Protein 9D0A (pdb70)

Secondary structure (DSSP, 8-state):
-HHHHHHHHHHHHHHHHHHHHHTTSSSSEEEEE-PPSSS-GGG----EEEEEEEETTEEEEEEEE----GGGGGTTSSEEEEEEETT--TTHHHHHHHHHHHHT-GGGTT-EEEEEEE-HHHHHHHHHHTSS-GGGT-GGGGG--------TTHHHHHHHHHHHHHHHHHTS-TTSS-EEEEE--TT-TTHHHHHHHHHHHHHHHHHHHHTT--/---------EEEEE---SS-EEEEEE-TTSSEEEEEETTSEEEEEETTTTEEEEEEE-S-S-EEEEEE-TTSSEEEEEESSS-EEEEES--TTSS-EEEEEE---SS-EEEEEEETTTEEEEEETTTEEEEEETTT--EEEEEE--SS-EEEEEE-TTSSEEEEEETTSBEEEEETTT-S-SB--B--SS-EEEEEE-TTSSEEEEEETTS-EEEEETTTSSEEEEE--TT--S-EEEEE--TTSSEEEEEETTSSEEEEETTT--EEEE----SS-EEEEEE-SSSS-EEEEETTS-EEEE-/--EEEEE--S-B-TT--EEEEEEEESS-GGGSEEEEEEE-SSS-EEEEEEE-SSTT-EEE-TTTTTTEEEEEEGGGTEEEEEE-S--GGG-SEEEEEEE--STT--SS--B---EE--B-----EE-S-SEEEE-TT---EEEEEESS--B-TTS-B-EEEEEE-TTS--EEEEETTTEE-TT--TTEEEEEETTEEEEEESS--TTS-SEEEEEE-SSSSPEE---EEEEE-/-HHHHHHHHHHHHHTTTS-TTTSPPPGGG---/-B--TTHHHHHHSHIIIIIHHHHHHHHHHHHHHHHHHHHIIIIII-----HHHHHHHHHHHHHHHHHHTHHHHHHHHHTTS---S-HHHHHHHHHHHHHHHHHHHHHHHHHHHHHTTTSSS---GGGTTHHHHHHHHHHHHHHHHHHHTHHHHS----EEGGGTEE-TTSB--HHHHHHTHHHHHHHHHIIIIIHHHHHHHHHHHHHHHHHSSTTS-S--TTTHHHHHHHHHHHHHHHHHHHHHHHHHHHHHHHHHHHT--GGGHHHHHHHHHHHHHHHHHHIIIIITTSHHHHHHHHHH-

Nearest PDB structures (foldseek):
  7xat-assembly1_D  TM=9.576E-01  e=5.973E-04  Bos taurus
  8wc5-assembly1_Y  TM=8.802E-01  e=4.618E-04  Homo sapiens
  6dde-assembly1_C  TM=9.159E-01  e=9.172E-04  Homo sapiens
  7wbj-assembly1_G  TM=8.598E-01  e=7.091E-04  Bos taurus
  7yj4-assembly1_G  TM=8.971E-01  e=1.186E-03  Bos taurus

Structure (mmCIF, N/CA/C/O backbone):
data_9D0A
#
_entry.id   9D0A
#
_cell.length_a   1.00
_cell.length_b   1.00
_cell.length_c   1.00
_cell.angle_alpha   90.00
_cell.angle_beta   90.00
_cell.angle_gamma   90.00
#
_symmetry.space_group_name_H-M   'P 1'
#
loop_
_entity.id
_entity.type
_entity.pdbx_description
1 polymer 'Guanine nucleotide-binding protein G(I)/G(S)/G(T) subunit beta-1'
2 polymer 'Guanine nucleotide-binding protein G(I)/G(S)/G(O) subunit gamma-2'
3 polymer scFv16
4 polymer 'Proteinase-activated receptor 2'
5 polymer 'Guanine nucleotide-binding protein G(q) subunit alpha, Guanine nucleotide-binding protein G(s) subunit alpha isoforms short chimera,Guanine nucleotide-binding protein G(s) subunit alpha isoforms short'
#
loop_
_atom_site.group_PDB
_atom_site.id
_atom_site.type_symbol
_atom_site.label_atom_id
_atom_site.label_alt_id
_atom_site.label_comp_id
_atom_site.label_asym_id
_atom_site.label_entity_id
_atom_site.label_seq_id
_atom_site.pdbx_PDB_ins_code
_atom_site.Cartn_x
_atom_site.Cartn_y
_atom_site.Cartn_z
_atom_site.occupancy
_atom_site.B_iso_or_equiv
_atom_site.auth_seq_id
_atom_site.auth_comp_id
_atom_site.auth_asym_id
_atom_site.auth_atom_id
_atom_site.pdbx_PDB_model_num
ATOM 1 N N . ASP A 1 37 ? 148.050 120.483 139.902 1.00 90.70 38 ASP B N 1
ATOM 2 C CA . ASP A 1 37 ? 147.490 119.226 140.475 1.00 91.83 38 ASP B CA 1
ATOM 3 C C . ASP A 1 37 ? 146.025 119.055 140.089 1.00 93.69 38 ASP B C 1
ATOM 4 O O . ASP A 1 37 ? 145.145 119.077 140.948 1.00 94.27 38 ASP B O 1
ATOM 9 N N . PRO A 1 38 ? 145.765 118.883 138.800 1.00 96.73 39 PRO B N 1
ATOM 10 C CA . PRO A 1 38 ? 144.391 118.737 138.315 1.00 96.13 39 PRO B CA 1
ATOM 11 C C . PRO A 1 38 ? 143.870 117.323 138.547 1.00 89.79 39 PRO B C 1
ATOM 12 O O . PRO A 1 38 ? 144.523 116.480 139.158 1.00 86.85 39 PRO B O 1
ATOM 16 N N . VAL A 1 39 ? 142.660 117.080 138.043 1.00 89.68 40 VAL B N 1
ATOM 17 C CA . VAL A 1 39 ? 142.014 115.778 138.097 1.00 88.21 40 VAL B CA 1
ATOM 18 C C . VAL A 1 39 ? 141.642 115.277 136.707 1.00 86.17 40 VAL B C 1
ATOM 19 O O . VAL A 1 39 ? 140.860 114.335 136.578 1.00 84.57 40 VAL B O 1
ATOM 23 N N . GLY A 1 40 ? 142.188 115.896 135.666 1.00 89.68 41 GLY B N 1
ATOM 24 C CA . GLY A 1 40 ? 141.970 115.428 134.308 1.00 94.88 41 GLY B CA 1
ATOM 25 C C . GLY A 1 40 ? 140.506 115.395 133.920 1.00 95.44 41 GLY B C 1
ATOM 26 O O . GLY A 1 40 ? 139.753 116.348 134.148 1.00 94.19 41 GLY B O 1
ATOM 27 N N . ARG A 1 41 ? 140.097 114.278 133.324 1.00 91.22 42 ARG B N 1
ATOM 28 C CA . ARG A 1 41 ? 138.755 114.102 132.783 1.00 93.00 42 ARG B CA 1
ATOM 29 C C . ARG A 1 41 ? 138.000 113.076 133.616 1.00 91.97 42 ARG B C 1
ATOM 30 O O . ARG A 1 41 ? 138.414 111.915 133.698 1.00 94.14 42 ARG B O 1
ATOM 38 N N . ILE A 1 42 ? 136.898 113.503 134.230 1.00 85.39 43 ILE B N 1
ATOM 39 C CA . ILE A 1 42 ? 136.017 112.592 134.961 1.00 81.40 43 ILE B CA 1
ATOM 40 C C . ILE A 1 42 ? 134.956 112.148 133.961 1.00 77.12 43 ILE B C 1
ATOM 41 O O . ILE A 1 42 ? 133.882 112.739 133.850 1.00 76.41 43 ILE B O 1
ATOM 46 N N . GLN A 1 43 ? 135.263 111.083 133.223 1.00 80.58 44 GLN B N 1
ATOM 47 C CA . GLN A 1 43 ? 134.367 110.572 132.188 1.00 90.43 44 GLN B CA 1
ATOM 48 C C . GLN A 1 43 ? 133.288 109.680 132.807 1.00 82.76 44 GLN B C 1
ATOM 49 O O . GLN A 1 43 ? 133.165 108.492 132.512 1.00 80.10 44 GLN B O 1
ATOM 55 N N . MET A 1 44 ? 132.496 110.285 133.687 1.00 75.15 45 MET B N 1
ATOM 56 C CA . MET A 1 44 ? 131.365 109.580 134.268 1.00 72.01 45 MET B CA 1
ATOM 57 C C . MET A 1 44 ? 130.331 109.283 133.190 1.00 69.37 45 MET B C 1
ATOM 58 O O . MET A 1 44 ? 130.232 109.988 132.183 1.00 77.31 45 MET B O 1
ATOM 60 N N . ARG A 1 45 ? 129.560 108.222 133.406 1.00 66.32 46 ARG B N 1
ATOM 61 C CA . ARG A 1 45 ? 128.594 107.781 132.413 1.00 70.26 46 ARG B CA 1
ATOM 62 C C . ARG A 1 45 ? 127.387 107.181 133.115 1.00 64.53 46 ARG B C 1
ATOM 63 O O . ARG A 1 45 ? 127.456 106.771 134.276 1.00 67.46 46 ARG B O 1
ATOM 71 N N . THR A 1 46 ? 126.275 107.137 132.388 1.00 55.26 47 THR B N 1
ATOM 72 C CA . THR A 1 46 ? 125.050 106.574 132.932 1.00 49.40 47 THR B CA 1
ATOM 73 C C . THR A 1 46 ? 125.242 105.102 133.267 1.00 55.77 47 THR B C 1
ATOM 74 O O . THR A 1 46 ? 125.815 104.338 132.485 1.00 64.49 47 THR B O 1
ATOM 78 N N . ARG A 1 47 ? 124.759 104.707 134.444 1.00 58.04 48 ARG B N 1
ATOM 79 C CA . ARG A 1 47 ? 124.720 103.309 134.843 1.00 52.81 48 ARG B CA 1
ATOM 80 C C . ARG A 1 47 ? 123.309 102.785 135.041 1.00 51.41 48 ARG B C 1
ATOM 81 O O . ARG A 1 47 ? 123.112 101.566 135.008 1.00 56.72 48 ARG B O 1
ATOM 89 N N . ARG A 1 48 ? 122.332 103.663 135.247 1.00 45.23 49 ARG B N 1
ATOM 90 C CA . ARG A 1 48 ? 120.929 103.291 135.325 1.00 46.35 49 ARG B CA 1
ATOM 91 C C . ARG A 1 48 ? 120.112 104.453 134.785 1.00 50.42 49 ARG B C 1
ATOM 92 O O . ARG A 1 48 ? 120.610 105.573 134.651 1.00 57.92 49 ARG B O 1
ATOM 100 N N . THR A 1 49 ? 118.851 104.178 134.471 1.00 50.71 50 THR B N 1
ATOM 101 C CA . THR A 1 49 ? 117.894 105.218 134.110 1.00 51.98 50 THR B CA 1
ATOM 102 C C . THR A 1 49 ? 116.602 104.932 134.860 1.00 56.75 50 THR B C 1
ATOM 103 O O . THR A 1 49 ? 115.894 103.971 134.541 1.00 60.62 50 THR B O 1
ATOM 107 N N . LEU A 1 50 ? 116.297 105.767 135.852 1.00 58.28 51 LEU B N 1
ATOM 108 C CA . LEU A 1 50 ? 115.130 105.570 136.711 1.00 54.59 51 LEU B CA 1
ATOM 109 C C . LEU A 1 50 ? 113.902 106.209 136.064 1.00 54.41 51 LEU B C 1
ATOM 110 O O . LEU A 1 50 ? 113.311 107.168 136.560 1.00 59.79 51 LEU B O 1
ATOM 115 N N . ARG A 1 51 ? 113.523 105.645 134.922 1.00 52.02 52 ARG B N 1
ATOM 116 C CA . ARG A 1 51 ? 112.335 106.111 134.225 1.00 54.23 52 ARG B CA 1
ATOM 117 C C . ARG A 1 51 ? 111.097 105.847 135.072 1.00 61.76 52 ARG B C 1
ATOM 118 O O . ARG A 1 51 ? 111.066 104.931 135.896 1.00 66.99 52 ARG B O 1
ATOM 126 N N . GLY A 1 52 ? 110.064 106.657 134.858 1.00 59.01 53 GLY B N 1
ATOM 127 C CA . GLY A 1 52 ? 108.807 106.457 135.551 1.00 57.50 53 GLY B CA 1
ATOM 128 C C . GLY A 1 52 ? 108.074 107.732 135.910 1.00 55.55 53 GLY B C 1
ATOM 129 O O . GLY A 1 52 ? 106.859 107.705 136.121 1.00 60.22 53 GLY B O 1
ATOM 130 N N . HIS A 1 53 ? 108.785 108.853 135.985 1.00 57.59 54 HIS B N 1
ATOM 131 C CA . HIS A 1 53 ? 108.117 110.138 136.131 1.00 59.73 54 HIS B CA 1
ATOM 132 C C . HIS A 1 53 ? 107.451 110.531 134.820 1.00 62.35 54 HIS B C 1
ATOM 133 O O . HIS A 1 53 ? 108.022 110.361 133.739 1.00 65.35 54 HIS B O 1
ATOM 140 N N . LEU A 1 54 ? 106.231 111.052 134.919 1.00 58.96 55 LEU B N 1
ATOM 141 C CA . LEU A 1 54 ? 105.474 111.504 133.762 1.00 57.88 55 LEU B CA 1
ATOM 142 C C . LEU A 1 54 ? 105.478 113.019 133.618 1.00 62.85 55 LEU B C 1
ATOM 143 O O . LEU A 1 54 ? 104.693 113.557 132.832 1.00 70.54 55 LEU B O 1
ATOM 145 N N . ALA A 1 55 ? 106.338 113.717 134.353 1.00 63.24 56 ALA B N 1
ATOM 146 C CA . ALA A 1 55 ? 106.359 115.172 134.341 1.00 56.59 56 ALA B CA 1
ATOM 147 C C . ALA A 1 55 ? 107.757 115.637 134.727 1.00 50.03 56 ALA B C 1
ATOM 148 O O . ALA A 1 55 ? 108.707 114.849 134.756 1.00 55.42 56 ALA B O 1
ATOM 150 N N . LYS A 1 56 ? 107.881 116.925 135.028 1.00 52.47 57 LYS B N 1
ATOM 151 C CA . LYS A 1 56 ? 109.174 117.519 135.338 1.00 58.50 57 LYS B CA 1
ATOM 152 C C . LYS A 1 56 ? 109.611 117.162 136.753 1.00 54.88 57 LYS B C 1
ATOM 153 O O . LYS A 1 56 ? 108.853 117.334 137.712 1.00 59.53 57 LYS B O 1
ATOM 159 N N . ILE A 1 57 ? 110.839 116.669 136.877 1.00 55.85 58 ILE B N 1
ATOM 160 C CA . ILE A 1 57 ? 111.422 116.359 138.176 1.00 54.68 58 ILE B CA 1
ATOM 161 C C . ILE A 1 57 ? 112.034 117.624 138.755 1.00 55.09 58 ILE B C 1
ATOM 162 O O . ILE A 1 57 ? 112.669 118.409 138.042 1.00 61.32 58 ILE B O 1
ATOM 167 N N . TYR A 1 58 ? 111.842 117.831 140.054 1.00 51.80 59 TYR B N 1
ATOM 168 C CA . TYR A 1 58 ? 112.252 119.063 140.709 1.00 51.89 59 TYR B CA 1
ATOM 169 C C . TYR A 1 58 ? 113.183 118.850 141.888 1.00 55.10 59 TYR B C 1
ATOM 170 O O . TYR A 1 58 ? 113.947 119.758 142.220 1.00 61.88 59 TYR B O 1
ATOM 179 N N . ALA A 1 59 ? 113.144 117.685 142.527 1.00 56.97 60 ALA B N 1
ATOM 180 C CA . ALA A 1 59 ? 114.002 117.425 143.669 1.00 56.45 60 ALA B CA 1
ATOM 181 C C . ALA A 1 59 ? 114.096 115.924 143.884 1.00 53.88 60 ALA B C 1
ATOM 182 O O . ALA A 1 59 ? 113.162 115.179 143.577 1.00 54.47 60 ALA B O 1
ATOM 184 N N . MET A 1 60 ? 115.239 115.493 144.408 1.00 52.66 61 MET B N 1
ATOM 185 C CA . MET A 1 60 ? 115.395 114.131 144.890 1.00 51.78 61 MET B CA 1
ATOM 186 C C . MET A 1 60 ? 116.378 114.151 146.048 1.00 54.70 61 MET B C 1
ATOM 187 O O . MET A 1 60 ? 117.186 115.073 146.182 1.00 55.37 61 MET B O 1
ATOM 192 N N . HIS A 1 61 ? 116.297 113.129 146.895 1.00 60.62 62 HIS B N 1
ATOM 193 C CA . HIS A 1 61 ? 117.176 113.041 148.048 1.00 59.34 62 HIS B CA 1
ATOM 194 C C . HIS A 1 61 ? 117.623 111.601 148.248 1.00 55.67 62 HIS B C 1
ATOM 195 O O . HIS A 1 61 ? 116.835 110.666 148.084 1.00 53.11 62 HIS B O 1
ATOM 202 N N . TRP A 1 62 ? 118.895 111.435 148.603 1.00 52.82 63 TRP B N 1
ATOM 203 C CA . TRP A 1 62 ? 119.479 110.125 148.855 1.00 47.25 63 TRP B CA 1
ATOM 204 C C . TRP A 1 62 ? 119.230 109.706 150.296 1.00 50.15 63 TRP B C 1
ATOM 205 O O . TRP A 1 62 ? 119.546 110.451 151.229 1.00 53.35 63 TRP B O 1
ATOM 216 N N . GLY A 1 63 ? 118.674 108.511 150.473 1.00 50.04 64 GLY B N 1
ATOM 217 C CA . GLY A 1 63 ? 118.534 107.957 151.800 1.00 51.76 64 GLY B CA 1
ATOM 218 C C . GLY A 1 63 ? 119.879 107.643 152.423 1.00 55.46 64 GLY B C 1
ATOM 219 O O . GLY A 1 63 ? 120.881 107.430 151.741 1.00 67.16 64 GLY B O 1
ATOM 220 N N . THR A 1 64 ? 119.900 107.622 153.757 1.00 48.53 65 THR B N 1
ATOM 221 C CA . THR A 1 64 ? 121.155 107.377 154.460 1.00 51.59 65 THR B CA 1
ATOM 222 C C . THR A 1 64 ? 121.775 106.052 154.041 1.00 53.61 65 THR B C 1
ATOM 223 O O . THR A 1 64 ? 123.004 105.916 154.034 1.00 53.76 65 THR B O 1
ATOM 227 N N . ASP A 1 65 ? 120.952 105.073 153.674 1.00 53.36 66 ASP B N 1
ATOM 228 C CA . ASP A 1 65 ? 121.461 103.774 153.257 1.00 60.08 66 ASP B CA 1
ATOM 229 C C . ASP A 1 65 ? 122.205 103.822 151.931 1.00 58.40 66 ASP B C 1
ATOM 230 O O . ASP A 1 65 ? 122.730 102.788 151.504 1.00 61.58 66 ASP B O 1
ATOM 235 N N . SER A 1 66 ? 122.262 104.976 151.270 1.00 55.84 67 SER B N 1
ATOM 236 C CA . SER A 1 66 ? 122.958 105.160 150.003 1.00 56.29 67 SER B CA 1
ATOM 237 C C . SER A 1 66 ? 122.312 104.382 148.868 1.00 48.48 67 SER B C 1
ATOM 238 O O . SER A 1 66 ? 122.901 104.271 147.788 1.00 51.42 67 SER B O 1
ATOM 241 N N . ARG A 1 67 ? 121.115 103.845 149.080 1.00 46.66 68 ARG B N 1
ATOM 242 C CA . ARG A 1 67 ? 120.423 103.036 148.087 1.00 53.36 68 ARG B CA 1
ATOM 243 C C . ARG A 1 67 ? 119.090 103.635 147.674 1.00 51.90 68 ARG B C 1
ATOM 244 O O . ARG A 1 67 ? 118.783 103.687 146.478 1.00 58.54 68 ARG B O 1
ATOM 252 N N . LEU A 1 68 ? 118.290 104.091 148.630 1.00 40.81 69 LEU B N 1
ATOM 253 C CA . LEU A 1 68 ? 116.938 104.552 148.357 1.00 46.61 69 LEU B CA 1
ATOM 254 C C . LEU A 1 68 ? 116.950 106.035 148.006 1.00 58.33 69 LEU B C 1
ATOM 255 O O . LEU A 1 68 ? 117.435 106.860 148.786 1.00 62.84 69 LEU B O 1
ATOM 260 N N . LEU A 1 69 ? 116.420 106.366 146.833 1.00 57.72 70 LEU B N 1
ATOM 261 C CA . LEU A 1 69 ? 116.137 107.738 146.447 1.00 50.02 70 LEU B CA 1
ATOM 262 C C . LEU A 1 69 ? 114.662 108.041 146.660 1.00 58.70 70 LEU B C 1
ATOM 263 O O . LEU A 1 69 ? 113.809 107.159 146.548 1.00 62.86 70 LEU B O 1
ATOM 268 N N . VAL A 1 70 ? 114.370 109.300 146.969 1.00 58.90 71 VAL B N 1
ATOM 269 C CA . VAL A 1 70 ? 113.018 109.840 146.917 1.00 52.49 71 VAL B CA 1
ATOM 270 C C . VAL A 1 70 ? 113.037 111.000 145.937 1.00 54.91 71 VAL B C 1
ATOM 271 O O . VAL A 1 70 ? 113.885 111.891 146.047 1.00 63.78 71 VAL B O 1
ATOM 275 N N . SER A 1 71 ? 112.120 110.982 144.974 1.00 52.94 72 SER B N 1
ATOM 276 C CA . SER A 1 71 ? 112.097 111.966 143.903 1.00 57.45 72 SER B CA 1
ATOM 277 C C . SER A 1 71 ? 110.719 112.602 143.823 1.00 61.52 72 SER B C 1
ATOM 278 O O . SER A 1 71 ? 109.702 111.921 143.980 1.00 58.25 72 SER B O 1
ATOM 281 N N . ALA A 1 72 ? 110.695 113.910 143.574 1.00 66.56 73 ALA B N 1
ATOM 282 C CA . ALA A 1 72 ? 109.465 114.685 143.509 1.00 57.90 73 ALA B CA 1
ATOM 283 C C . ALA A 1 72 ? 109.337 115.303 142.126 1.00 50.36 73 ALA B C 1
ATOM 284 O O . ALA A 1 72 ? 110.299 115.878 141.609 1.00 55.03 73 ALA B O 1
ATOM 286 N N . SER A 1 73 ? 108.151 115.190 141.536 1.00 43.42 74 SER B N 1
ATOM 287 C CA . SER A 1 73 ? 107.894 115.723 140.208 1.00 50.28 74 SER B CA 1
ATOM 288 C C . SER A 1 73 ? 106.501 116.331 140.169 1.00 52.40 74 SER B C 1
ATOM 289 O O . SER A 1 73 ? 105.657 116.058 141.024 1.00 56.03 74 SER B O 1
ATOM 292 N N . GLN A 1 74 ? 106.267 117.158 139.149 1.00 60.60 75 GLN B N 1
ATOM 293 C CA . GLN A 1 74 ? 104.990 117.849 139.015 1.00 58.57 75 GLN B CA 1
ATOM 294 C C . GLN A 1 74 ? 103.842 116.898 138.724 1.00 63.20 75 GLN B C 1
ATOM 295 O O . GLN A 1 74 ? 102.681 117.316 138.796 1.00 68.01 75 GLN B O 1
ATOM 301 N N . ASP A 1 75 ? 104.134 115.639 138.396 1.00 61.38 76 ASP B N 1
ATOM 302 C CA . ASP A 1 75 ? 103.080 114.660 138.178 1.00 64.22 76 ASP B CA 1
ATOM 303 C C . ASP A 1 75 ? 102.197 114.522 139.410 1.00 64.57 76 ASP B C 1
ATOM 304 O O . ASP A 1 75 ? 101.019 114.173 139.285 1.00 67.43 76 ASP B O 1
ATOM 309 N N . GLY A 1 76 ? 102.719 114.843 140.587 1.00 67.83 77 GLY B N 1
ATOM 310 C CA . GLY A 1 76 ? 101.988 114.671 141.821 1.00 69.20 77 GLY B CA 1
ATOM 311 C C . GLY A 1 76 ? 102.323 113.408 142.576 1.00 71.19 77 GLY B C 1
ATOM 312 O O . GLY A 1 76 ? 101.505 112.961 143.389 1.00 68.22 77 GLY B O 1
ATOM 313 N N . LYS A 1 77 ? 103.492 112.819 142.333 1.00 64.78 78 LYS B N 1
ATOM 314 C CA . LYS A 1 77 ? 103.890 111.561 142.943 1.00 56.61 78 LYS B CA 1
ATOM 315 C C . LYS A 1 77 ? 105.279 111.706 143.546 1.00 59.70 78 LYS B C 1
ATOM 316 O O . LYS A 1 77 ? 106.134 112.418 143.016 1.00 64.00 78 LYS B O 1
ATOM 322 N N . LEU A 1 78 ? 105.489 111.024 144.667 1.00 59.74 79 LEU B N 1
ATOM 323 C CA . LEU A 1 78 ? 106.811 110.810 145.241 1.00 54.30 79 LEU B CA 1
ATOM 324 C C . LEU A 1 78 ? 107.152 109.336 145.080 1.00 61.71 79 LEU B C 1
ATOM 325 O O . LEU A 1 78 ? 106.399 108.470 145.538 1.00 62.48 79 LEU B O 1
ATOM 330 N N . ILE A 1 79 ? 108.282 109.054 144.440 1.00 58.67 80 ILE B N 1
ATOM 331 C CA . ILE A 1 79 ? 108.685 107.692 144.110 1.00 51.33 80 ILE B CA 1
ATOM 332 C C . ILE A 1 79 ? 109.951 107.373 144.890 1.00 54.16 80 ILE B C 1
ATOM 333 O O . ILE A 1 79 ? 110.949 108.098 144.792 1.00 58.09 80 ILE B O 1
ATOM 338 N N . ILE A 1 80 ? 109.911 106.291 145.661 1.00 52.02 81 ILE B N 1
ATOM 339 C CA . ILE A 1 80 ? 111.088 105.792 146.362 1.00 44.13 81 ILE B CA 1
ATOM 340 C C . ILE A 1 80 ? 111.770 104.772 145.459 1.00 45.12 81 ILE B C 1
ATOM 341 O O . ILE A 1 80 ? 111.253 103.673 145.246 1.00 54.36 81 ILE B O 1
ATOM 346 N N . TRP A 1 81 ? 112.934 105.134 144.931 1.00 45.49 82 TRP B N 1
ATOM 347 C CA . TRP A 1 81 ? 113.655 104.293 143.987 1.00 51.14 82 TRP B CA 1
ATOM 348 C C . TRP A 1 81 ? 114.669 103.435 144.725 1.00 50.65 82 TRP B C 1
ATOM 349 O O . TRP A 1 81 ? 115.263 103.869 145.714 1.00 51.62 82 TRP B O 1
ATOM 360 N N . ASP A 1 82 ? 114.858 102.211 144.244 1.00 52.24 83 ASP B N 1
ATOM 361 C CA . ASP A 1 82 ? 115.994 101.384 144.640 1.00 54.33 83 ASP B CA 1
ATOM 362 C C . ASP A 1 82 ? 117.030 101.483 143.528 1.00 54.56 83 ASP B C 1
ATOM 363 O O . ASP A 1 82 ? 116.937 100.790 142.512 1.00 59.33 83 ASP B O 1
ATOM 368 N N . SER A 1 83 ? 118.014 102.362 143.722 1.00 54.09 84 SER B N 1
ATOM 369 C CA . SER A 1 83 ? 118.966 102.661 142.659 1.00 55.96 84 SER B CA 1
ATOM 370 C C . SER A 1 83 ? 119.644 101.398 142.148 1.00 60.57 84 SER B C 1
ATOM 371 O O . SER A 1 83 ? 119.893 101.260 140.944 1.00 62.17 84 SER B O 1
ATOM 374 N N . TYR A 1 84 ? 119.953 100.465 143.049 1.00 54.34 85 TYR B N 1
ATOM 375 C CA . TYR A 1 84 ? 120.714 99.283 142.661 1.00 51.13 85 TYR B CA 1
ATOM 376 C C . TYR A 1 84 ? 119.952 98.438 141.648 1.00 47.91 85 TYR B C 1
ATOM 377 O O . TYR A 1 84 ? 120.519 97.996 140.642 1.00 61.38 85 TYR B O 1
ATOM 386 N N . THR A 1 85 ? 118.666 98.204 141.892 1.00 40.12 86 THR B N 1
ATOM 387 C CA . THR A 1 85 ? 117.859 97.351 141.032 1.00 46.14 86 THR B CA 1
ATOM 388 C C . THR A 1 85 ? 116.932 98.132 140.113 1.00 46.80 86 THR B C 1
ATOM 389 O O . THR A 1 85 ? 116.206 97.519 139.325 1.00 52.97 86 THR B O 1
ATOM 393 N N . THR A 1 86 ? 116.940 99.460 140.183 1.00 50.91 87 THR B N 1
ATOM 394 C CA . THR A 1 86 ? 116.000 100.285 139.431 1.00 59.12 87 THR B CA 1
ATOM 395 C C . THR A 1 86 ? 114.572 99.821 139.738 1.00 55.81 87 THR B C 1
ATOM 396 O O . THR A 1 86 ? 113.730 99.629 138.860 1.00 61.25 87 THR B O 1
ATOM 400 N N . ASN A 1 87 ? 114.315 99.616 141.025 1.00 51.64 88 ASN B N 1
ATOM 401 C CA . ASN A 1 87 ? 113.032 99.135 141.516 1.00 52.63 88 ASN B CA 1
ATOM 402 C C . ASN A 1 87 ? 112.317 100.256 142.255 1.00 55.52 88 ASN B C 1
ATOM 403 O O . ASN A 1 87 ? 112.926 100.955 143.071 1.00 57.02 88 ASN B O 1
ATOM 408 N N . LYS A 1 88 ? 111.029 100.422 141.968 1.00 52.64 89 LYS B N 1
ATOM 409 C CA . LYS A 1 88 ? 110.206 101.394 142.674 1.00 48.60 89 LYS B CA 1
ATOM 410 C C . LYS A 1 88 ? 109.722 100.774 143.979 1.00 50.04 89 LYS B C 1
ATOM 411 O O . LYS A 1 88 ? 109.089 99.714 143.971 1.00 54.65 89 LYS B O 1
ATOM 413 N N . VAL A 1 89 ? 110.019 101.431 145.095 1.00 48.30 90 VAL B N 1
ATOM 414 C CA . VAL A 1 89 ? 109.726 100.892 146.415 1.00 42.23 90 VAL B CA 1
ATOM 415 C C . VAL A 1 89 ? 108.420 101.444 146.974 1.00 46.72 90 VAL B C 1
ATOM 416 O O . VAL A 1 89 ? 107.626 100.696 147.546 1.00 49.20 90 VAL B O 1
ATOM 420 N N . HIS A 1 90 ? 108.179 102.746 146.827 1.00 54.60 91 HIS B N 1
ATOM 421 C CA . HIS A 1 90 ? 106.912 103.352 147.213 1.00 56.70 91 HIS B CA 1
ATOM 422 C C . HIS A 1 90 ? 106.512 104.401 146.187 1.00 57.64 91 HIS B C 1
ATOM 423 O O . HIS A 1 90 ? 107.362 105.006 145.530 1.00 61.51 91 HIS B O 1
ATOM 430 N N . ALA A 1 91 ? 105.204 104.610 146.061 1.00 53.21 92 ALA B N 1
ATOM 431 C CA . ALA A 1 91 ? 104.645 105.721 145.302 1.00 53.30 92 ALA B CA 1
ATOM 432 C C . ALA A 1 91 ? 103.680 106.466 146.211 1.00 61.34 92 ALA B C 1
ATOM 433 O O . ALA A 1 91 ? 102.727 105.870 146.722 1.00 65.99 92 ALA B O 1
ATOM 435 N N . ILE A 1 92 ? 103.922 107.754 146.410 1.00 54.65 93 ILE B N 1
ATOM 436 C CA . ILE A 1 92 ? 103.204 108.554 147.393 1.00 50.77 93 ILE B CA 1
ATOM 437 C C . ILE A 1 92 ? 102.415 109.630 146.657 1.00 53.64 93 ILE B C 1
ATOM 438 O O . ILE A 1 92 ? 102.979 110.623 146.197 1.00 66.08 93 ILE B O 1
ATOM 443 N N . PRO A 1 93 ? 101.099 109.468 146.525 1.00 49.04 94 PRO B N 1
ATOM 444 C CA . PRO A 1 93 ? 100.282 110.554 145.975 1.00 52.72 94 PRO B CA 1
ATOM 445 C C . PRO A 1 93 ? 100.305 111.773 146.885 1.00 66.12 94 PRO B C 1
ATOM 446 O O . PRO A 1 93 ? 100.442 111.662 148.105 1.00 68.22 94 PRO B O 1
ATOM 450 N N . LEU A 1 94 ? 100.166 112.948 146.275 1.00 73.16 95 LEU B N 1
ATOM 451 C CA . LEU A 1 94 ? 100.268 114.216 146.980 1.00 69.18 95 LEU B CA 1
ATOM 452 C C . LEU A 1 94 ? 99.017 115.052 146.750 1.00 77.61 95 LEU B C 1
ATOM 453 O O . LEU A 1 94 ? 98.395 114.991 145.686 1.00 81.71 95 LEU B O 1
ATOM 458 N N . ARG A 1 95 ? 98.654 115.839 147.765 1.00 77.43 96 ARG B N 1
ATOM 459 C CA . ARG A 1 95 ? 97.520 116.746 147.623 1.00 77.09 96 ARG B CA 1
ATOM 460 C C . ARG A 1 95 ? 97.820 117.852 146.622 1.00 72.35 96 ARG B C 1
ATOM 461 O O . ARG A 1 95 ? 96.966 118.200 145.798 1.00 81.59 96 ARG B O 1
ATOM 469 N N . SER A 1 96 ? 99.025 118.412 146.673 1.00 62.26 97 SER B N 1
ATOM 470 C CA . SER A 1 96 ? 99.434 119.501 145.795 1.00 61.61 97 SER B CA 1
ATOM 471 C C . SER A 1 96 ? 100.405 118.962 144.756 1.00 60.30 97 SER B C 1
ATOM 472 O O . SER A 1 96 ? 101.454 118.412 145.108 1.00 63.93 97 SER B O 1
ATOM 475 N N . SER A 1 97 ? 100.058 119.127 143.482 1.00 62.38 98 SER B N 1
ATOM 476 C CA . SER A 1 97 ? 100.915 118.661 142.403 1.00 64.50 98 SER B CA 1
ATOM 477 C C . SER A 1 97 ? 102.116 119.567 142.175 1.00 59.34 98 SER B C 1
ATOM 478 O O . SER A 1 97 ? 103.016 119.193 141.417 1.00 60.55 98 SER B O 1
ATOM 481 N N . TRP A 1 98 ? 102.149 120.738 142.801 1.00 56.08 99 TRP B N 1
ATOM 482 C CA . TRP A 1 98 ? 103.191 121.730 142.542 1.00 59.36 99 TRP B CA 1
ATOM 483 C C . TRP A 1 98 ? 104.352 121.602 143.521 1.00 61.38 99 TRP B C 1
ATOM 484 O O . TRP A 1 98 ? 104.759 122.568 144.162 1.00 61.20 99 TRP B O 1
ATOM 495 N N . VAL A 1 99 ? 104.906 120.394 143.627 1.00 64.21 100 VAL B N 1
ATOM 496 C CA . VAL A 1 99 ? 106.040 120.175 144.515 1.00 54.63 100 VAL B CA 1
ATOM 497 C C . VAL A 1 99 ? 107.259 120.916 143.984 1.00 47.25 100 VAL B C 1
ATOM 498 O O . VAL A 1 99 ? 107.464 121.041 142.771 1.00 51.12 100 VAL B O 1
ATOM 502 N N . MET A 1 100 ? 108.076 121.418 144.906 1.00 48.18 101 MET B N 1
ATOM 503 C CA . MET A 1 100 ? 109.353 122.013 144.546 1.00 58.95 101 MET B CA 1
ATOM 504 C C . MET A 1 100 ? 110.482 121.633 145.492 1.00 57.18 101 MET B C 1
ATOM 505 O O . MET A 1 100 ? 111.599 122.127 145.316 1.00 55.89 101 MET B O 1
ATOM 510 N N . THR A 1 101 ? 110.234 120.780 146.482 1.00 56.04 102 THR B N 1
ATOM 511 C CA . THR A 1 101 ? 111.293 120.283 147.346 1.00 54.57 102 THR B CA 1
ATOM 512 C C . THR A 1 101 ? 110.896 118.923 147.894 1.00 60.17 102 THR B C 1
ATOM 513 O O . THR A 1 101 ? 109.717 118.562 147.923 1.00 64.17 102 THR B O 1
ATOM 517 N N . CYS A 1 102 ? 111.903 118.170 148.330 1.00 55.22 103 CYS B N 1
ATOM 518 C CA . CYS A 1 102 ? 111.679 116.858 148.917 1.00 51.24 103 CYS B CA 1
ATOM 519 C C . CYS A 1 102 ? 112.841 116.535 149.842 1.00 52.74 103 CYS B C 1
ATOM 520 O O . CYS A 1 102 ? 113.923 117.117 149.734 1.00 60.81 103 CYS B O 1
ATOM 523 N N . ALA A 1 103 ? 112.607 115.599 150.759 1.00 53.59 104 ALA B N 1
ATOM 524 C CA . ALA A 1 103 ? 113.626 115.221 151.725 1.00 50.97 104 ALA B CA 1
ATOM 525 C C . ALA A 1 103 ? 113.434 113.772 152.142 1.00 49.86 104 ALA B C 1
ATOM 526 O O . ALA A 1 103 ? 112.322 113.239 152.106 1.00 52.78 104 ALA B O 1
ATOM 528 N N . TYR A 1 104 ? 114.538 113.144 152.542 1.00 52.41 105 TYR B N 1
ATOM 529 C CA . TYR A 1 104 ? 114.547 111.791 153.084 1.00 53.60 105 TYR B CA 1
ATOM 530 C C . TYR A 1 104 ? 115.061 111.860 154.512 1.00 51.33 105 TYR B C 1
ATOM 531 O O . TYR A 1 104 ? 116.178 112.330 154.748 1.00 57.74 105 TYR B O 1
ATOM 540 N N . ALA A 1 105 ? 114.252 111.396 155.457 1.00 42.92 106 ALA B N 1
ATOM 541 C CA . ALA A 1 105 ? 114.646 111.474 156.853 1.00 41.71 106 ALA B CA 1
ATOM 542 C C . ALA A 1 105 ? 115.912 110.653 157.079 1.00 43.19 106 ALA B C 1
ATOM 543 O O . ALA A 1 105 ? 116.049 109.559 156.521 1.00 47.25 106 ALA B O 1
ATOM 545 N N . PRO A 1 106 ? 116.859 111.145 157.881 1.00 45.05 107 PRO B N 1
ATOM 546 C CA . PRO A 1 106 ? 118.096 110.377 158.088 1.00 44.60 107 PRO B CA 1
ATOM 547 C C . PRO A 1 106 ? 117.850 108.982 158.625 1.00 45.93 107 PRO B C 1
ATOM 548 O O . PRO A 1 106 ? 118.579 108.051 158.263 1.00 46.42 107 PRO B O 1
ATOM 552 N N . SER A 1 107 ? 116.837 108.803 159.472 1.00 50.12 108 SER B N 1
ATOM 553 C CA . SER A 1 107 ? 116.505 107.476 159.967 1.00 48.54 108 SER B CA 1
ATOM 554 C C . SER A 1 107 ? 115.887 106.592 158.894 1.00 43.54 108 SER B C 1
ATOM 555 O O . SER A 1 107 ? 115.811 105.375 159.088 1.00 51.65 108 SER B O 1
ATOM 558 N N . GLY A 1 108 ? 115.450 107.168 157.779 1.00 42.32 109 GLY B N 1
ATOM 559 C CA . GLY A 1 108 ? 114.820 106.405 156.724 1.00 47.04 109 GLY B CA 1
ATOM 560 C C . GLY A 1 108 ? 113.351 106.124 156.927 1.00 48.77 109 GLY B C 1
ATOM 561 O O . GLY A 1 108 ? 112.770 105.365 156.143 1.00 51.58 109 GLY B O 1
ATOM 562 N N . ASN A 1 109 ? 112.728 106.708 157.948 1.00 43.99 110 ASN B N 1
ATOM 563 C CA . ASN A 1 109 ? 111.321 106.451 158.228 1.00 43.98 110 ASN B CA 1
ATOM 564 C C . ASN A 1 109 ? 110.400 107.435 157.520 1.00 46.71 110 ASN B C 1
ATOM 565 O O . ASN A 1 109 ? 109.320 107.050 157.062 1.00 47.66 110 ASN B O 1
ATOM 570 N N . TYR A 1 110 ? 110.808 108.697 157.418 1.00 49.40 111 TYR B N 1
ATOM 571 C CA . TYR A 1 110 ? 109.940 109.778 156.980 1.00 54.47 111 TYR B CA 1
ATOM 572 C C . TYR A 1 110 ? 110.485 110.421 155.713 1.00 50.34 111 TYR B C 1
ATOM 573 O O . TYR A 1 110 ? 111.701 110.537 155.535 1.00 48.95 111 TYR B O 1
ATOM 582 N N . VAL A 1 111 ? 109.576 110.840 154.836 1.00 49.29 112 VAL B N 1
ATOM 583 C CA . VAL A 1 111 ? 109.904 111.654 153.672 1.00 47.91 112 VAL B CA 1
ATOM 584 C C . VAL A 1 111 ? 108.999 112.876 153.683 1.00 58.14 112 VAL B C 1
ATOM 585 O O . VAL A 1 111 ? 107.816 112.780 154.028 1.00 62.13 112 VAL B O 1
ATOM 589 N N . ALA A 1 112 ? 109.553 114.025 153.305 1.00 61.36 113 ALA B N 1
ATOM 590 C CA . ALA A 1 112 ? 108.830 115.287 153.310 1.00 52.52 113 ALA B CA 1
ATOM 591 C C . ALA A 1 112 ? 108.872 115.918 151.927 1.00 51.69 113 ALA B C 1
ATOM 592 O O . ALA A 1 112 ? 109.811 115.702 151.157 1.00 51.52 113 ALA B O 1
ATOM 594 N N . CYS A 1 113 ? 107.840 116.699 151.619 1.00 50.13 114 CYS B N 1
ATOM 595 C CA . CYS A 1 113 ? 107.757 117.411 150.355 1.00 52.78 114 CYS B CA 1
ATOM 596 C C . CYS A 1 113 ? 107.119 118.772 150.584 1.00 60.29 114 CYS B C 1
ATOM 597 O O . CYS A 1 113 ? 106.317 118.954 151.504 1.00 65.42 114 CYS B O 1
ATOM 600 N N . GLY A 1 114 ? 107.488 119.729 149.734 1.00 62.59 115 GLY B N 1
ATOM 601 C CA . GLY A 1 114 ? 106.893 121.047 149.774 1.00 62.55 115 GLY B CA 1
ATOM 602 C C . GLY A 1 114 ? 106.730 121.595 148.371 1.00 64.79 115 GLY B C 1
ATOM 603 O O . GLY A 1 114 ? 107.329 121.101 147.413 1.00 67.02 115 GLY B O 1
ATOM 604 N N . GLY A 1 115 ? 105.902 122.631 148.262 1.00 61.06 116 GLY B N 1
ATOM 605 C CA . GLY A 1 115 ? 105.620 123.216 146.966 1.00 66.05 116 GLY B CA 1
ATOM 606 C C . GLY A 1 115 ? 104.950 124.572 147.030 1.00 63.59 116 GLY B C 1
ATOM 607 O O . GLY A 1 115 ? 105.147 125.326 147.986 1.00 64.98 116 GLY B O 1
ATOM 608 N N . LEU A 1 116 ? 104.156 124.896 146.006 1.00 61.38 117 LEU B N 1
ATOM 609 C CA . LEU A 1 116 ? 103.480 126.189 145.980 1.00 57.74 117 LEU B CA 1
ATOM 610 C C . LEU A 1 116 ? 102.484 126.312 147.123 1.00 65.12 117 LEU B C 1
ATOM 611 O O . LEU A 1 116 ? 102.347 127.385 147.721 1.00 71.52 117 LEU B O 1
ATOM 616 N N . ASP A 1 117 ? 101.777 125.232 147.442 1.00 64.69 118 ASP B N 1
ATOM 617 C CA . ASP A 1 117 ? 101.004 125.215 148.672 1.00 56.74 118 ASP B CA 1
ATOM 618 C C . ASP A 1 117 ? 101.931 125.451 149.854 1.00 57.33 118 ASP B C 1
ATOM 619 O O . ASP A 1 117 ? 103.047 124.928 149.905 1.00 67.85 118 ASP B O 1
ATOM 624 N N . ASN A 1 118 ? 101.479 126.261 150.801 1.00 55.80 119 ASN B N 1
ATOM 625 C CA . ASN A 1 118 ? 102.345 126.701 151.882 1.00 64.54 119 ASN B CA 1
ATOM 626 C C . ASN A 1 118 ? 102.450 125.674 153.002 1.00 69.71 119 ASN B C 1
ATOM 627 O O . ASN A 1 118 ? 102.835 126.029 154.123 1.00 70.42 119 ASN B O 1
ATOM 632 N N . ILE A 1 119 ? 102.120 124.416 152.720 1.00 65.85 120 ILE B N 1
ATOM 633 C CA . ILE A 1 119 ? 102.103 123.346 153.709 1.00 64.17 120 ILE B CA 1
ATOM 634 C C . ILE A 1 119 ? 103.221 122.369 153.380 1.00 68.15 120 ILE B C 1
ATOM 635 O O . ILE A 1 119 ? 103.349 121.926 152.232 1.00 71.03 120 ILE B O 1
ATOM 640 N N . CYS A 1 120 ? 104.030 122.035 154.384 1.00 67.76 121 CYS B N 1
ATOM 641 C CA . CYS A 1 120 ? 105.054 121.003 154.262 1.00 58.74 121 CYS B CA 1
ATOM 642 C C . CYS A 1 120 ? 104.495 119.706 154.832 1.00 61.85 121 CYS B C 1
ATOM 643 O O . CYS A 1 120 ? 104.090 119.660 155.998 1.00 66.01 121 CYS B O 1
ATOM 646 N N . SER A 1 121 ? 104.476 118.660 154.013 1.00 60.53 122 SER B N 1
ATOM 647 C CA . SER A 1 121 ? 103.866 117.389 154.376 1.00 57.08 122 SER B CA 1
ATOM 648 C C . SER A 1 121 ? 104.945 116.390 154.769 1.00 54.91 122 SER B C 1
ATOM 649 O O . SER A 1 121 ? 105.919 116.202 154.035 1.00 58.17 122 SER B O 1
ATOM 652 N N . ILE A 1 122 ? 104.767 115.756 155.925 1.00 48.85 123 ILE B N 1
ATOM 653 C CA . ILE A 1 122 ? 105.649 114.699 156.403 1.00 46.57 123 ILE B CA 1
ATOM 654 C C . ILE A 1 122 ? 104.913 113.375 156.265 1.00 56.40 123 ILE B C 1
ATOM 655 O O . ILE A 1 122 ? 103.784 113.233 156.751 1.00 64.37 123 ILE B O 1
ATOM 660 N N . TYR A 1 123 ? 105.548 112.412 155.605 1.00 51.23 124 TYR B N 1
ATOM 661 C CA . TYR A 1 123 ? 104.971 111.098 155.371 1.00 46.66 124 TYR B CA 1
ATOM 662 C C . TYR A 1 123 ? 105.729 110.046 156.166 1.00 53.14 124 TYR B C 1
ATOM 663 O O . TYR A 1 123 ? 106.944 110.142 156.350 1.00 60.42 124 TYR B O 1
ATOM 672 N N . ASN A 1 124 ? 104.999 109.037 156.633 1.00 59.41 125 ASN B N 1
ATOM 673 C CA . ASN A 1 124 ? 105.570 107.937 157.397 1.00 57.70 125 ASN B CA 1
ATOM 674 C C . ASN A 1 124 ? 105.647 106.707 156.503 1.00 54.90 125 ASN B C 1
ATOM 675 O O . ASN A 1 124 ? 104.627 106.259 155.969 1.00 55.04 125 ASN B O 1
ATOM 680 N N . LEU A 1 125 ? 106.852 106.155 156.355 1.00 60.32 126 LEU B N 1
ATOM 681 C CA . LEU A 1 125 ? 107.067 105.024 155.460 1.00 59.17 126 LEU B CA 1
ATOM 682 C C . LEU A 1 125 ? 106.907 103.685 156.163 1.00 57.79 126 LEU B C 1
ATOM 683 O O . LEU A 1 125 ? 106.499 102.707 155.528 1.00 56.33 126 LEU B O 1
ATOM 688 N N . LYS A 1 126 ? 107.218 103.615 157.457 1.00 55.86 127 LYS B N 1
ATOM 689 C CA . LYS A 1 126 ? 107.218 102.357 158.192 1.00 54.51 127 LYS B CA 1
ATOM 690 C C . LYS A 1 126 ? 105.887 102.109 158.883 1.00 60.88 127 LYS B C 1
ATOM 691 O O . LYS A 1 126 ? 105.844 101.492 159.955 1.00 67.52 127 LYS B O 1
ATOM 697 N N . THR A 1 127 ? 104.799 102.584 158.287 1.00 58.04 128 THR B N 1
ATOM 698 C CA . THR A 1 127 ? 103.467 102.305 158.794 1.00 62.35 128 THR B CA 1
ATOM 699 C C . THR A 1 127 ? 103.224 100.806 158.869 1.00 64.97 128 THR B C 1
ATOM 700 O O . THR A 1 127 ? 103.514 100.069 157.923 1.00 70.71 128 THR B O 1
ATOM 704 N N . ARG A 1 128 ? 102.688 100.352 160.003 1.00 66.69 129 ARG B N 1
ATOM 705 C CA . ARG A 1 128 ? 102.363 98.940 160.134 1.00 72.13 129 ARG B CA 1
ATOM 706 C C . ARG A 1 128 ? 101.215 98.544 159.219 1.00 76.36 129 ARG B C 1
ATOM 707 O O . ARG A 1 128 ? 101.109 97.370 158.849 1.00 79.71 129 ARG B O 1
ATOM 715 N N . GLU A 1 129 ? 100.356 99.495 158.845 1.00 69.58 130 GLU B N 1
ATOM 716 C CA . GLU A 1 129 ? 99.280 99.213 157.905 1.00 64.17 130 GLU B CA 1
ATOM 717 C C . GLU A 1 129 ? 99.799 98.977 156.494 1.00 63.30 130 GLU B C 1
ATOM 718 O O . GLU A 1 129 ? 99.031 98.527 155.637 1.00 63.18 130 GLU B O 1
ATOM 724 N N . GLY A 1 130 ? 101.070 99.276 156.234 1.00 67.99 131 GLY B N 1
ATOM 725 C CA . GLY A 1 130 ? 101.685 98.999 154.952 1.00 70.27 131 GLY B CA 1
ATOM 726 C C . GLY A 1 130 ? 101.779 100.187 154.018 1.00 73.85 131 GLY B C 1
ATOM 727 O O . GLY A 1 130 ? 102.798 100.368 153.345 1.00 75.71 131 GLY B O 1
ATOM 728 N N . ASN A 1 131 ? 100.733 101.005 153.963 1.00 70.47 132 ASN B N 1
ATOM 729 C CA . ASN A 1 131 ? 100.702 102.141 153.057 1.00 65.94 132 ASN B CA 1
ATOM 730 C C . ASN A 1 131 ? 101.304 103.377 153.713 1.00 60.72 132 ASN B C 1
ATOM 731 O O . ASN A 1 131 ? 101.250 103.547 154.933 1.00 67.06 132 ASN B O 1
ATOM 736 N N . VAL A 1 132 ? 101.880 104.240 152.884 1.00 54.54 133 VAL B N 1
ATOM 737 C CA . VAL A 1 132 ? 102.443 105.501 153.351 1.00 53.73 133 VAL B CA 1
ATOM 738 C C . VAL A 1 132 ? 101.310 106.498 153.563 1.00 63.92 133 VAL B C 1
ATOM 739 O O . VAL A 1 132 ? 100.436 106.653 152.702 1.00 70.40 133 VAL B O 1
ATOM 743 N N . ARG A 1 133 ? 101.318 107.176 154.710 1.00 60.69 134 ARG B N 1
ATOM 744 C CA . ARG A 1 133 ? 100.313 108.183 155.015 1.00 55.49 134 ARG B CA 1
ATOM 745 C C . ARG A 1 133 ? 100.990 109.407 155.613 1.00 59.57 134 ARG B C 1
ATOM 746 O O . ARG A 1 133 ? 102.100 109.334 156.144 1.00 63.18 134 ARG B O 1
ATOM 754 N N . VAL A 1 134 ? 100.294 110.543 155.523 1.00 58.67 135 VAL B N 1
ATOM 755 C CA . VAL A 1 134 ? 100.804 111.787 156.084 1.00 48.45 135 VAL B CA 1
ATOM 756 C C . VAL A 1 134 ? 100.775 111.721 157.602 1.00 47.75 135 VAL B C 1
ATOM 757 O O . VAL A 1 134 ? 99.818 111.216 158.205 1.00 55.37 135 VAL B O 1
ATOM 761 N N . SER A 1 135 ? 101.828 112.235 158.230 1.00 46.69 136 SER B N 1
ATOM 762 C CA . SER A 1 135 ? 101.884 112.360 159.680 1.00 49.52 136 SER B CA 1
ATOM 763 C C . SER A 1 135 ? 101.513 113.755 160.158 1.00 57.21 136 SER B C 1
ATOM 764 O O . SER A 1 135 ? 100.777 113.893 161.139 1.00 72.71 136 SER B O 1
ATOM 767 N N . ARG A 1 136 ? 102.007 114.794 159.488 1.00 53.98 137 ARG B N 1
ATOM 768 C CA . ARG A 1 136 ? 101.686 116.167 159.846 1.00 53.91 137 ARG B CA 1
ATOM 769 C C . ARG A 1 136 ? 101.769 117.037 158.602 1.00 60.37 137 ARG B C 1
ATOM 770 O O . ARG A 1 136 ? 102.711 116.916 157.816 1.00 65.78 137 ARG B O 1
ATOM 772 N N . GLU A 1 137 ? 100.780 117.911 158.431 1.00 59.57 138 GLU B N 1
ATOM 773 C CA . GLU A 1 137 ? 100.771 118.897 157.353 1.00 55.66 138 GLU B CA 1
ATOM 774 C C . GLU A 1 137 ? 101.160 120.233 157.974 1.00 54.77 138 GLU B C 1
ATOM 775 O O . GLU A 1 137 ? 100.337 120.906 158.598 1.00 59.62 138 GLU B O 1
ATOM 781 N N . LEU A 1 138 ? 102.422 120.613 157.801 1.00 55.19 139 LEU B N 1
ATOM 782 C CA . LEU A 1 138 ? 102.990 121.784 158.464 1.00 55.51 139 LEU B CA 1
ATOM 783 C C . LEU A 1 138 ? 102.545 123.051 157.746 1.00 63.79 139 LEU B C 1
ATOM 784 O O . LEU A 1 138 ? 103.195 123.529 156.816 1.00 66.68 139 LEU B O 1
ATOM 789 N N . ALA A 1 139 ? 101.421 123.604 158.189 1.00 67.30 140 ALA B N 1
ATOM 790 C CA . ALA A 1 139 ? 100.937 124.880 157.687 1.00 61.96 140 ALA B CA 1
ATOM 791 C C . ALA A 1 139 ? 101.545 126.021 158.495 1.00 57.10 140 ALA B C 1
ATOM 792 O O . ALA A 1 139 ? 101.966 125.846 159.640 1.00 62.71 140 ALA B O 1
ATOM 794 N N . GLY A 1 140 ? 101.573 127.206 157.891 1.00 49.41 141 GLY B N 1
ATOM 795 C CA . GLY A 1 140 ? 102.081 128.372 158.586 1.00 49.65 141 GLY B CA 1
ATOM 796 C C . GLY A 1 140 ? 102.829 129.363 157.719 1.00 52.81 141 GLY B C 1
ATOM 797 O O . GLY A 1 140 ? 103.009 130.516 158.117 1.00 54.16 141 GLY B O 1
ATOM 798 N N . HIS A 1 141 ? 103.273 128.939 156.542 1.00 58.15 142 HIS B N 1
ATOM 799 C CA . HIS A 1 141 ? 104.001 129.836 155.658 1.00 62.95 142 HIS B CA 1
ATOM 800 C C . HIS A 1 141 ? 103.040 130.673 154.825 1.00 66.79 142 HIS B C 1
ATOM 801 O O . HIS A 1 141 ? 101.948 130.230 154.458 1.00 65.70 142 HIS B O 1
ATOM 808 N N . THR A 1 142 ? 103.459 131.903 154.535 1.00 72.69 143 THR B N 1
ATOM 809 C CA . THR A 1 142 ? 102.662 132.828 153.743 1.00 72.45 143 THR B CA 1
ATOM 810 C C . THR A 1 142 ? 102.870 132.661 152.245 1.00 64.78 143 THR B C 1
ATOM 811 O O . THR A 1 142 ? 102.107 133.237 151.463 1.00 68.63 143 THR B O 1
ATOM 815 N N . GLY A 1 143 ? 103.872 131.893 151.829 1.00 66.03 144 GLY B N 1
ATOM 816 C CA . GLY A 1 143 ? 104.168 131.735 150.421 1.00 68.17 144 GLY B CA 1
ATOM 817 C C . GLY A 1 143 ? 104.629 130.334 150.085 1.00 66.82 144 GLY B C 1
ATOM 818 O O . GLY A 1 143 ? 104.539 129.428 150.917 1.00 72.14 144 GLY B O 1
ATOM 819 N N . TYR A 1 144 ? 105.132 130.145 148.870 1.00 62.07 145 TYR B N 1
ATOM 820 C CA . TYR A 1 144 ? 105.509 128.815 148.422 1.00 64.37 145 TYR B CA 1
ATOM 821 C C . TYR A 1 144 ? 106.713 128.293 149.198 1.00 66.32 145 TYR B C 1
ATOM 822 O O . TYR A 1 144 ? 107.526 129.058 149.719 1.00 62.67 145 TYR B O 1
ATOM 831 N N . LEU A 1 145 ? 106.806 126.967 149.277 1.00 71.07 146 LEU B N 1
ATOM 832 C CA . LEU A 1 145 ? 107.915 126.282 149.928 1.00 66.55 146 LEU B CA 1
ATOM 833 C C . LEU A 1 145 ? 108.948 125.906 148.878 1.00 62.68 146 LEU B C 1
ATOM 834 O O . LEU A 1 145 ? 108.607 125.300 147.857 1.00 64.91 146 LEU B O 1
ATOM 839 N N . SER A 1 146 ? 110.208 126.245 149.138 1.00 59.86 147 SER B N 1
ATOM 840 C CA . SER A 1 146 ? 111.279 126.015 148.181 1.00 61.97 147 SER B CA 1
ATOM 841 C C . SER A 1 146 ? 112.239 124.909 148.582 1.00 58.12 147 SER B C 1
ATOM 842 O O . SER A 1 146 ? 112.851 124.298 147.704 1.00 64.80 147 SER B O 1
ATOM 845 N N . CYS A 1 147 ? 112.390 124.632 149.874 1.00 48.90 148 CYS B N 1
ATOM 846 C CA . CYS A 1 147 ? 113.348 123.629 150.312 1.00 50.84 148 CYS B CA 1
ATOM 847 C C . CYS A 1 147 ? 112.945 123.118 151.687 1.00 58.49 148 CYS B C 1
ATOM 848 O O . CYS A 1 147 ? 112.531 123.898 152.547 1.00 60.37 148 CYS B O 1
ATOM 851 N N . CYS A 1 148 ? 113.069 121.806 151.881 1.00 56.08 149 CYS B N 1
ATOM 852 C CA . CYS A 1 148 ? 112.799 121.171 153.161 1.00 44.85 149 CYS B CA 1
ATOM 853 C C . CYS A 1 148 ? 113.875 120.131 153.429 1.00 48.00 149 CYS B C 1
ATOM 854 O O . CYS A 1 148 ? 114.296 119.415 152.517 1.00 56.65 149 CYS B O 1
ATOM 857 N N . ARG A 1 149 ? 114.317 120.052 154.682 1.00 48.42 150 ARG B N 1
ATOM 858 C CA . ARG A 1 149 ? 115.388 119.137 155.063 1.00 49.73 150 ARG B CA 1
ATOM 859 C C . ARG A 1 149 ? 115.170 118.702 156.502 1.00 56.89 150 ARG B C 1
ATOM 860 O O . ARG A 1 149 ? 115.175 119.538 157.410 1.00 63.96 150 ARG B O 1
ATOM 868 N N . PHE A 1 150 ? 114.983 117.401 156.708 1.00 54.15 151 PHE B N 1
ATOM 869 C CA . PHE A 1 150 ? 114.749 116.879 158.042 1.00 49.71 151 PHE B CA 1
ATOM 870 C C . PHE A 1 150 ? 115.927 117.193 158.959 1.00 59.02 151 PHE B C 1
ATOM 871 O O . PHE A 1 150 ? 116.993 117.637 158.530 1.00 64.17 151 PHE B O 1
ATOM 879 N N . LEU A 1 151 ? 115.709 116.955 160.249 1.00 66.92 152 LEU B N 1
ATOM 880 C CA . LEU A 1 151 ? 116.738 117.154 161.264 1.00 62.98 152 LEU B CA 1
ATOM 881 C C . LEU A 1 151 ? 116.423 116.209 162.414 1.00 65.98 152 LEU B C 1
ATOM 882 O O . LEU A 1 151 ? 115.364 116.329 163.035 1.00 73.30 152 LEU B O 1
ATOM 887 N N . ASP A 1 152 ? 117.313 115.244 162.646 1.00 68.22 153 ASP B N 1
ATOM 888 C CA . ASP A 1 152 ? 117.214 114.248 163.713 1.00 75.54 153 ASP B CA 1
ATOM 889 C C . ASP A 1 152 ? 115.794 113.714 163.883 1.00 72.54 153 ASP B C 1
ATOM 890 O O . ASP A 1 152 ? 115.356 113.429 165.002 1.00 75.95 153 ASP B O 1
ATOM 895 N N . ASP A 1 153 ? 115.075 113.567 162.770 1.00 69.65 154 ASP B N 1
ATOM 896 C CA . ASP A 1 153 ? 113.870 112.745 162.698 1.00 74.14 154 ASP B CA 1
ATOM 897 C C . ASP A 1 153 ? 112.676 113.365 163.417 1.00 67.87 154 ASP B C 1
ATOM 898 O O . ASP A 1 153 ? 111.554 112.867 163.294 1.00 65.12 154 ASP B O 1
ATOM 903 N N . ASN A 1 154 ? 112.887 114.465 164.137 1.00 67.51 155 ASN B N 1
ATOM 904 C CA . ASN A 1 154 ? 111.805 115.132 164.852 1.00 66.55 155 ASN B CA 1
ATOM 905 C C . ASN A 1 154 ? 111.711 116.622 164.580 1.00 67.19 155 ASN B C 1
ATOM 906 O O . ASN A 1 154 ? 110.671 117.217 164.889 1.00 70.52 155 ASN B O 1
ATOM 911 N N . GLN A 1 155 ? 112.744 117.244 164.022 1.00 69.00 156 GLN B N 1
ATOM 912 C CA . GLN A 1 155 ? 112.720 118.647 163.640 1.00 66.31 156 GLN B CA 1
ATOM 913 C C . GLN A 1 155 ? 112.976 118.748 162.146 1.00 67.26 156 GLN B C 1
ATOM 914 O O . GLN A 1 155 ? 113.878 118.089 161.621 1.00 75.75 156 GLN B O 1
ATOM 920 N N . ILE A 1 156 ? 112.184 119.571 161.466 1.00 63.50 157 ILE B N 1
ATOM 921 C CA . ILE A 1 156 ? 112.332 119.809 160.037 1.00 57.15 157 ILE B CA 1
ATOM 922 C C . ILE A 1 156 ? 112.442 121.310 159.820 1.00 63.03 157 ILE B C 1
ATOM 923 O O . ILE A 1 156 ? 111.649 122.082 160.371 1.00 67.89 157 ILE B O 1
ATOM 928 N N . VAL A 1 157 ? 113.426 121.719 159.026 1.00 55.30 158 VAL B N 1
ATOM 929 C CA . VAL A 1 157 ? 113.661 123.120 158.705 1.00 51.09 158 VAL B CA 1
ATOM 930 C C . VAL A 1 157 ? 113.260 123.349 157.257 1.00 50.63 158 VAL B C 1
ATOM 931 O O . VAL A 1 157 ? 113.668 122.595 156.365 1.00 57.09 158 VAL B O 1
ATOM 935 N N . THR A 1 158 ? 112.455 124.381 157.026 1.00 51.84 159 THR B N 1
ATOM 936 C CA . THR A 1 158 ? 111.941 124.692 155.702 1.00 52.96 159 THR B CA 1
ATOM 937 C C . THR A 1 158 ? 112.114 126.176 155.418 1.00 60.06 159 THR B C 1
ATOM 938 O O . THR A 1 158 ? 112.148 127.002 156.334 1.00 66.87 159 THR B O 1
ATOM 942 N N . SER A 1 159 ? 112.224 126.503 154.134 1.00 60.09 160 SER B N 1
ATOM 943 C CA . SER A 1 159 ? 112.295 127.879 153.671 1.00 63.56 160 SER B CA 1
ATOM 944 C C . SER A 1 159 ? 111.220 128.093 152.619 1.00 69.01 160 SER B C 1
ATOM 945 O O . SER A 1 159 ? 110.956 127.207 151.802 1.00 70.04 160 SER B O 1
ATOM 948 N N . SER A 1 160 ? 110.607 129.274 152.639 1.00 70.97 161 SER B N 1
ATOM 949 C CA . SER A 1 160 ? 109.468 129.572 151.788 1.00 66.19 161 SER B CA 1
ATOM 950 C C . SER A 1 160 ? 109.721 130.853 151.008 1.00 73.30 161 SER B C 1
ATOM 951 O O . SER A 1 160 ? 110.617 131.638 151.329 1.00 76.30 161 SER B O 1
ATOM 953 N N . GLY A 1 161 ? 108.912 131.051 149.968 1.00 71.56 162 GLY B N 1
ATOM 954 C CA . GLY A 1 161 ? 109.025 132.231 149.133 1.00 75.58 162 GLY B CA 1
ATOM 955 C C . GLY A 1 161 ? 108.553 133.507 149.792 1.00 76.09 162 GLY B C 1
ATOM 956 O O . GLY A 1 161 ? 108.735 134.584 149.214 1.00 76.56 162 GLY B O 1
ATOM 957 N N . ASP A 1 162 ? 107.955 133.415 150.978 1.00 70.69 163 ASP B N 1
ATOM 958 C CA . ASP A 1 162 ? 107.509 134.584 151.720 1.00 66.67 163 ASP B CA 1
ATOM 959 C C . ASP A 1 162 ? 108.637 135.255 152.497 1.00 67.99 163 ASP B C 1
ATOM 960 O O . ASP A 1 162 ? 108.364 136.032 153.419 1.00 78.52 163 ASP B O 1
ATOM 965 N N . THR A 1 163 ? 109.891 134.964 152.149 1.00 64.10 164 THR B N 1
ATOM 966 C CA . THR A 1 163 ? 111.062 135.596 152.750 1.00 72.80 164 THR B CA 1
ATOM 967 C C . THR A 1 163 ? 111.320 135.119 154.177 1.00 78.40 164 THR B C 1
ATOM 968 O O . THR A 1 163 ? 111.929 135.837 154.972 1.00 84.72 164 THR B O 1
ATOM 972 N N . THR A 1 164 ? 110.869 133.915 154.524 1.00 71.70 165 THR B N 1
ATOM 973 C CA . THR A 1 164 ? 111.062 133.382 155.864 1.00 74.17 165 THR B CA 1
ATOM 974 C C . THR A 1 164 ? 111.545 131.940 155.798 1.00 79.22 165 THR B C 1
ATOM 975 O O . THR A 1 164 ? 111.169 131.180 154.902 1.00 80.13 165 THR B O 1
ATOM 979 N N . CYS A 1 165 ? 112.387 131.576 156.763 1.00 76.78 166 CYS B N 1
ATOM 980 C CA . CYS A 1 165 ? 112.780 130.195 157.005 1.00 68.76 166 CYS B CA 1
ATOM 981 C C . CYS A 1 165 ? 112.299 129.799 158.393 1.00 69.13 166 CYS B C 1
ATOM 982 O O . CYS A 1 165 ? 112.289 130.625 159.311 1.00 75.55 166 CYS B O 1
ATOM 985 N N . ALA A 1 166 ? 111.896 128.541 158.546 1.00 66.23 167 ALA B N 1
ATOM 986 C CA . ALA A 1 166 ? 111.227 128.098 159.759 1.00 67.72 167 ALA B CA 1
ATOM 987 C C . ALA A 1 166 ? 111.752 126.739 160.195 1.00 69.49 167 ALA B C 1
ATOM 988 O O . ALA A 1 166 ? 112.070 125.888 159.360 1.00 72.99 167 ALA B O 1
ATOM 990 N N . LEU A 1 167 ? 111.835 126.548 161.508 1.00 68.79 168 LEU B N 1
ATOM 991 C CA . LEU A 1 167 ? 112.119 125.255 162.116 1.00 61.20 168 LEU B CA 1
ATOM 992 C C . LEU A 1 167 ? 110.866 124.774 162.829 1.00 60.21 168 LEU B C 1
ATOM 993 O O . LEU A 1 167 ? 110.237 125.540 163.567 1.00 71.51 168 LEU B O 1
ATOM 998 N N . TRP A 1 168 ? 110.507 123.513 162.614 1.00 50.12 169 TRP B N 1
ATOM 999 C CA . TRP A 1 168 ? 109.244 122.975 163.089 1.00 57.17 169 TRP B CA 1
ATOM 1000 C C . TRP A 1 168 ? 109.473 121.762 163.978 1.00 64.16 169 TRP B C 1
ATOM 1001 O O . TRP A 1 168 ? 110.491 121.073 163.872 1.00 69.82 169 TRP B O 1
ATOM 1012 N N . ASP A 1 169 ? 108.509 121.515 164.859 1.00 66.55 170 ASP B N 1
ATOM 1013 C CA . ASP A 1 169 ? 108.388 120.250 165.570 1.00 70.20 170 ASP B CA 1
ATOM 1014 C C . ASP A 1 169 ? 107.272 119.454 164.906 1.00 70.25 170 ASP B C 1
ATOM 1015 O O . ASP A 1 169 ? 106.121 119.903 164.873 1.00 75.05 170 ASP B O 1
ATOM 1020 N N . ILE A 1 170 ? 107.611 118.277 164.380 1.00 70.37 171 ILE B N 1
ATOM 1021 C CA . ILE A 1 170 ? 106.667 117.548 163.539 1.00 72.22 171 ILE B CA 1
ATOM 1022 C C . ILE A 1 170 ? 105.455 117.103 164.346 1.00 81.21 171 ILE B C 1
ATOM 1023 O O . ILE A 1 170 ? 104.325 117.104 163.842 1.00 84.91 171 ILE B O 1
ATOM 1028 N N . GLU A 1 171 ? 105.662 116.712 165.604 1.00 82.30 172 GLU B N 1
ATOM 1029 C CA . GLU A 1 171 ? 104.558 116.182 166.398 1.00 87.66 172 GLU B CA 1
ATOM 1030 C C . GLU A 1 171 ? 103.471 117.231 166.603 1.00 87.39 172 GLU B C 1
ATOM 1031 O O . GLU A 1 171 ? 102.293 116.985 166.319 1.00 82.35 172 GLU B O 1
ATOM 1037 N N . THR A 1 172 ? 103.850 118.416 167.086 1.00 84.43 173 THR B N 1
ATOM 1038 C CA . THR A 1 172 ? 102.869 119.452 167.393 1.00 79.79 173 THR B CA 1
ATOM 1039 C C . THR A 1 172 ? 102.450 120.256 166.170 1.00 79.83 173 THR B C 1
ATOM 1040 O O . THR A 1 172 ? 101.351 120.819 166.167 1.00 86.44 173 THR B O 1
ATOM 1044 N N . GLY A 1 173 ? 103.289 120.325 165.141 1.00 78.23 174 GLY B N 1
ATOM 1045 C CA . GLY A 1 173 ? 102.959 121.088 163.957 1.00 78.21 174 GLY B CA 1
ATOM 1046 C C . GLY A 1 173 ? 103.162 122.580 164.079 1.00 78.33 174 GLY B C 1
ATOM 1047 O O . GLY A 1 173 ? 102.712 123.322 163.200 1.00 77.42 174 GLY B O 1
ATOM 1048 N N . GLN A 1 174 ? 103.820 123.045 165.136 1.00 77.89 175 GLN B N 1
ATOM 1049 C CA . GLN A 1 174 ? 104.063 124.462 165.354 1.00 74.42 175 GLN B CA 1
ATOM 1050 C C . GLN A 1 174 ? 105.462 124.844 164.887 1.00 67.23 175 GLN B C 1
ATOM 1051 O O . GLN A 1 174 ? 106.349 124.000 164.744 1.00 72.38 175 GLN B O 1
ATOM 1057 N N . GLN A 1 175 ? 105.649 126.140 164.652 1.00 58.01 176 GLN B N 1
ATOM 1058 C CA . GLN A 1 175 ? 106.956 126.682 164.292 1.00 58.18 176 GLN B CA 1
ATOM 1059 C C . GLN A 1 175 ? 107.762 126.895 165.565 1.00 62.08 176 GLN B C 1
ATOM 1060 O O . GLN A 1 175 ? 107.532 127.851 166.308 1.00 70.58 176 GLN B O 1
ATOM 1066 N N . THR A 1 176 ? 108.716 126.000 165.824 1.00 60.93 177 THR B N 1
ATOM 1067 C CA . THR A 1 176 ? 109.564 126.159 166.999 1.00 62.24 177 THR B CA 1
ATOM 1068 C C . THR A 1 176 ? 110.399 127.427 166.909 1.00 68.74 177 THR B C 1
ATOM 1069 O O . THR A 1 176 ? 110.702 128.045 167.936 1.00 81.26 177 THR B O 1
ATOM 1073 N N . THR A 1 177 ? 110.780 127.829 165.699 1.00 68.08 178 THR B N 1
ATOM 1074 C CA . THR A 1 177 ? 111.549 129.046 165.495 1.00 74.16 178 THR B CA 1
ATOM 1075 C C . THR A 1 177 ? 111.257 129.574 164.101 1.00 73.32 178 THR B C 1
ATOM 1076 O O . THR A 1 177 ? 111.107 128.795 163.156 1.00 76.24 178 THR B O 1
ATOM 1080 N N . THR A 1 178 ? 111.176 130.895 163.980 1.00 69.60 179 THR B N 1
ATOM 1081 C CA . THR A 1 178 ? 110.940 131.560 162.707 1.00 67.33 179 THR B CA 1
ATOM 1082 C C . THR A 1 178 ? 112.133 132.445 162.384 1.00 68.17 179 THR B C 1
ATOM 1083 O O . THR A 1 178 ? 112.630 133.168 163.255 1.00 69.25 179 THR B O 1
ATOM 1087 N N . PHE A 1 179 ? 112.600 132.372 161.143 1.00 75.47 180 PHE B N 1
ATOM 1088 C CA . PHE A 1 179 ? 113.763 133.120 160.690 1.00 80.20 180 PHE B CA 1
ATOM 1089 C C . PHE A 1 179 ? 113.321 134.166 159.679 1.00 80.39 180 PHE B C 1
ATOM 1090 O O . PHE A 1 179 ? 112.666 133.838 158.685 1.00 79.74 180 PHE B O 1
ATOM 1098 N N . THR A 1 180 ? 113.683 135.420 159.935 1.00 80.20 181 THR B N 1
ATOM 1099 C CA . THR A 1 180 ? 113.317 136.535 159.079 1.00 78.67 181 THR B CA 1
ATOM 1100 C C . THR A 1 180 ? 114.560 137.345 158.747 1.00 76.94 181 THR B C 1
ATOM 1101 O O . THR A 1 180 ? 115.556 137.319 159.475 1.00 77.56 181 THR B O 1
ATOM 1105 N N . GLY A 1 181 ? 114.490 138.071 157.635 1.00 75.92 182 GLY B N 1
ATOM 1106 C CA . GLY A 1 181 ? 115.582 138.936 157.235 1.00 78.06 182 GLY B CA 1
ATOM 1107 C C . GLY A 1 181 ? 115.793 139.005 155.738 1.00 75.55 182 GLY B C 1
ATOM 1108 O O . GLY A 1 181 ? 116.407 139.953 155.240 1.00 76.54 182 GLY B O 1
ATOM 1109 N N . HIS A 1 182 ? 115.295 138.015 155.005 1.00 72.13 183 HIS B N 1
ATOM 1110 C CA . HIS A 1 182 ? 115.428 138.037 153.557 1.00 72.23 183 HIS B CA 1
ATOM 1111 C C . HIS A 1 182 ? 114.578 139.152 152.963 1.00 78.95 183 HIS B C 1
ATOM 1112 O O . HIS A 1 182 ? 113.459 139.411 153.414 1.00 80.33 183 HIS B O 1
ATOM 1119 N N . THR A 1 183 ? 115.120 139.815 151.941 1.00 86.00 184 THR B N 1
ATOM 1120 C CA . THR A 1 183 ? 114.392 140.816 151.171 1.00 79.05 184 THR B CA 1
ATOM 1121 C C . THR A 1 183 ? 113.774 140.224 149.911 1.00 75.93 184 THR B C 1
ATOM 1122 O O . THR A 1 183 ? 113.600 140.931 148.912 1.00 74.06 184 THR B O 1
ATOM 1126 N N . GLY A 1 184 ? 113.442 138.940 149.938 1.00 74.31 185 GLY B N 1
ATOM 1127 C CA . GLY A 1 184 ? 112.897 138.280 148.767 1.00 70.40 185 GLY B CA 1
ATOM 1128 C C . GLY A 1 184 ? 112.684 136.812 149.054 1.00 69.36 185 GLY B C 1
ATOM 1129 O O . GLY A 1 184 ? 112.905 136.332 150.171 1.00 77.12 185 GLY B O 1
ATOM 1130 N N . ASP A 1 185 ? 112.248 136.098 148.021 1.00 66.59 186 ASP B N 1
ATOM 1131 C CA . ASP A 1 185 ? 111.954 134.680 148.172 1.00 74.60 186 ASP B CA 1
ATOM 1132 C C . ASP A 1 185 ? 113.209 133.906 148.553 1.00 80.88 186 ASP B C 1
ATOM 1133 O O . ASP A 1 185 ? 114.289 134.133 148.002 1.00 83.46 186 ASP B O 1
ATOM 1138 N N . VAL A 1 186 ? 113.060 132.979 149.496 1.00 78.36 187 VAL B N 1
ATOM 1139 C CA . VAL A 1 186 ? 114.128 132.056 149.862 1.00 74.37 187 VAL B CA 1
ATOM 1140 C C . VAL A 1 186 ? 113.958 130.778 149.053 1.00 74.36 187 VAL B C 1
ATOM 1141 O O . VAL A 1 186 ? 112.884 130.164 149.067 1.00 71.89 187 VAL B O 1
ATOM 1145 N N . MET A 1 187 ? 115.015 130.371 148.349 1.00 74.82 188 MET B N 1
ATOM 1146 C CA . MET A 1 187 ? 114.908 129.336 147.327 1.00 75.63 188 MET B CA 1
ATOM 1147 C C . MET A 1 187 ? 115.537 128.003 147.695 1.00 72.13 188 MET B C 1
ATOM 1148 O O . MET A 1 187 ? 115.082 126.972 147.195 1.00 74.33 188 MET B O 1
ATOM 1153 N N . SER A 1 188 ? 116.566 127.979 148.537 1.00 67.60 189 SER B N 1
ATOM 1154 C CA . SER A 1 188 ? 117.266 126.731 148.796 1.00 61.64 189 SER B CA 1
ATOM 1155 C C . SER A 1 188 ? 117.733 126.681 150.240 1.00 62.49 189 SER B C 1
ATOM 1156 O O . SER A 1 188 ? 117.952 127.714 150.877 1.00 65.55 189 SER B O 1
ATOM 1159 N N . LEU A 1 189 ? 117.881 125.457 150.747 1.00 58.58 190 LEU B N 1
ATOM 1160 C CA . LEU A 1 189 ? 118.388 125.208 152.087 1.00 52.17 190 LEU B CA 1
ATOM 1161 C C . LEU A 1 189 ? 119.394 124.070 152.033 1.00 53.99 190 LEU B C 1
ATOM 1162 O O . LEU A 1 189 ? 119.333 123.210 151.151 1.00 57.55 190 LEU B O 1
ATOM 1167 N N . SER A 1 190 ? 120.318 124.069 152.989 1.00 53.34 191 SER B N 1
ATOM 1168 C CA . SER A 1 190 ? 121.291 122.993 153.109 1.00 53.03 191 SER B CA 1
ATOM 1169 C C . SER A 1 190 ? 121.677 122.846 154.570 1.00 55.76 191 SER B C 1
ATOM 1170 O O . SER A 1 190 ? 122.087 123.821 155.206 1.00 62.69 191 SER B O 1
ATOM 1173 N N . LEU A 1 191 ? 121.548 121.631 155.092 1.00 56.71 192 LEU B N 1
ATOM 1174 C CA . LEU A 1 191 ? 121.905 121.338 156.471 1.00 54.03 192 LEU B CA 1
ATOM 1175 C C . LEU A 1 191 ? 12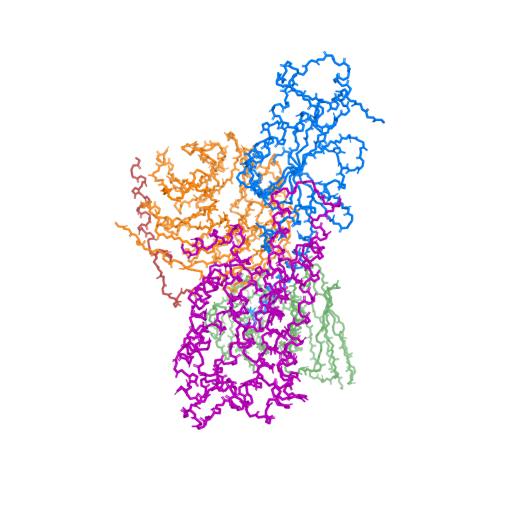3.380 120.985 156.571 1.00 61.20 192 LEU B C 1
ATOM 1176 O O . LEU A 1 191 ? 123.927 120.290 155.710 1.00 66.91 192 LEU B O 1
ATOM 1181 N N . ALA A 1 192 ? 124.020 121.467 157.630 1.00 65.40 193 ALA B N 1
ATOM 1182 C CA . ALA A 1 192 ? 125.399 121.106 157.891 1.00 72.35 193 ALA B CA 1
ATOM 1183 C C . ALA A 1 192 ? 125.482 119.649 158.338 1.00 76.40 193 ALA B C 1
ATOM 1184 O O . ALA A 1 192 ? 124.489 119.066 158.779 1.00 76.86 193 ALA B O 1
ATOM 1186 N N . PRO A 1 193 ? 126.659 119.030 158.219 1.00 77.99 194 PRO B N 1
ATOM 1187 C CA . PRO A 1 193 ? 126.788 117.639 158.682 1.00 78.98 194 PRO B CA 1
ATOM 1188 C C . PRO A 1 193 ? 126.415 117.465 160.142 1.00 83.35 194 PRO B C 1
ATOM 1189 O O . PRO A 1 193 ? 125.812 116.449 160.509 1.00 86.78 194 PRO B O 1
ATOM 1193 N N . ASP A 1 194 ? 126.758 118.436 160.992 1.00 82.27 195 ASP B N 1
ATOM 1194 C CA . ASP A 1 194 ? 126.374 118.383 162.397 1.00 83.04 195 ASP B CA 1
ATOM 1195 C C . ASP A 1 194 ? 124.915 118.753 162.622 1.00 84.60 195 ASP B C 1
ATOM 1196 O O . ASP A 1 194 ? 124.358 118.415 163.672 1.00 80.25 195 ASP B O 1
ATOM 1201 N N . THR A 1 195 ? 124.285 119.432 161.665 1.00 85.62 196 THR B N 1
ATOM 1202 C CA . THR A 1 195 ? 122.889 119.849 161.743 1.00 78.79 196 THR B CA 1
ATOM 1203 C C . THR A 1 195 ? 122.645 120.901 162.818 1.00 78.53 196 THR B C 1
ATOM 1204 O O . THR A 1 195 ? 121.500 121.106 163.233 1.00 77.56 196 THR B O 1
ATOM 1208 N N . ARG A 1 196 ? 123.694 121.577 163.285 1.00 80.07 197 ARG B N 1
ATOM 1209 C CA . ARG A 1 196 ? 123.524 122.696 164.202 1.00 77.34 197 ARG B CA 1
ATOM 1210 C C . ARG A 1 196 ? 123.296 124.009 163.467 1.00 78.35 197 ARG B C 1
ATOM 1211 O O . ARG A 1 196 ? 122.676 124.923 164.022 1.00 81.69 197 ARG B O 1
ATOM 1219 N N . LEU A 1 197 ? 123.787 124.117 162.234 1.00 74.88 198 LEU B N 1
ATOM 1220 C CA . LEU A 1 197 ? 123.620 125.300 161.405 1.00 69.25 198 LEU B CA 1
ATOM 1221 C C . LEU A 1 197 ? 123.096 124.885 160.039 1.00 60.37 198 LEU B C 1
ATOM 1222 O O . LEU A 1 197 ? 123.386 123.789 159.554 1.00 67.38 198 LEU B O 1
ATOM 1227 N N . PHE A 1 198 ? 122.320 125.771 159.421 1.00 54.18 199 PHE B N 1
ATOM 1228 C CA . PHE A 1 198 ? 121.852 125.563 158.060 1.00 54.83 199 PHE B CA 1
ATOM 1229 C C . PHE A 1 198 ? 121.869 126.889 157.315 1.00 64.24 199 PHE B C 1
ATOM 1230 O O . PHE A 1 198 ? 121.704 127.957 157.910 1.00 77.45 199 PHE B O 1
ATOM 1238 N N . VAL A 1 199 ? 122.070 126.807 156.002 1.00 59.25 200 VAL B N 1
ATOM 1239 C CA . VAL A 1 199 ? 122.236 127.978 155.150 1.00 59.01 200 VAL B CA 1
ATOM 1240 C C . VAL A 1 199 ? 121.053 128.066 154.199 1.00 65.13 200 VAL B C 1
ATOM 1241 O O . VAL A 1 199 ? 120.467 127.052 153.806 1.00 72.50 200 VAL B O 1
ATOM 1245 N N . SER A 1 200 ? 120.705 129.295 153.824 1.00 68.97 201 SER B N 1
ATOM 1246 C CA . SER A 1 200 ? 119.586 129.556 152.933 1.00 66.91 201 SER B CA 1
ATOM 1247 C C . SER A 1 200 ? 120.021 130.487 151.811 1.00 73.38 201 SER B C 1
ATOM 1248 O O . SER A 1 200 ? 120.876 131.356 151.998 1.00 78.28 201 SER B O 1
ATOM 1251 N N . GLY A 1 201 ? 119.422 130.293 150.646 1.00 76.48 202 GLY B N 1
ATOM 1252 C CA . GLY A 1 201 ? 119.635 131.170 149.504 1.00 80.42 202 GLY B CA 1
ATOM 1253 C C . GLY A 1 201 ? 118.321 131.782 149.063 1.00 81.16 202 GLY B C 1
ATOM 1254 O O . GLY A 1 201 ? 117.287 131.110 149.062 1.00 82.94 202 GLY B O 1
ATOM 1255 N N . ALA A 1 202 ? 118.367 133.058 148.687 1.00 74.76 203 ALA B N 1
ATOM 1256 C CA . ALA A 1 202 ? 117.164 133.802 148.348 1.00 72.60 203 ALA B CA 1
ATOM 1257 C C . ALA A 1 202 ? 117.396 134.600 147.075 1.00 74.05 203 ALA B C 1
ATOM 1258 O O . ALA A 1 202 ? 118.524 134.738 146.594 1.00 77.09 203 ALA B O 1
ATOM 1260 N N . CYS A 1 203 ? 116.301 135.131 146.530 1.00 73.60 204 CYS B N 1
ATOM 1261 C CA . CYS A 1 203 ? 116.360 135.926 145.310 1.00 67.54 204 CYS B CA 1
ATOM 1262 C C . CYS A 1 203 ? 116.938 137.314 145.539 1.00 70.82 204 CYS B C 1
ATOM 1263 O O . CYS A 1 203 ? 117.072 138.073 144.574 1.00 72.23 204 CYS B O 1
ATOM 1266 N N . ASP A 1 204 ? 117.278 137.665 146.777 1.00 75.23 205 ASP B N 1
ATOM 1267 C CA . ASP A 1 204 ? 117.985 138.907 147.052 1.00 72.77 205 ASP B CA 1
ATOM 1268 C C . ASP A 1 204 ? 119.475 138.803 146.753 1.00 73.54 205 ASP B C 1
ATOM 1269 O O . ASP A 1 204 ? 120.201 139.782 146.956 1.00 78.24 205 ASP B O 1
ATOM 1274 N N . ALA A 1 205 ? 119.940 137.642 146.292 1.00 66.95 206 ALA B N 1
ATOM 1275 C CA . ALA A 1 205 ? 121.323 137.433 145.879 1.00 70.30 206 ALA B CA 1
ATOM 1276 C C . ALA A 1 205 ? 122.288 137.431 147.059 1.00 72.75 206 ALA B C 1
ATOM 1277 O O . ALA A 1 205 ? 123.450 137.816 146.915 1.00 83.34 206 ALA B O 1
ATOM 1279 N N . SER A 1 206 ? 121.827 137.001 148.229 1.00 66.80 207 SER B N 1
ATOM 1280 C CA . SER A 1 206 ? 122.680 136.870 149.399 1.00 73.16 207 SER B CA 1
ATOM 1281 C C . SER A 1 206 ? 122.442 135.513 150.043 1.00 79.73 207 SER B C 1
ATOM 1282 O O . SER A 1 206 ? 121.323 134.992 150.034 1.00 88.65 207 SER B O 1
ATOM 1285 N N . ALA A 1 207 ? 123.506 134.945 150.603 1.00 73.72 208 ALA B N 1
ATOM 1286 C CA . ALA A 1 207 ? 123.440 133.662 151.290 1.00 72.91 208 ALA B CA 1
ATOM 1287 C C . ALA A 1 207 ? 123.400 133.914 152.790 1.00 76.11 208 ALA B C 1
ATOM 1288 O O . ALA A 1 207 ? 124.314 134.535 153.342 1.00 79.41 208 ALA B O 1
ATOM 1290 N N . LYS A 1 208 ? 122.346 133.437 153.444 1.00 74.43 209 LYS B N 1
ATOM 1291 C CA . LYS A 1 208 ? 122.136 133.666 154.867 1.00 78.33 209 LYS B CA 1
ATOM 1292 C C . LYS A 1 208 ? 122.322 132.365 155.634 1.00 77.21 209 LYS B C 1
ATOM 1293 O O . LYS A 1 208 ? 121.696 131.351 155.307 1.00 84.44 209 LYS B O 1
ATOM 1299 N N . LEU A 1 209 ? 123.178 132.400 156.651 1.00 73.35 210 LEU B N 1
ATOM 1300 C CA . LEU A 1 209 ? 123.428 131.254 157.514 1.00 67.35 210 LEU B CA 1
ATOM 1301 C C . LEU A 1 209 ? 122.702 131.462 158.836 1.00 68.70 210 LEU B C 1
ATOM 1302 O O . LEU A 1 209 ? 122.778 132.544 159.427 1.00 79.25 210 LEU B O 1
ATOM 1307 N N . TRP A 1 210 ? 122.005 130.427 159.295 1.00 64.99 211 TRP B N 1
ATOM 1308 C CA . TRP A 1 210 ? 121.099 130.529 160.426 1.00 74.83 211 TRP B CA 1
ATOM 1309 C C . TRP A 1 210 ? 121.466 129.516 161.504 1.00 82.17 211 TRP B C 1
ATOM 1310 O O . TRP A 1 210 ? 122.213 128.563 161.268 1.00 81.92 211 TRP B O 1
ATOM 1321 N N . ASP A 1 211 ? 120.923 129.742 162.698 1.00 86.68 212 ASP B N 1
ATOM 1322 C CA . ASP A 1 211 ? 121.077 128.843 163.835 1.00 82.90 212 ASP B CA 1
ATOM 1323 C C . ASP A 1 211 ? 119.727 128.242 164.186 1.00 79.17 212 ASP B C 1
ATOM 1324 O O . ASP A 1 211 ? 118.744 128.970 164.361 1.00 85.12 212 ASP B O 1
ATOM 1329 N N . VAL A 1 212 ? 119.682 126.915 164.290 1.00 74.30 213 VAL B N 1
ATOM 1330 C CA . VAL A 1 212 ? 118.439 126.246 164.649 1.00 78.09 213 VAL B CA 1
ATOM 1331 C C . VAL A 1 212 ? 118.043 126.582 166.081 1.00 85.51 213 VAL B C 1
ATOM 1332 O O . VAL A 1 212 ? 116.855 126.729 166.392 1.00 86.87 213 VAL B O 1
ATOM 1336 N N . ARG A 1 213 ? 119.023 126.710 166.975 1.00 92.83 214 ARG B N 1
ATOM 1337 C CA . ARG A 1 213 ? 118.746 126.942 168.387 1.00 92.51 214 ARG B CA 1
ATOM 1338 C C . ARG A 1 213 ? 118.684 128.426 168.739 1.00 92.28 214 ARG B C 1
ATOM 1339 O O . ARG A 1 213 ? 117.732 128.871 169.387 1.00 85.91 214 ARG B O 1
ATOM 1341 N N . GLU A 1 214 ? 119.687 129.206 168.324 1.00 94.15 215 GLU B N 1
ATOM 1342 C CA . GLU A 1 214 ? 119.716 130.618 168.695 1.00 94.08 215 GLU B CA 1
ATOM 1343 C C . GLU A 1 214 ? 118.666 131.429 167.946 1.00 99.87 215 GLU B C 1
ATOM 1344 O O . GLU A 1 214 ? 118.208 132.460 168.451 1.00 105.16 215 GLU B O 1
ATOM 1350 N N . GLY A 1 215 ? 118.277 130.992 166.752 1.00 98.38 216 GLY B N 1
ATOM 1351 C CA . GLY A 1 215 ? 117.134 131.584 166.084 1.00 98.89 216 GLY B CA 1
ATOM 1352 C C . GLY A 1 215 ? 117.349 132.952 165.477 1.00 101.31 216 GLY B C 1
ATOM 1353 O O . GLY A 1 215 ? 116.373 133.676 165.268 1.00 95.97 216 GLY B O 1
ATOM 1354 N N . MET A 1 216 ? 118.589 133.339 165.185 1.00 100.63 217 MET B N 1
ATOM 1355 C CA . MET A 1 216 ? 118.844 134.607 164.514 1.00 94.83 217 MET B CA 1
ATOM 1356 C C . MET A 1 216 ? 120.020 134.448 163.562 1.00 95.20 217 MET B C 1
ATOM 1357 O O . MET A 1 216 ? 120.821 133.518 163.680 1.00 95.42 217 MET B O 1
ATOM 1362 N N . CYS A 1 217 ? 120.104 135.368 162.602 1.00 94.94 218 CYS B N 1
ATOM 1363 C CA . CYS A 1 217 ? 121.048 135.235 161.499 1.00 84.60 218 CYS B CA 1
ATOM 1364 C C . CYS A 1 217 ? 122.482 135.353 161.999 1.00 85.03 218 CYS B C 1
ATOM 1365 O O . CYS A 1 217 ? 122.809 136.256 162.774 1.00 95.28 218 CYS B O 1
ATOM 1368 N N . ARG A 1 218 ? 123.341 134.441 161.543 1.00 76.64 219 ARG B N 1
ATOM 1369 C CA . ARG A 1 218 ? 124.766 134.478 161.853 1.00 76.60 219 ARG B CA 1
ATOM 1370 C C . ARG A 1 218 ? 125.596 135.141 160.763 1.00 75.11 219 ARG B C 1
ATOM 1371 O O . ARG A 1 218 ? 126.516 135.902 161.075 1.00 83.93 219 ARG B O 1
ATOM 1379 N N . GLN A 1 219 ? 125.291 134.884 159.492 1.00 70.40 220 GLN B N 1
ATOM 1380 C CA . GLN A 1 219 ? 126.037 135.468 158.387 1.00 72.95 220 GLN B CA 1
ATOM 1381 C C . GLN A 1 219 ? 125.067 135.709 157.240 1.00 71.73 220 GLN B C 1
ATOM 1382 O O . GLN A 1 219 ? 124.162 134.903 157.011 1.00 70.50 220 GLN B O 1
ATOM 1388 N N . THR A 1 220 ? 125.256 136.822 156.524 1.00 74.77 221 THR B N 1
ATOM 1389 C CA . THR A 1 220 ? 124.341 137.190 155.449 1.00 76.26 221 THR B CA 1
ATOM 1390 C C . THR A 1 220 ? 125.065 137.746 154.227 1.00 80.00 221 THR B C 1
ATOM 1391 O O . THR A 1 220 ? 124.475 138.510 153.455 1.00 82.20 221 THR B O 1
ATOM 1395 N N . PHE A 1 221 ? 126.333 137.387 154.029 1.00 89.13 222 PHE B N 1
ATOM 1396 C CA . PHE A 1 221 ? 127.113 137.967 152.938 1.00 93.36 222 PHE B CA 1
ATOM 1397 C C . PHE A 1 221 ? 126.416 137.785 151.593 1.00 92.72 222 PHE B C 1
ATOM 1398 O O . PHE A 1 221 ? 125.525 136.940 151.454 1.00 83.56 222 PHE B O 1
ATOM 1406 N N . THR A 1 222 ? 126.822 138.573 150.599 1.00 91.63 223 THR B N 1
ATOM 1407 C CA . THR A 1 222 ? 126.191 138.575 149.284 1.00 89.27 223 THR B CA 1
ATOM 1408 C C . THR A 1 222 ? 127.286 138.597 148.223 1.00 81.13 223 THR B C 1
ATOM 1409 O O . THR A 1 222 ? 128.464 138.366 148.512 1.00 81.10 223 THR B O 1
ATOM 1413 N N . GLY A 1 223 ? 126.890 138.881 146.983 1.00 77.46 224 GLY B N 1
ATOM 1414 C CA . GLY A 1 223 ? 127.833 138.991 145.888 1.00 79.48 224 GLY B CA 1
ATOM 1415 C C . GLY A 1 223 ? 127.303 138.498 144.557 1.00 75.52 224 GLY B C 1
ATOM 1416 O O . GLY A 1 223 ? 127.826 138.875 143.504 1.00 80.74 224 GLY B O 1
ATOM 1417 N N . HIS A 1 224 ? 126.272 137.660 144.577 1.00 66.04 225 HIS B N 1
ATOM 1418 C CA . HIS A 1 224 ? 125.667 137.210 143.332 1.00 72.02 225 HIS B CA 1
ATOM 1419 C C . HIS A 1 224 ? 124.890 138.344 142.675 1.00 84.53 225 HIS B C 1
ATOM 1420 O O . HIS A 1 224 ? 124.405 139.264 143.339 1.00 84.42 225 HIS B O 1
ATOM 1427 N N . GLU A 1 225 ? 124.785 138.278 141.350 1.00 87.77 226 GLU B N 1
ATOM 1428 C CA . GLU A 1 225 ? 124.076 139.286 140.574 1.00 83.94 226 GLU B CA 1
ATOM 1429 C C . GLU A 1 225 ? 122.625 138.915 140.299 1.00 78.73 226 GLU B C 1
ATOM 1430 O O . GLU A 1 225 ? 121.915 139.699 139.661 1.00 77.05 226 GLU B O 1
ATOM 1436 N N . SER A 1 226 ? 122.164 137.754 140.751 1.00 76.59 227 SER B N 1
ATOM 1437 C CA . SER A 1 226 ? 120.812 137.303 140.450 1.00 75.99 227 SER B CA 1
ATOM 1438 C C . SER A 1 226 ? 120.381 136.310 141.522 1.00 76.41 227 SER B C 1
ATOM 1439 O O . SER A 1 226 ? 121.011 136.195 142.579 1.00 81.25 227 SER B O 1
ATOM 1442 N N . ASP A 1 227 ? 119.296 135.590 141.246 1.00 70.22 228 ASP B N 1
ATOM 1443 C CA . ASP A 1 227 ? 118.722 134.684 142.229 1.00 69.99 228 ASP B CA 1
ATOM 1444 C C . ASP A 1 227 ? 119.683 133.543 142.543 1.00 70.51 228 ASP B C 1
ATOM 1445 O O . ASP A 1 227 ? 120.329 132.989 141.651 1.00 74.27 228 ASP B O 1
ATOM 1450 N N . ILE A 1 228 ? 119.769 133.191 143.825 1.00 66.16 229 ILE B N 1
ATOM 1451 C CA . ILE A 1 228 ? 120.498 132.008 144.271 1.00 59.37 229 ILE B CA 1
ATOM 1452 C C . ILE A 1 228 ? 119.520 130.838 144.229 1.00 59.37 229 ILE B C 1
ATOM 1453 O O . ILE A 1 228 ? 118.663 130.699 145.102 1.00 64.96 229 ILE B O 1
ATOM 1458 N N . ASN A 1 229 ? 119.646 129.992 143.209 1.00 60.32 230 ASN B N 1
ATOM 1459 C CA . ASN A 1 229 ? 118.644 128.968 142.949 1.00 64.20 230 ASN B CA 1
ATOM 1460 C C . ASN A 1 229 ? 118.863 127.688 143.746 1.00 65.62 230 ASN B C 1
ATOM 1461 O O . ASN A 1 229 ? 117.905 126.933 143.946 1.00 65.70 230 ASN B O 1
ATOM 1466 N N . ALA A 1 230 ? 120.086 127.420 144.197 1.00 61.27 231 ALA B N 1
ATOM 1467 C CA . ALA A 1 230 ? 120.385 126.173 144.884 1.00 52.33 231 ALA B CA 1
ATOM 1468 C C . ALA A 1 230 ? 121.523 126.396 145.866 1.00 50.57 231 ALA B C 1
ATOM 1469 O O . ALA A 1 230 ? 122.346 127.299 145.699 1.00 53.53 231 ALA B O 1
ATOM 1471 N N . ILE A 1 231 ? 121.567 125.547 146.892 1.00 50.51 232 ILE B N 1
ATOM 1472 C CA . ILE A 1 231 ? 122.581 125.637 147.936 1.00 55.06 232 ILE B CA 1
ATOM 1473 C C . ILE A 1 231 ? 122.890 124.230 148.430 1.00 60.97 232 ILE B C 1
ATOM 1474 O O . ILE A 1 231 ? 122.019 123.357 148.457 1.00 60.66 232 ILE B O 1
ATOM 1479 N N . CYS A 1 232 ? 124.146 124.013 148.819 1.00 63.16 233 CYS B N 1
ATOM 1480 C CA . CYS A 1 232 ? 124.594 122.718 149.308 1.00 52.52 233 CYS B CA 1
ATOM 1481 C C . CYS A 1 232 ? 125.791 122.923 150.223 1.00 56.07 233 CYS B C 1
ATOM 1482 O O . CYS A 1 232 ? 126.546 123.885 150.071 1.00 63.00 233 CYS B O 1
ATOM 1485 N N . PHE A 1 233 ? 125.964 122.003 151.167 1.00 59.15 234 PHE B N 1
ATOM 1486 C CA . PHE A 1 233 ? 127.049 122.064 152.137 1.00 66.44 234 PHE B CA 1
ATOM 1487 C C . PHE A 1 233 ? 128.235 121.212 151.707 1.00 66.53 234 PHE B C 1
ATOM 1488 O O . PHE A 1 233 ? 128.069 120.099 151.200 1.00 66.10 234 PHE B O 1
ATOM 1496 N N . PHE A 1 234 ? 129.433 121.748 151.920 1.00 72.21 235 PHE B N 1
ATOM 1497 C CA . PHE A 1 234 ? 130.646 120.957 151.820 1.00 68.33 235 PHE B CA 1
ATOM 1498 C C . PHE A 1 234 ? 130.684 119.943 152.966 1.00 71.26 235 PHE B C 1
ATOM 1499 O O . PHE A 1 234 ? 130.224 120.235 154.073 1.00 73.92 235 PHE B O 1
ATOM 1507 N N . PRO A 1 235 ? 131.224 118.742 152.732 1.00 67.95 236 PRO B N 1
ATOM 1508 C CA . PRO A 1 235 ? 131.070 117.666 153.728 1.00 70.52 236 PRO B CA 1
ATOM 1509 C C . PRO A 1 235 ? 131.559 118.011 155.127 1.00 72.59 236 PRO B C 1
ATOM 1510 O O . PRO A 1 235 ? 131.228 117.275 156.065 1.00 79.41 236 PRO B O 1
ATOM 1514 N N . ASN A 1 236 ? 132.324 119.084 155.309 1.00 68.14 237 ASN B N 1
ATOM 1515 C CA . ASN A 1 236 ? 132.865 119.423 156.618 1.00 71.58 237 ASN B CA 1
ATOM 1516 C C . ASN A 1 236 ? 132.030 120.451 157.368 1.00 77.66 237 ASN B C 1
ATOM 1517 O O . ASN A 1 236 ? 132.331 120.737 158.532 1.00 80.94 237 ASN B O 1
ATOM 1522 N N . GLY A 1 237 ? 130.999 121.010 156.741 1.00 78.97 238 GLY B N 1
ATOM 1523 C CA . GLY A 1 237 ? 130.148 121.982 157.390 1.00 77.69 238 GLY B CA 1
ATOM 1524 C C . GLY A 1 237 ? 130.725 123.375 157.490 1.00 80.10 238 GLY B C 1
ATOM 1525 O O . GLY A 1 237 ? 130.026 124.283 157.958 1.00 84.97 238 GLY B O 1
ATOM 1526 N N . ASN A 1 238 ? 131.970 123.578 157.069 1.00 77.19 239 ASN B N 1
ATOM 1527 C CA . ASN A 1 238 ? 132.604 124.886 157.108 1.00 80.24 239 ASN B CA 1
ATOM 1528 C C . ASN A 1 238 ? 132.457 125.654 155.801 1.00 84.46 239 ASN B C 1
ATOM 1529 O O . ASN A 1 238 ? 132.950 126.782 155.707 1.00 91.74 239 ASN B O 1
ATOM 1531 N N . ALA A 1 239 ? 131.801 125.079 154.796 1.00 79.42 240 ALA B N 1
ATOM 1532 C CA . ALA A 1 239 ? 131.641 125.747 153.514 1.00 73.16 240 ALA B CA 1
ATOM 1533 C C . ALA A 1 239 ? 130.355 125.277 152.853 1.00 68.78 240 ALA B C 1
ATOM 1534 O O . ALA A 1 239 ? 129.811 124.221 153.181 1.00 78.24 240 ALA B O 1
ATOM 1536 N N . PHE A 1 240 ? 129.870 126.089 151.918 1.00 65.58 241 PHE B N 1
ATOM 1537 C CA . PHE A 1 240 ? 128.715 125.740 151.106 1.00 65.97 241 PHE B CA 1
ATOM 1538 C C . PHE A 1 240 ? 128.824 126.468 149.775 1.00 71.32 241 PHE B C 1
ATOM 1539 O O . PHE A 1 240 ? 129.370 127.571 149.699 1.00 83.70 241 PHE B O 1
ATOM 1547 N N . ALA A 1 241 ? 128.297 125.841 148.729 1.00 64.50 242 ALA B N 1
ATOM 1548 C CA . ALA A 1 241 ? 128.401 126.347 147.368 1.00 68.65 242 ALA B CA 1
ATOM 1549 C C . ALA A 1 241 ? 127.040 126.828 146.890 1.00 68.83 242 ALA B C 1
ATOM 1550 O O . ALA A 1 241 ? 126.034 126.131 147.061 1.00 70.39 242 ALA B O 1
ATOM 1552 N N . THR A 1 242 ? 127.017 128.014 146.290 1.00 68.92 243 THR B N 1
ATOM 1553 C CA . THR A 1 242 ? 125.790 128.649 145.830 1.00 68.05 243 THR B CA 1
ATOM 1554 C C . THR A 1 242 ? 125.637 128.479 144.327 1.00 62.53 243 THR B C 1
ATOM 1555 O O . THR A 1 242 ? 126.594 128.662 143.570 1.00 70.19 243 THR B O 1
ATOM 1559 N N . GLY A 1 243 ? 124.427 128.132 143.904 1.00 57.15 244 GLY B N 1
ATOM 1560 C CA . GLY A 1 243 ? 124.091 128.122 142.495 1.00 61.53 244 GLY B CA 1
ATOM 1561 C C . GLY A 1 243 ? 123.158 129.265 142.167 1.00 65.42 244 GLY B C 1
ATOM 1562 O O . GLY A 1 243 ? 122.043 129.334 142.691 1.00 72.87 244 GLY B O 1
ATOM 1563 N N . SER A 1 244 ? 123.603 130.169 141.299 1.00 66.63 245 SER B N 1
ATOM 1564 C CA . SER A 1 244 ? 122.893 131.407 141.025 1.00 68.20 245 SER B CA 1
ATOM 1565 C C . SER A 1 244 ? 122.463 131.456 139.566 1.00 67.16 245 SER B C 1
ATOM 1566 O O . SER A 1 244 ? 123.082 130.836 138.697 1.00 71.09 245 SER B O 1
ATOM 1569 N N . ASP A 1 245 ? 121.389 132.203 139.308 1.00 68.56 246 ASP B N 1
ATOM 1570 C CA . ASP A 1 245 ? 120.826 132.285 137.967 1.00 69.50 246 ASP B CA 1
ATOM 1571 C C . ASP A 1 245 ? 121.692 133.087 137.009 1.00 68.90 246 ASP B C 1
ATOM 1572 O O . ASP A 1 245 ? 121.420 133.078 135.804 1.00 70.78 246 ASP B O 1
ATOM 1577 N N . ASP A 1 246 ? 122.718 133.774 137.502 1.00 67.47 247 ASP B N 1
ATOM 1578 C CA . ASP A 1 246 ? 123.636 134.505 136.642 1.00 70.88 247 ASP B CA 1
ATOM 1579 C C . ASP A 1 246 ? 124.678 133.603 135.993 1.00 75.64 247 ASP B C 1
ATOM 1580 O O . ASP A 1 246 ? 125.670 134.112 135.461 1.00 80.66 247 ASP B O 1
ATOM 1585 N N . ALA A 1 247 ? 124.478 132.286 136.036 1.00 72.89 248 ALA B N 1
ATOM 1586 C CA . ALA A 1 247 ? 125.341 131.305 135.388 1.00 71.63 248 ALA B CA 1
ATOM 1587 C C . ALA A 1 247 ? 126.684 131.147 136.086 1.00 67.74 248 ALA B C 1
ATOM 1588 O O . ALA A 1 247 ? 127.632 130.629 135.489 1.00 72.00 248 ALA B O 1
ATOM 1590 N N . THR A 1 248 ? 126.795 131.578 137.339 1.00 64.88 249 THR B N 1
ATOM 1591 C CA . THR A 1 248 ? 128.031 131.456 138.095 1.00 69.54 249 THR B CA 1
ATOM 1592 C C . THR A 1 248 ? 127.741 130.874 139.469 1.00 75.65 249 THR B C 1
ATOM 1593 O O . THR A 1 248 ? 126.747 131.232 140.109 1.00 80.49 249 THR B O 1
ATOM 1597 N N . CYS A 1 249 ? 128.612 129.976 139.915 1.00 71.34 250 CYS B N 1
ATOM 1598 C CA . CYS A 1 249 ? 128.598 129.459 141.273 1.00 62.70 250 CYS B CA 1
ATOM 1599 C C . CYS A 1 249 ? 129.683 130.146 142.091 1.00 66.10 250 CYS B C 1
ATOM 1600 O O . CYS A 1 249 ? 130.636 130.710 141.550 1.00 76.46 250 CYS B O 1
ATOM 1603 N N . ARG A 1 250 ? 129.525 130.098 143.409 1.00 63.04 251 ARG B N 1
ATOM 1604 C CA . ARG A 1 250 ? 130.525 130.639 144.315 1.00 74.60 251 ARG B CA 1
ATOM 1605 C C . ARG A 1 250 ? 130.668 129.720 145.517 1.00 78.46 251 ARG B C 1
ATOM 1606 O O . ARG A 1 250 ? 129.683 129.153 145.997 1.00 78.96 251 ARG B O 1
ATOM 1614 N N . LEU A 1 251 ? 131.901 129.578 145.994 1.00 81.40 252 LEU B N 1
ATOM 1615 C CA . LEU A 1 251 ? 132.211 128.759 147.156 1.00 80.68 252 LEU B CA 1
ATOM 1616 C C . LEU A 1 251 ? 132.461 129.677 148.346 1.00 80.08 252 LEU B C 1
ATOM 1617 O O . LEU A 1 251 ? 133.361 130.522 148.304 1.00 86.93 252 LEU B O 1
ATOM 1622 N N . PHE A 1 252 ? 131.667 129.509 149.397 1.00 70.91 253 PHE B N 1
ATOM 1623 C CA . PHE A 1 252 ? 131.731 130.346 150.584 1.00 70.11 253 PHE B CA 1
ATOM 1624 C C . PHE A 1 252 ? 132.207 129.538 151.781 1.00 75.83 253 PHE B C 1
ATOM 1625 O O . PHE A 1 252 ? 131.887 128.353 151.910 1.00 82.66 253 PHE B O 1
ATOM 1633 N N . ASP A 1 253 ? 132.974 130.187 152.652 1.00 86.54 254 ASP B N 1
ATOM 1634 C CA . ASP A 1 253 ? 133.336 129.636 153.948 1.00 95.10 254 ASP B CA 1
ATOM 1635 C C . ASP A 1 253 ? 133.011 130.678 155.007 1.00 96.90 254 ASP B C 1
ATOM 1636 O O . ASP A 1 253 ? 133.173 131.880 154.778 1.00 99.25 254 ASP B O 1
ATOM 1641 N N . LEU A 1 254 ? 132.551 130.208 156.167 1.00 96.48 255 LEU B N 1
ATOM 1642 C CA . LEU A 1 254 ? 132.103 131.125 157.210 1.00 98.89 255 LEU B CA 1
ATOM 1643 C C . LEU A 1 254 ? 133.234 132.035 157.674 1.00 102.24 255 LEU B C 1
ATOM 1644 O O . LEU A 1 254 ? 133.020 133.228 157.916 1.00 101.98 255 LEU B O 1
ATOM 1649 N N . ARG A 1 255 ? 134.444 131.491 157.805 1.00 106.41 256 ARG B N 1
ATOM 1650 C CA . ARG A 1 255 ? 135.570 132.299 158.262 1.00 110.34 256 ARG B CA 1
ATOM 1651 C C . ARG A 1 255 ? 135.965 133.359 157.242 1.00 106.85 256 ARG B C 1
ATOM 1652 O O . ARG A 1 255 ? 136.429 134.439 157.623 1.00 101.95 256 ARG B O 1
ATOM 1660 N N . ALA A 1 256 ? 135.784 133.079 155.949 1.00 109.39 257 ALA B N 1
ATOM 1661 C CA . ALA A 1 256 ? 136.277 133.995 154.927 1.00 112.47 257 ALA B CA 1
ATOM 1662 C C . ALA A 1 256 ? 135.422 135.250 154.815 1.00 106.36 257 ALA B C 1
ATOM 1663 O O . ALA A 1 256 ? 135.950 136.329 154.520 1.00 109.68 257 ALA B O 1
ATOM 1665 N N . ASP A 1 257 ? 134.115 135.139 155.036 1.00 99.83 258 ASP B N 1
ATOM 1666 C CA . ASP A 1 257 ? 133.173 136.238 154.849 1.00 108.00 258 ASP B CA 1
ATOM 1667 C C . ASP A 1 257 ? 133.080 136.682 153.394 1.00 104.55 258 ASP B C 1
ATOM 1668 O O . ASP A 1 257 ? 132.461 137.712 153.102 1.00 109.08 258 ASP B O 1
ATOM 1673 N N . GLN A 1 258 ? 133.678 135.929 152.472 1.00 93.87 259 GLN B N 1
ATOM 1674 C CA . GLN A 1 258 ? 133.682 136.276 151.059 1.00 95.18 259 GLN B CA 1
ATOM 1675 C C . GLN A 1 258 ? 133.747 134.992 150.249 1.00 90.70 259 GLN B C 1
ATOM 1676 O O . GLN A 1 258 ? 134.071 133.922 150.771 1.00 92.30 259 GLN B O 1
ATOM 1682 N N . GLU A 1 259 ? 133.434 135.106 148.963 1.00 91.29 260 GLU B N 1
ATOM 1683 C CA . GLU A 1 259 ? 133.586 133.969 148.068 1.00 93.67 260 GLU B CA 1
ATOM 1684 C C . GLU A 1 259 ? 135.063 133.636 147.896 1.00 97.69 260 GLU B C 1
ATOM 1685 O O . GLU A 1 259 ? 135.904 134.526 147.735 1.00 104.62 260 GLU B O 1
ATOM 1691 N N . LEU A 1 260 ? 135.381 132.344 147.947 1.00 89.08 261 LEU B N 1
ATOM 1692 C CA . LEU A 1 260 ? 136.751 131.894 147.737 1.00 86.75 261 LEU B CA 1
ATOM 1693 C C . LEU A 1 260 ? 137.013 131.503 146.289 1.00 89.81 261 LEU B C 1
ATOM 1694 O O . LEU A 1 260 ? 138.085 131.804 145.752 1.00 93.64 261 LEU B O 1
ATOM 1699 N N . MET A 1 261 ? 136.056 130.838 145.644 1.00 88.83 262 MET B N 1
ATOM 1700 C CA . MET A 1 261 ? 136.199 130.419 144.259 1.00 84.98 262 MET B CA 1
ATOM 1701 C C . MET A 1 261 ? 134.881 130.646 143.535 1.00 76.09 262 MET B C 1
ATOM 1702 O O . MET A 1 261 ? 133.804 130.502 144.117 1.00 79.32 262 MET B O 1
ATOM 1707 N N . THR A 1 262 ? 134.977 131.002 142.256 1.00 69.31 263 THR B N 1
ATOM 1708 C CA . THR A 1 262 ? 133.812 131.235 141.414 1.00 64.73 263 THR B CA 1
ATOM 1709 C C . THR A 1 262 ? 133.913 130.359 140.177 1.00 65.56 263 THR B C 1
ATOM 1710 O O . THR A 1 262 ? 134.948 130.347 139.505 1.00 74.26 263 THR B O 1
ATOM 1714 N N . TYR A 1 263 ? 132.839 129.638 139.875 1.00 67.38 264 TYR B N 1
ATOM 1715 C CA . TYR A 1 263 ? 132.810 128.688 138.771 1.00 72.23 264 TYR B CA 1
ATOM 1716 C C . TYR A 1 263 ? 131.948 129.258 137.656 1.00 78.60 264 TYR B C 1
ATOM 1717 O O . TYR A 1 263 ? 130.740 129.447 137.836 1.00 85.81 264 TYR B O 1
ATOM 1726 N N . SER A 1 264 ? 132.566 129.530 136.510 1.00 84.55 265 SER B N 1
ATOM 1727 C CA . SER A 1 264 ? 131.842 130.040 135.355 1.00 84.86 265 SER B CA 1
ATOM 1728 C C . SER A 1 264 ? 132.753 129.987 134.141 1.00 76.36 265 SER B C 1
ATOM 1729 O O . SER A 1 264 ? 133.976 130.108 134.263 1.00 69.62 265 SER B O 1
ATOM 1732 N N . HIS A 1 265 ? 132.143 129.809 132.973 1.00 77.22 266 HIS B N 1
ATOM 1733 C CA . HIS A 1 265 ? 132.865 129.803 131.711 1.00 89.27 266 HIS B CA 1
ATOM 1734 C C . HIS A 1 265 ? 132.089 130.644 130.709 1.00 94.49 266 HIS B C 1
ATOM 1735 O O . HIS A 1 265 ? 130.858 130.711 130.754 1.00 91.97 266 HIS B O 1
ATOM 1742 N N . ASP A 1 266 ? 132.823 131.293 129.803 1.00 95.19 267 ASP B N 1
ATOM 1743 C CA . ASP A 1 266 ? 132.189 132.209 128.860 1.00 89.62 267 ASP B CA 1
ATOM 1744 C C . ASP A 1 266 ? 131.156 131.505 127.991 1.00 85.10 267 ASP B C 1
ATOM 1745 O O . ASP A 1 266 ? 130.206 132.141 127.523 1.00 80.16 267 ASP B O 1
ATOM 1750 N N . ASN A 1 267 ? 131.316 130.202 127.764 1.00 87.50 268 ASN B N 1
ATOM 1751 C CA . ASN A 1 267 ? 130.393 129.467 126.910 1.00 89.35 268 ASN B CA 1
ATOM 1752 C C . ASN A 1 267 ? 129.132 129.018 127.636 1.00 93.84 268 ASN B C 1
ATOM 1753 O O . ASN A 1 267 ? 128.212 128.515 126.982 1.00 97.10 268 ASN B O 1
ATOM 1758 N N . ILE A 1 268 ? 129.063 129.182 128.954 1.00 90.36 269 ILE B N 1
ATOM 1759 C CA . ILE A 1 268 ? 127.882 128.832 129.737 1.00 86.21 269 ILE B CA 1
ATOM 1760 C C . ILE A 1 268 ? 127.319 130.124 130.314 1.00 81.25 269 ILE B C 1
ATOM 1761 O O . ILE A 1 268 ? 127.967 130.784 131.136 1.00 79.15 269 ILE B O 1
ATOM 1766 N N . ILE A 1 269 ? 126.117 130.492 129.875 1.00 76.86 270 ILE B N 1
ATOM 1767 C CA . ILE A 1 269 ? 125.468 131.719 130.324 1.00 74.20 270 ILE B CA 1
ATOM 1768 C C . ILE A 1 269 ? 124.062 131.401 130.816 1.00 79.03 270 ILE B C 1
ATOM 1769 O O . ILE A 1 269 ? 123.172 132.258 130.785 1.00 87.05 270 ILE B O 1
ATOM 1774 N N . CYS A 1 270 ? 123.855 130.173 131.279 1.00 77.57 271 CYS B N 1
ATOM 1775 C CA . CYS A 1 270 ? 122.563 129.719 131.769 1.00 70.39 271 CYS B CA 1
ATOM 1776 C C . CYS A 1 270 ? 122.625 129.510 133.277 1.00 70.56 271 CYS B C 1
ATOM 1777 O O . CYS A 1 270 ? 123.686 129.219 133.836 1.00 76.06 271 CYS B O 1
ATOM 1780 N N . GLY A 1 271 ? 121.476 129.655 133.930 1.00 67.14 272 GLY B N 1
ATOM 1781 C CA . GLY A 1 271 ? 121.445 129.602 135.379 1.00 69.89 272 GLY B CA 1
ATOM 1782 C C . GLY A 1 271 ? 121.677 128.201 135.914 1.00 66.84 272 GLY B C 1
ATOM 1783 O O . GLY A 1 271 ? 121.371 127.199 135.267 1.00 67.89 272 GLY B O 1
ATOM 1784 N N . ILE A 1 272 ? 122.228 128.139 137.124 1.00 62.34 273 ILE B N 1
ATOM 1785 C CA . ILE A 1 272 ? 122.462 126.877 137.815 1.00 53.12 273 ILE B CA 1
ATOM 1786 C C . ILE A 1 272 ? 121.214 126.515 138.603 1.00 51.83 273 ILE B C 1
ATOM 1787 O O . ILE A 1 272 ? 120.688 127.338 139.362 1.00 60.22 273 ILE B O 1
ATOM 1792 N N . THR A 1 273 ? 120.743 125.282 138.436 1.00 46.51 274 THR B N 1
ATOM 1793 C CA . THR A 1 273 ? 119.522 124.837 139.091 1.00 54.54 274 THR B CA 1
ATOM 1794 C C . THR A 1 273 ? 119.763 124.012 140.346 1.00 56.32 274 THR B C 1
ATOM 1795 O O . THR A 1 273 ? 118.903 123.998 141.233 1.00 59.04 274 THR B O 1
ATOM 1799 N N . SER A 1 274 ? 120.895 123.322 140.449 1.00 48.00 275 SER B N 1
ATOM 1800 C CA . SER A 1 274 ? 121.167 122.508 141.623 1.00 44.87 275 SER B CA 1
ATOM 1801 C C . SER A 1 274 ? 122.667 122.323 141.762 1.00 44.25 275 SER B C 1
ATOM 1802 O O . SER A 1 274 ? 123.423 122.467 140.799 1.00 51.95 275 SER B O 1
ATOM 1805 N N . VAL A 1 275 ? 123.086 121.999 142.981 1.00 45.80 276 VAL B N 1
ATOM 1806 C CA . VAL A 1 275 ? 124.493 121.796 143.299 1.00 50.28 276 VAL B CA 1
ATOM 1807 C C . VAL A 1 275 ? 124.594 120.719 144.369 1.00 55.93 276 VAL B C 1
ATOM 1808 O O . VAL A 1 275 ? 123.745 120.629 145.261 1.00 66.00 276 VAL B O 1
ATOM 1812 N N . SER A 1 276 ? 125.638 119.900 144.273 1.00 49.33 277 SER B N 1
ATOM 1813 C CA . SER A 1 276 ? 125.963 118.931 145.308 1.00 47.30 277 SER B CA 1
ATOM 1814 C C . SER A 1 276 ? 127.456 118.655 145.250 1.00 54.48 277 SER B C 1
ATOM 1815 O O . SER A 1 276 ? 128.068 118.703 144.180 1.00 64.58 277 SER B O 1
ATOM 1818 N N . PHE A 1 277 ? 128.035 118.364 146.407 1.00 52.52 278 PHE B N 1
ATOM 1819 C CA . PHE A 1 277 ? 129.456 118.080 146.499 1.00 59.33 278 PHE B CA 1
ATOM 1820 C C . PHE A 1 277 ? 129.720 116.583 146.348 1.00 65.37 278 PHE B C 1
ATOM 1821 O O . PHE A 1 277 ? 128.804 115.761 146.280 1.00 64.64 278 PHE B O 1
ATOM 1829 N N . SER A 1 278 ? 131.000 116.238 146.293 1.00 70.95 279 SER B N 1
ATOM 1830 C CA . SER A 1 278 ? 131.454 114.857 146.304 1.00 71.21 279 SER B CA 1
ATOM 1831 C C . SER A 1 278 ? 131.878 114.466 147.714 1.00 69.03 279 SER B C 1
ATOM 1832 O O . SER A 1 278 ? 131.984 115.302 148.613 1.00 76.23 279 SER B O 1
ATOM 1835 N N . LYS A 1 279 ? 132.125 113.168 147.903 1.00 56.43 280 LYS B N 1
ATOM 1836 C CA . LYS A 1 279 ? 132.401 112.674 149.247 1.00 61.50 280 LYS B CA 1
ATOM 1837 C C . LYS A 1 279 ? 133.602 113.379 149.859 1.00 69.35 280 LYS B C 1
ATOM 1838 O O . LYS A 1 279 ? 133.710 113.466 151.087 1.00 78.72 280 LYS B O 1
ATOM 1844 N N . SER A 1 280 ? 134.515 113.882 149.025 1.00 73.81 281 SER B N 1
ATOM 1845 C CA . SER A 1 280 ? 135.649 114.677 149.484 1.00 85.58 281 SER B CA 1
ATOM 1846 C C . SER A 1 280 ? 135.649 116.067 148.859 1.00 81.48 281 SER B C 1
ATOM 1847 O O . SER A 1 280 ? 136.676 116.752 148.875 1.00 78.79 281 SER B O 1
ATOM 1850 N N . GLY A 1 281 ? 134.515 116.496 148.304 1.00 81.84 282 GLY B N 1
ATOM 1851 C CA . GLY A 1 281 ? 134.364 117.835 147.783 1.00 79.24 282 GLY B CA 1
ATOM 1852 C C . GLY A 1 281 ? 134.958 118.066 146.412 1.00 78.37 282 GLY B C 1
ATOM 1853 O O . GLY A 1 281 ? 134.537 119.003 145.723 1.00 73.62 282 GLY B O 1
ATOM 1854 N N . ARG A 1 282 ? 135.923 117.246 145.992 1.00 76.99 283 ARG B N 1
ATOM 1855 C CA . ARG A 1 282 ? 136.642 117.521 144.753 1.00 80.76 283 ARG B CA 1
ATOM 1856 C C . ARG A 1 282 ? 135.705 117.639 143.560 1.00 73.84 283 ARG B C 1
ATOM 1857 O O . ARG A 1 282 ? 135.981 118.407 142.632 1.00 79.33 283 ARG B O 1
ATOM 1865 N N . LEU A 1 283 ? 134.609 116.892 143.553 1.00 60.94 284 LEU B N 1
ATOM 1866 C CA . LEU A 1 283 ? 133.773 116.749 142.367 1.00 65.21 284 LEU B CA 1
ATOM 1867 C C . LEU A 1 283 ? 132.466 117.501 142.621 1.00 71.04 284 LEU B C 1
ATOM 1868 O O . LEU A 1 283 ? 131.476 116.923 143.074 1.00 74.10 284 LEU B O 1
ATOM 1873 N N . LEU A 1 284 ? 132.469 118.799 142.318 1.00 75.29 285 LEU B N 1
ATOM 1874 C CA . LEU A 1 284 ? 131.314 119.670 142.546 1.00 64.20 285 LEU B CA 1
ATOM 1875 C C . LEU A 1 284 ? 130.371 119.558 141.358 1.00 57.95 285 LEU B C 1
ATOM 1876 O O . LEU A 1 284 ? 130.488 120.284 140.370 1.00 61.89 285 LEU B O 1
ATOM 1881 N N . LEU A 1 285 ? 129.420 118.637 141.450 1.00 45.51 286 LEU B N 1
ATOM 1882 C CA . LEU A 1 285 ? 128.427 118.476 140.400 1.00 47.14 286 LEU B CA 1
ATOM 1883 C C . LEU A 1 285 ? 127.396 119.596 140.484 1.00 54.77 286 LEU B C 1
ATOM 1884 O O . LEU A 1 285 ? 126.893 119.906 141.567 1.00 59.43 286 LEU B O 1
ATOM 1886 N N . ALA A 1 286 ? 127.088 120.205 139.339 1.00 54.26 287 ALA B N 1
ATOM 1887 C CA . ALA A 1 286 ? 126.169 121.333 139.276 1.00 50.76 287 ALA B CA 1
ATOM 1888 C C . ALA A 1 286 ? 125.247 121.185 138.077 1.00 47.60 287 ALA B C 1
ATOM 1889 O O . ALA A 1 286 ? 125.692 120.825 136.984 1.00 53.45 287 ALA B O 1
ATOM 1891 N N . GLY A 1 287 ? 123.964 121.469 138.286 1.00 50.54 288 GLY B N 1
ATOM 1892 C CA . GLY A 1 287 ? 122.984 121.400 137.217 1.00 52.54 288 GLY B CA 1
ATOM 1893 C C . GLY A 1 287 ? 122.784 122.755 136.556 1.00 61.44 288 GLY B C 1
ATOM 1894 O O . GLY A 1 287 ? 122.771 123.790 137.219 1.00 67.99 288 GLY B O 1
ATOM 1895 N N . TYR A 1 288 ? 122.624 122.731 135.234 1.00 61.52 289 TYR B N 1
ATOM 1896 C CA . TYR A 1 288 ? 122.495 123.938 134.431 1.00 56.05 289 TYR B CA 1
ATOM 1897 C C . TYR A 1 288 ? 121.244 123.860 133.571 1.00 59.19 289 TYR B C 1
ATOM 1898 O O . TYR A 1 288 ? 120.781 122.773 133.214 1.00 66.14 289 TYR B O 1
ATOM 1907 N N . ASP A 1 289 ? 120.700 125.031 133.241 1.00 62.07 290 ASP B N 1
ATOM 1908 C CA . ASP A 1 289 ? 119.488 125.099 132.438 1.00 65.91 290 ASP B CA 1
ATOM 1909 C C . ASP A 1 289 ? 119.717 124.678 130.994 1.00 73.14 290 ASP B C 1
ATOM 1910 O O . ASP A 1 289 ? 118.740 124.486 130.263 1.00 78.50 290 ASP B O 1
ATOM 1915 N N . ASP A 1 290 ? 120.971 124.529 130.568 1.00 72.88 291 ASP B N 1
ATOM 1916 C CA . ASP A 1 290 ? 121.295 124.129 129.205 1.00 70.41 291 ASP B CA 1
ATOM 1917 C C . ASP A 1 290 ? 121.269 122.617 129.010 1.00 69.87 291 ASP B C 1
ATOM 1918 O O . ASP A 1 290 ? 121.865 122.115 128.050 1.00 72.53 291 ASP B O 1
ATOM 1923 N N . PHE A 1 291 ? 120.597 121.889 129.901 1.00 70.55 292 PHE B N 1
ATOM 1924 C CA . PHE A 1 291 ? 120.312 120.463 129.766 1.00 71.28 292 PHE B CA 1
ATOM 1925 C C . PHE A 1 291 ? 121.513 119.575 130.065 1.00 71.73 292 PHE B C 1
ATOM 1926 O O . PHE A 1 291 ? 121.507 118.399 129.691 1.00 79.42 292 PHE B O 1
ATOM 1934 N N . ASN A 1 292 ? 122.546 120.087 130.731 1.00 67.35 293 ASN B N 1
ATOM 1935 C CA . ASN A 1 292 ? 123.686 119.267 131.115 1.00 67.24 293 ASN B CA 1
ATOM 1936 C C . ASN A 1 292 ? 124.187 119.704 132.482 1.00 60.14 293 ASN B C 1
ATOM 1937 O O . ASN A 1 292 ? 123.979 120.841 132.909 1.00 63.07 293 ASN B O 1
ATOM 1942 N N . CYS A 1 293 ? 124.857 118.780 133.167 1.00 56.27 294 CYS B N 1
ATOM 1943 C CA . CYS A 1 293 ? 125.467 119.049 134.461 1.00 57.88 294 CYS B CA 1
ATOM 1944 C C . CYS A 1 293 ? 126.962 119.262 134.272 1.00 50.28 294 CYS B C 1
ATOM 1945 O O . CYS A 1 293 ? 127.674 118.346 133.851 1.00 55.39 294 CYS B O 1
ATOM 1948 N N . ASN A 1 294 ? 127.433 120.461 134.595 1.00 52.05 295 ASN B N 1
ATOM 1949 C CA . ASN A 1 294 ? 128.855 120.761 134.528 1.00 55.69 295 ASN B CA 1
ATOM 1950 C C . ASN A 1 294 ? 129.532 120.275 135.801 1.00 54.14 295 ASN B C 1
ATOM 1951 O O . ASN A 1 294 ? 129.146 120.668 136.907 1.00 61.58 295 ASN B O 1
ATOM 1953 N N . VAL A 1 295 ? 130.537 119.425 135.643 1.00 56.02 296 VAL B N 1
ATOM 1954 C CA . VAL A 1 295 ? 131.196 118.764 136.766 1.00 58.72 296 VAL B CA 1
ATOM 1955 C C . VAL A 1 295 ? 132.451 119.576 137.061 1.00 51.88 296 VAL B C 1
ATOM 1956 O O . VAL A 1 295 ? 133.513 119.358 136.477 1.00 64.84 296 VAL B O 1
ATOM 1960 N N . TRP A 1 296 ? 132.334 120.518 137.987 1.00 44.37 297 TRP B N 1
ATOM 1961 C CA . TRP A 1 296 ? 133.405 121.458 138.267 1.00 54.26 297 TRP B CA 1
ATOM 1962 C C . TRP A 1 296 ? 134.355 120.897 139.315 1.00 52.67 297 TRP B C 1
ATOM 1963 O O . TRP A 1 296 ? 133.951 120.171 140.226 1.00 55.90 297 TRP B O 1
ATOM 1974 N N . ASP A 1 297 ? 135.631 121.243 139.172 1.00 62.17 298 ASP B N 1
ATOM 1975 C CA . ASP A 1 297 ? 136.634 120.933 140.183 1.00 68.51 298 ASP B CA 1
ATOM 1976 C C . ASP A 1 297 ? 136.528 121.967 141.294 1.00 72.10 298 ASP B C 1
ATOM 1977 O O . ASP A 1 297 ? 136.837 123.145 141.086 1.00 77.55 298 ASP B O 1
ATOM 1982 N N . ALA A 1 298 ? 136.087 121.533 142.474 1.00 68.25 299 ALA B N 1
ATOM 1983 C CA . ALA A 1 298 ? 135.832 122.478 143.554 1.00 72.80 299 ALA B CA 1
ATOM 1984 C C . ALA A 1 298 ? 137.073 123.296 143.879 1.00 73.18 299 ALA B C 1
ATOM 1985 O O . ALA A 1 298 ? 136.993 124.517 144.052 1.00 81.46 299 ALA B O 1
ATOM 1987 N N . LEU A 1 299 ? 138.231 122.644 143.965 1.00 77.90 300 LEU B N 1
ATOM 1988 C CA . LEU A 1 299 ? 139.447 123.341 144.363 1.00 87.44 300 LEU B CA 1
ATOM 1989 C C . LEU A 1 299 ? 140.094 124.087 143.203 1.00 87.32 300 LEU B C 1
ATOM 1990 O O . LEU A 1 299 ? 140.801 125.075 143.429 1.00 89.82 300 LEU B O 1
ATOM 1995 N N . LYS A 1 300 ? 139.864 123.644 141.964 1.00 81.85 301 LYS B N 1
ATOM 1996 C CA . LYS A 1 300 ? 140.576 124.180 140.814 1.00 81.32 301 LYS B CA 1
ATOM 1997 C C . LYS A 1 300 ? 139.735 125.096 139.939 1.00 84.78 301 LYS B C 1
ATOM 1998 O O . LYS A 1 300 ? 140.304 125.850 139.144 1.00 91.30 301 LYS B O 1
ATOM 2004 N N . ALA A 1 301 ? 138.410 125.056 140.061 1.00 80.52 302 ALA B N 1
ATOM 2005 C CA . ALA A 1 301 ? 137.531 125.921 139.277 1.00 81.01 302 ALA B CA 1
ATOM 2006 C C . ALA A 1 301 ? 137.771 125.729 137.781 1.00 71.24 302 ALA B C 1
ATOM 2007 O O . ALA A 1 301 ? 138.049 126.676 137.044 1.00 71.52 302 ALA B O 1
ATOM 2009 N N . ASP A 1 302 ? 137.665 124.480 137.335 1.00 64.47 303 ASP B N 1
ATOM 2010 C CA . ASP A 1 302 ? 137.826 124.142 135.929 1.00 67.59 303 ASP B CA 1
ATOM 2011 C C . ASP A 1 302 ? 136.804 123.082 135.554 1.00 61.58 303 ASP B C 1
ATOM 2012 O O . ASP A 1 302 ? 136.547 122.155 136.326 1.00 65.23 303 ASP B O 1
ATOM 2017 N N . ARG A 1 303 ? 136.234 123.220 134.361 1.00 63.39 304 ARG B N 1
ATOM 2018 C CA . ARG A 1 303 ? 135.163 122.343 133.894 1.00 66.39 304 ARG B CA 1
ATOM 2019 C C . ARG A 1 303 ? 135.786 121.008 133.509 1.00 65.51 304 ARG B C 1
ATOM 2020 O O . ARG A 1 303 ? 136.120 120.758 132.350 1.00 71.24 304 ARG B O 1
ATOM 2028 N N . ALA A 1 304 ? 135.945 120.136 134.504 1.00 59.15 305 ALA B N 1
ATOM 2029 C CA . ALA A 1 304 ? 136.621 118.861 134.314 1.00 64.83 305 ALA B CA 1
ATOM 2030 C C . ALA A 1 304 ? 135.734 117.783 133.705 1.00 68.37 305 ALA B C 1
ATOM 2031 O O . ALA A 1 304 ? 136.236 116.691 133.416 1.00 80.75 305 ALA B O 1
ATOM 2033 N N . GLY A 1 305 ? 134.448 118.043 133.502 1.00 57.91 306 GLY B N 1
ATOM 2034 C CA . GLY A 1 305 ? 133.579 117.032 132.926 1.00 55.34 306 GLY B CA 1
ATOM 2035 C C . GLY A 1 305 ? 132.184 117.578 132.721 1.00 52.90 306 GLY B C 1
ATOM 2036 O O . GLY A 1 305 ? 131.821 118.639 133.238 1.00 65.19 306 GLY B O 1
ATOM 2037 N N . VAL A 1 306 ? 131.401 116.826 131.950 1.00 42.45 307 VAL B N 1
ATOM 2038 C CA . VAL A 1 306 ? 130.029 117.196 131.619 1.00 52.63 307 VAL B CA 1
ATOM 2039 C C . VAL A 1 306 ? 129.200 115.922 131.560 1.00 57.96 307 VAL B C 1
ATOM 2040 O O . VAL A 1 306 ? 129.435 115.067 130.699 1.00 64.66 307 VAL B O 1
ATOM 2044 N N . LEU A 1 307 ? 128.230 115.794 132.463 1.00 65.05 308 LEU B N 1
ATOM 2045 C CA . LEU A 1 307 ? 127.325 114.643 132.469 1.00 67.67 308 LEU B CA 1
ATOM 2046 C C . LEU A 1 307 ? 126.133 114.897 131.546 1.00 64.90 308 LEU B C 1
ATOM 2047 O O . LEU A 1 307 ? 124.969 114.831 131.941 1.00 69.47 308 LEU B O 1
ATOM 2052 N N . ALA A 1 308 ? 126.449 115.194 130.291 1.00 58.78 309 ALA B N 1
ATOM 2053 C CA . ALA A 1 308 ? 125.416 115.390 129.290 1.00 65.46 309 ALA B CA 1
ATOM 2054 C C . ALA A 1 308 ? 124.571 114.128 129.147 1.00 66.55 309 ALA B C 1
ATOM 2055 O O . ALA A 1 308 ? 124.983 113.025 129.515 1.00 65.68 309 ALA B O 1
ATOM 2057 N N . GLY A 1 309 ? 123.368 114.303 128.607 1.00 71.71 310 GLY B N 1
ATOM 2058 C CA . GLY A 1 309 ? 122.469 113.186 128.403 1.00 75.67 310 GLY B CA 1
ATOM 2059 C C . GLY A 1 309 ? 121.010 113.521 128.631 1.00 75.40 310 GLY B C 1
ATOM 2060 O O . GLY A 1 309 ? 120.128 112.727 128.293 1.00 78.45 310 GLY B O 1
ATOM 2061 N N . HIS A 1 310 ? 120.740 114.688 129.204 1.00 67.44 311 HIS B N 1
ATOM 2062 C CA . HIS A 1 310 ? 119.377 115.106 129.481 1.00 75.84 311 HIS B CA 1
ATOM 2063 C C . HIS A 1 310 ? 118.811 115.935 128.335 1.00 80.04 311 HIS B C 1
ATOM 2064 O O . HIS A 1 310 ? 119.531 116.670 127.654 1.00 82.83 311 HIS B O 1
ATOM 2071 N N . ASP A 1 311 ? 117.502 115.804 128.128 1.00 79.36 312 ASP B N 1
ATOM 2072 C CA . ASP A 1 311 ? 116.793 116.488 127.056 1.00 85.18 312 ASP B CA 1
ATOM 2073 C C . ASP A 1 311 ? 116.188 117.817 127.488 1.00 82.41 312 ASP B C 1
ATOM 2074 O O . ASP A 1 311 ? 115.610 118.517 126.650 1.00 88.36 312 ASP B O 1
ATOM 2079 N N . ASN A 1 312 ? 116.301 118.182 128.762 1.00 75.20 313 ASN B N 1
ATOM 2080 C CA . ASN A 1 312 ? 115.741 119.431 129.255 1.00 69.70 313 ASN B CA 1
ATOM 2081 C C . ASN A 1 312 ? 116.564 119.897 130.447 1.00 67.49 313 ASN B C 1
ATOM 2082 O O . ASN A 1 312 ? 117.484 119.211 130.900 1.00 71.96 313 ASN B O 1
ATOM 2087 N N . ARG A 1 313 ? 116.229 121.085 130.946 1.00 66.29 314 ARG B N 1
ATOM 2088 C CA . ARG A 1 313 ? 116.979 121.687 132.040 1.00 64.99 314 ARG B CA 1
ATOM 2089 C C . ARG A 1 313 ? 117.096 120.721 133.208 1.00 64.55 314 ARG B C 1
ATOM 2090 O O . ARG A 1 313 ? 116.095 120.195 133.700 1.00 64.30 314 ARG B O 1
ATOM 2098 N N . VAL A 1 314 ? 118.328 120.482 133.640 1.00 65.96 315 VAL B N 1
ATOM 2099 C CA . VAL A 1 314 ? 118.586 119.545 134.726 1.00 57.82 315 VAL B CA 1
ATOM 2100 C C . VAL A 1 314 ? 118.349 120.280 136.039 1.00 60.74 315 VAL B C 1
ATOM 2101 O O . VAL A 1 314 ? 119.014 121.276 136.338 1.00 63.34 315 VAL B O 1
ATOM 2105 N N . SER A 1 315 ? 117.371 119.811 136.811 1.00 58.13 316 SER B N 1
ATOM 2106 C CA . SER A 1 315 ? 116.858 120.569 137.943 1.00 53.84 316 SER B CA 1
ATOM 2107 C C . SER A 1 315 ? 117.497 120.178 139.268 1.00 57.33 316 SER B C 1
ATOM 2108 O O . SER A 1 315 ? 117.895 121.051 140.043 1.00 66.34 316 SER B O 1
ATOM 2111 N N . CYS A 1 316 ? 117.605 118.884 139.543 1.00 56.52 317 CYS B N 1
ATOM 2112 C CA . CYS A 1 316 ? 118.074 118.393 140.828 1.00 52.24 317 CYS B CA 1
ATOM 2113 C C . CYS A 1 316 ? 119.284 117.496 140.626 1.00 50.64 317 CYS B C 1
ATOM 2114 O O . CYS A 1 316 ? 119.450 116.876 139.572 1.00 58.69 317 CYS B O 1
ATOM 2117 N N . LEU A 1 317 ? 120.135 117.436 141.645 1.00 47.59 318 LEU B N 1
ATOM 2118 C CA . LEU A 1 317 ? 121.412 116.743 141.518 1.00 47.55 318 LEU B CA 1
ATOM 2119 C C . LEU A 1 317 ? 121.929 116.430 142.912 1.00 52.02 318 LEU B C 1
ATOM 2120 O O . LEU A 1 317 ? 122.150 117.348 143.709 1.00 61.06 318 LEU B O 1
ATOM 2125 N N . GLY A 1 318 ? 122.094 115.142 143.217 1.00 46.74 319 GLY B N 1
ATOM 2126 C CA . GLY A 1 318 ? 122.512 114.724 144.541 1.00 44.96 319 GLY B CA 1
ATOM 2127 C C . GLY A 1 318 ? 123.462 113.544 144.540 1.00 40.45 319 GLY B C 1
ATOM 2128 O O . GLY A 1 318 ? 123.257 112.570 143.812 1.00 47.74 319 GLY B O 1
ATOM 2129 N N . VAL A 1 319 ? 124.502 113.618 145.364 1.00 39.30 320 VAL B N 1
ATOM 2130 C CA . VAL A 1 319 ? 125.513 112.573 145.475 1.00 35.47 320 VAL B CA 1
ATOM 2131 C C . VAL A 1 319 ? 125.180 111.695 146.670 1.00 52.62 320 VAL B C 1
ATOM 2132 O O . VAL A 1 319 ? 124.700 112.183 147.701 1.00 66.65 320 VAL B O 1
ATOM 2134 N N . THR A 1 320 ? 125.435 110.395 146.535 1.00 55.68 321 THR B N 1
ATOM 2135 C CA . THR A 1 320 ? 125.119 109.449 147.592 1.00 51.80 321 THR B CA 1
ATOM 2136 C C . THR A 1 320 ? 125.897 109.781 148.863 1.00 58.09 321 THR B C 1
ATOM 2137 O O . THR A 1 320 ? 126.806 110.614 148.876 1.00 66.69 321 THR B O 1
ATOM 2141 N N . ASP A 1 321 ? 125.521 109.105 149.951 1.00 57.55 322 ASP B N 1
ATOM 2142 C CA . ASP A 1 321 ? 126.204 109.319 151.221 1.00 67.43 322 ASP B CA 1
ATOM 2143 C C . ASP A 1 321 ? 127.591 108.695 151.221 1.00 67.14 322 ASP B C 1
ATOM 2144 O O . ASP A 1 321 ? 128.513 109.234 151.844 1.00 75.41 322 ASP B O 1
ATOM 2149 N N . ASP A 1 322 ? 127.760 107.570 150.534 1.00 57.32 323 ASP B N 1
ATOM 2150 C CA . ASP A 1 322 ? 129.056 106.916 150.435 1.00 58.89 323 ASP B CA 1
ATOM 2151 C C . ASP A 1 322 ? 129.912 107.469 149.304 1.00 61.06 323 ASP B C 1
ATOM 2152 O O . ASP A 1 322 ? 131.075 107.071 149.180 1.00 64.14 323 ASP B O 1
ATOM 2157 N N . GLY A 1 323 ? 129.375 108.370 148.487 1.00 59.48 324 GLY B N 1
ATOM 2158 C CA . GLY A 1 323 ? 130.119 108.914 147.371 1.00 60.11 324 GLY B CA 1
ATOM 2159 C C . GLY A 1 323 ? 130.190 108.014 146.161 1.00 57.79 324 GLY B C 1
ATOM 2160 O O . GLY A 1 323 ? 131.018 108.257 145.278 1.00 61.39 324 GLY B O 1
ATOM 2161 N N . MET A 1 324 ? 129.358 106.979 146.097 1.00 53.72 325 MET B N 1
ATOM 2162 C CA . MET A 1 324 ? 129.465 105.957 145.072 1.00 60.66 325 MET B CA 1
ATOM 2163 C C . MET A 1 324 ? 128.558 106.199 143.872 1.00 57.79 325 MET B C 1
ATOM 2164 O O . MET A 1 324 ? 128.658 105.459 142.886 1.00 70.28 325 MET B O 1
ATOM 2169 N N . ALA A 1 325 ? 127.681 107.197 143.920 1.00 43.40 326 ALA B N 1
ATOM 2170 C CA . ALA A 1 325 ? 126.818 107.478 142.784 1.00 48.16 326 ALA B CA 1
ATOM 2171 C C . ALA A 1 325 ? 126.283 108.894 142.906 1.00 52.49 326 ALA B C 1
ATOM 2172 O O . ALA A 1 325 ? 126.043 109.387 144.012 1.00 56.50 326 ALA B O 1
ATOM 2174 N N . VAL A 1 326 ? 126.106 109.543 141.759 1.00 56.92 327 VAL B N 1
ATOM 2175 C CA . VAL A 1 326 ? 125.445 110.839 141.683 1.00 47.03 327 VAL B CA 1
ATOM 2176 C C . VAL A 1 326 ? 124.189 110.665 140.847 1.00 40.37 327 VAL B C 1
ATOM 2177 O O . VAL A 1 326 ? 124.259 110.263 139.680 1.00 49.23 327 VAL B O 1
ATOM 2181 N N . ALA A 1 327 ? 123.043 110.950 141.450 1.00 39.17 328 ALA B N 1
ATOM 2182 C CA . ALA A 1 327 ? 121.756 110.813 140.792 1.00 44.55 328 ALA B CA 1
ATOM 2183 C C . ALA A 1 327 ? 121.324 112.184 140.304 1.00 48.75 328 ALA B C 1
ATOM 2184 O O . ALA A 1 327 ? 121.414 113.168 141.045 1.00 59.78 328 ALA B O 1
ATOM 2186 N N . THR A 1 328 ? 120.855 112.246 139.064 1.00 46.74 329 THR B N 1
ATOM 2187 C CA . THR A 1 328 ? 120.526 113.512 138.426 1.00 52.62 329 THR B CA 1
ATOM 2188 C C . THR A 1 328 ? 119.117 113.411 137.865 1.00 51.41 329 THR B C 1
ATOM 2189 O O . THR A 1 328 ? 118.838 112.541 137.034 1.00 59.28 329 THR B O 1
ATOM 2193 N N . GLY A 1 329 ? 118.237 114.301 138.311 1.00 49.00 330 GLY B N 1
ATOM 2194 C CA . GLY A 1 329 ? 116.889 114.402 137.787 1.00 53.58 330 GLY B CA 1
ATOM 2195 C C . GLY A 1 329 ? 116.765 115.653 136.940 1.00 54.42 330 GLY B C 1
ATOM 2196 O O . GLY A 1 329 ? 117.505 116.620 137.130 1.00 64.64 330 GLY B O 1
ATOM 2197 N N . SER A 1 330 ? 115.823 115.632 136.002 1.00 51.35 331 SER B N 1
ATOM 2198 C CA . SER A 1 330 ? 115.678 116.721 135.049 1.00 59.32 331 SER B CA 1
ATOM 2199 C C . SER A 1 330 ? 114.212 116.884 134.690 1.00 59.93 331 SER B C 1
ATOM 2200 O O . SER A 1 330 ? 113.381 116.012 134.957 1.00 61.29 331 SER B O 1
ATOM 2203 N N . TRP A 1 331 ? 113.903 118.021 134.069 1.00 58.88 332 TRP B N 1
ATOM 2204 C CA . TRP A 1 331 ? 112.557 118.258 133.570 1.00 61.72 332 TRP B CA 1
ATOM 2205 C C . TRP A 1 331 ? 112.196 117.330 132.420 1.00 63.18 332 TRP B C 1
ATOM 2206 O O . TRP A 1 331 ? 111.054 117.366 131.950 1.00 63.01 332 TRP B O 1
ATOM 2217 N N . ASP A 1 332 ? 113.139 116.505 131.962 1.00 58.40 333 ASP B N 1
ATOM 2218 C CA . ASP A 1 332 ? 112.865 115.492 130.953 1.00 58.94 333 ASP B CA 1
ATOM 2219 C C . ASP A 1 332 ? 112.074 114.315 131.503 1.00 64.19 333 ASP B C 1
ATOM 2220 O O . ASP A 1 332 ? 111.671 113.445 130.723 1.00 71.20 333 ASP B O 1
ATOM 2225 N N . SER A 1 333 ? 111.850 114.263 132.815 1.00 61.32 334 SER B N 1
ATOM 2226 C CA . SER A 1 333 ? 111.112 113.213 133.511 1.00 60.55 334 SER B CA 1
ATOM 2227 C C . SER A 1 333 ? 111.960 111.974 133.760 1.00 58.59 334 SER B C 1
ATOM 2228 O O . SER A 1 333 ? 111.410 110.938 134.155 1.00 59.28 334 SER B O 1
ATOM 2231 N N . PHE A 1 334 ? 113.270 112.035 133.540 1.00 60.33 335 PHE B N 1
ATOM 2232 C CA . PHE A 1 334 ? 114.152 110.897 133.748 1.00 59.81 335 PHE B CA 1
ATOM 2233 C C . PHE A 1 334 ? 115.137 111.202 134.866 1.00 55.08 335 PHE B C 1
ATOM 2234 O O . PHE A 1 334 ? 115.712 112.293 134.922 1.00 63.23 335 PHE B O 1
ATOM 2242 N N . LEU A 1 335 ? 115.323 110.230 135.751 1.00 51.46 336 LEU B N 1
ATOM 2243 C CA . LEU A 1 335 ? 116.391 110.247 136.738 1.00 50.35 336 LEU B CA 1
ATOM 2244 C C . LEU A 1 335 ? 117.472 109.270 136.303 1.00 50.95 336 LEU B C 1
ATOM 2245 O O . LEU A 1 335 ? 117.181 108.105 136.016 1.00 60.58 336 LEU B O 1
ATOM 2250 N N . LYS A 1 336 ? 118.710 109.744 136.256 1.00 48.02 337 LYS B N 1
ATOM 2251 C CA . LYS A 1 336 ? 119.839 108.954 135.795 1.00 49.69 337 LYS B CA 1
ATOM 2252 C C . LYS A 1 336 ? 120.846 108.799 136.922 1.00 48.75 337 LYS B C 1
ATOM 2253 O O . LYS A 1 336 ? 121.142 109.759 137.640 1.00 61.47 337 LYS B O 1
ATOM 2259 N N . ILE A 1 337 ? 121.370 107.589 137.072 1.00 41.12 338 ILE B N 1
ATOM 2260 C CA . ILE A 1 337 ? 122.412 107.295 138.046 1.00 43.49 338 ILE B CA 1
ATOM 2261 C C . ILE A 1 337 ? 123.734 107.214 137.304 1.00 44.99 338 ILE B C 1
ATOM 2262 O O . ILE A 1 337 ? 123.862 106.462 136.330 1.00 58.82 338 ILE B O 1
ATOM 2267 N N . TRP A 1 338 ? 124.716 107.981 137.759 1.00 44.87 339 TRP B N 1
ATOM 2268 C CA . TRP A 1 338 ? 125.986 108.119 137.070 1.00 52.97 339 TRP B CA 1
ATOM 2269 C C . TRP A 1 338 ? 127.111 107.602 137.953 1.00 63.57 339 TRP B C 1
ATOM 2270 O O . TRP A 1 338 ? 127.077 107.746 139.179 1.00 67.91 339 TRP B O 1
ATOM 2281 N N . ASN A 1 339 ? 128.108 106.997 137.318 1.00 69.56 340 ASN B N 1
ATOM 2282 C CA . ASN A 1 339 ? 129.288 106.523 138.025 1.00 71.71 340 ASN B CA 1
ATOM 2283 C C . ASN A 1 339 ? 130.469 106.420 137.068 1.00 82.35 340 ASN B C 1
ATOM 2284 O O . ASN A 1 339 ? 131.626 106.450 137.485 1.00 90.18 340 ASN B O 1
ATOM 2290 N N . VAL B 2 26 ? 142.264 134.533 155.880 1.00 119.35 30 VAL G N 1
ATOM 2291 C CA . VAL B 2 26 ? 141.235 134.011 154.938 1.00 120.82 30 VAL G CA 1
ATOM 2292 C C . VAL B 2 26 ? 141.808 132.829 154.164 1.00 118.70 30 VAL G C 1
ATOM 2293 O O . VAL B 2 26 ? 141.168 131.787 154.044 1.00 117.81 30 VAL G O 1
ATOM 2297 N N . SER B 2 27 ? 143.024 133.001 153.641 1.00 119.15 31 SER G N 1
ATOM 2298 C CA . SER B 2 27 ? 143.615 131.976 152.786 1.00 119.38 31 SER G CA 1
ATOM 2299 C C . SER B 2 27 ? 143.666 130.625 153.486 1.00 115.16 31 SER G C 1
ATOM 2300 O O . SER B 2 27 ? 143.547 129.578 152.834 1.00 114.14 31 SER G O 1
ATOM 2303 N N . LYS B 2 28 ? 143.853 130.619 154.807 1.00 111.26 32 LYS G N 1
ATOM 2304 C CA . LYS B 2 28 ? 143.877 129.353 155.524 1.00 110.05 32 LYS G CA 1
ATOM 2305 C C . LYS B 2 28 ? 142.535 128.636 155.451 1.00 111.36 32 LYS G C 1
ATOM 2306 O O . LYS B 2 28 ? 142.486 127.424 155.671 1.00 109.45 32 LYS G O 1
ATOM 2312 N N . ALA B 2 29 ? 141.454 129.341 155.110 1.00 113.80 33 ALA G N 1
ATOM 2313 C CA . ALA B 2 29 ? 140.187 128.660 154.856 1.00 113.86 33 ALA G CA 1
ATOM 2314 C C . ALA B 2 29 ? 140.299 127.739 153.647 1.00 112.45 33 ALA G C 1
ATOM 2315 O O . ALA B 2 29 ? 139.935 126.557 153.709 1.00 111.56 33 ALA G O 1
ATOM 2317 N N . ALA B 2 30 ? 140.806 128.265 152.530 1.00 113.67 34 ALA G N 1
ATOM 2318 C CA . ALA B 2 30 ? 141.035 127.422 151.363 1.00 115.52 34 ALA G CA 1
ATOM 2319 C C . ALA B 2 30 ? 142.087 126.363 151.654 1.00 111.11 34 ALA G C 1
ATOM 2320 O O . ALA B 2 30 ? 142.007 125.243 151.134 1.00 106.23 34 ALA G O 1
ATOM 2322 N N . ALA B 2 31 ? 143.075 126.697 152.484 1.00 110.08 35 ALA G N 1
ATOM 2323 C CA . ALA B 2 31 ? 144.066 125.703 152.884 1.00 106.91 35 ALA G CA 1
ATOM 2324 C C . ALA B 2 31 ? 143.400 124.530 153.592 1.00 106.19 35 ALA G C 1
ATOM 2325 O O . ALA B 2 31 ? 143.698 123.366 153.306 1.00 105.06 35 ALA G O 1
ATOM 2327 N N . ASP B 2 32 ? 142.482 124.820 154.515 1.00 108.89 36 ASP G N 1
ATOM 2328 C CA . ASP B 2 32 ? 141.774 123.759 155.223 1.00 109.39 36 ASP G CA 1
ATOM 2329 C C . ASP B 2 32 ? 140.860 122.981 154.285 1.00 106.62 36 ASP G C 1
ATOM 2330 O O . ASP B 2 32 ? 140.689 121.767 154.443 1.00 104.60 36 ASP G O 1
ATOM 2335 N N . LEU B 2 33 ? 140.251 123.663 153.314 1.00 104.96 37 LEU G N 1
ATOM 2336 C CA . LEU B 2 33 ? 139.427 122.957 152.336 1.00 102.63 37 LEU G CA 1
ATOM 2337 C C . LEU B 2 33 ? 140.262 121.947 151.553 1.00 104.81 37 LEU G C 1
ATOM 2338 O O . LEU B 2 33 ? 139.871 120.782 151.396 1.00 105.15 37 LEU G O 1
ATOM 2343 N N . MET B 2 34 ? 141.428 122.378 151.066 1.00 108.61 38 MET G N 1
ATOM 2344 C CA . MET B 2 34 ? 142.329 121.453 150.381 1.00 105.54 38 MET G CA 1
ATOM 2345 C C . MET B 2 34 ? 142.776 120.337 151.315 1.00 102.12 38 MET G C 1
ATOM 2346 O O . MET B 2 34 ? 142.918 119.182 150.893 1.00 102.14 38 MET G O 1
ATOM 2351 N N . ALA B 2 35 ? 143.020 120.665 152.584 1.00 102.98 39 ALA G N 1
ATOM 2352 C CA . ALA B 2 35 ? 143.438 119.651 153.543 1.00 106.32 39 ALA G CA 1
ATOM 2353 C C . ALA B 2 35 ? 142.377 118.569 153.686 1.00 105.51 39 ALA G C 1
ATOM 2354 O O . ALA B 2 35 ? 142.689 117.375 153.679 1.00 106.70 39 ALA G O 1
ATOM 2356 N N . TYR B 2 36 ? 141.112 118.969 153.810 1.00 98.48 40 TYR G N 1
ATOM 2357 C CA . TYR B 2 36 ? 140.037 117.984 153.897 1.00 97.07 40 TYR G CA 1
ATOM 2358 C C . TYR B 2 36 ? 139.939 117.160 152.619 1.00 101.37 40 TYR G C 1
ATOM 2359 O O . TYR B 2 36 ? 139.816 115.926 152.669 1.00 101.16 40 TYR G O 1
ATOM 2368 N N . CYS B 2 37 ? 140.003 117.826 151.463 1.00 106.21 41 CYS G N 1
ATOM 2369 C CA . CYS B 2 37 ? 139.887 117.111 150.195 1.00 108.24 41 CYS G CA 1
ATOM 2370 C C . CYS B 2 37 ? 140.967 116.045 150.068 1.00 104.18 41 CYS G C 1
ATOM 2371 O O . CYS B 2 37 ? 140.689 114.903 149.684 1.00 92.67 41 CYS G O 1
ATOM 2374 N N . GLU B 2 38 ? 142.211 116.398 150.394 1.00 108.61 42 GLU G N 1
ATOM 2375 C CA . GLU B 2 38 ? 143.289 115.416 150.334 1.00 105.03 42 GLU G CA 1
ATOM 2376 C C . GLU B 2 38 ? 143.127 114.349 151.411 1.00 96.88 42 GLU G C 1
ATOM 2377 O O . GLU B 2 38 ? 143.431 113.173 151.176 1.00 96.07 42 GLU G O 1
ATOM 2383 N N . ALA B 2 39 ? 142.644 114.734 152.594 1.00 89.19 43 ALA G N 1
ATOM 2384 C CA . ALA B 2 39 ? 142.509 113.779 153.686 1.00 91.91 43 ALA G CA 1
ATOM 2385 C C . ALA B 2 39 ? 141.539 112.660 153.334 1.00 94.35 43 ALA G C 1
ATOM 2386 O O . ALA B 2 39 ? 141.808 111.488 153.621 1.00 96.79 43 ALA G O 1
ATOM 2388 N N . HIS B 2 40 ? 140.407 112.993 152.712 1.00 93.29 44 HIS G N 1
ATOM 2389 C CA . HIS B 2 40 ? 139.439 111.981 152.301 1.00 90.16 44 HIS G CA 1
ATOM 2390 C C . HIS B 2 40 ? 139.452 111.748 150.793 1.00 88.67 44 HIS G C 1
ATOM 2391 O O . HIS B 2 40 ? 138.423 111.417 150.200 1.00 84.40 44 HIS G O 1
ATOM 2398 N N . ALA B 2 41 ? 140.621 111.897 150.166 1.00 91.66 45 ALA G N 1
ATOM 2399 C CA . ALA B 2 41 ? 140.733 111.769 148.719 1.00 92.75 45 ALA G CA 1
ATOM 2400 C C . ALA B 2 41 ? 140.552 110.339 148.224 1.00 92.67 45 ALA G C 1
ATOM 2401 O O . ALA B 2 41 ? 140.371 110.144 147.017 1.00 89.22 45 ALA G O 1
ATOM 2403 N N . LYS B 2 42 ? 140.596 109.342 149.107 1.00 93.65 46 LYS G N 1
ATOM 2404 C CA . LYS B 2 42 ? 140.487 107.942 148.714 1.00 93.50 46 LYS G CA 1
ATOM 2405 C C . LYS B 2 42 ? 139.078 107.382 148.875 1.00 90.49 46 LYS G C 1
ATOM 2406 O O . LYS B 2 42 ? 138.874 106.189 148.634 1.00 85.81 46 LYS G O 1
ATOM 2412 N N . GLU B 2 43 ? 138.106 108.203 149.270 1.00 93.76 47 GLU G N 1
ATOM 2413 C CA . GLU B 2 43 ? 136.741 107.747 149.503 1.00 92.77 47 GLU G CA 1
ATOM 2414 C C . GLU B 2 43 ? 135.771 108.146 148.397 1.00 85.73 47 GLU G C 1
ATOM 2415 O O . GLU B 2 43 ? 134.557 108.019 148.583 1.00 87.75 47 GLU G O 1
ATOM 2421 N N . ASP B 2 44 ? 136.267 108.616 147.255 1.00 76.00 48 ASP G N 1
ATOM 2422 C CA . ASP B 2 44 ? 135.407 109.161 146.209 1.00 69.90 48 ASP G CA 1
ATOM 2423 C C . ASP B 2 44 ? 135.422 108.256 144.986 1.00 67.06 48 ASP G C 1
ATOM 2424 O O . ASP B 2 44 ? 136.324 108.366 144.142 1.00 77.65 48 ASP G O 1
ATOM 2429 N N . PRO B 2 45 ? 134.454 107.352 144.841 1.00 61.47 49 PRO G N 1
ATOM 2430 C CA . PRO B 2 45 ? 134.407 106.519 143.633 1.00 74.57 49 PRO G CA 1
ATOM 2431 C C . PRO B 2 45 ? 134.359 107.305 142.335 1.00 77.18 49 PRO G C 1
ATOM 2432 O O . PRO B 2 45 ? 134.739 106.758 141.292 1.00 86.93 49 PRO G O 1
ATOM 2436 N N . LEU B 2 46 ? 133.910 108.559 142.351 1.00 73.43 50 LEU G N 1
ATOM 2437 C CA . LEU B 2 46 ? 133.858 109.348 141.125 1.00 76.83 50 LEU G CA 1
ATOM 2438 C C . LEU B 2 46 ? 135.144 110.120 140.868 1.00 79.28 50 LEU G C 1
ATOM 2439 O O . LEU B 2 46 ? 135.522 110.303 139.706 1.00 84.85 50 LEU G O 1
ATOM 2444 N N . LEU B 2 47 ? 135.825 110.578 141.920 1.00 80.16 51 LEU G N 1
ATOM 2445 C CA . LEU B 2 47 ? 137.167 111.123 141.742 1.00 80.28 51 LEU G CA 1
ATOM 2446 C C . LEU B 2 47 ? 138.131 110.054 141.243 1.00 82.58 51 LEU G C 1
ATOM 2447 O O . LEU B 2 47 ? 138.964 110.316 140.368 1.00 77.50 51 LEU G O 1
ATOM 2452 N N . THR B 2 48 ? 138.032 108.844 141.788 1.00 85.61 52 THR G N 1
ATOM 2453 C CA . THR B 2 48 ? 138.923 107.736 141.443 1.00 86.81 52 THR G CA 1
ATOM 2454 C C . THR B 2 48 ? 138.085 106.480 141.237 1.00 91.09 52 THR G C 1
ATOM 2455 O O . THR B 2 48 ? 137.709 105.819 142.220 1.00 92.04 52 THR G O 1
ATOM 2459 N N . PRO B 2 49 ? 137.772 106.115 139.987 1.00 94.87 53 PRO G N 1
ATOM 2460 C CA . PRO B 2 49 ? 136.912 104.946 139.757 1.00 94.83 53 PRO G CA 1
ATOM 2461 C C . PRO B 2 49 ? 137.411 103.688 140.451 1.00 93.55 53 PRO G C 1
ATOM 2462 O O . PRO B 2 49 ? 138.508 103.199 140.166 1.00 92.22 53 PRO G O 1
ATOM 2466 N N . VAL B 2 50 ? 136.603 103.162 141.366 1.00 96.29 54 VAL G N 1
ATOM 2467 C CA . VAL B 2 50 ? 136.909 101.917 142.067 1.00 100.41 54 VAL G CA 1
ATOM 2468 C C . VAL B 2 50 ? 136.729 100.755 141.097 1.00 93.38 54 VAL G C 1
ATOM 2469 O O . VAL B 2 50 ? 136.013 100.896 140.094 1.00 91.58 54 VAL G O 1
ATOM 2473 N N . PRO B 2 51 ? 137.350 99.602 141.340 1.00 91.63 55 PRO G N 1
ATOM 2474 C CA . PRO B 2 51 ? 137.173 98.472 140.422 1.00 92.09 55 PRO G CA 1
ATOM 2475 C C . PRO B 2 51 ? 135.721 98.022 140.371 1.00 89.39 55 PRO G C 1
ATOM 2476 O O . PRO B 2 51 ? 135.009 98.035 141.376 1.00 92.80 55 PRO G O 1
ATOM 2480 N N . ALA B 2 52 ? 135.288 97.613 139.176 1.00 85.42 56 ALA G N 1
ATOM 2481 C CA . ALA B 2 52 ? 133.902 97.203 138.987 1.00 86.40 56 ALA G CA 1
ATOM 2482 C C . ALA B 2 52 ? 133.542 95.980 139.817 1.00 90.41 56 ALA G C 1
ATOM 2483 O O . ALA B 2 52 ? 132.356 95.747 140.074 1.00 88.46 56 ALA G O 1
ATOM 2485 N N . SER B 2 53 ? 134.532 95.193 140.242 1.00 96.58 57 SER G N 1
ATOM 2486 C CA . SER B 2 53 ? 134.243 94.019 141.055 1.00 100.39 57 SER G CA 1
ATOM 2487 C C . SER B 2 53 ? 133.639 94.392 142.401 1.00 95.20 57 SER G C 1
ATOM 2488 O O . SER B 2 53 ? 132.971 93.558 143.022 1.00 98.83 57 SER G O 1
ATOM 2491 N N . GLU B 2 54 ? 133.856 95.622 142.863 1.00 88.15 58 GLU G N 1
ATOM 2492 C CA . GLU B 2 54 ? 133.343 96.093 144.143 1.00 93.69 58 GLU G CA 1
ATOM 2493 C C . GLU B 2 54 ? 132.371 97.251 143.953 1.00 94.84 58 GLU G C 1
ATOM 2494 O O . GLU B 2 54 ? 132.315 98.164 144.779 1.00 98.43 58 GLU G O 1
ATOM 2500 N N . ASN B 2 55 ? 131.597 97.226 142.867 1.00 92.69 59 ASN G N 1
ATOM 2501 C CA . ASN B 2 55 ? 130.738 98.341 142.507 1.00 91.65 59 ASN G CA 1
ATOM 2502 C C . ASN B 2 55 ? 129.308 97.862 142.284 1.00 85.44 59 ASN G C 1
ATOM 2503 O O . ASN B 2 55 ? 129.098 96.811 141.665 1.00 86.79 59 ASN G O 1
ATOM 2508 N N . PRO B 2 56 ? 128.304 98.600 142.772 1.00 68.20 60 PRO G N 1
ATOM 2509 C CA . PRO B 2 56 ? 126.910 98.242 142.474 1.00 63.23 60 PRO G CA 1
ATOM 2510 C C . PRO B 2 56 ? 126.488 98.521 141.042 1.00 63.74 60 PRO G C 1
ATOM 2511 O O . PRO B 2 56 ? 125.309 98.341 140.720 1.00 59.95 60 PRO G O 1
ATOM 2515 N N . PHE B 2 57 ? 127.398 98.966 140.182 1.00 77.51 61 PHE G N 1
ATOM 2516 C CA . PHE B 2 57 ? 127.070 99.247 138.790 1.00 76.85 61 PHE G CA 1
ATOM 2517 C C . PHE B 2 57 ? 128.066 98.570 137.852 1.00 66.67 61 PHE G C 1
ATOM 2518 O O . PHE B 2 57 ? 127.855 97.437 137.417 1.00 40.46 61 PHE G O 1
ATOM 2526 N N . ASP C 3 1 ? 94.686 97.849 165.456 1.00 110.45 1 ASP E N 1
ATOM 2527 C CA . ASP C 3 1 ? 96.024 97.491 164.907 1.00 110.73 1 ASP E CA 1
ATOM 2528 C C . ASP C 3 1 ? 95.889 96.360 163.890 1.00 100.93 1 ASP E C 1
ATOM 2529 O O . ASP C 3 1 ? 94.787 95.877 163.633 1.00 100.03 1 ASP E O 1
ATOM 2534 N N . VAL C 3 2 ? 97.017 95.945 163.309 1.00 90.55 2 VAL E N 1
ATOM 2535 C CA . VAL C 3 2 ? 96.993 94.856 162.341 1.00 85.18 2 VAL E CA 1
ATOM 2536 C C . VAL C 3 2 ? 96.428 93.605 162.995 1.00 80.20 2 VAL E C 1
ATOM 2537 O O . VAL C 3 2 ? 96.655 93.341 164.183 1.00 86.66 2 VAL E O 1
ATOM 2541 N N . GLN C 3 3 ? 95.680 92.828 162.217 1.00 71.70 3 GLN E N 1
ATOM 2542 C CA . GLN C 3 3 ? 95.080 91.599 162.712 1.00 68.44 3 GLN E CA 1
ATOM 2543 C C . GLN C 3 3 ? 94.575 90.799 161.523 1.00 70.82 3 GLN E C 1
ATOM 2544 O O . GLN C 3 3 ? 93.961 91.360 160.613 1.00 77.82 3 GLN E O 1
ATOM 2550 N N . LEU C 3 4 ? 94.838 89.495 161.537 1.00 72.06 4 LEU E N 1
ATOM 2551 C CA . LEU C 3 4 ? 94.324 88.582 160.526 1.00 70.85 4 LEU E CA 1
ATOM 2552 C C . LEU C 3 4 ? 93.649 87.413 161.224 1.00 70.63 4 LEU E C 1
ATOM 2553 O O . LEU C 3 4 ? 94.263 86.754 162.069 1.00 72.27 4 LEU E O 1
ATOM 2558 N N . VAL C 3 5 ? 92.392 87.158 160.873 1.00 69.73 5 VAL E N 1
ATOM 2559 C CA . VAL C 3 5 ? 91.603 86.090 161.476 1.00 75.90 5 VAL E CA 1
ATOM 2560 C C . VAL C 3 5 ? 91.082 85.200 160.358 1.00 79.38 5 VAL E C 1
ATOM 2561 O O . VAL C 3 5 ? 90.547 85.699 159.362 1.00 86.25 5 VAL E O 1
ATOM 2565 N N . GLU C 3 6 ? 91.236 83.889 160.524 1.00 73.87 6 GLU E N 1
ATOM 2566 C CA . GLU C 3 6 ? 90.868 82.927 159.499 1.00 72.73 6 GLU E CA 1
ATOM 2567 C C . GLU C 3 6 ? 89.910 81.898 160.079 1.00 82.09 6 GLU E C 1
ATOM 2568 O O . GLU C 3 6 ? 89.817 81.717 161.295 1.00 86.31 6 GLU E O 1
ATOM 2574 N N . SER C 3 7 ? 89.194 81.225 159.184 1.00 89.33 7 SER E N 1
ATOM 2575 C CA . SER C 3 7 ? 88.233 80.200 159.568 1.00 91.83 7 SER E CA 1
ATOM 2576 C C . SER C 3 7 ? 88.115 79.202 158.421 1.00 92.45 7 SER E C 1
ATOM 2577 O O . SER C 3 7 ? 88.928 79.199 157.492 1.00 93.80 7 SER E O 1
ATOM 2580 N N . GLY C 3 8 ? 87.094 78.350 158.488 1.00 94.49 8 GLY E N 1
ATOM 2581 C CA . GLY C 3 8 ? 86.847 77.357 157.464 1.00 99.10 8 GLY E CA 1
ATOM 2582 C C . GLY C 3 8 ? 87.361 75.971 157.783 1.00 102.76 8 GLY E C 1
ATOM 2583 O O . GLY C 3 8 ? 87.263 75.083 156.928 1.00 101.86 8 GLY E O 1
ATOM 2584 N N . GLY C 3 9 ? 87.902 75.757 158.978 1.00 105.70 9 GLY E N 1
ATOM 2585 C CA . GLY C 3 9 ? 88.450 74.468 159.346 1.00 105.24 9 GLY E CA 1
ATOM 2586 C C . GLY C 3 9 ? 87.399 73.501 159.847 1.00 103.23 9 GLY E C 1
ATOM 2587 O O . GLY C 3 9 ? 86.291 73.441 159.307 1.00 99.95 9 GLY E O 1
ATOM 2588 N N . GLY C 3 10 ? 87.741 72.740 160.883 1.00 107.11 10 GLY E N 1
ATOM 2589 C CA . GLY C 3 10 ? 86.844 71.759 161.453 1.00 112.89 10 GLY E CA 1
ATOM 2590 C C . GLY C 3 10 ? 87.064 70.367 160.886 1.00 116.06 10 GLY E C 1
ATOM 2591 O O . GLY C 3 10 ? 87.725 70.164 159.865 1.00 115.49 10 GLY E O 1
ATOM 2592 N N . LEU C 3 11 ? 86.491 69.386 161.578 1.00 117.00 11 LEU E N 1
ATOM 2593 C CA . LEU C 3 11 ? 86.611 68.003 161.139 1.00 119.38 11 LEU E CA 1
ATOM 2594 C C . LEU C 3 11 ? 85.965 67.832 159.771 1.00 119.65 11 LEU E C 1
ATOM 2595 O O . LEU C 3 11 ? 84.923 68.423 159.477 1.00 119.02 11 LEU E O 1
ATOM 2600 N N . VAL C 3 12 ? 86.594 67.014 158.930 1.00 122.38 12 VAL E N 1
ATOM 2601 C CA . VAL C 3 12 ? 86.135 66.771 157.569 1.00 124.18 12 VAL E CA 1
ATOM 2602 C C . VAL C 3 12 ? 85.960 65.272 157.380 1.00 128.54 12 VAL E C 1
ATOM 2603 O O . VAL C 3 12 ? 86.856 64.489 157.715 1.00 126.95 12 VAL E O 1
ATOM 2607 N N . GLN C 3 13 ? 84.806 64.875 156.849 1.00 132.76 13 GLN E N 1
ATOM 2608 C CA . GLN C 3 13 ? 84.538 63.472 156.602 1.00 131.86 13 GLN E CA 1
ATOM 2609 C C . GLN C 3 13 ? 85.412 62.963 155.457 1.00 122.49 13 GLN E C 1
ATOM 2610 O O . GLN C 3 13 ? 85.902 63.747 154.641 1.00 117.16 13 GLN E O 1
ATOM 2616 N N . PRO C 3 14 ? 85.626 61.650 155.380 1.00 124.93 14 PRO E N 1
ATOM 2617 C CA . PRO C 3 14 ? 86.471 61.111 154.309 1.00 127.91 14 PRO E CA 1
ATOM 2618 C C . PRO C 3 14 ? 85.978 61.542 152.935 1.00 123.08 14 PRO E C 1
ATOM 2619 O O . PRO C 3 14 ? 84.775 61.586 152.670 1.00 118.39 14 PRO E O 1
ATOM 2623 N N . GLY C 3 15 ? 86.927 61.869 152.061 1.00 122.72 15 GLY E N 1
ATOM 2624 C CA . GLY C 3 15 ? 86.595 62.270 150.709 1.00 116.84 15 GLY E CA 1
ATOM 2625 C C . GLY C 3 15 ? 86.000 63.651 150.577 1.00 114.88 15 GLY E C 1
ATOM 2626 O O . GLY C 3 15 ? 85.482 63.984 149.507 1.00 115.79 15 GLY E O 1
ATOM 2627 N N . GLY C 3 16 ? 86.056 64.467 151.624 1.00 112.75 16 GLY E N 1
ATOM 2628 C CA . GLY C 3 16 ? 85.463 65.785 151.597 1.00 111.26 16 GLY E CA 1
ATOM 2629 C C . GLY C 3 16 ? 86.363 66.814 150.938 1.00 108.95 16 GLY E C 1
ATOM 2630 O O . GLY C 3 16 ? 87.348 66.502 150.267 1.00 108.69 16 GLY E O 1
ATOM 2631 N N . SER C 3 17 ? 85.994 68.077 151.138 1.00 107.74 17 SER E N 1
ATOM 2632 C CA . SER C 3 17 ? 86.745 69.205 150.608 1.00 105.69 17 SER E CA 1
ATOM 2633 C C . SER C 3 17 ? 86.362 70.445 151.401 1.00 109.78 17 SER E C 1
ATOM 2634 O O . SER C 3 17 ? 85.211 70.595 151.819 1.00 115.38 17 SER E O 1
ATOM 2637 N N . ARG C 3 18 ? 87.336 71.332 151.604 1.00 102.18 18 ARG E N 1
ATOM 2638 C CA . ARG C 3 18 ? 87.138 72.505 152.444 1.00 96.99 18 ARG E CA 1
ATOM 2639 C C . ARG C 3 18 ? 87.873 73.699 151.853 1.00 88.02 18 ARG E C 1
ATOM 2640 O O . ARG C 3 18 ? 88.805 73.555 151.060 1.00 79.71 18 ARG E O 1
ATOM 2648 N N . LYS C 3 19 ? 87.428 74.889 152.252 1.00 94.57 19 LYS E N 1
ATOM 2649 C CA . LYS C 3 19 ? 88.053 76.146 151.860 1.00 97.29 19 LYS E CA 1
ATOM 2650 C C . LYS C 3 19 ? 88.401 76.928 153.116 1.00 88.32 19 LYS E C 1
ATOM 2651 O O . LYS C 3 19 ? 87.511 77.274 153.899 1.00 82.87 19 LYS E O 1
ATOM 2657 N N . LEU C 3 20 ? 89.685 77.205 153.308 1.00 80.34 20 LEU E N 1
ATOM 2658 C CA . LEU C 3 20 ? 90.108 78.090 154.380 1.00 85.51 20 LEU E CA 1
ATOM 2659 C C . LEU C 3 20 ? 90.030 79.538 153.917 1.00 89.57 20 LEU E C 1
ATOM 2660 O O . LEU C 3 20 ? 90.372 79.859 152.776 1.00 83.92 20 LEU E O 1
ATOM 2665 N N . SER C 3 21 ? 89.573 80.408 154.811 1.00 90.95 21 SER E N 1
ATOM 2666 C CA . SER C 3 21 ? 89.404 81.824 154.526 1.00 86.54 21 SER E CA 1
ATOM 2667 C C . SER C 3 21 ? 90.172 82.636 155.556 1.00 80.44 21 SER E C 1
ATOM 2668 O O . SER C 3 21 ? 90.125 82.341 156.753 1.00 72.31 21 SER E O 1
ATOM 2671 N N . CYS C 3 22 ? 90.880 83.658 155.083 1.00 82.90 22 CYS E N 1
ATOM 2672 C CA . CYS C 3 22 ? 91.689 84.527 155.930 1.00 80.86 22 CYS E CA 1
ATOM 2673 C C . CYS C 3 22 ? 91.225 85.959 155.710 1.00 78.08 22 CYS E C 1
ATOM 2674 O O . CYS C 3 22 ? 91.405 86.515 154.622 1.00 80.41 22 CYS E O 1
ATOM 2677 N N . SER C 3 23 ? 90.630 86.554 156.742 1.00 82.27 23 SER E N 1
ATOM 2678 C CA . SER C 3 23 ? 90.039 87.884 156.654 1.00 86.43 23 SER E CA 1
ATOM 2679 C C . SER C 3 23 ? 91.008 88.896 157.253 1.00 71.57 23 SER E C 1
ATOM 2680 O O . SER C 3 23 ? 91.207 88.932 158.472 1.00 64.55 23 SER E O 1
ATOM 2683 N N . ALA C 3 24 ? 91.606 89.715 156.396 1.00 70.55 24 ALA E N 1
ATOM 2684 C CA . ALA C 3 24 ? 92.481 90.781 156.850 1.00 69.95 24 ALA E CA 1
ATOM 2685 C C . ALA C 3 24 ? 91.660 91.953 157.369 1.00 72.44 24 ALA E C 1
ATOM 2686 O O . ALA C 3 24 ? 90.533 92.193 156.928 1.00 76.32 24 ALA E O 1
ATOM 2688 N N . SER C 3 25 ? 92.237 92.686 158.317 1.00 73.46 25 SER E N 1
ATOM 2689 C CA . SER C 3 25 ? 91.574 93.851 158.881 1.00 70.63 25 SER E CA 1
ATOM 2690 C C . SER C 3 25 ? 92.619 94.834 159.383 1.00 62.57 25 SER E C 1
ATOM 2691 O O . SER C 3 25 ? 93.588 94.442 160.038 1.00 67.63 25 SER E O 1
ATOM 2694 N N . GLY C 3 26 ? 92.411 96.109 159.073 1.00 61.43 26 GLY E N 1
ATOM 2695 C CA . GLY C 3 26 ? 93.249 97.155 159.614 1.00 69.23 26 GLY E CA 1
ATOM 2696 C C . GLY C 3 26 ? 94.563 97.379 158.907 1.00 68.61 26 GLY E C 1
ATOM 2697 O O . GLY C 3 26 ? 95.455 98.007 159.483 1.00 83.13 26 GLY E O 1
ATOM 2698 N N . PHE C 3 27 ? 94.721 96.893 157.680 1.00 60.36 27 PHE E N 1
ATOM 2699 C CA . PHE C 3 27 ? 95.939 97.166 156.928 1.00 68.11 27 PHE E CA 1
ATOM 2700 C C . PHE C 3 27 ? 95.655 96.979 155.445 1.00 69.03 27 PHE E C 1
ATOM 2701 O O . PHE C 3 27 ? 94.639 96.403 155.052 1.00 70.86 27 PHE E O 1
ATOM 2709 N N . ALA C 3 28 ? 96.578 97.483 154.623 1.00 67.95 28 ALA E N 1
ATOM 2710 C CA . ALA C 3 28 ? 96.435 97.461 153.167 1.00 69.01 28 ALA E CA 1
ATOM 2711 C C . ALA C 3 28 ? 96.725 96.052 152.646 1.00 65.13 28 ALA E C 1
ATOM 2712 O O . ALA C 3 28 ? 97.761 95.766 152.043 1.00 63.46 28 ALA E O 1
ATOM 2714 N N . PHE C 3 29 ? 95.763 95.159 152.886 1.00 61.53 29 PHE E N 1
ATOM 2715 C CA . PHE C 3 29 ? 95.916 93.771 152.462 1.00 58.17 29 PHE E CA 1
ATOM 2716 C C . PHE C 3 29 ? 96.198 93.671 150.971 1.00 55.89 29 PHE E C 1
ATOM 2717 O O . PHE C 3 29 ? 96.865 92.730 150.528 1.00 62.81 29 PHE E O 1
ATOM 2725 N N . SER C 3 30 ? 95.698 94.623 150.182 1.00 57.95 30 SER E N 1
ATOM 2726 C CA . SER C 3 30 ? 95.931 94.587 148.743 1.00 61.11 30 SER E CA 1
ATOM 2727 C C . SER C 3 30 ? 97.406 94.760 148.406 1.00 57.69 30 SER E C 1
ATOM 2728 O O . SER C 3 30 ? 97.864 94.277 147.365 1.00 62.72 30 SER E O 1
ATOM 273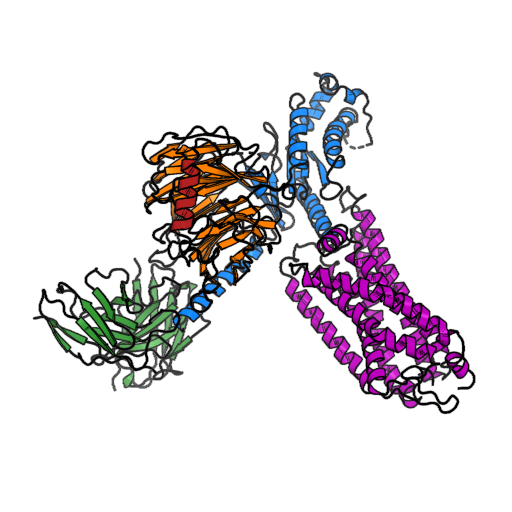1 N N . SER C 3 31 ? 98.162 95.441 149.263 1.00 52.02 31 SER E N 1
ATOM 2732 C CA . SER C 3 31 ? 99.579 95.668 149.025 1.00 56.59 31 SER E CA 1
ATOM 2733 C C . SER C 3 31 ? 100.470 94.573 149.595 1.00 65.14 31 SER E C 1
ATOM 2734 O O . SER C 3 31 ? 101.684 94.605 149.365 1.00 63.71 31 SER E O 1
ATOM 2737 N N . PHE C 3 32 ? 99.911 93.614 150.326 1.00 70.46 32 PHE E N 1
ATOM 2738 C CA . PHE C 3 32 ? 100.678 92.524 150.911 1.00 65.85 32 PHE E CA 1
ATOM 2739 C C . PHE C 3 32 ? 100.455 91.231 150.140 1.00 65.50 32 PHE E C 1
ATOM 2740 O O . PHE C 3 32 ? 99.354 90.970 149.646 1.00 72.10 32 PHE E O 1
ATOM 2748 N N . GLY C 3 33 ? 101.511 90.431 150.033 1.00 63.84 33 GLY E N 1
ATOM 2749 C CA . GLY C 3 33 ? 101.353 89.063 149.599 1.00 64.42 33 GLY E CA 1
ATOM 2750 C C . GLY C 3 33 ? 100.949 88.167 150.751 1.00 70.00 33 GLY E C 1
ATOM 2751 O O . GLY C 3 33 ? 101.209 88.464 151.915 1.00 70.34 33 GLY E O 1
ATOM 2752 N N . MET C 3 34 ? 100.342 87.032 150.416 1.00 76.15 34 MET E N 1
ATOM 2753 C CA . MET C 3 34 ? 99.759 86.127 151.396 1.00 71.54 34 MET E CA 1
ATOM 2754 C C . MET C 3 34 ? 100.430 84.763 151.323 1.00 64.64 34 MET E C 1
ATOM 2755 O O . MET C 3 34 ? 100.702 84.248 150.235 1.00 65.34 34 MET E O 1
ATOM 2760 N N . HIS C 3 35 ? 100.698 84.191 152.494 1.00 59.41 35 HIS E N 1
ATOM 2761 C CA . HIS C 3 35 ? 101.177 82.826 152.630 1.00 56.42 35 HIS E CA 1
ATOM 2762 C C . HIS C 3 35 ? 100.218 82.039 153.512 1.00 65.21 35 HIS E C 1
ATOM 2763 O O . HIS C 3 35 ? 99.592 82.589 154.421 1.00 72.72 35 HIS E O 1
ATOM 2770 N N . TRP C 3 36 ? 100.107 80.745 153.233 1.00 65.06 36 TRP E N 1
ATOM 2771 C CA . TRP C 3 36 ? 99.520 79.785 154.154 1.00 61.91 36 TRP E CA 1
ATOM 2772 C C . TRP C 3 36 ? 100.621 78.891 154.703 1.00 63.72 36 TRP E C 1
ATOM 2773 O O . TRP C 3 36 ? 101.508 78.458 153.960 1.00 70.30 36 TRP E O 1
ATOM 2784 N N . VAL C 3 37 ? 100.565 78.621 156.002 1.00 61.72 37 VAL E N 1
ATOM 2785 C CA . VAL C 3 37 ? 101.571 77.812 156.675 1.00 68.80 37 VAL E CA 1
ATOM 2786 C C . VAL C 3 37 ? 100.859 76.753 157.503 1.00 77.51 37 VAL E C 1
ATOM 2787 O O . VAL C 3 37 ? 99.756 76.973 158.012 1.00 84.82 37 VAL E O 1
ATOM 2791 N N . ARG C 3 38 ? 101.503 75.598 157.636 1.00 70.76 38 ARG E N 1
ATOM 2792 C CA . ARG C 3 38 ? 100.942 74.458 158.342 1.00 68.91 38 ARG E CA 1
ATOM 2793 C C . ARG C 3 38 ? 101.805 74.126 159.550 1.00 75.85 38 ARG E C 1
ATOM 2794 O O . ARG C 3 38 ? 103.027 74.296 159.526 1.00 79.06 38 ARG E O 1
ATOM 2802 N N . GLN C 3 39 ? 101.154 73.658 160.613 1.00 80.95 39 GLN E N 1
ATOM 2803 C CA . GLN C 3 39 ? 101.835 73.076 161.763 1.00 83.08 39 GLN E CA 1
ATOM 2804 C C . GLN C 3 39 ? 101.161 71.757 162.094 1.00 87.83 39 GLN E C 1
ATOM 2805 O O . GLN C 3 39 ? 99.980 71.736 162.457 1.00 91.78 39 GLN E O 1
ATOM 2811 N N . ALA C 3 40 ? 101.905 70.664 161.971 1.00 97.15 40 ALA E N 1
ATOM 2812 C CA . ALA C 3 40 ? 101.382 69.380 162.396 1.00 98.73 40 ALA E CA 1
ATOM 2813 C C . ALA C 3 40 ? 101.152 69.409 163.905 1.00 100.55 40 ALA E C 1
ATOM 2814 O O . ALA C 3 40 ? 101.792 70.184 164.621 1.00 101.13 40 ALA E O 1
ATOM 2816 N N . PRO C 3 41 ? 100.239 68.583 164.418 1.00 98.02 41 PRO E N 1
ATOM 2817 C CA . PRO C 3 41 ? 99.930 68.655 165.854 1.00 100.13 41 PRO E CA 1
ATOM 2818 C C . PRO C 3 41 ? 101.152 68.547 166.751 1.00 106.33 41 PRO E C 1
ATOM 2819 O O . PRO C 3 41 ? 101.225 69.253 167.765 1.00 113.13 41 PRO E O 1
ATOM 2823 N N . GLU C 3 42 ? 102.116 67.686 166.416 1.00 108.64 42 GLU E N 1
ATOM 2824 C CA . GLU C 3 42 ? 103.335 67.580 167.209 1.00 119.25 42 GLU E CA 1
ATOM 2825 C C . GLU C 3 42 ? 104.570 67.355 166.339 1.00 118.96 42 GLU E C 1
ATOM 2826 O O . GLU C 3 42 ? 105.564 66.793 166.811 1.00 124.65 42 GLU E O 1
ATOM 2832 N N . LYS C 3 43 ? 104.537 67.777 165.074 1.00 111.59 43 LYS E N 1
ATOM 2833 C CA . LYS C 3 43 ? 105.604 67.428 164.137 1.00 112.57 43 LYS E CA 1
ATOM 2834 C C . LYS C 3 43 ? 106.024 68.627 163.295 1.00 108.58 43 LYS E C 1
ATOM 2835 O O . LYS C 3 43 ? 106.235 68.512 162.084 1.00 107.41 43 LYS E O 1
ATOM 2841 N N . GLY C 3 44 ? 106.151 69.795 163.921 1.00 100.93 44 GLY E N 1
ATOM 2842 C CA . GLY C 3 44 ? 106.764 70.934 163.266 1.00 94.98 44 GLY E CA 1
ATOM 2843 C C . GLY C 3 44 ? 105.864 71.625 162.259 1.00 94.29 44 GLY E C 1
ATOM 2844 O O . GLY C 3 44 ? 104.698 71.281 162.058 1.00 101.82 44 GLY E O 1
ATOM 2845 N N . LEU C 3 45 ? 106.440 72.633 161.610 1.00 84.90 45 LEU E N 1
ATOM 2846 C CA . LEU C 3 45 ? 105.743 73.460 160.637 1.00 81.10 45 LEU E CA 1
ATOM 2847 C C . LEU C 3 45 ? 106.001 72.961 159.218 1.00 76.21 45 LEU E C 1
ATOM 2848 O O . LEU C 3 45 ? 106.907 72.166 158.963 1.00 82.06 45 LEU E O 1
ATOM 2853 N N . GLU C 3 46 ? 105.182 73.448 158.286 1.00 74.61 46 GLU E N 1
ATOM 2854 C CA . GLU C 3 46 ? 105.335 73.121 156.875 1.00 71.06 46 GLU E CA 1
ATOM 2855 C C . GLU C 3 46 ? 104.642 74.191 156.044 1.00 70.79 46 GLU E C 1
ATOM 2856 O O . GLU C 3 46 ? 103.521 74.598 156.359 1.00 75.62 46 GLU E O 1
ATOM 2862 N N . TRP C 3 47 ? 105.313 74.636 154.985 1.00 63.98 47 TRP E N 1
ATOM 2863 C CA . TRP C 3 47 ? 104.766 75.655 154.101 1.00 58.70 47 TRP E CA 1
ATOM 2864 C C . TRP C 3 47 ? 103.691 75.049 153.203 1.00 65.72 47 TRP E C 1
ATOM 2865 O O . TRP C 3 47 ? 103.705 73.850 152.911 1.00 75.88 47 TRP E O 1
ATOM 2876 N N . VAL C 3 48 ? 102.752 75.890 152.761 1.00 57.67 48 VAL E N 1
ATOM 2877 C CA . VAL C 3 48 ? 101.605 75.406 151.999 1.00 57.83 48 VAL E CA 1
ATOM 2878 C C . VAL C 3 48 ? 101.541 76.045 150.618 1.00 60.32 48 VAL E C 1
ATOM 2879 O O . VAL C 3 48 ? 101.635 75.349 149.602 1.00 75.36 48 VAL E O 1
ATOM 2883 N N . ALA C 3 49 ? 101.380 77.365 150.560 1.00 52.63 49 ALA E N 1
ATOM 2884 C CA . ALA C 3 49 ? 101.143 78.036 149.290 1.00 58.22 49 ALA E CA 1
ATOM 2885 C C . ALA C 3 49 ? 101.610 79.482 149.383 1.00 66.55 49 ALA E C 1
ATOM 2886 O O . ALA C 3 49 ? 102.115 79.931 150.416 1.00 72.66 49 ALA E O 1
ATOM 2888 N N . TYR C 3 50 ? 101.437 80.211 148.282 1.00 72.62 50 TYR E N 1
ATOM 2889 C CA . TYR C 3 50 ? 101.869 81.598 148.192 1.00 72.61 50 TYR E CA 1
ATOM 2890 C C . TYR C 3 50 ? 101.105 82.297 147.076 1.00 71.60 50 TYR E C 1
ATOM 2891 O O . TYR C 3 50 ? 100.928 81.736 145.992 1.00 72.73 50 TYR E O 1
ATOM 2900 N N . ILE C 3 51 ? 100.657 83.519 147.354 1.00 65.26 51 ILE E N 1
ATOM 2901 C CA . ILE C 3 51 ? 100.054 84.392 146.353 1.00 58.21 51 ILE E CA 1
ATOM 2902 C C . ILE C 3 51 ? 100.618 85.791 146.562 1.00 57.45 51 ILE E C 1
ATOM 2903 O O . ILE C 3 51 ? 100.702 86.267 147.698 1.00 67.10 51 ILE E O 1
ATOM 2908 N N . SER C 3 52 ? 101.009 86.442 145.474 1.00 54.98 52 SER E N 1
ATOM 2909 C CA . SER C 3 52 ? 101.793 87.665 145.541 1.00 64.34 52 SER E CA 1
ATOM 2910 C C . SER C 3 52 ? 100.901 88.904 145.566 1.00 72.72 52 SER E C 1
ATOM 2911 O O . SER C 3 52 ? 99.682 88.835 145.401 1.00 78.76 52 SER E O 1
ATOM 2914 N N . SER C 3 53 ? 101.538 90.058 145.776 1.00 74.06 53 SER E N 1
ATOM 2915 C CA . SER C 3 53 ? 100.849 91.340 145.708 1.00 69.80 53 SER E CA 1
ATOM 2916 C C . SER C 3 53 ? 100.521 91.637 144.254 1.00 74.06 53 SER E C 1
ATOM 2917 O O . SER C 3 53 ? 101.346 92.188 143.519 1.00 78.17 53 SER E O 1
ATOM 2920 N N . GLY C 3 54 ? 99.316 91.270 143.836 1.00 71.24 54 GLY E N 1
ATOM 2921 C CA . GLY C 3 54 ? 98.995 91.177 142.429 1.00 68.69 54 GLY E CA 1
ATOM 2922 C C . GLY C 3 54 ? 99.239 89.751 141.989 1.00 72.26 54 GLY E C 1
ATOM 2923 O O . GLY C 3 54 ? 100.384 89.291 141.976 1.00 75.82 54 GLY E O 1
ATOM 2924 N N . SER C 3 55 ? 98.177 89.038 141.619 1.00 71.13 55 SER E N 1
ATOM 2925 C CA . SER C 3 55 ? 98.244 87.589 141.441 1.00 72.92 55 SER E CA 1
ATOM 2926 C C . SER C 3 55 ? 98.948 87.226 140.131 1.00 73.71 55 SER E C 1
ATOM 2927 O O . SER C 3 55 ? 98.407 86.544 139.261 1.00 76.99 55 SER E O 1
ATOM 2930 N N . GLY C 3 56 ? 100.185 87.700 140.003 1.00 71.66 56 GLY E N 1
ATOM 2931 C CA . GLY C 3 56 ? 101.010 87.340 138.868 1.00 70.58 56 GLY E CA 1
ATOM 2932 C C . GLY C 3 56 ? 101.888 86.129 139.110 1.00 72.23 56 GLY E C 1
ATOM 2933 O O . GLY C 3 56 ? 102.419 85.548 138.158 1.00 80.20 56 GLY E O 1
ATOM 2934 N N . THR C 3 57 ? 102.054 85.734 140.372 1.00 66.94 57 THR E N 1
ATOM 2935 C CA . THR C 3 57 ? 102.890 84.596 140.723 1.00 68.15 57 THR E CA 1
ATOM 2936 C C . THR C 3 57 ? 102.221 83.777 141.815 1.00 65.99 57 THR E C 1
ATOM 2937 O O . THR C 3 57 ? 101.686 84.334 142.778 1.00 68.25 57 THR E O 1
ATOM 2941 N N . ILE C 3 58 ? 102.256 82.455 141.660 1.00 62.98 58 ILE E N 1
ATOM 2942 C CA . ILE C 3 58 ? 101.703 81.532 142.641 1.00 54.67 58 ILE E CA 1
ATOM 2943 C C . ILE C 3 58 ? 102.716 80.423 142.887 1.00 61.86 58 ILE E C 1
ATOM 2944 O O . ILE C 3 58 ? 103.542 80.109 142.024 1.00 69.04 58 ILE E O 1
ATOM 2949 N N . TYR C 3 59 ? 102.653 79.832 144.078 1.00 64.66 59 TYR E N 1
ATOM 2950 C CA . TYR C 3 59 ? 103.516 78.715 144.434 1.00 67.48 59 TYR E CA 1
ATOM 2951 C C . TYR C 3 59 ? 102.772 77.798 145.394 1.00 69.40 59 TYR E C 1
ATOM 2952 O O . TYR C 3 59 ? 101.916 78.245 146.161 1.00 73.47 59 TYR E O 1
ATOM 2961 N N . TYR C 3 60 ? 103.105 76.510 145.341 1.00 62.60 60 TYR E N 1
ATOM 2962 C CA . TYR C 3 60 ? 102.488 75.512 146.203 1.00 66.78 60 TYR E CA 1
ATOM 2963 C C . TYR C 3 60 ? 103.555 74.576 146.751 1.00 74.17 60 TYR E C 1
ATOM 2964 O O . TYR C 3 60 ? 104.629 74.413 146.168 1.00 75.84 60 TYR E O 1
ATOM 2973 N N . ALA C 3 61 ? 103.244 73.969 147.893 1.00 78.39 61 ALA E N 1
ATOM 2974 C CA . ALA C 3 61 ? 104.074 72.900 148.423 1.00 81.19 61 ALA E CA 1
ATOM 2975 C C . ALA C 3 61 ? 103.852 71.620 147.625 1.00 86.05 61 ALA E C 1
ATOM 2976 O O . ALA C 3 61 ? 102.757 71.357 147.121 1.00 90.15 61 ALA E O 1
ATOM 2978 N N . ASP C 3 62 ? 104.914 70.820 147.510 1.00 83.97 62 ASP E N 1
ATOM 2979 C CA . ASP C 3 62 ? 104.850 69.633 146.664 1.00 88.45 62 ASP E CA 1
ATOM 2980 C C . ASP C 3 62 ? 103.777 68.662 147.142 1.00 86.01 62 ASP E C 1
ATOM 2981 O O . ASP C 3 62 ? 103.119 68.004 146.329 1.00 82.61 62 ASP E O 1
ATOM 2986 N N . THR C 3 63 ? 103.580 68.564 148.457 1.00 85.65 63 THR E N 1
ATOM 2987 C CA . THR C 3 63 ? 102.631 67.597 148.995 1.00 86.26 63 THR E CA 1
ATOM 2988 C C . THR C 3 63 ? 101.181 67.961 148.704 1.00 85.33 63 THR E C 1
ATOM 2989 O O . THR C 3 63 ? 100.295 67.137 148.951 1.00 93.06 63 THR E O 1
ATOM 2993 N N . VAL C 3 64 ? 100.917 69.165 148.194 1.00 82.31 64 VAL E N 1
ATOM 2994 C CA . VAL C 3 64 ? 99.557 69.624 147.941 1.00 89.16 64 VAL E CA 1
ATOM 2995 C C . VAL C 3 64 ? 99.378 70.195 146.544 1.00 88.85 64 VAL E C 1
ATOM 2996 O O . VAL C 3 64 ? 98.265 70.586 146.189 1.00 87.55 64 VAL E O 1
ATOM 3000 N N . LYS C 3 65 ? 100.434 70.255 145.736 1.00 85.28 65 LYS E N 1
ATOM 3001 C CA . LYS C 3 65 ? 100.355 70.937 144.452 1.00 82.14 65 LYS E CA 1
ATOM 3002 C C . LYS C 3 65 ? 99.243 70.341 143.599 1.00 85.32 65 LYS E C 1
ATOM 3003 O O . LYS C 3 65 ? 99.068 69.122 143.535 1.00 90.11 65 LYS E O 1
ATOM 3009 N N . GLY C 3 66 ? 98.489 71.208 142.949 1.00 83.58 66 GLY E N 1
ATOM 3010 C CA . GLY C 3 66 ? 97.387 70.784 142.092 1.00 87.19 66 GLY E CA 1
ATOM 3011 C C . GLY C 3 66 ? 96.090 70.593 142.844 1.00 91.92 66 GLY E C 1
ATOM 3012 O O . GLY C 3 66 ? 95.043 71.077 142.416 1.00 89.70 66 GLY E O 1
ATOM 3013 N N . ARG C 3 67 ? 96.146 69.881 143.971 1.00 96.87 67 ARG E N 1
ATOM 3014 C CA . ARG C 3 67 ? 94.949 69.683 144.781 1.00 101.77 67 ARG E CA 1
ATOM 3015 C C . ARG C 3 67 ? 94.423 71.009 145.314 1.00 99.42 67 ARG E C 1
ATOM 3016 O O . ARG C 3 67 ? 93.209 71.241 145.338 1.00 97.83 67 ARG E O 1
ATOM 3024 N N . PHE C 3 68 ? 95.320 71.887 145.748 1.00 97.80 68 PHE E N 1
ATOM 3025 C CA . PHE C 3 68 ? 94.935 73.142 146.368 1.00 99.02 68 PHE E CA 1
ATOM 3026 C C . PHE C 3 68 ? 94.764 74.227 145.306 1.00 99.78 68 PHE E C 1
ATOM 3027 O O . PHE C 3 68 ? 95.162 74.075 144.150 1.00 103.58 68 PHE E O 1
ATOM 3035 N N . THR C 3 69 ? 94.157 75.341 145.717 1.00 98.02 69 THR E N 1
ATOM 3036 C CA . THR C 3 69 ? 94.001 76.500 144.839 1.00 96.57 69 THR E CA 1
ATOM 3037 C C . THR C 3 69 ? 93.943 77.740 145.727 1.00 99.40 69 THR E C 1
ATOM 3038 O O . THR C 3 69 ? 92.898 78.037 146.314 1.00 97.58 69 THR E O 1
ATOM 3042 N N . ILE C 3 70 ? 95.063 78.449 145.823 1.00 94.95 70 ILE E N 1
ATOM 3043 C CA . ILE C 3 70 ? 95.130 79.678 146.606 1.00 82.14 70 ILE E CA 1
ATOM 3044 C C . ILE C 3 70 ? 94.444 80.795 145.832 1.00 79.98 70 ILE E C 1
ATOM 3045 O O . ILE C 3 70 ? 94.680 80.970 144.631 1.00 85.82 70 ILE E O 1
ATOM 3050 N N . SER C 3 71 ? 93.590 81.551 146.517 1.00 78.13 71 SER E N 1
ATOM 3051 C CA . SER C 3 71 ? 92.845 82.634 145.892 1.00 84.40 71 SER E CA 1
ATOM 3052 C C . SER C 3 71 ? 92.752 83.809 146.852 1.00 90.19 71 SER E C 1
ATOM 3053 O O . SER C 3 71 ? 92.745 83.634 148.074 1.00 94.89 71 SER E O 1
ATOM 3056 N N . ARG C 3 72 ? 92.675 85.010 146.284 1.00 87.42 72 ARG E N 1
ATOM 3057 C CA . ARG C 3 72 ? 92.532 86.234 147.056 1.00 88.02 72 ARG E CA 1
ATOM 3058 C C . ARG C 3 72 ? 91.502 87.134 146.388 1.00 93.65 72 ARG E C 1
ATOM 3059 O O . ARG C 3 72 ? 91.287 87.065 145.176 1.00 93.50 72 ARG E O 1
ATOM 3067 N N . ASP C 3 73 ? 90.868 87.981 147.199 1.00 91.01 73 ASP E N 1
ATOM 3068 C CA . ASP C 3 73 ? 89.910 88.984 146.730 1.00 87.76 73 ASP E CA 1
ATOM 3069 C C . ASP C 3 73 ? 90.333 90.312 147.354 1.00 94.81 73 ASP E C 1
ATOM 3070 O O . ASP C 3 73 ? 89.878 90.669 148.444 1.00 95.59 73 ASP E O 1
ATOM 3075 N N . ASP C 3 74 ? 91.208 91.037 146.656 1.00 94.30 74 ASP E N 1
ATOM 3076 C CA . ASP C 3 74 ? 91.815 92.234 147.237 1.00 91.83 74 ASP E CA 1
ATOM 3077 C C . ASP C 3 74 ? 90.788 93.272 147.664 1.00 92.12 74 ASP E C 1
ATOM 3078 O O . ASP C 3 74 ? 90.891 93.782 148.793 1.00 88.02 74 ASP E O 1
ATOM 3080 N N . PRO C 3 75 ? 89.794 93.632 146.849 1.00 90.37 75 PRO E N 1
ATOM 3081 C CA . PRO C 3 75 ? 88.853 94.682 147.267 1.00 85.30 75 PRO E CA 1
ATOM 3082 C C . PRO C 3 75 ? 88.094 94.361 148.542 1.00 85.30 75 PRO E C 1
ATOM 3083 O O . PRO C 3 75 ? 87.572 95.285 149.176 1.00 90.09 75 PRO E O 1
ATOM 3087 N N . LYS C 3 76 ? 88.011 93.092 148.941 1.00 84.65 76 LYS E N 1
ATOM 3088 C CA . LYS C 3 76 ? 87.319 92.706 150.164 1.00 86.30 76 LYS E CA 1
ATOM 3089 C C . LYS C 3 76 ? 88.280 92.293 151.273 1.00 87.40 76 LYS E C 1
ATOM 3090 O O . LYS C 3 76 ? 87.831 91.857 152.338 1.00 87.69 76 LYS E O 1
ATOM 3096 N N . ASN C 3 77 ? 89.586 92.427 151.052 1.00 83.60 77 ASN E N 1
ATOM 3097 C CA . ASN C 3 77 ? 90.596 92.092 152.055 1.00 78.11 77 ASN E CA 1
ATOM 3098 C C . ASN C 3 77 ? 90.404 90.672 152.583 1.00 86.14 77 ASN E C 1
ATOM 3099 O O . ASN C 3 77 ? 90.372 90.429 153.791 1.00 86.76 77 ASN E O 1
ATOM 3104 N N . THR C 3 78 ? 90.275 89.723 151.658 1.00 89.33 78 THR E N 1
ATOM 3105 C CA . THR C 3 78 ? 90.062 88.325 152.001 1.00 87.58 78 THR E CA 1
ATOM 3106 C C . THR C 3 78 ? 91.003 87.444 151.192 1.00 95.01 78 THR E C 1
ATOM 3107 O O . THR C 3 78 ? 91.328 87.744 150.039 1.00 98.13 78 THR E O 1
ATOM 3111 N N . LEU C 3 79 ? 91.439 86.351 151.814 1.00 94.62 79 LEU E N 1
ATOM 3112 C CA . LEU C 3 79 ? 92.276 85.347 151.174 1.00 83.88 79 LEU E CA 1
ATOM 3113 C C . LEU C 3 79 ? 91.652 83.976 151.383 1.00 85.56 79 LEU E C 1
ATOM 3114 O O . LEU C 3 79 ? 91.054 83.702 152.426 1.00 87.43 79 LEU E O 1
ATOM 3119 N N . PHE C 3 80 ? 91.799 83.116 150.380 1.00 89.79 80 PHE E N 1
ATOM 3120 C CA . PHE C 3 80 ? 91.227 81.779 150.402 1.00 91.04 80 PHE E CA 1
ATOM 3121 C C . PHE C 3 80 ? 92.312 80.735 150.176 1.00 92.11 80 PHE E C 1
ATOM 3122 O O . PHE C 3 80 ? 93.468 81.049 149.881 1.00 90.27 80 PHE E O 1
ATOM 3130 N N . LEU C 3 81 ? 91.912 79.471 150.330 1.00 97.17 81 LEU E N 1
ATOM 3131 C CA . LEU C 3 81 ? 92.730 78.341 149.894 1.00 92.99 81 LEU E CA 1
ATOM 3132 C C . LEU C 3 81 ? 91.763 77.181 149.654 1.00 97.42 81 LEU E C 1
ATOM 3133 O O . LEU C 3 81 ? 91.343 76.521 150.607 1.00 99.82 81 LEU E O 1
ATOM 3138 N N . GLN C 3 82 ? 91.418 76.950 148.390 1.00 98.96 82 GLN E N 1
ATOM 3139 C CA . GLN C 3 82 ? 90.469 75.900 148.041 1.00 104.13 82 GLN E CA 1
ATOM 3140 C C . GLN C 3 82 ? 91.170 74.548 148.069 1.00 100.80 82 GLN E C 1
ATOM 3141 O O . GLN C 3 82 ? 92.125 74.319 147.319 1.00 101.33 82 GLN E O 1
ATOM 3147 N N . MET C 3 83 ? 90.693 73.656 148.931 1.00 94.32 83 MET E N 1
ATOM 3148 C CA . MET C 3 83 ? 91.273 72.332 149.101 1.00 99.58 83 MET E CA 1
ATOM 3149 C C . MET C 3 83 ? 90.388 71.307 148.402 1.00 110.37 83 MET E C 1
ATOM 3150 O O . MET C 3 83 ? 89.186 71.226 148.681 1.00 110.43 83 MET E O 1
ATOM 3155 N N . THR C 3 84 ? 90.983 70.531 147.500 1.00 114.66 84 THR E N 1
ATOM 3156 C CA . THR C 3 84 ? 90.274 69.522 146.727 1.00 111.90 84 THR E CA 1
ATOM 3157 C C . THR C 3 84 ? 90.693 68.133 147.188 1.00 104.64 84 THR E C 1
ATOM 3158 O O . THR C 3 84 ? 91.882 67.868 147.391 1.00 97.94 84 THR E O 1
ATOM 3162 N N . SER C 3 85 ? 89.707 67.250 147.351 1.00 103.52 85 SER E N 1
ATOM 3163 C CA . SER C 3 85 ? 89.950 65.900 147.843 1.00 97.45 85 SER E CA 1
ATOM 3164 C C . SER C 3 85 ? 90.487 65.947 149.267 1.00 100.25 85 SER E C 1
ATOM 3165 O O . SER C 3 85 ? 90.751 67.029 149.800 1.00 107.62 85 SER E O 1
ATOM 3168 N N . LEU C 3 86 ? 90.648 64.784 149.893 1.00 101.56 86 LEU E N 1
ATOM 3169 C CA . LEU C 3 86 ? 91.097 64.708 151.274 1.00 107.88 86 LEU E CA 1
ATOM 3170 C C . LEU C 3 86 ? 92.114 63.589 151.425 1.00 111.40 86 LEU E C 1
ATOM 3171 O O . LEU C 3 86 ? 91.995 62.540 150.787 1.00 113.77 86 LEU E O 1
ATOM 3176 N N . ARG C 3 87 ? 93.112 63.823 152.274 1.00 114.82 87 ARG E N 1
ATOM 3177 C CA . ARG C 3 87 ? 94.078 62.800 152.644 1.00 120.04 87 ARG E CA 1
ATOM 3178 C C . ARG C 3 87 ? 94.385 62.927 154.128 1.00 117.86 87 ARG E C 1
ATOM 3179 O O . ARG C 3 87 ? 94.468 64.037 154.660 1.00 115.37 87 ARG E O 1
ATOM 3187 N N . SER C 3 88 ? 94.554 61.780 154.789 1.00 117.54 88 SER E N 1
ATOM 3188 C CA . SER C 3 88 ? 94.721 61.775 156.239 1.00 114.30 88 SER E CA 1
ATOM 3189 C C . SER C 3 88 ? 95.878 62.665 156.672 1.00 110.85 88 SER E C 1
ATOM 3190 O O . SER C 3 88 ? 95.793 63.346 157.700 1.00 108.73 88 SER E O 1
ATOM 3193 N N . GLU C 3 89 ? 96.966 62.680 155.900 1.00 111.40 89 GLU E N 1
ATOM 3194 C CA . GLU C 3 89 ? 98.132 63.465 156.287 1.00 112.14 89 GLU E CA 1
ATOM 3195 C C . GLU C 3 89 ? 97.871 64.963 156.251 1.00 108.87 89 GLU E C 1
ATOM 3196 O O . GLU C 3 89 ? 98.694 65.726 156.767 1.00 108.79 89 GLU E O 1
ATOM 3202 N N . ASP C 3 90 ? 96.759 65.403 155.662 1.00 107.74 90 ASP E N 1
ATOM 3203 C CA . ASP C 3 90 ? 96.403 66.815 155.708 1.00 109.13 90 ASP E CA 1
ATOM 3204 C C . ASP C 3 90 ? 96.030 67.274 157.110 1.00 107.38 90 ASP E C 1
ATOM 3205 O O . ASP C 3 90 ? 95.911 68.483 157.335 1.00 104.75 90 ASP E O 1
ATOM 3210 N N . THR C 3 91 ? 95.844 66.348 158.049 1.00 112.50 91 THR E N 1
ATOM 3211 C CA . THR C 3 91 ? 95.507 66.702 159.422 1.00 116.02 91 THR E CA 1
ATOM 3212 C C . THR C 3 91 ? 96.616 67.541 160.045 1.00 110.94 91 THR E C 1
ATOM 3213 O O . THR C 3 91 ? 97.716 67.042 160.301 1.00 115.40 91 THR E O 1
ATOM 3217 N N . ALA C 3 92 ? 96.337 68.819 160.282 1.00 101.94 92 ALA E N 1
ATOM 3218 C CA . ALA C 3 92 ? 97.309 69.734 160.864 1.00 97.54 92 ALA E CA 1
ATOM 3219 C C . ALA C 3 92 ? 96.646 71.099 160.991 1.00 98.61 92 ALA E C 1
ATOM 3220 O O . ALA C 3 92 ? 95.592 71.358 160.403 1.00 99.90 92 ALA E O 1
ATOM 3222 N N . MET C 3 93 ? 97.281 71.971 161.767 1.00 95.42 93 MET E N 1
ATOM 3223 C CA . MET C 3 93 ? 96.834 73.349 161.882 1.00 85.07 93 MET E CA 1
ATOM 3224 C C . MET C 3 93 ? 97.347 74.160 160.700 1.00 77.79 93 MET E C 1
ATOM 3225 O O . MET C 3 93 ? 98.446 73.928 160.190 1.00 81.36 93 MET E O 1
ATOM 3230 N N . TYR C 3 94 ? 96.533 75.115 160.260 1.00 74.67 94 TYR E N 1
ATOM 3231 C CA . TYR C 3 94 ? 96.877 76.000 159.159 1.00 72.60 94 TYR E CA 1
ATOM 3232 C C . TYR C 3 94 ? 96.862 77.443 159.643 1.00 74.22 94 TYR E C 1
ATOM 3233 O O . TYR C 3 94 ? 96.062 77.817 160.505 1.00 80.53 94 TYR E O 1
ATOM 3242 N N . TYR C 3 95 ? 97.756 78.252 159.080 1.00 67.71 95 TYR E N 1
ATOM 3243 C CA . TYR C 3 95 ? 97.934 79.631 159.505 1.00 65.43 95 TYR E CA 1
ATOM 3244 C C . TYR C 3 95 ? 97.980 80.543 158.289 1.00 69.00 95 TYR E C 1
ATOM 3245 O O . TYR C 3 95 ? 98.377 80.131 157.196 1.00 68.39 95 TYR E O 1
ATOM 3254 N N . CYS C 3 96 ? 97.568 81.791 158.494 1.00 72.89 96 CYS E N 1
ATOM 3255 C CA . CYS C 3 96 ? 97.598 82.825 157.470 1.00 67.32 96 CYS E CA 1
ATOM 3256 C C . CYS C 3 96 ? 98.704 83.814 157.807 1.00 56.97 96 CYS E C 1
ATOM 3257 O O . CYS C 3 96 ? 98.815 84.257 158.955 1.00 62.12 96 CYS E O 1
ATOM 3260 N N . VAL C 3 97 ? 99.520 84.155 156.815 1.00 48.63 97 VAL E N 1
ATOM 3261 C CA . VAL C 3 97 ? 100.734 84.930 157.038 1.00 49.08 97 VAL E CA 1
ATOM 3262 C C . VAL C 3 97 ? 100.828 86.013 155.977 1.00 57.35 97 VAL E C 1
ATOM 3263 O O . VAL C 3 97 ? 100.498 85.783 154.809 1.00 67.47 97 VAL E O 1
ATOM 3267 N N . ARG C 3 98 ? 101.282 87.195 156.382 1.00 54.79 98 ARG E N 1
ATOM 3268 C CA . ARG C 3 98 ? 101.458 88.319 155.477 1.00 52.12 98 ARG E CA 1
ATOM 3269 C C . ARG C 3 98 ? 102.939 88.569 155.237 1.00 50.23 98 ARG E C 1
ATOM 3270 O O . ARG C 3 98 ? 103.784 88.262 156.081 1.00 57.92 98 ARG E O 1
ATOM 3278 N N . SER C 3 99 ? 103.243 89.132 154.071 1.00 48.32 99 SER E N 1
ATOM 3279 C CA . SER C 3 99 ? 104.611 89.485 153.729 1.00 49.47 99 SER E CA 1
ATOM 3280 C C . SER C 3 99 ? 104.588 90.497 152.595 1.00 51.29 99 SER E C 1
ATOM 3281 O O . SER C 3 99 ? 103.824 90.345 151.640 1.00 63.33 99 SER E O 1
ATOM 3284 N N . ILE C 3 100 ? 105.425 91.524 152.710 1.00 47.18 100 ILE E N 1
ATOM 3285 C CA . ILE C 3 100 ? 105.548 92.566 151.698 1.00 49.38 100 ILE E CA 1
ATOM 3286 C C . ILE C 3 100 ? 107.024 92.711 151.372 1.00 53.58 100 ILE E C 1
ATOM 3287 O O . ILE C 3 100 ? 107.849 92.850 152.279 1.00 58.83 100 ILE E O 1
ATOM 3292 N N . TYR C 3 101 ? 107.360 92.667 150.085 1.00 54.39 101 TYR E N 1
ATOM 3293 C CA . TYR C 3 101 ? 108.748 92.607 149.640 1.00 51.13 101 TYR E CA 1
ATOM 3294 C C . TYR C 3 101 ? 109.155 93.934 149.014 1.00 52.45 101 TYR E C 1
ATOM 3295 O O . TYR C 3 101 ? 108.729 94.266 147.903 1.00 57.14 101 TYR E O 1
ATOM 3304 N N . TYR C 3 102 ? 109.980 94.683 149.737 1.00 48.41 102 TYR E N 1
ATOM 3305 C CA . TYR C 3 102 ? 110.710 95.814 149.192 1.00 44.17 102 TYR E CA 1
ATOM 3306 C C . TYR C 3 102 ? 111.996 95.933 149.994 1.00 51.04 102 TYR E C 1
ATOM 3307 O O . TYR C 3 102 ? 112.147 95.313 151.049 1.00 60.04 102 TYR E O 1
ATOM 3316 N N . TYR C 3 103 ? 112.925 96.740 149.480 1.00 47.32 103 TYR E N 1
ATOM 3317 C CA . TYR C 3 103 ? 114.310 96.700 149.943 1.00 45.91 103 TYR E CA 1
ATOM 3318 C C . TYR C 3 103 ? 114.440 96.469 151.446 1.00 60.03 103 TYR E C 1
ATOM 3319 O O . TYR C 3 103 ? 115.131 95.543 151.886 1.00 67.41 103 TYR E O 1
ATOM 3328 N N . GLY C 3 104 ? 113.782 97.300 152.249 1.00 64.01 104 GLY E N 1
ATOM 3329 C CA . GLY C 3 104 ? 113.887 97.212 153.694 1.00 60.56 104 GLY E CA 1
ATOM 3330 C C . GLY C 3 104 ? 112.799 96.397 154.364 1.00 57.65 104 GLY E C 1
ATOM 3331 O O . GLY C 3 104 ? 112.554 96.559 155.563 1.00 58.42 104 GLY E O 1
ATOM 3332 N N . SER C 3 105 ? 112.141 95.520 153.613 1.00 56.89 105 SER E N 1
ATOM 3333 C CA . SER C 3 105 ? 110.980 94.816 154.135 1.00 59.21 105 SER E CA 1
ATOM 3334 C C . SER C 3 105 ? 111.369 93.808 155.213 1.00 57.19 105 SER E C 1
ATOM 3335 O O . SER C 3 105 ? 112.539 93.461 155.401 1.00 66.14 105 SER E O 1
ATOM 3338 N N . SER C 3 106 ? 110.347 93.336 155.928 1.00 46.29 106 SER E N 1
ATOM 3339 C CA . SER C 3 106 ? 110.477 92.291 156.941 1.00 47.59 106 SER E CA 1
ATOM 3340 C C . SER C 3 106 ? 109.406 91.242 156.682 1.00 47.74 106 SER E C 1
ATOM 3341 O O . SER C 3 106 ? 108.352 91.242 157.330 1.00 51.47 106 SER E O 1
ATOM 3344 N N . PRO C 3 107 ? 109.639 90.333 155.738 1.00 54.09 107 PRO E N 1
ATOM 3345 C CA . PRO C 3 107 ? 108.615 89.337 155.408 1.00 53.55 107 PRO E CA 1
ATOM 3346 C C . PRO C 3 107 ? 108.216 88.499 156.612 1.00 52.36 107 PRO E C 1
ATOM 3347 O O . PRO C 3 107 ? 109.002 88.275 157.534 1.00 55.69 107 PRO E O 1
ATOM 3351 N N . PHE C 3 108 ? 106.962 88.044 156.593 1.00 60.47 108 PHE E N 1
ATOM 3352 C CA . PHE C 3 108 ? 106.396 87.217 157.660 1.00 64.11 108 PHE E CA 1
ATOM 3353 C C . PHE C 3 108 ? 106.256 87.996 158.967 1.00 61.94 108 PHE E C 1
ATOM 3354 O O . PHE C 3 108 ? 106.479 87.459 160.052 1.00 63.55 108 PHE E O 1
ATOM 3362 N N . ASP C 3 109 ? 105.879 89.270 158.865 1.00 60.12 109 ASP E N 1
ATOM 3363 C CA . ASP C 3 109 ? 105.763 90.097 160.060 1.00 62.63 109 ASP E CA 1
ATOM 3364 C C . ASP C 3 109 ? 104.626 89.621 160.957 1.00 59.25 109 ASP E C 1
ATOM 3365 O O . ASP C 3 109 ? 104.794 89.521 162.178 1.00 63.39 109 ASP E O 1
ATOM 3370 N N . PHE C 3 110 ? 103.469 89.312 160.375 1.00 52.97 110 PHE E N 1
ATOM 3371 C CA . PHE C 3 110 ? 102.260 89.034 161.136 1.00 58.24 110 PHE E CA 1
ATOM 3372 C C . PHE C 3 110 ? 101.708 87.659 160.792 1.00 62.28 110 PHE E C 1
ATOM 3373 O O . PHE C 3 110 ? 101.802 87.198 159.651 1.00 72.04 110 PHE E O 1
ATOM 3381 N N . TRP C 3 111 ? 101.127 87.010 161.800 1.00 60.47 111 TRP E N 1
ATOM 3382 C CA . TRP C 3 111 ? 100.529 85.690 161.664 1.00 56.75 111 TRP E CA 1
ATOM 3383 C C . TRP C 3 111 ? 99.134 85.704 162.263 1.00 50.72 111 TRP E C 1
ATOM 3384 O O . TRP C 3 111 ? 98.900 86.335 163.297 1.00 55.63 111 TRP E O 1
ATOM 3395 N N . GLY C 3 112 ? 98.211 85.007 161.614 1.00 54.42 112 GLY E N 1
ATOM 3396 C CA . GLY C 3 112 ? 96.895 84.816 162.180 1.00 59.63 112 GLY E CA 1
ATOM 3397 C C . GLY C 3 112 ? 96.918 83.806 163.309 1.00 55.89 112 GLY E C 1
ATOM 3398 O O . GLY C 3 112 ? 97.929 83.169 163.604 1.00 62.60 112 GLY E O 1
ATOM 3399 N N . GLN C 3 113 ? 95.768 83.662 163.966 1.00 52.84 113 GLN E N 1
ATOM 3400 C CA . GLN C 3 113 ? 95.668 82.716 165.068 1.00 51.88 113 GLN E CA 1
ATOM 3401 C C . GLN C 3 113 ? 95.522 81.279 164.589 1.00 58.36 113 GLN E C 1
ATOM 3402 O O . GLN C 3 113 ? 95.722 80.353 165.382 1.00 64.83 113 GLN E O 1
ATOM 3408 N N . GLY C 3 114 ? 95.186 81.072 163.322 1.00 61.80 114 GLY E N 1
ATOM 3409 C CA . GLY C 3 114 ? 95.148 79.744 162.751 1.00 68.85 114 GLY E CA 1
ATOM 3410 C C . GLY C 3 114 ? 93.783 79.090 162.876 1.00 73.59 114 GLY E C 1
ATOM 3411 O O . GLY C 3 114 ? 92.956 79.451 163.711 1.00 76.45 114 GLY E O 1
ATOM 3412 N N . THR C 3 115 ? 93.557 78.098 162.017 1.00 81.63 115 THR E N 1
ATOM 3413 C CA . THR C 3 115 ? 92.317 77.334 162.000 1.00 86.06 115 THR E CA 1
ATOM 3414 C C . THR C 3 115 ? 92.652 75.855 161.884 1.00 85.73 115 THR E C 1
ATOM 3415 O O . THR C 3 115 ? 93.416 75.456 161.001 1.00 89.09 115 THR E O 1
ATOM 3419 N N . THR C 3 116 ? 92.075 75.050 162.771 1.00 90.81 116 THR E N 1
ATOM 3420 C CA . THR C 3 116 ? 92.380 73.626 162.821 1.00 96.36 116 THR E CA 1
ATOM 3421 C C . THR C 3 116 ? 91.619 72.883 161.733 1.00 99.22 116 THR E C 1
ATOM 3422 O O . THR C 3 116 ? 90.423 73.113 161.529 1.00 103.13 116 THR E O 1
ATOM 3426 N N . LEU C 3 117 ? 92.318 71.994 161.033 1.00 98.39 117 LEU E N 1
ATOM 3427 C CA . LEU C 3 117 ? 91.733 71.140 160.003 1.00 106.05 117 LEU E CA 1
ATOM 3428 C C . LEU C 3 117 ? 92.198 69.705 160.192 1.00 107.84 117 LEU E C 1
ATOM 3429 O O . LEU C 3 117 ? 92.626 69.027 159.256 1.00 110.27 117 LEU E O 1
ATOM 3434 N N . THR C 3 118 ? 92.113 69.225 161.429 1.00 109.33 118 THR E N 1
ATOM 3435 C CA . THR C 3 118 ? 92.464 67.843 161.715 1.00 117.72 118 THR E CA 1
ATOM 3436 C C . THR C 3 118 ? 91.517 66.893 160.993 1.00 115.85 118 THR E C 1
ATOM 3437 O O . THR C 3 118 ? 90.343 67.199 160.767 1.00 113.30 118 THR E O 1
ATOM 3441 N N . VAL C 3 119 ? 92.043 65.727 160.629 1.00 119.37 119 VAL E N 1
ATOM 3442 C CA . VAL C 3 119 ? 91.319 64.746 159.835 1.00 126.59 119 VAL E CA 1
ATOM 3443 C C . VAL C 3 119 ? 91.399 63.397 160.533 1.00 133.94 119 VAL E C 1
ATOM 3444 O O . VAL C 3 119 ? 92.402 63.064 161.173 1.00 133.02 119 VAL E O 1
ATOM 3448 N N . SER C 3 120 ? 90.328 62.616 160.405 1.00 139.82 120 SER E N 1
ATOM 3449 C CA . SER C 3 120 ? 90.271 61.291 161.002 1.00 143.95 120 SER E CA 1
ATOM 3450 C C . SER C 3 120 ? 89.361 60.409 160.162 1.00 145.94 120 SER E C 1
ATOM 3451 O O . SER C 3 120 ? 88.534 60.895 159.386 1.00 141.80 120 SER E O 1
ATOM 3454 N N . SER C 3 121 ? 89.526 59.100 160.325 1.00 145.63 121 SER E N 1
ATOM 3455 C CA . SER C 3 121 ? 88.722 58.129 159.593 1.00 139.79 121 SER E CA 1
ATOM 3456 C C . SER C 3 121 ? 88.749 56.772 160.287 1.00 139.04 121 SER E C 1
ATOM 3457 O O . SER C 3 121 ? 89.326 56.626 161.364 1.00 141.64 121 SER E O 1
ATOM 3460 N N . ASP C 3 137 ? 114.288 70.350 147.157 1.00 83.45 137 ASP E N 1
ATOM 3461 C CA . ASP C 3 137 ? 114.033 71.440 148.090 1.00 88.54 137 ASP E CA 1
ATOM 3462 C C . ASP C 3 137 ? 115.084 71.471 149.193 1.00 83.21 137 ASP E C 1
ATOM 3463 O O . ASP C 3 137 ? 115.507 70.429 149.692 1.00 85.25 137 ASP E O 1
ATOM 3465 N N . ILE C 3 138 ? 115.501 72.681 149.568 1.00 76.32 138 ILE E N 1
ATOM 3466 C CA . ILE C 3 138 ? 116.503 72.823 150.612 1.00 75.33 138 ILE E CA 1
ATOM 3467 C C . ILE C 3 138 ? 115.942 72.264 151.915 1.00 79.22 138 ILE E C 1
ATOM 3468 O O . ILE C 3 138 ? 114.724 72.227 152.131 1.00 82.86 138 ILE E O 1
ATOM 3473 N N . VAL C 3 139 ? 116.839 71.816 152.791 1.00 83.89 139 VAL E N 1
ATOM 3474 C CA . VAL C 3 139 ? 116.472 71.226 154.074 1.00 88.22 139 VAL E CA 1
ATOM 3475 C C . VAL C 3 139 ? 117.101 72.048 155.189 1.00 87.29 139 VAL E C 1
ATOM 3476 O O . VAL C 3 139 ? 118.329 72.189 155.250 1.00 92.24 139 VAL E O 1
ATOM 3480 N N . MET C 3 140 ? 116.259 72.582 156.070 1.00 82.92 140 MET E N 1
ATOM 3481 C CA . MET C 3 140 ? 116.705 73.162 157.327 1.00 91.85 140 MET E CA 1
ATOM 3482 C C . MET C 3 140 ? 116.657 72.094 158.409 1.00 102.02 140 MET E C 1
ATOM 3483 O O . MET C 3 140 ? 115.715 71.298 158.469 1.00 99.77 140 MET E O 1
ATOM 3488 N N . THR C 3 141 ? 117.673 72.079 159.269 1.00 110.70 141 THR E N 1
ATOM 3489 C CA . THR C 3 141 ? 117.724 71.103 160.347 1.00 112.65 141 THR E CA 1
ATOM 3490 C C . THR C 3 141 ? 118.431 71.708 161.551 1.00 109.75 141 THR E C 1
ATOM 3491 O O . THR C 3 141 ? 119.287 72.585 161.413 1.00 103.77 141 THR E O 1
ATOM 3495 N N . GLN C 3 142 ? 118.061 71.222 162.735 1.00 112.79 142 GLN E N 1
ATOM 3496 C CA . GLN C 3 142 ? 118.666 71.676 163.982 1.00 117.98 142 GLN E CA 1
ATOM 3497 C C . GLN C 3 142 ? 118.712 70.503 164.948 1.00 124.78 142 GLN E C 1
ATOM 3498 O O . GLN C 3 142 ? 117.671 69.925 165.273 1.00 120.12 142 GLN E O 1
ATOM 3500 N N . ALA C 3 143 ? 119.919 70.157 165.402 1.00 133.21 143 ALA E N 1
ATOM 3501 C CA . ALA C 3 143 ? 120.079 69.019 166.300 1.00 132.79 143 ALA E CA 1
ATOM 3502 C C . ALA C 3 143 ? 119.426 69.262 167.655 1.00 131.14 143 ALA E C 1
ATOM 3503 O O . ALA C 3 143 ? 119.047 68.303 168.337 1.00 129.57 143 ALA E O 1
ATOM 3505 N N . THR C 3 144 ? 119.283 70.523 168.064 1.00 127.39 144 THR E N 1
ATOM 3506 C CA . THR C 3 144 ? 118.702 70.853 169.365 1.00 123.89 144 THR E CA 1
ATOM 3507 C C . THR C 3 144 ? 117.183 70.752 169.265 1.00 123.41 144 THR E C 1
ATOM 3508 O O . THR C 3 144 ? 116.457 71.748 169.199 1.00 128.11 144 THR E O 1
ATOM 3512 N N . SER C 3 145 ? 116.695 69.510 169.254 1.00 116.59 145 SER E N 1
ATOM 3513 C CA . SER C 3 145 ? 115.255 69.285 169.203 1.00 115.10 145 SER E CA 1
ATOM 3514 C C . SER C 3 145 ? 114.566 69.875 170.426 1.00 118.71 145 SER E C 1
ATOM 3515 O O . SER C 3 145 ? 113.503 70.496 170.311 1.00 118.57 145 SER E O 1
ATOM 3518 N N . SER C 3 146 ? 115.152 69.686 171.605 1.00 119.52 146 SER E N 1
ATOM 3519 C CA . SER C 3 146 ? 114.622 70.271 172.828 1.00 118.10 146 SER E CA 1
ATOM 3520 C C . SER C 3 146 ? 115.751 70.390 173.838 1.00 114.57 146 SER E C 1
ATOM 3521 O O . SER C 3 146 ? 116.726 69.635 173.789 1.00 116.31 146 SER E O 1
ATOM 3524 N N . VAL C 3 147 ? 115.610 71.345 174.752 1.00 112.06 147 VAL E N 1
ATOM 3525 C CA . VAL C 3 147 ? 116.636 71.597 175.759 1.00 115.94 147 VAL E CA 1
ATOM 3526 C C . VAL C 3 147 ? 115.998 72.284 176.962 1.00 118.58 147 VAL E C 1
ATOM 3527 O O . VAL C 3 147 ? 115.128 73.148 176.786 1.00 117.81 147 VAL E O 1
ATOM 3531 N N . PRO C 3 148 ? 116.382 71.939 178.190 1.00 122.97 148 PRO E N 1
ATOM 3532 C CA . PRO C 3 148 ? 115.900 72.695 179.348 1.00 124.45 148 PRO E CA 1
ATOM 3533 C C . PRO C 3 148 ? 116.644 74.009 179.513 1.00 122.69 148 PRO E C 1
ATOM 3534 O O . PRO C 3 148 ? 117.833 74.126 179.206 1.00 120.92 148 PRO E O 1
ATOM 3538 N N . VAL C 3 149 ? 115.918 75.011 180.006 1.00 127.06 149 VAL E N 1
ATOM 3539 C CA . VAL C 3 149 ? 116.458 76.351 180.198 1.00 131.74 149 VAL E CA 1
ATOM 3540 C C . VAL C 3 149 ? 115.875 76.939 181.474 1.00 131.43 149 VAL E C 1
ATOM 3541 O O . VAL C 3 149 ? 114.783 76.564 181.912 1.00 128.40 149 VAL E O 1
ATOM 3545 N N . THR C 3 150 ? 116.613 77.872 182.067 1.00 129.48 150 THR E N 1
ATOM 3546 C CA . THR C 3 150 ? 116.198 78.551 183.282 1.00 123.65 150 THR E CA 1
ATOM 3547 C C . THR C 3 150 ? 116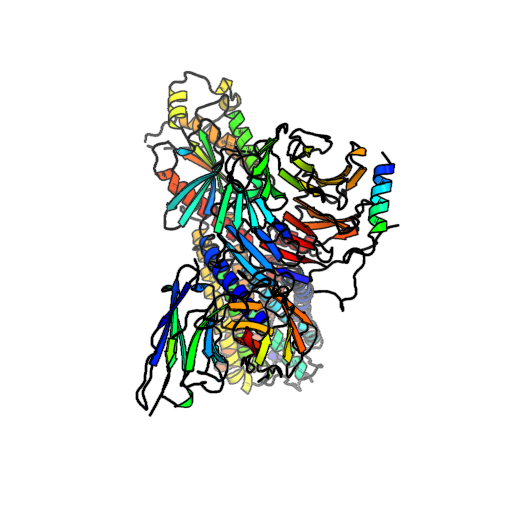.329 80.055 183.102 1.00 117.71 150 THR E C 1
ATOM 3548 O O . THR C 3 150 ? 117.146 80.519 182.300 1.00 112.00 150 THR E O 1
ATOM 3552 N N . PRO C 3 151 ? 115.541 80.843 183.835 1.00 122.12 151 PRO E N 1
ATOM 3553 C CA . PRO C 3 151 ? 115.640 82.301 183.704 1.00 119.96 151 PRO E CA 1
ATOM 3554 C C . PRO C 3 151 ? 117.038 82.801 184.032 1.00 119.67 151 PRO E C 1
ATOM 3555 O O . PRO C 3 151 ? 117.737 82.251 184.885 1.00 123.64 151 PRO E O 1
ATOM 3559 N N . GLY C 3 152 ? 117.442 83.859 183.331 1.00 115.41 152 GLY E N 1
ATOM 3560 C CA . GLY C 3 152 ? 118.746 84.455 183.514 1.00 114.26 152 GLY E CA 1
ATOM 3561 C C . GLY C 3 152 ? 119.830 83.910 182.611 1.00 111.73 152 GLY E C 1
ATOM 3562 O O . GLY C 3 152 ? 120.915 84.502 182.548 1.00 108.98 152 GLY E O 1
ATOM 3563 N N . GLU C 3 153 ? 119.577 82.808 181.912 1.00 110.83 153 GLU E N 1
ATOM 3564 C CA . GLU C 3 153 ? 120.562 82.247 181.005 1.00 110.53 153 GLU E CA 1
ATOM 3565 C C . GLU C 3 153 ? 120.639 83.068 179.719 1.00 108.20 153 GLU E C 1
ATOM 3566 O O . GLU C 3 153 ? 119.825 83.958 179.462 1.00 112.33 153 GLU E O 1
ATOM 3572 N N . SER C 3 154 ? 121.644 82.752 178.905 1.00 100.04 154 SER E N 1
ATOM 3573 C CA . SER C 3 154 ? 121.819 83.384 177.604 1.00 101.25 154 SER E CA 1
ATOM 3574 C C . SER C 3 154 ? 121.770 82.327 176.509 1.00 103.66 154 SER E C 1
ATOM 3575 O O . SER C 3 154 ? 122.612 82.322 175.605 1.00 100.71 154 SER E O 1
ATOM 3578 N N . VAL C 3 155 ? 120.790 81.428 176.587 1.00 107.00 155 VAL E N 1
ATOM 3579 C CA . VAL C 3 155 ? 120.706 80.282 175.689 1.00 110.63 155 VAL E C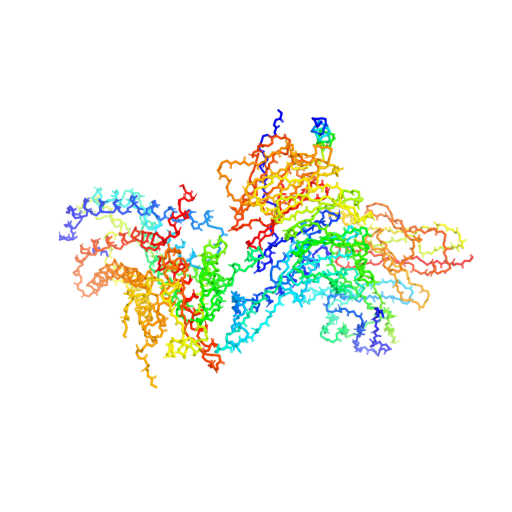A 1
ATOM 3580 C C . VAL C 3 155 ? 120.740 80.745 174.240 1.00 109.45 155 VAL E C 1
ATOM 3581 O O . VAL C 3 155 ? 120.229 81.819 173.903 1.00 112.78 155 VAL E O 1
ATOM 3585 N N . SER C 3 156 ? 121.347 79.933 173.377 1.00 105.29 156 SER E N 1
ATOM 3586 C CA . SER C 3 156 ? 121.449 80.211 171.952 1.00 111.00 156 SER E CA 1
ATOM 3587 C C . SER C 3 156 ? 121.066 78.958 171.180 1.00 108.87 156 SER E C 1
ATOM 3588 O O . SER C 3 156 ? 121.586 77.874 171.462 1.00 111.06 156 SER E O 1
ATOM 3591 N N . ILE C 3 157 ? 120.166 79.103 170.215 1.00 102.49 157 ILE E N 1
ATOM 3592 C CA . ILE C 3 157 ? 119.721 77.985 169.402 1.00 100.68 157 ILE E CA 1
ATOM 3593 C C . ILE C 3 157 ? 120.535 77.983 168.115 1.00 106.28 157 ILE E C 1
ATOM 3594 O O . ILE C 3 157 ? 121.148 78.983 167.734 1.00 108.60 157 ILE E O 1
ATOM 3599 N N . SER C 3 158 ? 120.546 76.839 167.432 1.00 103.49 158 SER E N 1
ATOM 3600 C CA . SER C 3 158 ? 121.279 76.704 166.184 1.00 101.48 158 SER E CA 1
ATOM 3601 C C . SER C 3 158 ? 120.475 75.866 165.205 1.00 101.30 158 SER E C 1
ATOM 3602 O O . SER C 3 158 ? 119.830 74.888 165.591 1.00 96.00 158 SER E O 1
ATOM 3605 N N . CYS C 3 159 ? 120.528 76.260 163.934 1.00 107.01 159 CYS E N 1
ATOM 3606 C CA . CYS C 3 159 ? 119.862 75.555 162.850 1.00 110.20 159 CYS E CA 1
ATOM 3607 C C . CYS C 3 159 ? 120.838 75.458 161.686 1.00 103.54 159 CYS E C 1
ATOM 3608 O O . CYS C 3 159 ? 121.718 76.308 161.526 1.00 94.01 159 CYS E O 1
ATOM 3611 N N . ARG C 3 160 ? 120.681 74.414 160.876 1.00 108.74 160 ARG E N 1
ATOM 3612 C CA . ARG C 3 160 ? 121.641 74.088 159.832 1.00 112.92 160 ARG E CA 1
ATOM 3613 C C . ARG C 3 160 ? 120.934 74.013 158.486 1.00 109.64 160 ARG E C 1
ATOM 3614 O O . ARG C 3 160 ? 119.759 73.642 158.400 1.00 105.28 160 ARG E O 1
ATOM 3622 N N . SER C 3 161 ? 121.670 74.363 157.433 1.00 103.96 161 SER E N 1
ATOM 3623 C CA . SER C 3 161 ? 121.144 74.428 156.079 1.00 102.97 161 SER E CA 1
ATOM 3624 C C . SER C 3 161 ? 121.856 73.423 155.184 1.00 100.49 161 SER E C 1
ATOM 3625 O O . SER C 3 161 ? 123.027 73.096 155.398 1.00 101.52 161 SER E O 1
ATOM 3628 N N . SER C 3 162 ? 121.134 72.937 154.177 1.00 94.82 162 SER E N 1
ATOM 3629 C CA . SER C 3 162 ? 121.699 72.056 153.165 1.00 88.76 162 SER E CA 1
ATOM 3630 C C . SER C 3 162 ? 122.361 72.819 152.026 1.00 88.15 162 SER E C 1
ATOM 3631 O O . SER C 3 162 ? 122.911 72.192 151.115 1.00 85.22 162 SER E O 1
ATOM 3634 N N . LYS C 3 163 ? 122.312 74.149 152.050 1.00 86.21 163 LYS E N 1
ATOM 3635 C CA . LYS C 3 163 ? 122.981 74.972 151.055 1.00 83.01 163 LYS E CA 1
ATOM 3636 C C . LYS C 3 163 ? 123.206 76.346 151.666 1.00 82.60 163 LYS E C 1
ATOM 3637 O O . LYS C 3 163 ? 122.386 76.828 152.452 1.00 85.58 163 LYS E O 1
ATOM 3643 N N . SER C 3 164 ? 124.324 76.969 151.304 1.00 81.09 164 SER E N 1
ATOM 3644 C CA . SER C 3 164 ? 124.616 78.302 151.810 1.00 79.53 164 SER E CA 1
ATOM 3645 C C . SER C 3 164 ? 123.538 79.280 151.364 1.00 87.67 164 SER E C 1
ATOM 3646 O O . SER C 3 164 ? 123.116 79.282 150.204 1.00 89.80 164 SER E O 1
ATOM 3649 N N . LEU C 3 165 ? 123.093 80.114 152.299 1.00 92.50 165 LEU E N 1
ATOM 3650 C CA . LEU C 3 165 ? 121.997 81.045 152.071 1.00 88.12 165 LEU E CA 1
ATOM 3651 C C . LEU C 3 165 ? 122.466 82.445 151.701 1.00 88.30 165 LEU E C 1
ATOM 3652 O O . LEU C 3 165 ? 121.630 83.305 151.410 1.00 85.08 165 LEU E O 1
ATOM 3657 N N . LEU C 3 166 ? 123.775 82.696 151.700 1.00 89.45 166 LEU E N 1
ATOM 3658 C CA . LEU C 3 166 ? 124.310 84.022 151.394 1.00 84.38 166 LEU E CA 1
ATOM 3659 C C . LEU C 3 166 ? 124.383 84.186 149.880 1.00 88.05 166 LEU E C 1
ATOM 3660 O O . LEU C 3 166 ? 125.428 84.024 149.246 1.00 90.05 166 LEU E O 1
ATOM 3665 N N . HIS C 3 167 ? 123.237 84.516 149.292 1.00 89.55 167 HIS E N 1
ATOM 3666 C CA . HIS C 3 167 ? 123.193 84.821 147.872 1.00 88.93 167 HIS E CA 1
ATOM 3667 C C . HIS C 3 167 ? 123.955 86.117 147.611 1.00 93.64 167 HIS E C 1
ATOM 3668 O O . HIS C 3 167 ? 124.036 86.999 148.470 1.00 93.42 167 HIS E O 1
ATOM 3675 N N . SER C 3 168 ? 124.529 86.223 146.409 1.00 94.96 168 SER E N 1
ATOM 3676 C CA . SER C 3 168 ? 125.492 87.284 146.121 1.00 93.46 168 SER E CA 1
ATOM 3677 C C . SER C 3 168 ? 124.978 88.678 146.465 1.00 91.68 168 SER E C 1
ATOM 3678 O O . SER C 3 168 ? 125.783 89.607 146.588 1.00 89.97 168 SER E O 1
ATOM 3681 N N . ASN C 3 169 ? 123.664 88.853 146.628 1.00 86.53 169 ASN E N 1
ATOM 3682 C CA . ASN C 3 169 ? 123.139 90.160 147.006 1.00 80.80 169 ASN E CA 1
ATOM 3683 C C . ASN C 3 169 ? 123.662 90.628 148.354 1.00 79.34 169 ASN E C 1
ATOM 3684 O O . ASN C 3 169 ? 123.676 91.836 148.614 1.00 81.38 169 ASN E O 1
ATOM 3689 N N . GLY C 3 170 ? 124.097 89.709 149.210 1.00 78.64 170 GLY E N 1
ATOM 3690 C CA . GLY C 3 170 ? 124.276 89.998 150.613 1.00 81.80 170 GLY E CA 1
ATOM 3691 C C . GLY C 3 170 ? 123.065 89.680 151.457 1.00 88.02 170 GLY E C 1
ATOM 3692 O O . GLY C 3 170 ? 123.152 89.743 152.691 1.00 86.99 170 GLY E O 1
ATOM 3693 N N . ASN C 3 171 ? 121.940 89.344 150.832 1.00 91.76 171 ASN E N 1
ATOM 3694 C CA . ASN C 3 171 ? 120.759 88.910 151.558 1.00 85.07 171 ASN E CA 1
ATOM 3695 C C . ASN C 3 171 ? 120.909 87.453 151.964 1.00 90.02 171 ASN E C 1
ATOM 3696 O O . ASN C 3 171 ? 121.632 86.680 151.328 1.00 98.10 171 ASN E O 1
ATOM 3701 N N . THR C 3 172 ? 120.214 87.082 153.037 1.00 85.02 172 THR E N 1
ATOM 3702 C CA . THR C 3 172 ? 120.317 85.734 153.594 1.00 87.76 172 THR E CA 1
ATOM 3703 C C . THR C 3 172 ? 118.943 85.381 154.157 1.00 80.26 172 THR E C 1
ATOM 3704 O O . THR C 3 172 ? 118.613 85.763 155.284 1.00 82.98 172 THR E O 1
ATOM 3708 N N . TYR C 3 173 ? 118.161 84.645 153.373 1.00 73.04 173 TYR E N 1
ATOM 3709 C CA . TYR C 3 173 ? 116.733 84.478 153.634 1.00 72.59 173 TYR E CA 1
ATOM 3710 C C . TYR C 3 173 ? 116.448 83.311 154.574 1.00 75.31 173 TYR E C 1
ATOM 3711 O O . TYR C 3 173 ? 115.670 82.415 154.256 1.00 79.14 173 TYR E O 1
ATOM 3720 N N . LEU C 3 174 ? 117.079 83.312 155.741 1.00 73.22 174 LEU E N 1
ATOM 3721 C CA . LEU C 3 174 ? 116.731 82.395 156.814 1.00 76.12 174 LEU E CA 1
ATOM 3722 C C . LEU C 3 174 ? 115.838 83.119 157.810 1.00 82.56 174 LEU E C 1
ATOM 3723 O O . LEU C 3 174 ? 116.037 84.307 158.083 1.00 89.14 174 LEU E O 1
ATOM 3728 N N . TYR C 3 175 ? 114.857 82.403 158.355 1.00 75.70 175 TYR E N 1
ATOM 3729 C CA . TYR C 3 175 ? 113.854 83.013 159.215 1.00 80.48 175 TYR E CA 1
ATOM 3730 C C . TYR C 3 175 ? 113.759 82.253 160.530 1.00 79.45 175 TYR E C 1
ATOM 3731 O O . TYR C 3 175 ? 114.067 81.060 160.604 1.00 79.74 175 TYR E O 1
ATOM 3740 N N . TRP C 3 176 ? 113.337 82.968 161.572 1.00 79.37 176 TRP E N 1
ATOM 3741 C CA . TRP C 3 176 ? 113.166 82.413 162.907 1.00 76.97 176 TRP E CA 1
ATOM 3742 C C . TRP C 3 176 ? 111.858 82.920 163.498 1.00 74.93 176 TRP E C 1
ATOM 3743 O O . TRP C 3 176 ? 111.510 84.092 163.333 1.00 74.22 176 TRP E O 1
ATOM 3754 N N . PHE C 3 177 ? 111.140 82.037 164.190 1.00 79.44 177 PHE E N 1
ATOM 3755 C CA . PHE C 3 177 ? 109.864 82.378 164.804 1.00 78.26 177 PHE E CA 1
ATOM 3756 C C . PHE C 3 177 ? 109.755 81.693 166.159 1.00 87.06 177 PHE E C 1
ATOM 3757 O O . PHE C 3 177 ? 110.557 80.823 166.508 1.00 91.05 177 PHE E O 1
ATOM 3765 N N . LEU C 3 178 ? 108.747 82.103 166.930 1.00 83.76 178 LEU E N 1
ATOM 3766 C CA . LEU C 3 178 ? 108.462 81.528 168.243 1.00 80.46 178 LEU E CA 1
ATOM 3767 C C . LEU C 3 178 ? 106.974 81.220 168.332 1.00 74.11 178 LEU E C 1
ATOM 3768 O O . LEU C 3 178 ? 106.147 82.137 168.329 1.00 72.14 178 LEU E O 1
ATOM 3773 N N . GLN C 3 179 ? 106.637 79.934 168.426 1.00 77.48 179 GLN E N 1
ATOM 3774 C CA . GLN C 3 179 ? 105.251 79.497 168.579 1.00 75.39 179 GLN E CA 1
ATOM 3775 C C . GLN C 3 179 ? 105.002 79.231 170.061 1.00 76.08 179 GLN E C 1
ATOM 3776 O O . GLN C 3 179 ? 104.990 78.093 170.528 1.00 74.66 179 GLN E O 1
ATOM 3778 N N . ARG C 3 180 ? 104.800 80.317 170.808 1.00 77.26 180 ARG E N 1
ATOM 3779 C CA . ARG C 3 180 ? 104.553 80.203 172.234 1.00 80.09 180 ARG E CA 1
ATOM 3780 C C . ARG C 3 180 ? 103.352 79.293 172.485 1.00 70.84 180 ARG E C 1
ATOM 3781 O O . ARG C 3 180 ? 102.548 79.047 171.583 1.00 74.66 180 ARG E O 1
ATOM 3783 N N . PRO C 3 181 ? 103.211 78.779 173.705 1.00 64.53 181 PRO E N 1
ATOM 3784 C CA . PRO C 3 181 ? 102.113 77.843 173.978 1.00 66.63 181 PRO E CA 1
ATOM 3785 C C . PRO C 3 181 ? 100.762 78.469 173.672 1.00 69.62 181 PRO E C 1
ATOM 3786 O O . PRO C 3 181 ? 100.467 79.590 174.091 1.00 65.45 181 PRO E O 1
ATOM 3790 N N . GLY C 3 182 ? 99.940 77.733 172.927 1.00 76.10 182 GLY E N 1
ATOM 3791 C CA . GLY C 3 182 ? 98.620 78.217 172.572 1.00 67.29 182 GLY E CA 1
ATOM 3792 C C . GLY C 3 182 ? 98.621 79.524 171.818 1.00 64.82 182 GLY E C 1
ATOM 3793 O O . GLY C 3 182 ? 97.608 80.227 171.816 1.00 74.38 182 GLY E O 1
ATOM 3794 N N . GLN C 3 183 ? 99.732 79.873 171.174 1.00 60.51 183 GLN E N 1
ATOM 3795 C CA . GLN C 3 183 ? 99.887 81.162 170.519 1.00 61.11 183 GLN E CA 1
ATOM 3796 C C . GLN C 3 183 ? 100.467 80.962 169.126 1.00 66.80 183 GLN E C 1
ATOM 3797 O O . GLN C 3 183 ? 101.221 80.017 168.879 1.00 66.83 183 GLN E O 1
ATOM 3803 N N . SER C 3 184 ? 100.102 81.862 168.216 1.00 74.64 184 SER E N 1
ATOM 3804 C CA . SER C 3 184 ? 100.593 81.786 166.851 1.00 71.58 184 SER E CA 1
ATOM 3805 C C . SER C 3 184 ? 102.059 82.214 166.787 1.00 63.61 184 SER E C 1
ATOM 3806 O O . SER C 3 184 ? 102.529 82.973 167.638 1.00 67.57 184 SER E O 1
ATOM 3809 N N . PRO C 3 185 ? 102.807 81.739 165.790 1.00 53.10 185 PRO E N 1
ATOM 3810 C CA . PRO C 3 185 ? 104.216 82.133 165.686 1.00 57.29 185 PRO E CA 1
ATOM 3811 C C . PRO C 3 185 ? 104.368 83.637 165.522 1.00 64.23 185 PRO E C 1
ATOM 3812 O O . PRO C 3 185 ? 103.569 84.293 164.851 1.00 69.00 185 PRO E O 1
ATOM 3816 N N . GLN C 3 186 ? 105.410 84.178 166.145 1.00 68.32 186 GLN E N 1
ATOM 3817 C CA . GLN C 3 186 ? 105.761 85.586 166.034 1.00 64.33 186 GLN E CA 1
ATOM 3818 C C . GLN C 3 186 ? 107.168 85.699 165.468 1.00 61.26 186 GLN E C 1
ATOM 3819 O O . GLN C 3 186 ? 108.074 84.969 165.880 1.00 72.61 186 GLN E O 1
ATOM 3825 N N . LEU C 3 187 ? 107.346 86.612 164.520 1.00 54.70 187 LEU E N 1
ATOM 3826 C CA . LEU C 3 187 ? 108.611 86.715 163.806 1.00 58.41 187 LEU E CA 1
ATOM 3827 C C . LEU C 3 187 ? 109.662 87.356 164.700 1.00 68.30 187 LEU E C 1
ATOM 3828 O O . LEU C 3 187 ? 109.516 88.509 165.115 1.00 75.08 187 LEU E O 1
ATOM 3833 N N . LEU C 3 188 ? 110.725 86.607 164.993 1.00 81.49 188 LEU E N 1
ATOM 3834 C CA . LEU C 3 188 ? 111.824 87.103 165.815 1.00 87.21 188 LEU E CA 1
ATOM 3835 C C . LEU C 3 188 ? 112.924 87.722 164.958 1.00 84.83 188 LEU E C 1
ATOM 3836 O O . LEU C 3 188 ? 113.232 88.911 165.092 1.00 84.13 188 LEU E O 1
ATOM 3841 N N . ILE C 3 189 ? 113.516 86.929 164.070 1.00 78.95 189 ILE E N 1
ATOM 3842 C CA . ILE C 3 189 ? 114.604 87.366 163.206 1.00 74.64 189 ILE E CA 1
ATOM 3843 C C . ILE C 3 189 ? 114.199 87.089 161.767 1.00 73.83 189 ILE E C 1
ATOM 3844 O O . ILE C 3 189 ? 113.822 85.960 161.433 1.00 74.67 189 ILE E O 1
ATOM 3849 N N . TYR C 3 190 ? 114.279 88.111 160.919 1.00 77.16 190 TYR E N 1
ATOM 3850 C CA . TYR C 3 190 ? 114.022 87.956 159.496 1.00 74.36 190 TYR E CA 1
ATOM 3851 C C . TYR C 3 190 ? 115.296 88.257 158.729 1.00 80.55 190 TYR E C 1
ATOM 3852 O O . TYR C 3 190 ? 116.073 89.137 159.111 1.00 84.00 190 TYR E O 1
ATOM 3861 N N . ARG C 3 191 ? 115.502 87.517 157.646 1.00 84.54 191 ARG E N 1
ATOM 3862 C CA . ARG C 3 191 ? 116.729 87.600 156.863 1.00 91.83 191 ARG E CA 1
ATOM 3863 C C . ARG C 3 191 ? 117.950 87.415 157.762 1.00 94.05 191 ARG E C 1
ATOM 3864 O O . ARG C 3 191 ? 118.939 88.146 157.678 1.00 93.41 191 ARG E O 1
ATOM 3872 N N . MET C 3 192 ? 117.859 86.416 158.643 1.00 88.99 192 MET E N 1
ATOM 3873 C CA . MET C 3 192 ? 118.995 85.917 159.412 1.00 82.52 192 MET E CA 1
ATOM 3874 C C . MET C 3 192 ? 119.499 86.782 160.560 1.00 91.37 192 MET E C 1
ATOM 3875 O O . MET C 3 192 ? 120.148 86.262 161.473 1.00 93.20 192 MET E O 1
ATOM 3880 N N . SER C 3 193 ? 119.228 88.085 160.543 1.00 90.12 193 SER E N 1
ATOM 3881 C CA . SER C 3 193 ? 119.846 88.948 161.544 1.00 89.11 193 SER E CA 1
ATOM 3882 C C . SER C 3 193 ? 118.944 90.085 161.999 1.00 93.68 193 SER E C 1
ATOM 3883 O O . SER C 3 193 ? 119.207 90.713 163.030 1.00 97.49 193 SER E O 1
ATOM 3886 N N . ASN C 3 194 ? 117.882 90.358 161.252 1.00 88.81 194 ASN E N 1
ATOM 3887 C CA . ASN C 3 194 ? 117.120 91.580 161.446 1.00 80.07 194 ASN E CA 1
ATOM 3888 C C . ASN C 3 194 ? 115.990 91.366 162.439 1.00 75.94 194 ASN E C 1
ATOM 3889 O O . ASN C 3 194 ? 115.280 90.358 162.388 1.00 77.91 194 ASN E O 1
ATOM 3894 N N . LEU C 3 195 ? 115.822 92.333 163.335 1.00 77.25 195 LEU E N 1
ATOM 3895 C CA . LEU C 3 195 ? 114.840 92.249 164.405 1.00 80.92 195 LEU E CA 1
ATOM 3896 C C . LEU C 3 195 ? 113.515 92.814 163.911 1.00 77.34 195 LEU E C 1
ATOM 3897 O O . LEU C 3 195 ? 113.461 93.945 163.419 1.00 79.99 195 LEU E O 1
ATOM 3902 N N . ALA C 3 196 ? 112.453 92.026 164.041 1.00 70.73 196 ALA E N 1
ATOM 3903 C CA . ALA C 3 196 ? 111.166 92.406 163.487 1.00 67.72 196 ALA E CA 1
ATOM 3904 C C . ALA C 3 196 ? 110.411 93.308 164.460 1.00 76.31 196 ALA E C 1
ATOM 3905 O O . ALA C 3 196 ? 110.861 93.591 165.573 1.00 81.14 196 ALA E O 1
ATOM 3907 N N . SER C 3 197 ? 109.242 93.770 164.025 1.00 81.98 197 SER E N 1
ATOM 3908 C CA . SER C 3 197 ? 108.434 94.667 164.837 1.00 79.32 197 SER E CA 1
ATOM 3909 C C . SER C 3 197 ? 107.877 93.938 166.053 1.00 81.04 197 SER E C 1
ATOM 3910 O O . SER C 3 197 ? 107.461 92.779 165.968 1.00 84.70 197 SER E O 1
ATOM 3913 N N . GLY C 3 198 ? 107.872 94.626 167.192 1.00 73.17 198 GLY E N 1
ATOM 3914 C CA . GLY C 3 198 ? 107.370 94.061 168.426 1.00 74.17 198 GLY E CA 1
ATOM 3915 C C . GLY C 3 198 ? 108.311 93.107 169.124 1.00 68.14 198 GLY E C 1
ATOM 3916 O O . GLY C 3 198 ? 107.993 92.647 170.228 1.00 64.43 198 GLY E O 1
ATOM 3917 N N . VAL C 3 199 ? 109.455 92.796 168.527 1.00 74.46 199 VAL E N 1
ATOM 3918 C CA . VAL C 3 199 ? 110.417 91.881 169.131 1.00 83.70 199 VAL E CA 1
ATOM 3919 C C . VAL C 3 199 ? 111.310 92.662 170.088 1.00 81.46 199 VAL E C 1
ATOM 3920 O O . VAL C 3 199 ? 111.914 93.665 169.682 1.00 78.50 199 VAL E O 1
ATOM 3924 N N . PRO C 3 200 ? 111.432 92.256 171.349 1.00 84.34 200 PRO E N 1
ATOM 3925 C CA . PRO C 3 200 ? 112.335 92.961 172.263 1.00 89.72 200 PRO E CA 1
ATOM 3926 C C . PRO C 3 200 ? 113.789 92.803 171.840 1.00 99.77 200 PRO E C 1
ATOM 3927 O O . PRO C 3 200 ? 114.140 92.009 170.966 1.00 102.56 200 PRO E O 1
ATOM 3931 N N . ASP C 3 201 ? 114.646 93.593 172.491 1.00 103.64 201 ASP E N 1
ATOM 3932 C CA . ASP C 3 201 ? 116.065 93.615 172.155 1.00 109.68 201 ASP E CA 1
ATOM 3933 C C . ASP C 3 201 ? 116.740 92.279 172.462 1.00 109.02 201 ASP E C 1
ATOM 3934 O O . ASP C 3 201 ? 117.809 91.995 171.913 1.00 106.25 201 ASP E O 1
ATOM 3939 N N . ARG C 3 202 ? 116.107 91.426 173.270 1.00 105.29 202 ARG E N 1
ATOM 3940 C CA . ARG C 3 202 ? 116.791 90.241 173.780 1.00 106.16 202 ARG E CA 1
ATOM 3941 C C . ARG C 3 202 ? 117.307 89.344 172.663 1.00 104.99 202 ARG E C 1
ATOM 3942 O O . ARG C 3 202 ? 118.280 88.609 172.863 1.00 110.73 202 ARG E O 1
ATOM 3950 N N . PHE C 3 203 ? 116.686 89.385 171.490 1.00 100.52 203 PHE E N 1
ATOM 3951 C CA . PHE C 3 203 ? 116.946 88.400 170.452 1.00 107.86 203 PHE E CA 1
ATOM 3952 C C . PHE C 3 203 ? 117.860 88.971 169.375 1.00 111.17 203 PHE E C 1
ATOM 3953 O O . PHE C 3 203 ? 117.802 90.157 169.044 1.00 111.99 203 PHE E O 1
ATOM 3961 N N . SER C 3 204 ? 118.714 88.102 168.833 1.00 113.68 204 SER E N 1
ATOM 3962 C CA . SER C 3 204 ? 119.648 88.490 167.783 1.00 117.11 204 SER E CA 1
ATOM 3963 C C . SER C 3 204 ? 120.231 87.256 167.104 1.00 117.92 204 SER E C 1
ATOM 3964 O O . SER C 3 204 ? 120.707 86.337 167.777 1.00 116.33 204 SER E O 1
ATOM 3967 N N . GLY C 3 205 ? 120.196 87.228 165.776 1.00 113.78 205 GLY E N 1
ATOM 3968 C CA . GLY C 3 205 ? 120.755 86.130 165.003 1.00 111.68 205 GLY E CA 1
ATOM 3969 C C . GLY C 3 205 ? 122.093 86.512 164.394 1.00 119.54 205 GLY E C 1
ATOM 3970 O O . GLY C 3 205 ? 122.283 87.643 163.945 1.00 118.94 205 GLY E O 1
ATOM 3971 N N . SER C 3 206 ? 123.019 85.555 164.384 1.00 121.15 206 SER E N 1
ATOM 3972 C CA . SER C 3 206 ? 124.369 85.805 163.896 1.00 115.72 206 SER E CA 1
ATOM 3973 C C . SER C 3 206 ? 124.988 84.484 163.460 1.00 108.45 206 SER E C 1
ATOM 3974 O O . SER C 3 206 ? 124.486 83.403 163.776 1.00 105.01 206 SER E O 1
ATOM 3977 N N . GLY C 3 207 ? 126.090 84.592 162.727 1.00 105.81 207 GLY E N 1
ATOM 3978 C CA . GLY C 3 207 ? 126.803 83.463 162.173 1.00 109.60 207 GLY E CA 1
ATOM 3979 C C . GLY C 3 207 ? 127.274 83.784 160.772 1.00 104.56 207 GLY E C 1
ATOM 3980 O O . GLY C 3 207 ? 127.428 84.949 160.409 1.00 104.85 207 GLY E O 1
ATOM 3981 N N . SER C 3 208 ? 127.507 82.742 159.974 1.00 99.58 208 SER E N 1
ATOM 3982 C CA . SER C 3 208 ? 127.792 82.946 158.561 1.00 98.21 208 SER E CA 1
ATOM 3983 C C . SER C 3 208 ? 127.598 81.648 157.789 1.00 92.15 208 SER E C 1
ATOM 3984 O O . SER C 3 208 ? 127.836 80.555 158.309 1.00 88.36 208 SER E O 1
ATOM 3987 N N . GLY C 3 209 ? 127.144 81.791 156.546 1.00 88.74 209 GLY E N 1
ATOM 3988 C CA . GLY C 3 209 ? 127.197 80.729 155.559 1.00 87.56 209 GLY E CA 1
ATOM 3989 C C . GLY C 3 209 ? 126.078 79.707 155.574 1.00 87.80 209 GLY E C 1
ATOM 3990 O O . GLY C 3 209 ? 125.166 79.776 154.746 1.00 87.01 209 GLY E O 1
ATOM 3991 N N . THR C 3 210 ? 126.138 78.750 156.500 1.00 87.64 210 THR E N 1
ATOM 3992 C CA . THR C 3 210 ? 125.253 77.587 156.447 1.00 91.50 210 THR E CA 1
ATOM 3993 C C . THR C 3 210 ? 124.668 77.182 157.792 1.00 96.72 210 THR E C 1
ATOM 3994 O O . THR C 3 210 ? 123.643 76.491 157.806 1.00 94.98 210 THR E O 1
ATOM 3998 N N . ALA C 3 211 ? 125.260 77.579 158.915 1.00 99.51 211 ALA E N 1
ATOM 3999 C CA . ALA C 3 211 ? 124.714 77.323 160.238 1.00 103.78 211 ALA E CA 1
ATOM 4000 C C . ALA C 3 211 ? 124.741 78.629 161.012 1.00 106.92 211 ALA E C 1
ATOM 4001 O O . ALA C 3 211 ? 125.604 79.481 160.781 1.00 105.88 211 ALA E O 1
ATOM 4003 N N . PHE C 3 212 ? 123.797 78.791 161.936 1.00 101.77 212 PHE E N 1
ATOM 4004 C CA . PHE C 3 212 ? 123.509 80.130 162.418 1.00 97.59 212 PHE E CA 1
ATOM 4005 C C . PHE C 3 212 ? 122.979 80.047 163.839 1.00 96.82 212 PHE E C 1
ATOM 4006 O O . PHE C 3 212 ? 122.345 79.062 164.224 1.00 89.93 212 PHE E O 1
ATOM 4014 N N . THR C 3 213 ? 123.248 81.093 164.616 1.00 102.19 213 THR E N 1
ATOM 4015 C CA . THR C 3 213 ? 122.934 81.119 166.039 1.00 110.69 213 THR E CA 1
ATOM 4016 C C . THR C 3 213 ? 121.890 82.191 166.311 1.00 113.00 213 THR E C 1
ATOM 4017 O O . THR C 3 213 ? 122.095 83.362 165.974 1.00 112.82 213 THR E O 1
ATOM 4021 N N . LEU C 3 214 ? 120.776 81.789 166.922 1.00 111.80 214 LEU E N 1
ATOM 4022 C CA . LEU C 3 214 ? 119.745 82.712 167.392 1.00 108.25 214 LEU E CA 1
ATOM 4023 C C . LEU C 3 214 ? 119.970 82.912 168.887 1.00 111.28 214 LEU E C 1
ATOM 4024 O O . LEU C 3 214 ? 119.503 82.119 169.708 1.00 115.95 214 LEU E O 1
ATOM 4029 N N . THR C 3 215 ? 120.686 83.975 169.237 1.00 111.22 215 THR E N 1
ATOM 4030 C CA . THR C 3 215 ? 121.124 84.195 170.607 1.00 109.54 215 THR E CA 1
ATOM 4031 C C . THR C 3 215 ? 120.097 85.009 171.381 1.00 106.47 215 THR E C 1
ATOM 4032 O O . THR C 3 215 ? 119.457 85.911 170.833 1.00 109.69 215 THR E O 1
ATOM 4036 N N . ILE C 3 216 ? 119.946 84.681 172.662 1.00 104.32 216 ILE E N 1
ATOM 4037 C CA . ILE C 3 216 ? 119.073 85.406 173.575 1.00 109.83 216 ILE E CA 1
ATOM 4038 C C . ILE C 3 216 ? 119.860 85.706 174.842 1.00 112.13 216 ILE E C 1
ATOM 4039 O O . ILE C 3 216 ? 120.635 84.868 175.314 1.00 112.77 216 ILE E O 1
ATOM 4044 N N . SER C 3 217 ? 119.667 86.904 175.384 1.00 109.61 217 SER E N 1
ATOM 4045 C CA . SER C 3 217 ? 120.305 87.329 176.621 1.00 106.35 217 SER E CA 1
ATOM 4046 C C . SER C 3 217 ? 119.235 87.684 177.643 1.00 112.46 217 SER E C 1
ATOM 4047 O O . SER C 3 217 ? 118.236 88.331 177.310 1.00 118.16 217 SER E O 1
ATOM 4050 N N . ARG C 3 218 ? 119.447 87.259 178.888 1.00 116.33 218 ARG E N 1
ATOM 4051 C CA . ARG C 3 218 ? 118.497 87.500 179.972 1.00 117.73 218 ARG E CA 1
ATOM 4052 C C . ARG C 3 218 ? 117.127 86.918 179.619 1.00 113.76 218 ARG E C 1
ATOM 4053 O O . ARG C 3 218 ? 116.122 87.625 179.518 1.00 107.77 218 ARG E O 1
ATOM 4061 N N . LEU C 3 219 ? 117.110 85.600 179.431 1.00 110.01 219 LEU E N 1
ATOM 4062 C CA . LEU C 3 219 ? 115.901 84.910 179.003 1.00 109.95 219 LEU E CA 1
ATOM 4063 C C . LEU C 3 219 ? 114.740 85.229 179.933 1.00 112.97 219 LEU E C 1
ATOM 4064 O O . LEU C 3 219 ? 114.855 85.116 181.156 1.00 115.47 219 LEU E O 1
ATOM 4069 N N . GLU C 3 220 ? 113.621 85.633 179.343 1.00 116.51 220 GLU E N 1
ATOM 4070 C CA . GLU C 3 220 ? 112.409 85.962 180.077 1.00 114.33 220 GLU E CA 1
ATOM 4071 C C . GLU C 3 220 ? 111.396 84.829 179.972 1.00 108.53 220 GLU E C 1
ATOM 4072 O O . GLU C 3 220 ? 111.463 83.982 179.079 1.00 108.08 220 GLU E O 1
ATOM 4078 N N . ALA C 3 221 ? 110.446 84.827 180.908 1.00 107.79 221 ALA E N 1
ATOM 4079 C CA . ALA C 3 221 ? 109.441 83.772 180.939 1.00 111.80 221 ALA E CA 1
ATOM 4080 C C . ALA C 3 221 ? 108.613 83.732 179.664 1.00 109.01 221 ALA E C 1
ATOM 4081 O O . ALA C 3 221 ? 108.060 82.678 179.332 1.00 114.16 221 ALA E O 1
ATOM 4083 N N . GLU C 3 222 ? 108.516 84.846 178.942 1.00 103.28 222 GLU E N 1
ATOM 4084 C CA . GLU C 3 222 ? 107.777 84.871 177.687 1.00 106.42 222 GLU E CA 1
ATOM 4085 C C . GLU C 3 222 ? 108.591 84.327 176.521 1.00 109.39 222 GLU E C 1
ATOM 4086 O O . GLU C 3 222 ? 108.057 84.212 175.413 1.00 111.72 222 GLU E O 1
ATOM 4092 N N . ASP C 3 223 ? 109.860 83.983 176.743 1.00 104.85 223 ASP E N 1
ATOM 4093 C CA . ASP C 3 223 ? 110.731 83.477 175.691 1.00 107.67 223 ASP E CA 1
ATOM 4094 C C . ASP C 3 223 ? 110.710 81.958 175.621 1.00 114.52 223 ASP E C 1
ATOM 4095 O O . ASP C 3 223 ? 111.712 81.337 175.242 1.00 121.83 223 ASP E O 1
ATOM 4100 N N . VAL C 3 224 ? 109.584 81.347 175.980 1.00 113.21 224 VAL E N 1
ATOM 4101 C CA . VAL C 3 224 ? 109.441 79.901 176.065 1.00 118.27 224 VAL E CA 1
ATOM 4102 C C . VAL C 3 224 ? 108.417 79.446 175.037 1.00 112.78 224 VAL E C 1
ATOM 4103 O O . VAL C 3 224 ? 107.388 80.101 174.837 1.00 107.93 224 VAL E O 1
ATOM 4107 N N . GLY C 3 225 ? 108.704 78.328 174.390 1.00 112.18 225 GLY E N 1
ATOM 4108 C CA . GLY C 3 225 ? 107.833 77.786 173.360 1.00 102.89 225 GLY E CA 1
ATOM 4109 C C . GLY C 3 225 ? 108.618 76.849 172.457 1.00 107.40 225 GLY E C 1
ATOM 4110 O O . GLY C 3 225 ? 109.541 76.168 172.904 1.00 112.04 225 GLY E O 1
ATOM 4111 N N . VAL C 3 226 ? 108.230 76.832 171.186 1.00 101.56 226 VAL E N 1
ATOM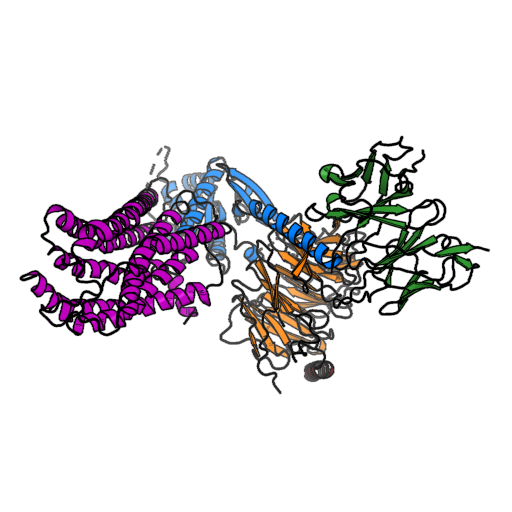 4112 C CA . VAL C 3 226 ? 108.914 76.045 170.169 1.00 103.26 226 VAL E CA 1
ATOM 4113 C C . VAL C 3 226 ? 109.371 76.999 169.073 1.00 103.45 226 VAL E C 1
ATOM 4114 O O . VAL C 3 226 ? 108.543 77.570 168.351 1.00 100.65 226 VAL E O 1
ATOM 4118 N N . TYR C 3 227 ? 110.683 77.173 168.948 1.00 102.99 227 TYR E N 1
ATOM 4119 C CA . TYR C 3 227 ? 111.254 77.979 167.882 1.00 92.24 227 TYR E CA 1
ATOM 4120 C C . TYR C 3 227 ? 111.218 77.208 166.566 1.00 94.79 227 TYR E C 1
ATOM 4121 O O . TYR C 3 227 ? 111.156 75.976 166.541 1.00 102.27 227 TYR E O 1
ATOM 4130 N N . TYR C 3 228 ? 111.253 77.949 165.460 1.00 83.84 228 TYR E N 1
ATOM 4131 C CA . TYR C 3 228 ? 111.201 77.341 164.137 1.00 93.56 228 TYR E CA 1
ATOM 4132 C C . TYR C 3 228 ? 112.140 78.074 163.190 1.00 97.75 228 TYR E C 1
ATOM 4133 O O . TYR C 3 228 ? 112.190 79.307 163.188 1.00 92.94 228 TYR E O 1
ATOM 4142 N N . CYS C 3 229 ? 112.884 77.310 162.387 1.00 96.65 229 CYS E N 1
ATOM 4143 C CA . CYS C 3 229 ? 113.802 77.859 161.396 1.00 89.27 229 CYS E CA 1
ATOM 4144 C C . CYS C 3 229 ? 113.403 77.384 160.006 1.00 82.80 229 CYS E C 1
ATOM 4145 O O . CYS C 3 229 ? 113.177 76.188 159.795 1.00 76.79 229 CYS E O 1
ATOM 4148 N N . MET C 3 230 ? 113.316 78.323 159.064 1.00 86.93 230 MET E N 1
ATOM 4149 C CA . MET C 3 230 ? 113.027 78.023 157.670 1.00 89.74 230 MET E CA 1
ATOM 4150 C C . MET C 3 230 ? 114.003 78.790 156.788 1.00 92.74 230 MET E C 1
ATOM 4151 O O . MET C 3 230 ? 114.546 79.826 157.182 1.00 86.30 230 MET E O 1
ATOM 4156 N N . GLN C 3 231 ? 114.212 78.275 155.579 1.00 89.95 231 GLN E N 1
ATOM 4157 C CA . GLN C 3 231 ? 115.052 78.916 154.576 1.00 82.12 231 GLN E CA 1
ATOM 4158 C C . GLN C 3 231 ? 114.187 79.291 153.384 1.00 75.66 231 GLN E C 1
ATOM 4159 O O . GLN C 3 231 ? 113.455 78.448 152.856 1.00 69.92 231 GLN E O 1
ATOM 4161 N N . HIS C 3 232 ? 114.283 80.547 152.959 1.00 87.18 232 HIS E N 1
ATOM 4162 C CA . HIS C 3 232 ? 113.414 81.110 151.933 1.00 88.58 232 HIS E CA 1
ATOM 4163 C C . HIS C 3 232 ? 114.236 81.615 150.750 1.00 83.75 232 HIS E C 1
ATOM 4164 O O . HIS C 3 232 ? 113.994 82.698 150.213 1.00 86.38 232 HIS E O 1
ATOM 4171 N N . LEU C 3 233 ? 115.238 80.835 150.337 1.00 72.54 233 LEU E N 1
ATOM 4172 C CA . LEU C 3 233 ? 115.976 81.176 149.125 1.00 66.32 233 LEU E CA 1
ATOM 4173 C C . LEU C 3 233 ? 115.117 80.977 147.888 1.00 59.60 233 LEU E C 1
ATOM 4174 O O . LEU C 3 233 ? 115.177 81.773 146.945 1.00 59.25 233 LEU E O 1
ATOM 4179 N N . GLU C 3 234 ? 114.313 79.921 147.874 1.00 61.70 234 GLU E N 1
ATOM 4180 C CA . GLU C 3 234 ? 113.489 79.607 146.720 1.00 72.84 234 GLU E CA 1
ATOM 4181 C C . GLU C 3 234 ? 112.428 78.612 147.154 1.00 74.83 234 GLU E C 1
ATOM 4182 O O . GLU C 3 234 ? 112.582 77.907 148.154 1.00 77.07 234 GLU E O 1
ATOM 4188 N N . TYR C 3 235 ? 111.362 78.562 146.393 1.00 72.27 235 TYR E N 1
ATOM 4189 C CA . TYR C 3 235 ? 110.286 77.654 146.730 1.00 75.97 235 TYR E CA 1
ATOM 4190 C C . TYR C 3 235 ? 110.613 76.250 146.223 1.00 79.16 235 TYR E C 1
ATOM 4191 O O . TYR C 3 235 ? 111.238 76.096 145.171 1.00 81.34 235 TYR E O 1
ATOM 4200 N N . PRO C 3 236 ? 110.204 75.201 146.952 1.00 83.54 236 PRO E N 1
ATOM 4201 C CA . PRO C 3 236 ? 109.420 75.194 148.199 1.00 76.16 236 PRO E CA 1
ATOM 4202 C C . PRO C 3 236 ? 110.176 75.725 149.412 1.00 74.10 236 PRO E C 1
ATOM 4203 O O . PRO C 3 236 ? 111.402 75.732 149.446 1.00 78.52 236 PRO E O 1
ATOM 4207 N N . LEU C 3 237 ? 109.440 76.191 150.418 1.00 77.15 237 LEU E N 1
ATOM 4208 C CA . LEU C 3 237 ? 110.011 76.562 151.703 1.00 76.72 237 LEU E CA 1
ATOM 4209 C C . LEU C 3 237 ? 109.920 75.377 152.653 1.00 72.16 237 LEU E C 1
ATOM 4210 O O . LEU C 3 237 ? 108.926 74.646 152.656 1.00 74.39 237 LEU E O 1
ATOM 4215 N N . THR C 3 238 ? 110.960 75.187 153.460 1.00 69.27 238 THR E N 1
ATOM 4216 C CA . THR C 3 238 ? 111.072 74.007 154.306 1.00 81.42 238 THR E CA 1
ATOM 4217 C C . THR C 3 238 ? 111.401 74.416 155.732 1.00 75.57 238 THR E C 1
ATOM 4218 O O . THR C 3 238 ? 112.156 75.366 155.961 1.00 67.22 238 THR E O 1
ATOM 4222 N N . PHE C 3 239 ? 110.828 73.687 156.685 1.00 83.84 239 PHE E N 1
ATOM 4223 C CA . PHE C 3 239 ? 111.065 73.892 158.105 1.00 91.11 239 PHE E CA 1
ATOM 4224 C C . PHE C 3 239 ? 111.970 72.804 158.663 1.00 93.10 239 PHE E C 1
ATOM 4225 O O . PHE C 3 239 ? 112.043 71.693 158.131 1.00 82.82 239 PHE E O 1
ATOM 4233 N N . GLY C 3 240 ? 112.665 73.144 159.749 1.00 98.44 240 GLY E N 1
ATOM 4234 C CA . GLY C 3 240 ? 113.237 72.152 160.630 1.00 93.81 240 GLY E CA 1
ATOM 4235 C C . GLY C 3 240 ? 112.232 71.716 161.680 1.00 89.53 240 GLY E C 1
ATOM 4236 O O . GLY C 3 240 ? 111.111 72.216 161.760 1.00 87.92 240 GLY E O 1
ATOM 4237 N N . ALA C 3 241 ? 112.653 70.760 162.505 1.00 89.50 241 ALA E N 1
ATOM 4238 C CA . ALA C 3 241 ? 111.786 70.283 163.574 1.00 90.55 241 ALA E CA 1
ATOM 4239 C C . ALA C 3 241 ? 111.551 71.333 164.650 1.00 95.72 241 ALA E C 1
ATOM 4240 O O . ALA C 3 241 ? 110.662 71.147 165.486 1.00 98.44 241 ALA E O 1
ATOM 4242 N N . GLY C 3 242 ? 112.314 72.421 164.648 1.00 99.06 242 GLY E N 1
ATOM 4243 C CA . GLY C 3 242 ? 112.196 73.424 165.681 1.00 103.83 242 GLY E CA 1
ATOM 4244 C C . GLY C 3 242 ? 112.987 73.060 166.924 1.00 113.61 242 GLY E C 1
ATOM 4245 O O . GLY C 3 242 ? 113.776 72.111 166.953 1.00 117.57 242 GLY E O 1
ATOM 4246 N N . THR C 3 243 ? 112.761 73.844 167.976 1.00 110.25 243 THR E N 1
ATOM 4247 C CA . THR C 3 243 ? 113.442 73.653 169.254 1.00 115.91 243 THR E CA 1
ATOM 4248 C C . THR C 3 243 ? 112.453 73.962 170.368 1.00 115.59 243 THR E C 1
ATOM 4249 O O . THR C 3 243 ? 112.088 75.124 170.569 1.00 113.32 243 THR E O 1
ATOM 4253 N N . LYS C 3 244 ? 112.025 72.931 171.092 1.00 118.28 244 LYS E N 1
ATOM 4254 C CA . LYS C 3 244 ? 111.112 73.101 172.214 1.00 113.86 244 LYS E CA 1
ATOM 4255 C C . LYS C 3 244 ? 111.904 73.386 173.483 1.00 114.72 244 LYS E C 1
ATOM 4256 O O . LYS C 3 244 ? 112.843 72.656 173.815 1.00 116.97 244 LYS E O 1
ATOM 4258 N N . LEU C 3 245 ? 111.520 74.444 174.190 1.00 114.52 245 LEU E N 1
ATOM 4259 C CA . LEU C 3 245 ? 112.197 74.861 175.410 1.00 117.89 245 LEU E CA 1
ATOM 4260 C C . LEU C 3 245 ? 111.358 74.471 176.619 1.00 119.96 245 LEU E C 1
ATOM 4261 O O . LEU C 3 245 ? 110.173 74.810 176.694 1.00 121.09 245 LEU E O 1
ATOM 4266 N N . GLU C 3 246 ? 111.976 73.760 177.558 1.00 119.71 246 GLU E N 1
ATOM 4267 C CA . GLU C 3 246 ? 111.339 73.385 178.814 1.00 123.40 246 GLU E CA 1
ATOM 4268 C C . GLU C 3 246 ? 111.853 74.323 179.899 1.00 126.47 246 GLU E C 1
ATOM 4269 O O . GLU C 3 246 ? 112.998 74.199 180.346 1.00 127.75 246 GLU E O 1
ATOM 4275 N N . LEU C 3 247 ? 111.011 75.264 180.316 1.00 129.45 247 LEU E N 1
ATOM 4276 C CA . LEU C 3 247 ? 111.389 76.215 181.352 1.00 134.45 247 LEU E CA 1
ATOM 4277 C C . LEU C 3 247 ? 111.263 75.567 182.724 1.00 136.42 247 LEU E C 1
ATOM 4278 O O . LEU C 3 247 ? 110.242 74.946 183.037 1.00 136.70 247 LEU E O 1
ATOM 4283 N N . LYS C 3 248 ? 112.301 75.713 183.540 1.00 136.68 248 LYS E N 1
ATOM 4284 C CA . LYS C 3 248 ? 112.311 75.133 184.877 1.00 134.58 248 LYS E CA 1
ATOM 4285 C C . LYS C 3 248 ? 113.290 75.872 185.783 1.00 131.52 248 LYS E C 1
ATOM 4286 O O . LYS C 3 248 ? 113.941 76.828 185.360 1.00 129.63 248 LYS E O 1
ATOM 4292 N N . SER D 4 37 ? 110.192 94.996 81.299 1.00 76.50 37 SER R N 1
ATOM 4293 C CA . SER D 4 37 ? 111.527 94.859 80.653 1.00 72.92 37 SER R CA 1
ATOM 4294 C C . SER D 4 37 ? 111.395 94.583 79.159 1.00 72.25 37 SER R C 1
ATOM 4295 O O . SER D 4 37 ? 110.374 94.067 78.705 1.00 77.48 37 SER R O 1
ATOM 4298 N N . LEU D 4 38 ? 112.430 94.932 78.398 1.00 59.90 38 LEU R N 1
ATOM 4299 C CA . LEU D 4 38 ? 112.404 94.702 76.960 1.00 56.74 38 LEU R CA 1
ATOM 4300 C C . LEU D 4 38 ? 112.317 93.211 76.657 1.00 72.24 38 LEU R C 1
ATOM 4301 O O . LEU D 4 38 ? 113.001 92.393 77.278 1.00 78.28 38 LEU R O 1
ATOM 4306 N N . ILE D 4 39 ? 111.470 92.859 75.695 1.00 77.83 39 ILE R N 1
ATOM 4307 C CA . ILE D 4 39 ? 111.285 91.464 75.314 1.00 71.96 39 ILE R CA 1
ATOM 4308 C C . ILE D 4 39 ? 112.546 90.937 74.646 1.00 67.25 39 ILE R C 1
ATOM 4309 O O . ILE D 4 39 ? 113.019 89.847 74.966 1.00 69.62 39 ILE R O 1
ATOM 4314 N N . ASP D 4 62 ? 115.905 92.891 70.046 1.00 99.75 62 ASP R N 1
ATOM 4315 C CA . ASP D 4 62 ? 115.030 93.235 68.937 1.00 100.09 62 ASP R CA 1
ATOM 4316 C C . ASP D 4 62 ? 115.660 94.335 68.087 1.00 101.70 62 ASP R C 1
ATOM 4317 O O . ASP D 4 62 ? 116.500 95.112 68.547 1.00 102.62 62 ASP R O 1
ATOM 4319 N N . GLU D 4 63 ? 115.241 94.390 66.821 1.00 104.43 63 GLU R N 1
ATOM 4320 C CA . GLU D 4 63 ? 115.857 95.319 65.879 1.00 105.83 63 GLU R CA 1
ATOM 4321 C C . GLU D 4 63 ? 115.785 96.751 66.392 1.00 98.45 63 GLU R C 1
ATOM 4322 O O . GLU D 4 63 ? 116.802 97.450 66.466 1.00 98.12 63 GLU R O 1
ATOM 4324 N N . PHE D 4 64 ? 114.586 97.206 66.759 1.00 101.75 64 PHE R N 1
ATOM 4325 C CA . PHE D 4 64 ? 114.436 98.571 67.249 1.00 111.51 64 PHE R CA 1
ATOM 4326 C C . PHE D 4 64 ? 114.809 98.678 68.723 1.00 101.43 64 PHE R C 1
ATOM 4327 O O . PHE D 4 64 ? 115.453 99.650 69.134 1.00 93.11 64 PHE R O 1
ATOM 4335 N N . SER D 4 65 ? 114.415 97.689 69.530 1.00 100.68 65 SER R N 1
ATOM 4336 C CA . SER D 4 65 ? 114.755 97.712 70.949 1.00 89.77 65 SER R CA 1
ATOM 4337 C C . SER D 4 65 ? 116.260 97.786 71.159 1.00 85.52 65 SER R C 1
ATOM 4338 O O . SER D 4 65 ? 116.720 98.337 72.165 1.00 83.80 65 SER R O 1
ATOM 4341 N N . ALA D 4 66 ? 117.043 97.241 70.226 1.00 91.38 66 ALA R N 1
ATOM 4342 C CA . ALA D 4 66 ? 118.493 97.338 70.336 1.00 95.29 66 ALA R CA 1
ATOM 4343 C C . ALA D 4 66 ? 118.951 98.788 70.376 1.00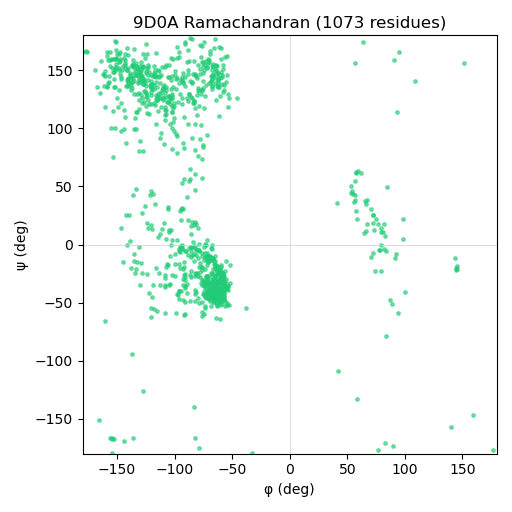 92.18 66 ALA R C 1
ATOM 4344 O O . ALA D 4 66 ? 120.010 99.090 70.938 1.00 92.13 66 ALA R O 1
ATOM 4346 N N . SER D 4 67 ? 118.171 99.698 69.788 1.00 92.14 67 SER R N 1
ATOM 4347 C CA . SER D 4 67 ? 118.533 101.110 69.823 1.00 97.99 67 SER R CA 1
ATOM 4348 C C . SER D 4 67 ? 118.588 101.626 71.255 1.00 99.01 67 SER R C 1
ATOM 4349 O O . SER D 4 67 ? 119.500 102.377 71.618 1.00 99.14 67 SER R O 1
ATOM 4352 N N . VAL D 4 68 ? 117.618 101.232 72.082 1.00 94.92 68 VAL R N 1
ATOM 4353 C CA . VAL D 4 68 ? 117.616 101.661 73.477 1.00 84.71 68 VAL R CA 1
ATOM 4354 C C . VAL D 4 68 ? 118.908 101.242 74.159 1.00 88.43 68 VAL R C 1
ATOM 4355 O O . VAL D 4 68 ? 119.495 102.005 74.934 1.00 92.14 68 VAL R O 1
ATOM 4359 N N . LEU D 4 69 ? 119.372 100.028 73.881 1.00 85.82 69 LEU R N 1
ATOM 4360 C CA . LEU D 4 69 ? 120.596 99.523 74.482 1.00 82.54 69 LEU R CA 1
ATOM 4361 C C . LEU D 4 69 ? 121.850 100.116 73.859 1.00 88.50 69 LEU R C 1
ATOM 4362 O O . LEU D 4 69 ? 122.949 99.864 74.364 1.00 90.59 69 LEU R O 1
ATOM 4367 N N . THR D 4 70 ? 121.719 100.880 72.777 1.00 90.72 70 THR R N 1
ATOM 4368 C CA . THR D 4 70 ? 122.857 101.441 72.060 1.00 93.93 70 THR R CA 1
ATOM 4369 C C . THR D 4 70 ? 122.944 102.954 72.154 1.00 102.73 70 THR R C 1
ATOM 4370 O O . THR D 4 70 ? 124.049 103.499 72.211 1.00 105.86 70 THR R O 1
ATOM 4374 N N . GLY D 4 71 ? 121.810 103.648 72.175 1.00 110.23 71 GLY R N 1
ATOM 4375 C CA . GLY D 4 71 ? 121.830 105.094 72.131 1.00 109.82 71 GLY R CA 1
ATOM 4376 C C . GLY D 4 71 ? 122.380 105.711 73.402 1.00 100.03 71 GLY R C 1
ATOM 4377 O O . GLY D 4 71 ? 122.494 105.076 74.451 1.00 98.48 71 GLY R O 1
ATOM 4378 N N . LYS D 4 72 ? 122.733 106.993 73.294 1.00 93.90 72 LYS R N 1
ATOM 4379 C CA . LYS D 4 72 ? 123.236 107.736 74.442 1.00 96.20 72 LYS R CA 1
ATOM 4380 C C . LYS D 4 72 ? 122.189 107.900 75.533 1.00 98.15 72 LYS R C 1
ATOM 4381 O O . LYS D 4 72 ? 122.545 108.271 76.657 1.00 101.71 72 LYS R O 1
ATOM 4387 N N . LEU D 4 73 ? 120.914 107.641 75.232 1.00 96.32 73 LEU R N 1
ATOM 4388 C CA . LEU D 4 73 ? 119.870 107.756 76.244 1.00 96.47 73 LEU R CA 1
ATOM 4389 C C . LEU D 4 73 ? 120.232 106.952 77.484 1.00 93.27 73 LEU R C 1
ATOM 4390 O O . LEU D 4 73 ? 120.220 107.472 78.604 1.00 92.94 73 LEU R O 1
ATOM 4395 N N . THR D 4 74 ? 120.560 105.676 77.299 1.00 93.49 74 THR R N 1
ATOM 4396 C CA . THR D 4 74 ? 120.994 104.829 78.399 1.00 95.04 74 THR R CA 1
ATOM 4397 C C . THR D 4 74 ? 122.505 104.827 78.584 1.00 95.41 74 THR R C 1
ATOM 4398 O O . THR D 4 74 ? 122.982 104.459 79.663 1.00 95.17 74 THR R O 1
ATOM 4402 N N . THR D 4 75 ? 123.265 105.226 77.563 1.00 94.71 75 THR R N 1
ATOM 4403 C CA . THR D 4 75 ? 124.719 105.141 77.646 1.00 97.09 75 THR R CA 1
ATOM 4404 C C . THR D 4 75 ? 125.279 106.146 78.646 1.00 103.63 75 THR R C 1
ATOM 4405 O O . THR D 4 75 ? 126.094 105.790 79.505 1.00 102.97 75 THR R O 1
ATOM 4409 N N . VAL D 4 76 ? 124.855 107.405 78.552 1.00 104.82 76 VAL R N 1
ATOM 4410 C CA . VAL D 4 76 ? 125.443 108.470 79.360 1.00 99.64 76 VAL R CA 1
ATOM 4411 C C . VAL D 4 76 ? 124.414 109.289 80.121 1.00 92.96 76 VAL R C 1
ATOM 4412 O O . VAL D 4 76 ? 124.759 109.894 81.152 1.00 93.41 76 VAL R O 1
ATOM 4416 N N . PHE D 4 77 ? 123.157 109.352 79.680 1.00 94.15 77 PHE R N 1
ATOM 4417 C CA . PHE D 4 77 ? 122.174 110.222 80.318 1.00 98.36 77 PHE R CA 1
ATOM 4418 C C . PHE D 4 77 ? 121.643 109.603 81.606 1.00 97.85 77 PHE R C 1
ATOM 4419 O O . PHE D 4 77 ? 121.596 110.263 82.649 1.00 94.53 77 PHE R O 1
ATOM 4427 N N . LEU D 4 78 ? 121.214 108.345 81.544 1.00 98.01 78 LEU R N 1
ATOM 4428 C CA . LEU D 4 78 ? 120.774 107.658 82.757 1.00 91.10 78 LEU R CA 1
ATOM 4429 C C . LEU D 4 78 ? 121.878 107.554 83.799 1.00 84.27 78 LEU R C 1
ATOM 4430 O O . LEU D 4 78 ? 121.621 107.875 84.971 1.00 87.20 78 LEU R O 1
ATOM 4435 N N . PRO D 4 79 ? 123.095 107.112 83.472 1.00 83.39 79 PRO R N 1
ATOM 4436 C CA . PRO D 4 79 ? 124.126 107.038 84.520 1.00 85.46 79 PRO R CA 1
ATOM 4437 C C . PRO D 4 79 ? 124.477 108.387 85.123 1.00 88.86 79 PRO R C 1
ATOM 4438 O O . PRO D 4 79 ? 124.697 108.472 86.337 1.00 93.72 79 PRO R O 1
ATOM 4442 N N . ILE D 4 80 ? 124.537 109.448 84.316 1.00 86.75 80 ILE R N 1
ATOM 4443 C CA . ILE D 4 80 ? 124.919 110.749 84.858 1.00 91.75 80 ILE R CA 1
ATOM 4444 C C . ILE D 4 80 ? 123.804 111.308 85.732 1.00 94.36 80 ILE R C 1
ATOM 4445 O O . ILE D 4 80 ? 124.060 111.868 86.805 1.00 94.98 80 ILE R O 1
ATOM 4450 N N . VAL D 4 81 ? 122.552 111.170 85.293 1.00 93.13 81 VAL R N 1
ATOM 4451 C CA . VAL D 4 81 ? 121.435 111.647 86.100 1.00 89.53 81 VAL R CA 1
ATOM 4452 C C . VAL D 4 81 ? 121.314 110.826 87.377 1.00 79.91 81 VAL R C 1
ATOM 4453 O O . VAL D 4 81 ? 121.016 111.362 88.451 1.00 77.75 81 VAL R O 1
ATOM 4457 N N . TYR D 4 82 ? 121.547 109.516 87.285 1.00 79.48 82 TYR R N 1
ATOM 4458 C CA . TYR D 4 82 ? 121.564 108.689 88.486 1.00 78.99 82 TYR R CA 1
ATOM 4459 C C . TYR D 4 82 ? 122.670 109.135 89.430 1.00 80.13 82 TYR R C 1
ATOM 4460 O O . TYR D 4 82 ? 122.484 109.156 90.652 1.00 81.70 82 TYR R O 1
ATOM 4469 N N . THR D 4 83 ? 123.830 109.496 88.879 1.00 84.96 83 THR R N 1
ATOM 4470 C CA . THR D 4 83 ? 124.930 109.965 89.714 1.00 89.66 83 THR R CA 1
ATOM 4471 C C . THR D 4 83 ? 124.538 111.222 90.477 1.00 91.56 83 THR R C 1
ATOM 4472 O O . THR D 4 83 ? 124.866 111.367 91.660 1.00 95.47 83 THR R O 1
ATOM 4476 N N . ILE D 4 84 ? 123.831 112.141 89.817 1.00 86.74 84 ILE R N 1
ATOM 4477 C CA . ILE D 4 84 ? 123.394 113.364 90.485 1.00 86.90 84 ILE R CA 1
ATOM 4478 C C . ILE D 4 84 ? 122.492 113.029 91.663 1.00 89.44 84 ILE R C 1
ATOM 4479 O O . ILE D 4 84 ? 122.539 113.688 92.709 1.00 91.30 84 ILE R O 1
ATOM 4484 N N . VAL D 4 85 ? 121.650 112.005 91.514 1.00 89.25 85 VAL R N 1
ATOM 4485 C CA . VAL D 4 85 ? 120.780 111.601 92.614 1.00 87.42 85 VAL R CA 1
ATOM 4486 C C . VAL D 4 85 ? 121.597 110.980 93.739 1.00 85.49 85 VAL R C 1
ATOM 4487 O O . VAL D 4 85 ? 121.357 111.249 94.922 1.00 87.89 85 VAL R O 1
ATOM 4491 N N . PHE D 4 86 ? 122.570 110.136 93.392 1.00 86.23 86 PHE R N 1
ATOM 4492 C CA . PHE D 4 86 ? 123.353 109.443 94.411 1.00 87.85 86 PHE R CA 1
ATOM 4493 C C . PHE D 4 86 ? 124.183 110.415 95.240 1.00 90.86 86 PHE R C 1
ATOM 4494 O O . PHE D 4 86 ? 124.269 110.277 96.466 1.00 92.68 86 PHE R O 1
ATOM 4502 N N . VAL D 4 87 ? 124.805 111.402 94.590 1.00 88.62 87 VAL R N 1
ATOM 4503 C CA . VAL D 4 87 ? 125.752 112.270 95.286 1.00 84.96 87 VAL R CA 1
ATOM 4504 C C . VAL D 4 87 ? 125.083 113.017 96.429 1.00 89.11 87 VAL R C 1
ATOM 4505 O O . VAL D 4 87 ? 125.739 113.356 97.422 1.00 92.95 87 VAL R O 1
ATOM 4509 N N . VAL D 4 88 ? 123.785 113.288 96.322 1.00 91.36 88 VAL R N 1
ATOM 4510 C CA . VAL D 4 88 ? 123.057 114.025 97.343 1.00 93.24 88 VAL R CA 1
ATOM 4511 C C . VAL D 4 88 ? 122.110 113.126 98.128 1.00 88.47 88 VAL R C 1
ATOM 4512 O O . VAL D 4 88 ? 121.957 113.297 99.338 1.00 85.29 88 VAL R O 1
ATOM 4516 N N . GLY D 4 89 ? 121.485 112.149 97.471 1.00 89.37 89 GLY R N 1
ATOM 4517 C CA . GLY D 4 89 ? 120.552 111.289 98.181 1.00 84.69 89 GLY R CA 1
ATOM 4518 C C . GLY D 4 89 ? 121.198 110.566 99.346 1.00 84.40 89 GLY R C 1
ATOM 4519 O O . GLY D 4 89 ? 120.602 110.436 100.417 1.00 86.30 89 GLY R O 1
ATOM 4520 N N . LEU D 4 90 ? 122.428 110.087 99.155 1.00 88.12 90 LEU R N 1
ATOM 4521 C CA . LEU D 4 90 ? 123.134 109.407 100.239 1.00 89.88 90 LEU R CA 1
ATOM 4522 C C . LEU D 4 90 ? 123.421 110.340 101.408 1.00 86.88 90 LEU R C 1
ATOM 4523 O O . LEU D 4 90 ? 122.900 110.101 102.511 1.00 86.52 90 LEU R O 1
ATOM 4528 N N . PRO D 4 91 ? 124.221 111.400 101.253 1.00 83.69 91 PRO R N 1
ATOM 4529 C CA . PRO D 4 91 ? 124.468 112.287 102.403 1.00 87.92 91 PRO R CA 1
ATOM 4530 C C . PRO D 4 91 ? 123.214 112.945 102.947 1.00 91.07 91 PRO R C 1
ATOM 4531 O O . PRO D 4 91 ? 123.090 113.118 104.165 1.00 91.74 91 PRO R O 1
ATOM 4535 N N . SER D 4 92 ? 122.274 113.317 102.076 1.00 90.29 92 SER R N 1
ATOM 4536 C CA . SER D 4 92 ? 121.078 114.015 102.536 1.00 85.16 92 SER R CA 1
ATOM 4537 C C . SER D 4 92 ? 120.259 113.140 103.476 1.00 77.93 92 SER R C 1
ATOM 4538 O O . SER D 4 92 ? 119.922 113.553 104.591 1.00 80.89 92 SER R O 1
ATOM 4541 N N . ASN D 4 93 ? 119.933 111.922 103.045 1.00 73.78 93 ASN R N 1
ATOM 4542 C CA . ASN D 4 93 ? 119.236 111.002 103.934 1.00 76.00 93 ASN R CA 1
ATOM 4543 C C . ASN D 4 93 ? 120.173 110.431 104.989 1.00 82.29 93 ASN R C 1
ATOM 4544 O O . ASN D 4 93 ? 119.742 110.155 106.114 1.00 84.14 93 ASN R O 1
ATOM 4549 N N . GLY D 4 94 ? 121.449 110.245 104.649 1.00 84.09 94 GLY R N 1
ATOM 4550 C CA . GLY D 4 94 ? 122.401 109.766 105.637 1.00 87.01 94 GLY R CA 1
ATOM 4551 C C . GLY D 4 94 ? 122.517 110.705 106.821 1.00 91.32 94 GLY R C 1
ATOM 4552 O O . GLY D 4 94 ? 122.495 110.276 107.978 1.00 95.15 94 GLY R O 1
ATOM 4553 N N . MET D 4 95 ? 122.640 112.005 106.547 1.00 88.86 95 MET R N 1
ATOM 4554 C CA . MET D 4 95 ? 122.667 112.982 107.629 1.00 87.74 95 MET R CA 1
ATOM 4555 C C . MET D 4 95 ? 121.343 112.990 108.378 1.00 85.62 95 MET R C 1
ATOM 4556 O O . MET D 4 95 ? 121.311 113.179 109.600 1.00 89.10 95 MET R O 1
ATOM 4561 N N . ALA D 4 96 ? 120.236 112.785 107.662 1.00 83.57 96 ALA R N 1
ATOM 4562 C CA . ALA D 4 96 ? 118.935 112.740 108.319 1.00 85.67 96 ALA R CA 1
ATOM 4563 C C . ALA D 4 96 ? 118.871 111.603 109.328 1.00 85.20 96 ALA R C 1
ATOM 4564 O O . ALA D 4 96 ? 118.362 111.777 110.441 1.00 93.75 96 ALA R O 1
ATOM 4566 N N . LEU D 4 97 ? 119.384 110.428 108.960 1.00 77.97 97 LEU R N 1
ATOM 4567 C CA . LEU D 4 97 ? 119.361 109.302 109.884 1.00 84.24 97 LEU R CA 1
ATOM 4568 C C . LEU D 4 97 ? 120.237 109.563 111.100 1.00 93.71 97 LEU R C 1
ATOM 4569 O O . LEU D 4 97 ? 119.925 109.093 112.200 1.00 98.37 97 LEU R O 1
ATOM 4574 N N . TRP D 4 98 ? 121.331 110.305 110.925 1.00 98.93 98 TRP R N 1
ATOM 4575 C CA . TRP D 4 98 ? 122.208 110.610 112.050 1.00 106.75 98 TRP R CA 1
ATOM 4576 C C . TRP D 4 98 ? 121.464 111.389 113.126 1.00 103.69 98 TRP R C 1
ATOM 4577 O O . TRP D 4 98 ? 121.563 111.077 114.318 1.00 107.69 98 TRP R O 1
ATOM 4588 N N . VAL D 4 99 ? 120.709 112.411 112.721 1.00 98.44 99 VAL R N 1
ATOM 4589 C CA . VAL D 4 99 ? 119.983 113.223 113.693 1.00 102.43 99 VAL R CA 1
ATOM 4590 C C . VAL D 4 99 ? 118.814 112.442 114.284 1.00 100.00 99 VAL R C 1
ATOM 4591 O O . VAL D 4 99 ? 118.554 112.512 115.490 1.00 102.29 99 VAL R O 1
ATOM 4595 N N . PHE D 4 100 ? 118.091 111.688 113.453 1.00 93.86 100 PHE R N 1
ATOM 4596 C CA . PHE D 4 100 ? 116.897 111.003 113.937 1.00 90.27 100 PHE R CA 1
ATOM 4597 C C . PHE D 4 100 ? 117.246 109.907 114.935 1.00 96.32 100 PHE R C 1
ATOM 4598 O O . PHE D 4 100 ? 116.535 109.717 115.928 1.00 99.51 100 PHE R O 1
ATOM 4606 N N . LEU D 4 101 ? 118.333 109.175 114.693 1.00 100.49 101 LEU R N 1
ATOM 4607 C CA . LEU D 4 101 ? 118.685 108.019 115.510 1.00 105.51 101 LEU R CA 1
ATOM 4608 C C . LEU D 4 101 ? 119.748 108.347 116.553 1.00 111.40 101 LEU R C 1
ATOM 4609 O O . LEU D 4 101 ? 119.516 108.186 117.754 1.00 107.13 101 LEU R O 1
ATOM 4614 N N . PHE D 4 102 ? 120.918 108.812 116.112 1.00 117.27 102 PHE R N 1
ATOM 4615 C CA . PHE D 4 102 ? 122.042 108.961 117.031 1.00 121.84 102 PHE R CA 1
ATOM 4616 C C . PHE D 4 102 ? 121.864 110.160 117.954 1.00 121.41 102 PHE R C 1
ATOM 4617 O O . PHE D 4 102 ? 122.123 110.061 119.159 1.00 121.94 102 PHE R O 1
ATOM 4625 N N . ARG D 4 103 ? 121.424 111.297 117.417 1.00 117.71 103 ARG R N 1
ATOM 4626 C CA . ARG D 4 103 ? 121.390 112.526 118.201 1.00 116.93 103 ARG R CA 1
ATOM 4627 C C . ARG D 4 103 ? 120.043 112.747 118.882 1.00 114.90 103 ARG R C 1
ATOM 4628 O O . ARG D 4 103 ? 119.997 113.048 120.079 1.00 111.77 103 ARG R O 1
ATOM 4636 N N . THR D 4 104 ? 118.943 112.605 118.147 1.00 113.78 104 THR R N 1
ATOM 4637 C CA . THR D 4 104 ? 117.628 112.755 118.757 1.00 110.94 104 THR R CA 1
ATOM 4638 C C . THR D 4 104 ? 117.412 111.658 119.789 1.00 111.12 104 THR R C 1
ATOM 4639 O O . THR D 4 104 ? 117.528 110.468 119.478 1.00 111.65 104 THR R O 1
ATOM 4643 N N . LYS D 4 105 ? 117.097 112.059 121.022 1.00 113.12 105 LYS R N 1
ATOM 4644 C CA . LYS D 4 105 ? 116.960 111.132 122.138 1.00 116.80 105 LYS R CA 1
ATOM 4645 C C . LYS D 4 105 ? 115.513 110.972 122.595 1.00 118.54 105 LYS R C 1
ATOM 4646 O O . LYS D 4 105 ? 115.272 110.516 123.717 1.00 120.80 105 LYS R O 1
ATOM 4652 N N . LYS D 4 106 ? 114.546 111.335 121.754 1.00 113.83 106 LYS R N 1
ATOM 4653 C CA . LYS D 4 106 ? 113.135 111.192 122.085 1.00 112.46 106 LYS R CA 1
ATOM 4654 C C . LYS D 4 106 ? 112.432 110.391 121.001 1.00 111.30 106 LYS R C 1
ATOM 4655 O O . LYS D 4 106 ? 112.694 110.574 119.808 1.00 111.42 106 LYS R O 1
ATOM 4661 N N . LYS D 4 107 ? 111.537 109.500 121.428 1.00 112.39 107 LYS R N 1
ATOM 4662 C CA . LYS D 4 107 ? 110.789 108.632 120.516 1.00 109.94 107 LYS R CA 1
ATOM 4663 C C . LYS D 4 107 ? 109.455 109.269 120.121 1.00 97.43 107 LYS R C 1
ATOM 4664 O O . LYS D 4 107 ? 108.380 108.697 120.299 1.00 96.74 107 LYS R O 1
ATOM 4670 N N . HIS D 4 108 ? 109.536 110.477 119.577 1.00 93.68 108 HIS R N 1
ATOM 4671 C CA . HIS D 4 108 ? 108.330 111.152 119.123 1.00 86.45 108 HIS R CA 1
ATOM 4672 C C . HIS D 4 108 ? 107.746 110.403 117.924 1.00 85.81 108 HIS R C 1
ATOM 4673 O O . HIS D 4 108 ? 108.496 109.886 117.091 1.00 90.53 108 HIS R O 1
ATOM 4680 N N . PRO D 4 109 ? 106.416 110.309 117.813 1.00 79.26 109 PRO R N 1
ATOM 4681 C CA . PRO D 4 109 ? 105.843 109.514 116.710 1.00 77.29 109 PRO R CA 1
ATOM 4682 C C . PRO D 4 109 ? 106.262 109.980 115.326 1.00 77.37 109 PRO R C 1
ATOM 4683 O O . PRO D 4 109 ? 106.466 109.150 114.433 1.00 72.12 109 PRO R O 1
ATOM 4687 N N . ALA D 4 110 ? 106.387 111.291 115.118 1.00 78.91 110 ALA R N 1
ATOM 4688 C CA . ALA D 4 110 ? 106.724 111.801 113.794 1.00 72.24 110 ALA R CA 1
ATOM 4689 C C . ALA D 4 110 ? 108.103 111.333 113.350 1.00 70.76 110 ALA R C 1
ATOM 4690 O O . ALA D 4 110 ? 108.292 110.955 112.188 1.00 69.63 110 ALA R O 1
ATOM 4692 N N . VAL D 4 111 ? 109.084 111.350 114.255 1.00 72.89 111 VAL R N 1
ATOM 4693 C CA . VAL D 4 111 ? 110.440 110.968 113.880 1.00 69.66 111 VAL R CA 1
ATOM 4694 C C . VAL D 4 111 ? 110.554 109.488 113.564 1.00 66.59 111 VAL R C 1
ATOM 4695 O O . VAL D 4 111 ? 111.569 109.059 113.005 1.00 71.82 111 VAL R O 1
ATOM 4699 N N . ILE D 4 112 ? 109.540 108.695 113.908 1.00 62.26 112 ILE R N 1
ATOM 4700 C CA . ILE D 4 112 ? 109.575 107.270 113.603 1.00 67.45 112 ILE R CA 1
ATOM 4701 C C . ILE D 4 112 ? 109.359 107.041 112.112 1.00 69.82 112 ILE R C 1
ATOM 4702 O O . ILE D 4 112 ? 110.166 106.384 111.445 1.00 71.90 112 ILE R O 1
ATOM 4707 N N . TYR D 4 113 ? 108.265 107.579 111.565 1.00 66.77 113 TYR R N 1
ATOM 4708 C CA . TYR D 4 113 ? 108.006 107.431 110.136 1.00 55.77 113 TYR R CA 1
ATOM 4709 C C . TYR D 4 113 ? 109.067 108.143 109.309 1.00 57.47 113 TYR R C 1
ATOM 4710 O O . TYR D 4 113 ? 109.530 107.618 108.290 1.00 62.64 113 TYR R O 1
ATOM 4719 N N . MET D 4 114 ? 109.464 109.341 109.733 1.00 57.12 114 MET R N 1
ATOM 4720 C CA . MET D 4 114 ? 110.495 110.076 109.013 1.00 60.36 114 MET R CA 1
ATOM 4721 C C . MET D 4 114 ? 111.818 109.325 109.031 1.00 65.18 114 MET R C 1
ATOM 4722 O O . MET D 4 114 ? 112.517 109.258 108.014 1.00 70.66 114 MET R O 1
ATOM 4727 N N . ALA D 4 115 ? 112.180 108.750 110.180 1.00 63.45 115 ALA R N 1
ATOM 4728 C CA . ALA D 4 115 ? 113.432 108.008 110.269 1.00 62.82 115 ALA R CA 1
ATOM 4729 C C . ALA D 4 115 ? 113.420 106.804 109.338 1.00 60.62 115 ALA R C 1
ATOM 4730 O O . ALA D 4 115 ? 114.394 106.549 108.622 1.00 64.75 115 ALA R O 1
ATOM 4732 N N . ASN D 4 116 ? 112.319 106.052 109.331 1.00 60.91 116 ASN R N 1
ATOM 4733 C CA . ASN D 4 116 ? 112.233 104.893 108.450 1.00 61.05 116 ASN R CA 1
ATOM 4734 C C . ASN D 4 116 ? 112.262 105.316 106.988 1.00 64.60 116 ASN R C 1
ATOM 4735 O O . ASN D 4 116 ? 112.852 104.630 106.146 1.00 72.42 116 ASN R O 1
ATOM 4740 N N . LEU D 4 117 ? 111.624 106.443 106.666 1.00 62.35 117 LEU R N 1
ATOM 4741 C CA . LEU D 4 117 ? 111.687 106.961 105.304 1.00 56.01 117 LEU R CA 1
ATOM 4742 C C . LEU D 4 117 ? 113.128 107.229 104.896 1.00 57.35 117 LEU R C 1
ATOM 4743 O O . LEU D 4 117 ? 113.542 106.884 103.784 1.00 65.95 117 LEU R O 1
ATOM 4748 N N . ALA D 4 118 ? 113.910 107.840 105.787 1.00 56.00 118 ALA R N 1
ATOM 4749 C CA . ALA D 4 118 ? 115.316 108.081 105.485 1.00 63.66 118 ALA R CA 1
ATOM 4750 C C . ALA D 4 118 ? 116.045 106.774 105.213 1.00 70.83 118 ALA R C 1
ATOM 4751 O O . ALA D 4 118 ? 116.924 106.711 104.346 1.00 75.82 118 ALA R O 1
ATOM 4753 N N . LEU D 4 119 ? 115.695 105.716 105.948 1.00 73.17 119 LEU R N 1
ATOM 4754 C CA . LEU D 4 119 ? 116.283 104.408 105.684 1.00 69.66 119 LEU R CA 1
ATOM 4755 C C . LEU D 4 119 ? 115.902 103.907 104.298 1.00 67.33 119 LEU R C 1
ATOM 4756 O O . LEU D 4 119 ? 116.748 103.381 103.565 1.00 71.86 119 LEU R O 1
ATOM 4761 N N . ALA D 4 120 ? 114.633 104.064 103.918 1.00 61.86 120 ALA R N 1
ATOM 4762 C CA . ALA D 4 120 ? 114.194 103.591 102.611 1.00 61.43 120 ALA R CA 1
ATOM 4763 C C . ALA D 4 120 ? 114.892 104.335 101.483 1.00 63.78 120 ALA R C 1
ATOM 4764 O O . ALA D 4 120 ? 115.112 103.767 100.408 1.00 71.22 120 ALA R O 1
ATOM 4766 N N . ASP D 4 121 ? 115.246 105.602 101.703 1.00 61.00 121 ASP R N 1
ATOM 4767 C CA . ASP D 4 121 ? 115.920 106.371 100.663 1.00 67.15 121 ASP R CA 1
ATOM 4768 C C . ASP D 4 121 ? 117.342 105.871 100.441 1.00 73.41 121 ASP R C 1
ATOM 4769 O O . ASP D 4 121 ? 117.776 105.692 99.297 1.00 75.97 121 ASP R O 1
ATOM 4774 N N . LEU D 4 122 ? 118.086 105.642 101.526 1.00 71.81 122 LEU R N 1
ATOM 4775 C CA . LEU D 4 122 ? 119.470 105.194 101.394 1.00 69.72 122 LEU R CA 1
ATOM 4776 C C . LEU D 4 122 ? 119.548 103.867 100.652 1.00 71.48 122 LEU R C 1
ATOM 4777 O O . LEU D 4 122 ? 120.320 103.719 99.698 1.00 74.96 122 LEU R O 1
ATOM 4782 N N . LEU D 4 123 ? 118.747 102.889 101.074 1.00 69.69 123 LEU R N 1
ATOM 4783 C CA . LEU D 4 123 ? 118.822 101.563 100.472 1.00 70.37 123 LEU R CA 1
ATOM 4784 C C . LEU D 4 123 ? 118.601 101.614 98.966 1.00 72.71 123 LEU R C 1
ATOM 4785 O O . LEU D 4 123 ? 119.173 100.804 98.228 1.00 75.59 123 LEU R O 1
ATOM 4790 N N . SER D 4 124 ? 117.782 102.553 98.491 1.00 71.84 124 SER R N 1
ATOM 4791 C CA . SER D 4 124 ? 117.499 102.626 97.062 1.00 68.45 124 SER R CA 1
ATOM 4792 C C . SER D 4 124 ? 118.702 103.114 96.269 1.00 65.81 124 SER R C 1
ATOM 4793 O O . SER D 4 124 ? 118.833 102.784 95.086 1.00 68.98 124 SER R O 1
ATOM 4796 N N . VAL D 4 125 ? 119.585 103.892 96.890 1.00 70.90 125 VAL R N 1
ATOM 4797 C CA . VAL D 4 125 ? 120.671 104.545 96.172 1.00 78.88 125 VAL R CA 1
ATOM 4798 C C . VAL D 4 125 ? 122.037 103.925 96.454 1.00 86.65 125 VAL R C 1
ATOM 4799 O O . VAL D 4 125 ? 122.962 104.127 95.652 1.00 91.48 125 VAL R O 1
ATOM 4803 N N . ILE D 4 126 ? 122.198 103.178 97.549 1.00 85.26 126 ILE R N 1
ATOM 4804 C CA . ILE D 4 126 ? 123.516 102.646 97.895 1.00 77.66 126 ILE R CA 1
ATOM 4805 C C . ILE D 4 126 ? 124.052 101.736 96.799 1.00 75.50 126 ILE R C 1
ATOM 4806 O O . ILE D 4 126 ? 125.270 101.628 96.614 1.00 81.97 126 ILE R O 1
ATOM 4811 N N . TRP D 4 127 ? 123.171 101.066 96.061 1.00 72.86 127 TRP R N 1
ATOM 4812 C CA . TRP D 4 127 ? 123.591 100.167 94.995 1.00 83.25 127 TRP R CA 1
ATOM 4813 C C . TRP D 4 127 ? 123.786 100.874 93.660 1.00 83.88 127 TRP R C 1
ATOM 4814 O O . TRP D 4 127 ? 124.193 100.228 92.689 1.00 88.96 127 TRP R O 1
ATOM 4825 N N . PHE D 4 128 ? 123.510 102.175 93.585 1.00 75.96 128 PHE R N 1
ATOM 4826 C CA . PHE D 4 128 ? 123.705 102.897 92.331 1.00 80.16 128 PHE R CA 1
ATOM 4827 C C . PHE D 4 128 ? 125.125 102.814 91.790 1.00 86.25 128 PHE R C 1
ATOM 4828 O O . PHE D 4 128 ? 125.274 102.710 90.560 1.00 92.47 128 PHE R O 1
ATOM 4836 N N . PRO D 4 129 ? 126.188 102.859 92.600 1.00 87.20 129 PRO R N 1
ATOM 4837 C CA . PRO D 4 129 ? 127.532 102.742 92.010 1.00 90.21 129 PRO R CA 1
ATOM 4838 C C . PRO D 4 129 ? 127.683 101.539 91.101 1.00 86.56 129 PRO R C 1
ATOM 4839 O O . PRO D 4 129 ? 128.420 101.608 90.109 1.00 83.90 129 PRO R O 1
ATOM 4843 N N . LEU D 4 130 ? 127.000 100.435 91.404 1.00 85.13 130 LEU R N 1
ATOM 4844 C CA . LEU D 4 130 ? 126.970 99.312 90.475 1.00 82.84 130 LEU R CA 1
ATOM 4845 C C . LEU D 4 130 ? 126.134 99.636 89.243 1.00 81.91 130 LEU R C 1
ATOM 4846 O O . LEU D 4 130 ? 126.516 99.290 88.119 1.00 84.38 130 LEU R O 1
ATOM 4851 N N . LYS D 4 131 ? 124.990 100.298 89.432 1.00 83.06 131 LYS R N 1
ATOM 4852 C CA . LYS D 4 131 ? 124.095 100.552 88.308 1.00 80.61 131 LYS R CA 1
ATOM 4853 C C . LYS D 4 131 ? 124.638 101.640 87.389 1.00 86.16 131 LYS R C 1
ATOM 4854 O O . LYS D 4 131 ? 124.467 101.564 86.167 1.00 88.49 131 LYS R O 1
ATOM 4860 N N . ILE D 4 132 ? 125.283 102.666 87.948 1.00 90.54 132 ILE R N 1
ATOM 4861 C CA . ILE D 4 132 ? 125.863 103.698 87.093 1.00 90.72 132 ILE R CA 1
ATOM 4862 C C . ILE D 4 132 ? 126.958 103.099 86.223 1.00 88.01 132 ILE R C 1
ATOM 4863 O O . ILE D 4 132 ? 127.029 103.367 85.019 1.00 90.89 132 ILE R O 1
ATOM 4868 N N . ALA D 4 133 ? 127.819 102.266 86.813 1.00 85.99 133 ALA R N 1
ATOM 4869 C CA . ALA D 4 133 ? 128.838 101.581 86.027 1.00 88.97 133 ALA R CA 1
ATOM 4870 C C . ALA D 4 133 ? 128.210 100.583 85.064 1.00 90.07 133 ALA R C 1
ATOM 4871 O O . ALA D 4 133 ? 128.763 100.324 83.990 1.00 94.79 133 ALA R O 1
ATOM 4873 N N . TYR D 4 134 ? 127.060 100.018 85.432 1.00 88.38 134 TYR R N 1
ATOM 4874 C CA . TYR D 4 134 ? 126.374 99.081 84.551 1.00 89.17 134 TYR R CA 1
ATOM 4875 C C . TYR D 4 134 ? 125.991 99.742 83.234 1.00 84.75 134 TYR R C 1
ATOM 4876 O O . TYR D 4 134 ? 126.148 99.146 82.162 1.00 88.06 134 TYR R O 1
ATOM 4885 N N . HIS D 4 135 ? 125.488 100.975 83.291 1.00 79.91 135 HIS R N 1
ATOM 4886 C CA . HIS D 4 135 ? 124.988 101.618 82.081 1.00 85.13 135 HIS R CA 1
ATOM 4887 C C . HIS D 4 135 ? 126.127 102.077 81.178 1.00 86.04 135 HIS R C 1
ATOM 4888 O O . HIS D 4 135 ? 126.056 101.910 79.955 1.00 91.63 135 HIS R O 1
ATOM 4895 N N . ILE D 4 136 ? 127.186 102.656 81.751 1.00 84.84 136 ILE R N 1
ATOM 4896 C CA . ILE D 4 136 ? 128.262 103.174 80.911 1.00 93.52 136 ILE R CA 1
ATOM 4897 C C . ILE D 4 136 ? 129.001 102.046 80.204 1.00 93.24 136 ILE R C 1
ATOM 4898 O O . ILE D 4 136 ? 129.606 102.273 79.150 1.00 97.83 136 ILE R O 1
ATOM 4903 N N . HIS D 4 137 ? 128.969 100.832 80.753 1.00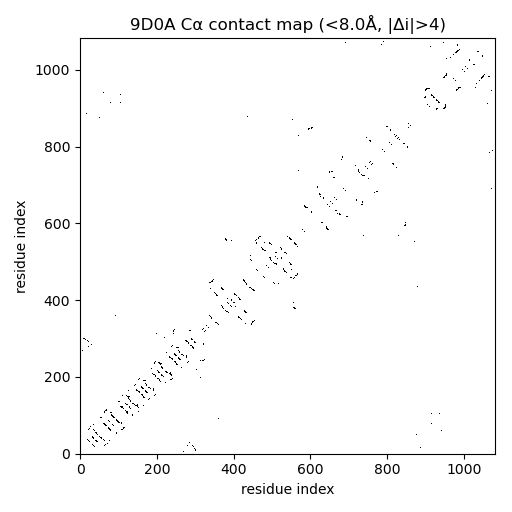 86.25 137 HIS R N 1
ATOM 4904 C CA . HIS D 4 137 ? 129.584 99.685 80.096 1.00 84.48 137 HIS R CA 1
ATOM 4905 C C . HIS D 4 137 ? 128.804 99.212 78.879 1.00 91.45 137 HIS R C 1
ATOM 4906 O O . HIS D 4 137 ? 129.228 98.244 78.237 1.00 100.48 137 HIS R O 1
ATOM 4913 N N . GLY D 4 138 ? 127.689 99.854 78.547 1.00 86.18 138 GLY R N 1
ATOM 4914 C CA . GLY D 4 138 ? 126.889 99.441 77.413 1.00 84.44 138 GLY R CA 1
ATOM 4915 C C . GLY D 4 138 ? 125.920 98.333 77.764 1.00 86.38 138 GLY R C 1
ATOM 4916 O O . GLY D 4 138 ? 125.848 97.315 77.069 1.00 91.81 138 GLY R O 1
ATOM 4917 N N . ASN D 4 139 ? 125.167 98.526 78.844 1.00 86.62 139 ASN R N 1
ATOM 4918 C CA . ASN D 4 139 ? 124.189 97.542 79.302 1.00 91.33 139 ASN R CA 1
ATOM 4919 C C . ASN D 4 139 ? 124.836 96.174 79.509 1.00 92.91 139 ASN R C 1
ATOM 4920 O O . ASN D 4 139 ? 124.287 95.138 79.128 1.00 93.02 139 ASN R O 1
ATOM 4925 N N . ASN D 4 140 ? 126.017 96.172 80.121 1.00 89.06 140 ASN R N 1
ATOM 4926 C CA . ASN D 4 140 ? 126.772 94.955 80.384 1.00 84.47 140 ASN R CA 1
ATOM 4927 C C . ASN D 4 140 ? 126.851 94.725 81.886 1.00 86.26 140 ASN R C 1
ATOM 4928 O O . ASN D 4 140 ? 127.290 95.608 82.629 1.00 86.80 140 ASN R O 1
ATOM 4933 N N . TRP D 4 141 ? 126.437 93.538 82.328 1.00 85.47 141 TRP R N 1
ATOM 4934 C CA . TRP D 4 141 ? 126.492 93.167 83.740 1.00 82.02 141 TRP R CA 1
ATOM 4935 C C . TRP D 4 141 ? 127.668 92.220 83.949 1.00 80.73 141 TRP R C 1
ATOM 4936 O O . TRP D 4 141 ? 127.598 91.038 83.603 1.00 82.69 141 TRP R O 1
ATOM 4947 N N . ILE D 4 142 ? 128.749 92.746 84.522 1.00 79.76 142 ILE R N 1
ATOM 4948 C CA . ILE D 4 142 ? 129.966 91.969 84.719 1.00 72.87 142 ILE R CA 1
ATOM 4949 C C . ILE D 4 142 ? 130.062 91.365 86.118 1.00 69.36 142 ILE R C 1
ATOM 4950 O O . ILE D 4 142 ? 130.861 90.439 86.324 1.00 77.67 142 ILE R O 1
ATOM 4955 N N . TYR D 4 143 ? 129.278 91.853 87.078 1.00 69.82 143 TYR R N 1
ATOM 4956 C CA . TYR D 4 143 ? 129.379 91.422 88.468 1.00 76.04 143 TYR R CA 1
ATOM 4957 C C . TYR D 4 143 ? 128.604 90.143 88.762 1.00 79.35 143 TYR R C 1
ATOM 4958 O O . TYR D 4 143 ? 128.574 89.711 89.919 1.00 79.61 143 TYR R O 1
ATOM 4967 N N . GLY D 4 144 ? 127.980 89.533 87.764 1.00 80.30 144 GLY R N 1
ATOM 4968 C CA . GLY D 4 144 ? 127.399 88.217 87.925 1.00 76.17 144 GLY R CA 1
ATOM 4969 C C . GLY D 4 144 ? 125.959 88.221 88.395 1.00 75.50 144 GLY R C 1
ATOM 4970 O O . GLY D 4 144 ? 125.286 89.249 88.512 1.00 77.83 144 GLY R O 1
ATOM 4971 N N . GLU D 4 145 ? 125.486 87.007 88.680 1.00 76.60 145 GLU R N 1
ATOM 4972 C CA . GLU D 4 145 ? 124.056 86.779 88.859 1.00 81.93 145 GLU R CA 1
ATOM 4973 C C . GLU D 4 145 ? 123.572 87.342 90.189 1.00 83.35 145 GLU R C 1
ATOM 4974 O O . GLU D 4 145 ? 122.522 87.991 90.253 1.00 84.00 145 GLU R O 1
ATOM 4980 N N . ALA D 4 146 ? 124.315 87.094 91.270 1.00 88.15 146 ALA R N 1
ATOM 4981 C CA . ALA D 4 146 ? 123.818 87.448 92.596 1.00 91.15 146 ALA R CA 1
ATOM 4982 C C . ALA D 4 146 ? 123.665 88.955 92.750 1.00 87.12 146 ALA R C 1
ATOM 4983 O O . ALA D 4 146 ? 122.704 89.425 93.370 1.00 85.67 146 ALA R O 1
ATOM 4985 N N . LEU D 4 147 ? 124.606 89.729 92.209 1.00 85.21 147 LEU R N 1
ATOM 4986 C CA . LEU D 4 147 ? 124.585 91.168 92.439 1.00 84.48 147 LEU R CA 1
ATOM 4987 C C . LEU D 4 147 ? 123.484 91.845 91.630 1.00 87.21 147 LEU R C 1
ATOM 4988 O O . LEU D 4 147 ? 122.920 92.850 92.076 1.00 84.98 147 LEU R O 1
ATOM 4993 N N . CYS D 4 148 ? 123.163 91.313 90.446 1.00 88.40 148 CYS R N 1
ATOM 4994 C CA . CYS D 4 148 ? 122.053 91.858 89.667 1.00 86.88 148 CYS R CA 1
ATOM 4995 C C . CYS D 4 148 ? 120.738 91.721 90.417 1.00 76.82 148 CYS R C 1
ATOM 4996 O O . CYS D 4 148 ? 119.917 92.645 90.421 1.00 79.30 148 CYS R O 1
ATOM 4999 N N . ASN D 4 149 ? 120.517 90.575 91.057 1.00 71.71 149 ASN R N 1
ATOM 5000 C CA . ASN D 4 149 ? 119.275 90.379 91.786 1.00 73.15 149 ASN R CA 1
ATOM 5001 C C . ASN D 4 149 ? 119.235 91.215 93.056 1.00 68.47 149 ASN R C 1
ATOM 5002 O O . ASN D 4 149 ? 118.154 91.430 93.612 1.00 69.96 149 ASN R O 1
ATOM 5007 N N . VAL D 4 150 ? 120.388 91.689 93.522 1.00 68.38 150 VAL R N 1
ATOM 5008 C CA . VAL D 4 150 ? 120.441 92.486 94.741 1.00 78.29 150 VAL R CA 1
ATOM 5009 C C . VAL D 4 150 ? 120.105 93.942 94.443 1.00 82.82 150 VAL R C 1
ATOM 5010 O O . VAL D 4 150 ? 119.284 94.560 95.130 1.00 83.64 150 VAL R O 1
ATOM 5014 N N . LEU D 4 151 ? 120.738 94.510 93.414 1.00 86.18 151 LEU R N 1
ATOM 5015 C CA . LEU D 4 151 ? 120.508 95.912 93.079 1.00 81.90 151 LEU R CA 1
ATOM 5016 C C . LEU D 4 151 ? 119.047 96.164 92.727 1.00 81.27 151 LEU R C 1
ATOM 5017 O O . LEU D 4 151 ? 118.458 97.158 93.167 1.00 81.01 151 LEU R O 1
ATOM 5022 N N . ILE D 4 152 ? 118.444 95.276 91.935 1.00 73.14 152 ILE R N 1
ATOM 5023 C CA . ILE D 4 152 ? 117.065 95.485 91.509 1.00 60.32 152 ILE R CA 1
ATOM 5024 C C . ILE D 4 152 ? 116.112 95.316 92.683 1.00 57.22 152 ILE R C 1
ATOM 5025 O O . ILE D 4 152 ? 115.141 96.068 92.825 1.00 66.66 152 ILE R O 1
ATOM 5030 N N . GLY D 4 153 ? 116.363 94.325 93.537 1.00 58.23 153 GLY R N 1
ATOM 5031 C CA . GLY D 4 153 ? 115.489 94.120 94.680 1.00 61.75 153 GLY R CA 1
ATOM 5032 C C . GLY D 4 153 ? 115.522 95.286 95.648 1.00 64.26 153 GLY R C 1
ATOM 5033 O O . GLY D 4 153 ? 114.480 95.765 96.101 1.00 67.14 153 GLY R O 1
ATOM 5034 N N . PHE D 4 154 ? 116.725 95.759 95.981 1.00 65.77 154 PHE R N 1
ATOM 5035 C CA . PHE D 4 154 ? 116.840 96.892 96.892 1.00 62.78 154 PHE R CA 1
ATOM 5036 C C . PHE D 4 154 ? 116.313 98.168 96.251 1.00 64.20 154 PHE R C 1
ATOM 5037 O O . PHE D 4 154 ? 115.604 98.947 96.899 1.00 73.00 154 PHE R O 1
ATOM 5045 N N . PHE D 4 155 ? 116.649 98.400 94.982 1.00 61.79 155 PHE R N 1
ATOM 5046 C CA . PHE D 4 155 ? 116.252 99.645 94.333 1.00 67.40 155 PHE R CA 1
ATOM 5047 C C . PHE D 4 155 ? 114.737 99.739 94.196 1.00 64.43 155 PHE R C 1
ATOM 5048 O O . PHE D 4 155 ? 114.152 100.801 94.442 1.00 64.88 155 PHE R O 1
ATOM 5056 N N . TYR D 4 156 ? 114.082 98.645 93.803 1.00 55.57 156 TYR R N 1
ATOM 5057 C CA . TYR D 4 156 ? 112.632 98.667 93.649 1.00 50.04 156 TYR R CA 1
ATOM 5058 C C . TYR D 4 156 ? 111.925 98.469 94.983 1.00 49.66 156 TYR R C 1
ATOM 5059 O O . TYR D 4 156 ? 110.895 99.100 95.241 1.00 56.88 156 TYR R O 1
ATOM 5068 N N . GLY D 4 157 ? 112.453 97.592 95.835 1.00 48.44 157 GLY R N 1
ATOM 5069 C CA . GLY D 4 157 ? 111.840 97.388 97.136 1.00 51.06 157 GLY R CA 1
ATOM 5070 C C . GLY D 4 157 ? 111.926 98.621 98.015 1.00 56.75 157 GLY R C 1
ATOM 5071 O O . GLY D 4 157 ? 110.937 99.034 98.626 1.00 64.30 157 GLY R O 1
ATOM 5072 N N . ASN D 4 158 ? 113.112 99.230 98.087 1.00 55.16 158 ASN R N 1
ATOM 5073 C CA . ASN D 4 158 ? 113.283 100.407 98.929 1.00 48.13 158 ASN R CA 1
ATOM 5074 C C . ASN D 4 158 ? 112.562 101.619 98.354 1.00 55.04 158 ASN R C 1
ATOM 5075 O O . ASN D 4 158 ? 112.099 102.478 99.112 1.00 64.47 158 ASN R O 1
ATOM 5077 N N . MET D 4 159 ? 112.457 101.710 97.026 1.00 62.06 159 MET R N 1
ATOM 5078 C CA . MET D 4 159 ? 111.753 102.837 96.420 1.00 64.52 159 MET R CA 1
ATOM 5079 C C . MET D 4 159 ? 110.260 102.770 96.720 1.00 55.77 159 MET R C 1
ATOM 5080 O O . MET D 4 159 ? 109.649 103.776 97.096 1.00 56.74 159 MET R O 1
ATOM 5085 N N . TYR D 4 160 ? 109.653 101.594 96.560 1.00 45.29 160 TYR R N 1
ATOM 5086 C CA . TYR D 4 160 ? 108.238 101.465 96.886 1.00 41.90 160 TYR R CA 1
ATOM 5087 C C . TYR D 4 160 ? 108.009 101.508 98.388 1.00 48.05 160 TYR R C 1
ATOM 5088 O O . TYR D 4 160 ? 106.929 101.905 98.836 1.00 57.71 160 TYR R O 1
ATOM 5097 N N . CYS D 4 161 ? 109.004 101.107 99.180 1.00 50.11 161 CYS R N 1
ATOM 5098 C CA . CYS D 4 161 ? 108.876 101.231 100.626 1.00 58.62 161 CYS R CA 1
ATOM 5099 C C . CYS D 4 161 ? 108.914 102.690 101.059 1.00 60.30 161 CYS R C 1
ATOM 5100 O O . CYS D 4 161 ? 108.246 103.065 102.030 1.00 54.52 161 CYS R O 1
ATOM 5103 N N . SER D 4 162 ? 109.687 103.523 100.358 1.00 57.09 162 SER R N 1
ATOM 5104 C CA . SER D 4 162 ? 109.695 104.950 100.660 1.00 42.76 162 SER R CA 1
ATOM 5105 C C . SER D 4 162 ? 108.317 105.557 100.442 1.00 46.72 162 SER R C 1
ATOM 5106 O O . SER D 4 162 ? 107.867 106.395 101.231 1.00 59.40 162 SER R O 1
ATOM 5109 N N . ILE D 4 163 ? 107.628 105.137 99.381 1.00 41.70 163 ILE R N 1
ATOM 5110 C CA . ILE D 4 163 ? 106.285 105.642 99.116 1.00 38.72 163 ILE R CA 1
ATOM 5111 C C . ILE D 4 163 ? 105.377 105.368 100.303 1.00 39.96 163 ILE R C 1
ATOM 5112 O O . ILE D 4 163 ? 104.573 106.219 100.701 1.00 44.04 163 ILE R O 1
ATOM 5117 N N . LEU D 4 164 ? 105.488 104.175 100.887 1.00 38.63 164 LEU R N 1
ATOM 5118 C CA . LEU D 4 164 ? 104.569 103.784 101.948 1.00 38.08 164 LEU R CA 1
ATOM 5119 C C . LEU D 4 164 ? 104.774 104.629 103.198 1.00 42.75 164 LEU R C 1
ATOM 5120 O O . LEU D 4 164 ? 103.801 105.041 103.840 1.00 49.81 164 LEU R O 1
ATOM 5125 N N . PHE D 4 165 ? 106.027 104.899 103.565 1.00 41.19 165 PHE R N 1
ATOM 5126 C CA . PHE D 4 165 ? 106.277 105.710 104.751 1.00 41.97 165 PHE R CA 1
ATOM 5127 C C . PHE D 4 165 ? 105.811 107.144 104.550 1.00 43.92 165 PHE R C 1
ATOM 5128 O O . PHE D 4 165 ? 105.350 107.784 105.502 1.00 49.99 165 PHE R O 1
ATOM 5136 N N . MET D 4 166 ? 105.922 107.666 103.327 1.00 42.10 166 MET R N 1
ATOM 5137 C CA . MET D 4 166 ? 105.354 108.977 103.034 1.00 42.53 166 MET R CA 1
ATOM 5138 C C . MET D 4 166 ? 103.843 108.963 103.214 1.00 44.77 166 MET R C 1
ATOM 5139 O O . MET D 4 166 ? 103.262 109.928 103.725 1.00 49.16 166 MET R O 1
ATOM 5144 N N . THR D 4 167 ? 103.187 107.880 102.796 1.00 40.12 167 THR R N 1
ATOM 5145 C CA . THR D 4 167 ? 101.743 107.788 102.963 1.00 35.71 167 THR R CA 1
ATOM 5146 C C . THR D 4 167 ? 101.362 107.748 104.435 1.00 43.26 167 THR R C 1
ATOM 5147 O O . THR D 4 167 ? 100.361 108.349 104.839 1.00 55.49 167 THR R O 1
ATOM 5151 N N . CYS D 4 168 ? 102.146 107.045 105.254 1.00 41.48 168 CYS R N 1
ATOM 5152 C CA . CYS D 4 168 ? 101.835 106.975 106.677 1.00 46.41 168 CYS R CA 1
ATOM 5153 C C . CYS D 4 168 ? 101.993 108.333 107.349 1.00 51.01 168 CYS R C 1
ATOM 5154 O O . CYS D 4 168 ? 101.250 108.647 108.286 1.00 53.64 168 CYS R O 1
ATOM 5157 N N . LEU D 4 169 ? 102.948 109.148 106.893 1.00 42.56 169 LEU R N 1
ATOM 5158 C CA . LEU D 4 169 ? 103.080 110.496 107.435 1.00 32.16 169 LEU R CA 1
ATOM 5159 C C . LEU D 4 169 ? 101.839 111.325 107.142 1.00 38.21 169 LEU R C 1
ATOM 5160 O O . LEU D 4 169 ? 101.368 112.078 108.002 1.00 51.60 169 LEU R O 1
ATOM 5165 N N . SER D 4 170 ? 101.294 111.204 105.930 1.00 33.15 170 SER R N 1
ATOM 5166 C CA . SER D 4 170 ? 100.092 111.955 105.593 1.00 38.64 170 SER R CA 1
ATOM 5167 C C . SER D 4 170 ? 98.934 111.554 106.494 1.00 44.40 170 SER R C 1
ATOM 5168 O O . SER D 4 170 ? 98.183 112.413 106.973 1.00 51.35 170 SER R O 1
ATOM 5171 N N . VAL D 4 171 ? 98.769 110.250 106.738 1.00 40.45 171 VAL R N 1
ATOM 5172 C CA . VAL D 4 171 ? 97.677 109.769 107.575 1.00 39.65 171 VAL R CA 1
ATOM 5173 C C . VAL D 4 171 ? 98.053 109.798 109.048 1.00 45.41 171 VAL R C 1
ATOM 5174 O O . VAL D 4 171 ? 97.220 109.468 109.903 1.00 56.99 171 VAL R O 1
ATOM 5178 N N . GLN D 4 172 ? 99.281 110.199 109.371 1.00 45.63 172 GLN R N 1
ATOM 5179 C CA . GLN D 4 172 ? 99.677 110.507 110.737 1.00 45.35 172 GLN R CA 1
ATOM 5180 C C . GLN D 4 172 ? 99.417 111.966 111.072 1.00 43.35 172 GLN R C 1
ATOM 5181 O O . GLN D 4 172 ? 98.944 112.277 112.170 1.00 53.75 172 GLN R O 1
ATOM 5187 N N . ARG D 4 173 ? 99.717 112.870 110.140 1.00 36.72 173 ARG R N 1
ATOM 5188 C CA . ARG D 4 173 ? 99.404 114.276 110.354 1.00 39.97 173 ARG R CA 1
ATOM 5189 C C . ARG D 4 173 ? 97.900 114.479 110.455 1.00 46.36 173 ARG R C 1
ATOM 5190 O O . ARG D 4 173 ? 97.414 115.188 111.343 1.00 58.14 173 ARG R O 1
ATOM 5198 N N . TYR D 4 174 ? 97.146 113.867 109.550 1.00 41.86 174 TYR R N 1
ATOM 5199 C CA . TYR D 4 174 ? 95.729 113.658 109.792 1.00 44.66 174 TYR R CA 1
ATOM 5200 C C . TYR D 4 174 ? 95.594 112.693 110.965 1.00 57.18 174 TYR R C 1
ATOM 5201 O O . TYR D 4 174 ? 96.391 111.763 111.109 1.00 64.03 174 TYR R O 1
ATOM 5210 N N . TRP D 4 175 ? 94.589 112.914 111.810 1.00 62.74 175 TRP R N 1
ATOM 5211 C CA . TRP D 4 175 ? 94.431 112.308 113.138 1.00 68.77 175 TRP R CA 1
ATOM 5212 C C . TRP D 4 175 ? 95.308 113.011 114.168 1.00 67.12 175 TRP R C 1
ATOM 5213 O O . TRP D 4 175 ? 95.287 112.626 115.345 1.00 80.79 175 TRP R O 1
ATOM 5224 N N . VAL D 4 176 ? 96.074 114.024 113.770 1.00 53.13 176 VAL R N 1
ATOM 5225 C CA . VAL D 4 176 ? 96.871 114.842 114.674 1.00 53.01 176 VAL R CA 1
ATOM 5226 C C . VAL D 4 176 ? 96.457 116.300 114.571 1.00 52.46 176 VAL R C 1
ATOM 5227 O O . VAL D 4 176 ? 96.127 116.941 115.574 1.00 67.92 176 VAL R O 1
ATOM 5231 N N . ILE D 4 177 ? 96.471 116.842 113.359 1.00 49.81 177 ILE R N 1
ATOM 5232 C CA . ILE D 4 177 ? 96.042 118.214 113.138 1.00 57.11 177 ILE R CA 1
ATOM 5233 C C . ILE D 4 177 ? 94.524 118.280 113.188 1.00 64.00 177 ILE R C 1
ATOM 5234 O O . ILE D 4 177 ? 93.942 119.118 113.886 1.00 68.75 177 ILE R O 1
ATOM 5239 N N . VAL D 4 178 ? 93.867 117.396 112.448 1.00 60.23 178 VAL R N 1
ATOM 5240 C CA . VAL D 4 178 ? 92.432 117.186 112.587 1.00 63.22 178 VAL R CA 1
ATOM 5241 C C . VAL D 4 178 ? 92.199 116.276 113.784 1.00 74.14 178 VAL R C 1
ATOM 5242 O O . VAL D 4 178 ? 92.812 115.207 113.895 1.00 83.67 178 VAL R O 1
ATOM 5246 N N . ASN D 4 179 ? 91.321 116.699 114.687 1.00 81.35 179 ASN R N 1
ATOM 5247 C CA . ASN D 4 179 ? 91.072 115.983 115.932 1.00 88.67 179 ASN R CA 1
ATOM 5248 C C . ASN D 4 179 ? 92.344 115.941 116.770 1.00 87.24 179 ASN R C 1
ATOM 5249 O O . ASN D 4 179 ? 92.859 114.853 117.057 1.00 83.18 179 ASN R O 1
ATOM 5254 N N . PRO D 4 180 ? 92.883 117.090 117.177 1.00 93.00 180 PRO R N 1
ATOM 5255 C CA . PRO D 4 180 ? 94.081 117.076 118.025 1.00 92.86 180 PRO R CA 1
ATOM 5256 C C . PRO D 4 180 ? 93.779 116.510 119.404 1.00 104.06 180 PRO R C 1
ATOM 5257 O O . PRO D 4 180 ? 92.759 116.833 120.019 1.00 97.70 180 PRO R O 1
ATOM 5261 N N . MET D 4 181 ? 94.681 115.654 119.888 1.00 120.02 181 MET R N 1
ATOM 5262 C CA . MET D 4 181 ? 94.489 114.996 121.176 1.00 123.35 181 MET R CA 1
ATOM 5263 C C . MET D 4 181 ? 95.725 114.981 122.061 1.00 125.11 181 MET R C 1
ATOM 5264 O O . MET D 4 181 ? 95.608 114.589 123.226 1.00 123.09 181 MET R O 1
ATOM 5269 N N . GLY D 4 182 ? 96.893 115.384 121.571 1.00 126.02 182 GLY R N 1
ATOM 5270 C CA . GLY D 4 182 ? 98.107 115.272 122.362 1.00 125.54 182 GLY R CA 1
ATOM 5271 C C . GLY D 4 182 ? 98.515 113.841 122.638 1.00 126.77 182 GLY R C 1
ATOM 5272 O O . GLY D 4 182 ? 99.042 113.547 123.720 1.00 123.17 182 GLY R O 1
ATOM 5273 N N . HIS D 4 183 ? 98.286 112.941 121.684 1.00 126.45 183 HIS R N 1
ATOM 5274 C CA . HIS D 4 183 ? 98.603 111.528 121.846 1.00 129.37 183 HIS R CA 1
ATOM 5275 C C . HIS D 4 183 ? 100.065 111.207 121.563 1.00 129.11 183 HIS R C 1
ATOM 5276 O O . HIS D 4 183 ? 100.462 110.044 121.693 1.00 124.61 183 HIS R O 1
ATOM 5283 N N . SER D 4 184 ? 100.870 112.199 121.180 1.00 127.27 184 SER R N 1
ATOM 5284 C CA . SER D 4 184 ? 102.269 111.943 120.856 1.00 121.42 184 SER R CA 1
ATOM 5285 C C . SER D 4 184 ? 103.048 111.390 122.042 1.00 129.26 184 SER R C 1
ATOM 5286 O O . SER D 4 184 ? 104.117 110.800 121.845 1.00 124.57 184 SER R O 1
ATOM 5289 N N . ARG D 4 185 ? 102.544 111.564 123.265 1.00 133.10 185 ARG R N 1
ATOM 5290 C CA . ARG D 4 185 ? 103.261 111.083 124.440 1.00 132.50 185 ARG R CA 1
ATOM 5291 C C . ARG D 4 185 ? 103.209 109.567 124.583 1.00 131.68 185 ARG R C 1
ATOM 5292 O O . ARG D 4 185 ? 104.060 108.998 125.275 1.00 128.09 185 ARG R O 1
ATOM 5300 N N . LYS D 4 186 ? 102.240 108.902 123.955 1.00 133.09 186 LYS R N 1
ATOM 5301 C CA . LYS D 4 186 ? 102.033 107.471 124.154 1.00 130.01 186 LYS R CA 1
ATOM 5302 C C . LYS D 4 186 ? 101.841 106.680 122.868 1.00 124.32 186 LYS R C 1
ATOM 5303 O O . LYS D 4 186 ? 102.049 105.461 122.887 1.00 111.80 186 LYS R O 1
ATOM 5305 N N . LYS D 4 187 ? 101.458 107.316 121.761 1.00 124.13 187 LYS R N 1
ATOM 5306 C CA . LYS D 4 187 ? 101.128 106.596 120.537 1.00 117.32 187 LYS R CA 1
ATOM 5307 C C . LYS D 4 187 ? 102.355 106.038 119.826 1.00 106.83 187 LYS R C 1
ATOM 5308 O O . LYS D 4 187 ? 102.202 105.411 118.772 1.00 100.78 187 LYS R O 1
ATOM 5314 N N . ALA D 4 188 ? 103.558 106.241 120.369 1.00 102.30 188 ALA R N 1
ATOM 5315 C CA . ALA D 4 188 ? 104.764 105.767 119.700 1.00 96.26 188 ALA R CA 1
ATOM 5316 C C . ALA D 4 188 ? 104.683 104.280 119.379 1.00 92.01 188 ALA R C 1
ATOM 5317 O O . ALA D 4 188 ? 105.180 103.834 118.339 1.00 89.89 188 ALA R O 1
ATOM 5319 N N . ASN D 4 189 ? 104.056 103.495 120.257 1.00 96.64 189 ASN R N 1
ATOM 5320 C CA . ASN D 4 189 ? 103.992 102.055 120.033 1.00 95.52 189 ASN R CA 1
ATOM 5321 C C . ASN D 4 189 ? 103.252 101.728 118.742 1.00 93.02 189 ASN R C 1
ATOM 5322 O O . ASN D 4 189 ? 103.666 100.838 117.990 1.00 93.43 189 ASN R O 1
ATOM 5327 N N . ILE D 4 190 ? 102.154 102.433 118.467 1.00 91.24 190 ILE R N 1
ATOM 5328 C CA . ILE D 4 190 ? 101.432 102.209 117.218 1.00 88.23 190 ILE R CA 1
ATOM 5329 C C . ILE D 4 190 ? 102.326 102.529 116.027 1.00 87.09 190 ILE R C 1
ATOM 5330 O O . ILE D 4 190 ? 102.282 101.846 114.997 1.00 83.20 190 ILE R O 1
ATOM 5335 N N . ALA D 4 191 ? 103.148 103.574 116.146 1.00 89.39 191 ALA R N 1
ATOM 5336 C CA . ALA D 4 191 ? 104.042 103.936 115.051 1.00 81.12 191 ALA R CA 1
ATOM 5337 C C . ALA D 4 191 ? 105.046 102.827 114.768 1.00 77.82 191 ALA R C 1
ATOM 5338 O O . ALA D 4 191 ? 105.290 102.481 113.606 1.00 74.20 191 ALA R O 1
ATOM 5340 N N . ILE D 4 192 ? 105.641 102.255 115.818 1.00 79.26 192 ILE R N 1
ATOM 5341 C CA . ILE D 4 192 ? 106.602 101.174 115.622 1.00 73.78 192 ILE R CA 1
ATOM 5342 C C . ILE D 4 192 ? 105.922 99.969 114.989 1.00 74.36 192 ILE R C 1
ATOM 5343 O O . ILE D 4 192 ? 106.464 99.341 114.072 1.00 73.70 192 ILE R O 1
ATOM 5348 N N . GLY D 4 193 ? 104.726 99.625 115.469 1.00 79.93 193 GLY R N 1
ATOM 5349 C CA . GLY D 4 193 ? 104.068 98.422 114.984 1.00 81.58 193 GLY R CA 1
ATOM 5350 C C . GLY D 4 193 ? 103.768 98.487 113.500 1.00 80.65 193 GLY R C 1
ATOM 5351 O O . GLY D 4 193 ? 104.030 97.538 112.757 1.00 79.67 193 GLY R O 1
ATOM 5352 N N . ILE D 4 194 ? 103.213 99.612 113.047 1.00 76.85 194 ILE R N 1
ATOM 5353 C CA . ILE D 4 194 ? 102.914 99.758 111.628 1.00 72.99 194 ILE R CA 1
ATOM 5354 C C . ILE D 4 194 ? 104.198 99.844 110.818 1.00 67.84 194 ILE R C 1
ATOM 5355 O O . ILE D 4 194 ? 104.249 99.379 109.676 1.00 68.08 194 ILE R O 1
ATOM 5360 N N . SER D 4 195 ? 105.258 100.414 111.391 1.00 67.65 195 SER R N 1
ATOM 5361 C CA . SER 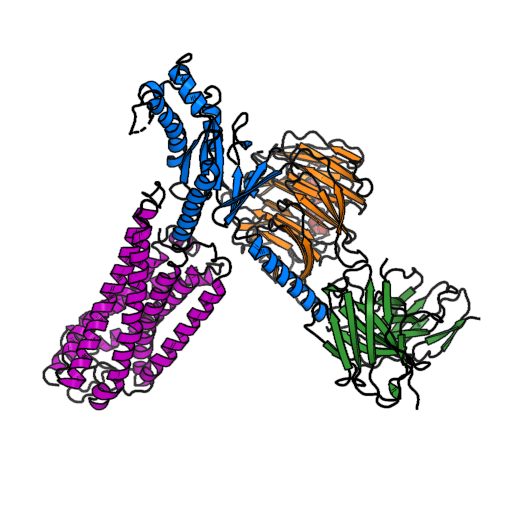D 4 195 ? 106.509 100.549 110.653 1.00 65.60 195 SER R CA 1
ATOM 5362 C C . SER D 4 195 ? 107.061 99.186 110.254 1.00 66.51 195 SER R C 1
ATOM 5363 O O . SER D 4 195 ? 107.439 98.971 109.098 1.00 67.29 195 SER R O 1
ATOM 5366 N N . LEU D 4 196 ? 107.112 98.248 111.202 1.00 70.00 196 LEU R N 1
ATOM 5367 C CA . LEU D 4 196 ? 107.633 96.922 110.890 1.00 67.54 196 LEU R CA 1
ATOM 5368 C C . LEU D 4 196 ? 106.668 96.129 110.021 1.00 64.62 196 LEU R C 1
ATOM 5369 O O . LEU D 4 196 ? 107.104 95.297 109.218 1.00 66.68 196 LEU R O 1
ATOM 5374 N N . ALA D 4 197 ? 105.362 96.362 110.162 1.00 61.01 197 ALA R N 1
ATOM 5375 C CA . ALA D 4 197 ? 104.405 95.683 109.297 1.00 62.38 197 ALA R CA 1
ATOM 5376 C C . ALA D 4 197 ? 104.646 96.042 107.837 1.00 67.55 197 ALA R C 1
ATOM 5377 O O . ALA D 4 197 ? 104.557 95.182 106.954 1.00 73.59 197 ALA R O 1
ATOM 5379 N N . ILE D 4 198 ? 104.953 97.311 107.564 1.00 65.30 198 ILE R N 1
ATOM 5380 C CA . ILE D 4 198 ? 105.247 97.726 106.196 1.00 62.28 198 ILE R CA 1
ATOM 5381 C C . ILE D 4 198 ? 106.551 97.102 105.717 1.00 63.24 198 ILE R C 1
ATOM 5382 O O . ILE D 4 198 ? 106.655 96.660 104.567 1.00 67.97 198 ILE R O 1
ATOM 5387 N N . TRP D 4 199 ? 107.565 97.054 106.583 1.00 57.27 199 TRP R N 1
ATOM 5388 C CA . TRP D 4 199 ? 108.828 96.438 106.192 1.00 54.49 199 TRP R CA 1
ATOM 5389 C C . TRP D 4 199 ? 108.638 94.969 105.839 1.00 63.04 199 TRP R C 1
ATOM 5390 O O . TRP D 4 199 ? 109.206 94.480 104.856 1.00 67.14 199 TRP R O 1
ATOM 5401 N N . LEU D 4 200 ? 107.853 94.244 106.635 1.00 66.88 200 LEU R N 1
ATOM 5402 C CA . LEU D 4 200 ? 107.553 92.859 106.293 1.00 67.01 200 LEU R CA 1
ATOM 5403 C C . LEU D 4 200 ? 106.762 92.779 104.995 1.00 67.34 200 LEU R C 1
ATOM 5404 O O . LEU D 4 200 ? 106.971 91.867 104.187 1.00 73.79 200 LEU R O 1
ATOM 5409 N N . LEU D 4 201 ? 105.847 93.725 104.776 1.00 59.46 201 LEU R N 1
ATOM 5410 C CA . LEU D 4 201 ? 105.040 93.695 103.562 1.00 61.32 201 LEU R CA 1
ATOM 5411 C C . LEU D 4 201 ? 105.914 93.832 102.322 1.00 69.81 201 LEU R C 1
ATOM 5412 O O . LEU D 4 201 ? 105.740 93.097 101.344 1.00 76.18 201 LEU R O 1
ATOM 5417 N N . ILE D 4 202 ? 106.865 94.767 102.343 1.00 73.54 202 ILE R N 1
ATOM 5418 C CA . ILE D 4 202 ? 107.718 94.960 101.175 1.00 74.05 202 ILE R CA 1
ATOM 5419 C C . ILE D 4 202 ? 108.634 93.758 100.983 1.00 71.98 202 ILE R C 1
ATOM 5420 O O . ILE D 4 202 ? 108.889 93.332 99.851 1.00 71.47 202 ILE R O 1
ATOM 5425 N N . LEU D 4 203 ? 109.134 93.185 102.080 1.00 67.81 203 LEU R N 1
ATOM 5426 C CA . LEU D 4 203 ? 109.999 92.015 101.970 1.00 65.29 203 LEU R CA 1
ATOM 5427 C C . LEU D 4 203 ? 109.249 90.839 101.359 1.00 70.33 203 LEU R C 1
ATOM 5428 O O . LEU D 4 203 ? 109.773 90.149 100.477 1.00 71.57 203 LEU R O 1
ATOM 5433 N N . LEU D 4 204 ? 108.019 90.595 101.814 1.00 73.56 204 LEU R N 1
ATOM 5434 C CA . LEU D 4 204 ? 107.237 89.489 101.272 1.00 78.34 204 LEU R CA 1
ATOM 5435 C C . LEU D 4 204 ? 106.760 89.780 99.856 1.00 78.03 204 LEU R C 1
ATOM 5436 O O . LEU D 4 204 ? 106.602 88.852 99.055 1.00 80.79 204 LEU R O 1
ATOM 5441 N N . VAL D 4 205 ? 106.519 91.049 99.531 1.00 72.04 205 VAL R N 1
ATOM 5442 C CA . VAL D 4 205 ? 106.099 91.396 98.179 1.00 68.15 205 VAL R CA 1
ATOM 5443 C C . VAL D 4 205 ? 107.288 91.438 97.225 1.00 65.78 205 VAL R C 1
ATOM 5444 O O . VAL D 4 205 ? 107.124 91.214 96.021 1.00 64.92 205 VAL R O 1
ATOM 5448 N N . THR D 4 206 ? 108.489 91.721 97.728 1.00 68.16 206 THR R N 1
ATOM 5449 C CA . THR D 4 206 ? 109.669 91.878 96.887 1.00 67.06 206 THR R CA 1
ATOM 5450 C C . THR D 4 206 ? 110.505 90.611 96.766 1.00 72.31 206 THR R C 1
ATOM 5451 O O . THR D 4 206 ? 111.513 90.622 96.053 1.00 70.48 206 THR R O 1
ATOM 5455 N N . ILE D 4 207 ? 110.132 89.528 97.440 1.00 78.74 207 ILE R N 1
ATOM 5456 C CA . ILE D 4 207 ? 110.905 88.290 97.359 1.00 74.19 207 ILE R CA 1
ATOM 5457 C C . ILE D 4 207 ? 110.849 87.704 95.951 1.00 68.02 207 ILE R C 1
ATOM 5458 O O . ILE D 4 207 ? 111.831 87.081 95.523 1.00 70.50 207 ILE R O 1
ATOM 5463 N N . PRO D 4 208 ? 109.765 87.865 95.182 1.00 64.74 208 PRO R N 1
ATOM 5464 C CA . PRO D 4 208 ? 109.792 87.368 93.797 1.00 63.43 208 PRO R CA 1
ATOM 5465 C C . PRO D 4 208 ? 110.800 88.078 92.914 1.00 66.34 208 PRO R C 1
ATOM 5466 O O . PRO D 4 208 ? 111.030 87.625 91.786 1.00 73.21 208 PRO R O 1
ATOM 5470 N N . LEU D 4 209 ? 111.399 89.175 93.376 1.00 69.26 209 LEU R N 1
ATOM 5471 C CA . LEU D 4 209 ? 112.425 89.863 92.604 1.00 73.23 209 LEU R CA 1
ATOM 5472 C C . LEU D 4 209 ? 113.804 89.240 92.771 1.00 71.51 209 LEU R C 1
ATOM 5473 O O . LEU D 4 209 ? 114.702 89.547 91.981 1.00 69.73 209 LEU R O 1
ATOM 5475 N N . TYR D 4 210 ? 113.990 88.376 93.769 1.00 72.91 210 TYR R N 1
ATOM 5476 C CA . TYR D 4 210 ? 115.256 87.688 93.980 1.00 74.90 210 TYR R CA 1
ATOM 5477 C C . TYR D 4 210 ? 115.308 86.300 93.359 1.00 78.40 210 TYR R C 1
ATOM 5478 O O . TYR D 4 210 ? 116.407 85.787 93.127 1.00 76.36 210 TYR R O 1
ATOM 5487 N N . VAL D 4 211 ? 114.163 85.688 93.079 1.00 77.89 211 VAL R N 1
ATOM 5488 C CA . VAL D 4 211 ? 114.116 84.324 92.576 1.00 75.44 211 VAL R CA 1
ATOM 5489 C C . VAL D 4 211 ? 114.015 84.289 91.058 1.00 74.50 211 VAL R C 1
ATOM 5490 O O . VAL D 4 211 ? 114.652 83.458 90.411 1.00 81.40 211 VAL R O 1
ATOM 5494 N N . VAL D 4 212 ? 113.220 85.183 90.476 1.00 78.19 212 VAL R N 1
ATOM 5495 C CA . VAL D 4 212 ? 112.986 85.150 89.042 1.00 83.64 212 VAL R CA 1
ATOM 5496 C C . VAL D 4 212 ? 114.279 85.475 88.300 1.00 85.80 212 VAL R C 1
ATOM 5497 O O . VAL D 4 212 ? 115.105 86.274 88.761 1.00 92.68 212 VAL R O 1
ATOM 5501 N N . LYS D 4 213 ? 114.458 84.850 87.139 1.00 78.61 213 LYS R N 1
ATOM 5502 C CA . LYS D 4 213 ? 115.726 84.916 86.421 1.00 81.36 213 LYS R CA 1
ATOM 5503 C C . LYS D 4 213 ? 115.790 86.190 85.590 1.00 86.39 213 LYS R C 1
ATOM 5504 O O . LYS D 4 213 ? 114.929 86.419 84.734 1.00 90.56 213 LYS R O 1
ATOM 5510 N N . GLN D 4 214 ? 116.807 87.021 85.832 1.00 83.64 214 GLN R N 1
ATOM 5511 C CA . GLN D 4 214 ? 117.052 88.203 84.998 1.00 84.02 214 GLN R CA 1
ATOM 5512 C C . GLN D 4 214 ? 118.565 88.376 84.835 1.00 78.49 214 GLN R C 1
ATOM 5513 O O . GLN D 4 214 ? 119.225 89.079 85.602 1.00 78.41 214 GLN R O 1
ATOM 5519 N N . THR D 4 215 ? 119.114 87.704 83.823 1.00 77.83 215 THR R N 1
ATOM 5520 C CA . THR D 4 215 ? 120.521 87.883 83.483 1.00 77.91 215 THR R CA 1
ATOM 5521 C C . THR D 4 215 ? 120.751 87.745 81.982 1.00 84.18 215 THR R C 1
ATOM 5522 O O . THR D 4 215 ? 121.908 87.625 81.562 1.00 90.15 215 THR R O 1
ATOM 5526 N N . ILE D 4 216 ? 119.693 87.773 81.165 1.00 85.82 216 ILE R N 1
ATOM 5527 C CA . ILE D 4 216 ? 119.760 87.320 79.778 1.00 91.44 216 ILE R CA 1
ATOM 5528 C C . ILE D 4 216 ? 120.993 87.883 79.090 1.00 100.66 216 ILE R C 1
ATOM 5529 O O . ILE D 4 216 ? 121.226 89.096 79.082 1.00 96.62 216 ILE R O 1
ATOM 5534 N N . PHE D 4 217 ? 121.790 86.986 78.506 1.00 105.21 217 PHE R N 1
ATOM 5535 C CA . PHE D 4 217 ? 122.999 87.353 77.771 1.00 101.09 217 PHE R CA 1
ATOM 5536 C C . PHE D 4 217 ? 122.707 87.288 76.274 1.00 98.78 217 PHE R C 1
ATOM 5537 O O . PHE D 4 217 ? 123.000 86.308 75.590 1.00 89.35 217 PHE R O 1
ATOM 5545 N N . ILE D 4 218 ? 122.106 88.361 75.768 1.00 100.47 218 ILE R N 1
ATOM 5546 C CA . ILE D 4 218 ? 121.781 88.425 74.340 1.00 97.88 218 ILE R CA 1
ATOM 5547 C C . ILE D 4 218 ? 123.069 88.314 73.531 1.00 104.46 218 ILE R C 1
ATOM 5548 O O . ILE D 4 218 ? 124.026 89.071 73.787 1.00 107.75 218 ILE R O 1
ATOM 5553 N N . PRO D 4 219 ? 123.162 87.406 72.553 1.00 103.64 219 PRO R N 1
ATOM 5554 C CA . PRO D 4 219 ? 124.424 87.261 71.812 1.00 104.52 219 PRO R CA 1
ATOM 5555 C C . PRO D 4 219 ? 124.666 88.352 70.784 1.00 102.89 219 PRO R C 1
ATOM 5556 O O . PRO D 4 219 ? 125.825 88.573 70.408 1.00 100.04 219 PRO R O 1
ATOM 5560 N N . ALA D 4 220 ? 123.618 89.035 70.319 1.00 102.93 220 ALA R N 1
ATOM 5561 C CA . ALA D 4 220 ? 123.773 90.003 69.237 1.00 106.30 220 ALA R CA 1
ATOM 5562 C C . ALA D 4 220 ? 124.830 91.050 69.562 1.00 107.42 220 ALA R C 1
ATOM 5563 O O . ALA D 4 220 ? 125.566 91.496 68.673 1.00 109.77 220 ALA R O 1
ATOM 5565 N N . LEU D 4 221 ? 124.923 91.458 70.826 1.00 102.42 221 LEU R N 1
ATOM 5566 C CA . LEU D 4 221 ? 125.930 92.416 71.265 1.00 99.02 221 LEU R CA 1
ATOM 5567 C C . LEU D 4 221 ? 126.933 91.812 72.238 1.00 95.05 221 LEU R C 1
ATOM 5568 O O . LEU D 4 221 ? 127.778 92.540 72.769 1.00 90.52 221 LEU R O 1
ATOM 5573 N N . ASN D 4 222 ? 126.877 90.503 72.475 1.00 99.82 222 ASN R N 1
ATOM 5574 C CA . ASN D 4 222 ? 127.759 89.861 73.446 1.00 105.50 222 ASN R CA 1
ATOM 5575 C C . ASN D 4 222 ? 127.612 90.516 74.818 1.00 105.30 222 ASN R C 1
ATOM 5576 O O . ASN D 4 222 ? 128.597 90.768 75.515 1.00 106.13 222 ASN R O 1
ATOM 5581 N N . ILE D 4 223 ? 126.367 90.798 75.207 1.00 103.20 223 ILE R N 1
ATOM 5582 C CA . ILE D 4 223 ? 126.067 91.565 76.411 1.00 99.27 223 ILE R CA 1
ATOM 5583 C C . ILE D 4 223 ? 125.061 90.820 77.277 1.00 96.29 223 ILE R C 1
ATOM 5584 O O . ILE D 4 223 ? 124.116 90.209 76.766 1.00 101.22 223 ILE R O 1
ATOM 5589 N N . THR D 4 224 ? 125.273 90.869 78.591 1.00 86.59 224 THR R N 1
ATOM 5590 C CA . THR D 4 224 ? 124.293 90.439 79.582 1.00 89.21 224 THR R CA 1
ATOM 5591 C C . THR D 4 224 ? 123.841 91.665 80.363 1.00 87.47 224 THR R C 1
ATOM 5592 O O . THR D 4 224 ? 124.675 92.441 80.843 1.00 91.41 224 THR R O 1
ATOM 5596 N N . THR D 4 225 ? 122.525 91.844 80.484 1.00 78.25 225 THR R N 1
ATOM 5597 C CA . THR D 4 225 ? 121.955 93.143 80.823 1.00 74.50 225 THR R CA 1
ATOM 5598 C C . THR D 4 225 ? 121.044 93.083 82.044 1.00 73.77 225 THR R C 1
ATOM 5599 O O . THR D 4 225 ? 120.088 93.856 82.145 1.00 85.75 225 THR R O 1
ATOM 5603 N N . CYS D 4 226 ? 121.354 92.212 83.003 1.00 75.69 226 CYS R N 1
ATOM 5604 C CA . CYS D 4 226 ? 120.598 92.132 84.250 1.00 81.23 226 CYS R CA 1
ATOM 5605 C C . CYS D 4 226 ? 119.093 92.242 84.016 1.00 81.60 226 CYS R C 1
ATOM 5606 O O . CYS D 4 226 ? 118.481 91.313 83.479 1.00 92.03 226 CYS R O 1
ATOM 5609 N N . HIS D 4 227 ? 118.484 93.363 84.410 1.00 66.67 227 HIS R N 1
ATOM 5610 C CA . HIS D 4 227 ? 117.031 93.483 84.409 1.00 64.88 227 HIS R CA 1
ATOM 5611 C C . HIS D 4 227 ? 116.461 94.073 83.128 1.00 57.07 227 HIS R C 1
ATOM 5612 O O . HIS D 4 227 ? 115.277 93.862 82.847 1.00 54.93 227 HIS R O 1
ATOM 5619 N N . ASP D 4 228 ? 117.264 94.793 82.343 1.00 63.35 228 ASP R N 1
ATOM 5620 C CA . ASP D 4 228 ? 116.710 95.553 81.227 1.00 69.57 228 ASP R CA 1
ATOM 5621 C C . ASP D 4 228 ? 115.982 94.651 80.236 1.00 72.28 228 ASP R C 1
ATOM 5622 O O . ASP D 4 228 ? 114.929 95.029 79.708 1.00 78.78 228 ASP R O 1
ATOM 5627 N N . VAL D 4 229 ? 116.517 93.463 79.965 1.00 62.53 229 VAL R N 1
ATOM 5628 C CA . VAL D 4 229 ? 115.894 92.505 79.056 1.00 54.57 229 VAL R CA 1
ATOM 5629 C C . VAL D 4 229 ? 115.458 91.284 79.853 1.00 65.81 229 VAL R C 1
ATOM 5630 O O . VAL D 4 229 ? 116.139 90.871 80.799 1.00 77.72 229 VAL R O 1
ATOM 5634 N N . LEU D 4 230 ? 114.321 90.708 79.469 1.00 70.14 230 LEU R N 1
ATOM 5635 C CA . LEU D 4 230 ? 113.754 89.561 80.163 1.00 73.99 230 LEU R CA 1
ATOM 5636 C C . LEU D 4 230 ? 113.078 88.661 79.141 1.00 73.08 230 LEU R C 1
ATOM 5637 O O . LEU D 4 230 ? 112.589 89.154 78.118 1.00 79.13 230 LEU R O 1
ATOM 5642 N N . PRO D 4 231 ? 113.034 87.348 79.378 1.00 64.40 231 PRO R N 1
ATOM 5643 C CA . PRO D 4 231 ? 112.328 86.462 78.446 1.00 64.32 231 PRO R CA 1
ATOM 5644 C C . PRO D 4 231 ? 110.843 86.783 78.367 1.00 72.21 231 PRO R C 1
ATOM 5645 O O . PRO D 4 231 ? 110.221 87.203 79.345 1.00 78.92 231 PRO R O 1
ATOM 5649 N N . GLU D 4 232 ? 110.271 86.573 77.177 1.00 72.79 232 GLU R N 1
ATOM 5650 C CA . GLU D 4 232 ? 108.842 86.805 76.994 1.00 75.36 232 GLU R CA 1
ATOM 5651 C C . GLU D 4 232 ? 108.002 85.923 77.906 1.00 83.66 232 GLU R C 1
ATOM 5652 O O . GLU D 4 232 ? 106.867 86.285 78.232 1.00 85.63 232 GLU R O 1
ATOM 5654 N N . GLN D 4 233 ? 108.542 84.783 78.336 1.00 82.78 233 GLN R N 1
ATOM 5655 C CA . GLN D 4 233 ? 107.810 83.905 79.241 1.00 85.13 233 GLN R CA 1
ATOM 5656 C C . GLN D 4 233 ? 107.589 84.579 80.583 1.00 89.30 233 GLN R C 1
ATOM 5657 O O . GLN D 4 233 ? 106.519 84.447 81.189 1.00 94.76 233 GLN R O 1
ATOM 5663 N N . LEU D 4 234 ? 108.600 85.300 81.063 1.00 83.83 234 LEU R N 1
ATOM 5664 C CA . LEU D 4 234 ? 108.513 85.963 82.354 1.00 81.36 234 LEU R CA 1
ATOM 5665 C C . LEU D 4 234 ? 107.730 87.266 82.265 1.00 82.44 234 LEU R C 1
ATOM 5666 O O . LEU D 4 234 ? 106.856 87.535 83.097 1.00 83.77 234 LEU R O 1
ATOM 5671 N N . LEU D 4 235 ? 108.023 88.080 81.251 1.00 83.30 235 LEU R N 1
ATOM 5672 C CA . LEU D 4 235 ? 107.376 89.382 81.125 1.00 82.72 235 LEU R CA 1
ATOM 5673 C C . LEU D 4 235 ? 105.870 89.255 80.944 1.00 79.26 235 LEU R C 1
ATOM 5674 O O . LEU D 4 235 ? 105.123 90.167 81.317 1.00 82.82 235 LEU R O 1
ATOM 5679 N N . VAL D 4 236 ? 105.406 88.141 80.386 1.00 74.71 236 VAL R N 1
ATOM 5680 C CA . VAL D 4 236 ? 104.000 88.023 80.022 1.00 78.85 236 VAL R CA 1
ATOM 5681 C C . VAL D 4 236 ? 103.134 87.421 81.126 1.00 82.05 236 VAL R C 1
ATOM 5682 O O . VAL D 4 236 ? 101.934 87.707 81.182 1.00 88.81 236 VAL R O 1
ATOM 5686 N N . GLY D 4 237 ? 103.697 86.605 82.015 1.00 81.62 237 GLY R N 1
ATOM 5687 C CA . GLY D 4 237 ? 102.867 85.971 83.024 1.00 84.50 237 GLY R CA 1
ATOM 5688 C C . GLY D 4 237 ? 103.465 85.843 84.409 1.00 85.66 237 GLY R C 1
ATOM 5689 O O . GLY D 4 237 ? 102.807 85.317 85.311 1.00 84.27 237 GLY R O 1
ATOM 5690 N N . ASP D 4 238 ? 104.700 86.306 84.604 1.00 90.68 238 ASP R N 1
ATOM 5691 C CA . ASP D 4 238 ? 105.330 86.254 85.920 1.00 91.33 238 ASP R CA 1
ATOM 5692 C C . ASP D 4 238 ? 105.653 87.646 86.443 1.00 87.89 238 ASP R C 1
ATOM 5693 O O . ASP D 4 238 ? 105.226 87.996 87.547 1.00 85.55 238 ASP R O 1
ATOM 5698 N N . MET D 4 239 ? 106.401 88.454 85.688 1.00 79.79 239 MET R N 1
ATOM 5699 C CA . MET D 4 239 ? 106.711 89.805 86.131 1.00 67.42 239 MET R CA 1
ATOM 5700 C C . MET D 4 239 ? 105.545 90.754 85.917 1.00 67.93 239 MET R C 1
ATOM 5701 O O . MET D 4 239 ? 105.458 91.777 86.605 1.00 74.15 239 MET R O 1
ATOM 5706 N N . PHE D 4 240 ? 104.649 90.436 84.981 1.00 65.13 240 PHE R N 1
ATOM 5707 C CA . PHE D 4 240 ? 103.466 91.262 84.776 1.00 66.81 240 PHE R CA 1
ATOM 5708 C C . PHE D 4 240 ? 102.642 91.347 86.052 1.00 70.36 240 PHE R C 1
ATOM 5709 O O . PHE D 4 240 ? 102.228 92.435 86.469 1.00 74.04 240 PHE R O 1
ATOM 5717 N N . ASN D 4 241 ? 102.391 90.201 86.686 1.00 71.96 241 ASN R N 1
ATOM 5718 C CA . ASN D 4 241 ? 101.597 90.199 87.908 1.00 71.45 241 ASN R CA 1
ATOM 5719 C C . ASN D 4 241 ? 102.305 90.957 89.023 1.00 64.82 241 ASN R C 1
ATOM 5720 O O . ASN D 4 241 ? 101.673 91.712 89.770 1.00 62.95 241 ASN R O 1
ATOM 5725 N N . TYR D 4 242 ? 103.618 90.768 89.150 1.00 58.57 242 TYR R N 1
ATOM 5726 C CA . TYR D 4 242 ? 104.349 91.393 90.246 1.00 56.82 242 TYR R CA 1
ATOM 5727 C C . TYR D 4 242 ? 104.347 92.910 90.116 1.00 66.87 242 TYR R C 1
ATOM 5728 O O . TYR D 4 242 ? 104.029 93.625 91.073 1.00 71.96 242 TYR R O 1
ATOM 5737 N N . PHE D 4 243 ? 104.697 93.425 88.935 1.00 66.35 243 PHE R N 1
ATOM 5738 C CA . PHE D 4 243 ? 104.842 94.869 88.781 1.00 56.09 243 PHE R CA 1
ATOM 5739 C C . PHE D 4 243 ? 103.491 95.570 88.782 1.00 57.82 243 PHE R C 1
ATOM 5740 O O . PHE D 4 243 ? 103.334 96.620 89.415 1.00 68.08 243 PHE R O 1
ATOM 5748 N N . LEU D 4 244 ? 102.504 95.013 88.081 1.00 56.94 244 LEU R N 1
ATOM 5749 C CA . LEU D 4 244 ? 101.185 95.634 88.071 1.00 67.29 244 LEU R CA 1
ATOM 5750 C C . LEU D 4 244 ? 100.574 95.636 89.465 1.00 70.48 244 LEU R C 1
ATOM 5751 O O . LEU D 4 244 ? 100.016 96.648 89.907 1.00 72.52 244 LEU R O 1
ATOM 5756 N N . SER D 4 245 ? 100.667 94.509 90.176 1.00 72.22 245 SER R N 1
ATOM 5757 C CA . SER D 4 245 ? 100.193 94.470 91.555 1.00 76.57 245 SER R CA 1
ATOM 5758 C C . SER D 4 245 ? 101.012 95.400 92.440 1.00 71.91 245 SER R C 1
ATOM 5759 O O . SER D 4 245 ? 100.462 96.094 93.304 1.00 72.13 245 SER R O 1
ATOM 5762 N N . LEU D 4 246 ? 102.331 95.428 92.239 1.00 64.31 246 LEU R N 1
ATOM 5763 C CA . LEU D 4 246 ? 103.175 96.336 93.006 1.00 58.47 246 LEU R CA 1
ATOM 5764 C C . LEU D 4 246 ? 102.823 97.786 92.710 1.00 57.26 246 LEU R C 1
ATOM 5765 O O . LEU D 4 246 ? 102.797 98.625 93.616 1.00 60.58 246 LEU R O 1
ATOM 5770 N N . ALA D 4 247 ? 102.546 98.100 91.445 1.00 58.19 247 ALA R N 1
ATOM 5771 C CA . ALA D 4 247 ? 102.214 99.472 91.081 1.00 56.20 247 ALA R CA 1
ATOM 5772 C C . ALA D 4 247 ? 100.813 99.836 91.554 1.00 57.20 247 ALA R C 1
ATOM 5773 O O . ALA D 4 247 ? 100.620 100.843 92.244 1.00 67.33 247 ALA R O 1
ATOM 5775 N N . ILE D 4 248 ? 99.820 99.022 91.193 1.00 53.78 248 ILE R N 1
ATOM 5776 C CA . ILE D 4 248 ? 98.441 99.343 91.540 1.00 59.58 248 ILE R CA 1
ATOM 5777 C C . ILE D 4 248 ? 98.233 99.296 93.048 1.00 61.75 248 ILE R C 1
ATOM 5778 O O . ILE D 4 248 ? 97.449 100.079 93.597 1.00 61.28 248 ILE R O 1
ATOM 5783 N N . GLY D 4 249 ? 98.916 98.389 93.742 1.00 61.32 249 GLY R N 1
ATOM 5784 C CA . GLY D 4 249 ? 98.645 98.155 95.146 1.00 62.58 249 GLY R CA 1
ATOM 5785 C C . GLY D 4 249 ? 99.503 98.962 96.097 1.00 60.03 249 GLY R C 1
ATOM 5786 O O . GLY D 4 249 ? 99.033 99.368 97.164 1.00 58.91 249 GLY R O 1
ATOM 5787 N N . VAL D 4 250 ? 100.762 99.207 95.728 1.00 57.59 250 VAL R N 1
ATOM 5788 C CA . VAL D 4 250 ? 101.710 99.851 96.634 1.00 55.67 250 VAL R CA 1
ATOM 5789 C C . VAL D 4 250 ? 101.958 101.313 96.287 1.00 58.63 250 VAL R C 1
ATOM 5790 O O . VAL D 4 250 ? 102.590 102.025 97.084 1.00 59.81 250 VAL R O 1
ATOM 5794 N N . PHE D 4 251 ? 101.485 101.789 95.134 1.00 55.62 251 PHE R N 1
ATOM 5795 C CA . PHE D 4 251 ? 101.561 103.210 94.811 1.00 50.59 251 PHE R CA 1
ATOM 5796 C C . PHE D 4 251 ? 100.189 103.856 94.692 1.00 50.29 251 PHE R C 1
ATOM 5797 O O . PHE D 4 251 ? 99.916 104.830 95.401 1.00 60.24 251 PHE R O 1
ATOM 5805 N N . LEU D 4 252 ? 99.312 103.354 93.822 1.00 48.89 252 LEU R N 1
ATOM 5806 C CA . LEU D 4 252 ? 98.090 104.094 93.525 1.00 55.60 252 LEU R CA 1
ATOM 5807 C C . LEU D 4 252 ? 97.194 104.201 94.753 1.00 58.54 252 LEU R C 1
ATOM 5808 O O . LEU D 4 252 ? 96.678 105.281 95.061 1.00 59.49 252 LEU R O 1
ATOM 5813 N N . PHE D 4 253 ? 96.989 103.096 95.464 1.00 58.21 253 PHE R N 1
ATOM 5814 C CA . PHE D 4 253 ? 96.158 103.155 96.664 1.00 56.52 253 PHE R CA 1
ATOM 5815 C C . PHE D 4 253 ? 96.758 104.062 97.727 1.00 54.79 253 PHE R C 1
ATOM 5816 O O . PHE D 4 253 ? 96.028 104.910 98.269 1.00 60.06 253 PHE R O 1
ATOM 5824 N N . PRO D 4 254 ? 98.041 103.952 98.077 1.00 49.09 254 PRO R N 1
ATOM 5825 C CA . PRO D 4 254 ? 98.627 104.942 98.992 1.00 48.70 254 PRO R CA 1
ATOM 5826 C C . PRO D 4 254 ? 98.535 106.365 98.474 1.00 47.72 254 PRO R C 1
ATOM 5827 O O . PRO D 4 254 ? 98.471 107.304 99.276 1.00 49.28 254 PRO R O 1
ATOM 5831 N N . ALA D 4 255 ? 98.528 106.555 97.154 1.00 47.49 255 ALA R N 1
ATOM 5832 C CA . ALA D 4 255 ? 98.410 107.901 96.606 1.00 43.05 255 ALA R CA 1
ATOM 5833 C C . ALA D 4 255 ? 97.048 108.503 96.923 1.00 47.99 255 ALA R C 1
ATOM 5834 O O . ALA D 4 255 ? 96.947 109.699 97.220 1.00 55.19 255 ALA R O 1
ATOM 5836 N N . PHE D 4 256 ? 95.987 107.697 96.857 1.00 47.44 256 PHE R N 1
ATOM 5837 C CA . PHE D 4 256 ? 94.664 108.206 97.199 1.00 48.28 256 PHE R CA 1
ATOM 5838 C C . PHE D 4 256 ? 94.596 108.608 98.667 1.00 51.55 256 PHE R C 1
ATOM 5839 O O . PHE D 4 256 ? 94.004 109.639 99.008 1.00 55.98 256 PHE R O 1
ATOM 5847 N N . LEU D 4 257 ? 95.193 107.807 99.551 1.00 48.05 257 LEU R N 1
ATOM 5848 C CA . LEU D 4 257 ? 95.179 108.140 100.972 1.00 47.91 257 LEU R CA 1
ATOM 5849 C C . LEU D 4 257 ? 95.949 109.427 101.244 1.00 48.42 257 LEU R C 1
ATOM 5850 O O . LEU D 4 257 ? 95.469 110.310 101.964 1.00 54.39 257 LEU R O 1
ATOM 5855 N N . THR D 4 258 ? 97.150 109.553 100.675 1.00 41.18 258 THR R N 1
ATOM 5856 C CA . THR D 4 258 ? 97.964 110.732 100.952 1.00 37.27 258 THR R CA 1
ATOM 5857 C C . THR D 4 258 ? 97.369 111.981 100.316 1.00 37.45 258 THR R C 1
ATOM 5858 O O . THR D 4 258 ? 97.376 113.056 100.926 1.00 45.38 258 THR R O 1
ATOM 5862 N N . ALA D 4 259 ? 96.851 111.866 99.093 1.00 36.33 259 ALA R N 1
ATOM 5863 C CA . ALA D 4 259 ? 96.266 113.026 98.434 1.00 37.54 259 ALA R CA 1
ATOM 5864 C C . ALA D 4 259 ? 95.042 113.520 99.192 1.00 40.31 259 ALA R C 1
ATOM 5865 O O . ALA D 4 259 ? 94.886 114.723 99.426 1.00 44.60 259 ALA R O 1
ATOM 5867 N N . SER D 4 260 ? 94.165 112.600 99.593 1.00 39.75 260 SER R N 1
ATOM 5868 C CA . SER D 4 260 ? 92.980 112.995 100.345 1.00 40.46 260 SER R CA 1
ATOM 5869 C C . SER D 4 260 ? 93.359 113.603 101.689 1.00 40.31 260 SER R C 1
ATOM 5870 O O . SER D 4 260 ? 92.738 114.574 102.137 1.00 48.68 260 SER R O 1
ATOM 5873 N N . ALA D 4 261 ? 94.372 113.042 102.349 1.00 34.27 261 ALA R N 1
ATOM 5874 C CA . ALA D 4 261 ? 94.763 113.539 103.663 1.00 39.18 261 ALA R CA 1
ATOM 5875 C C . ALA D 4 261 ? 95.231 114.986 103.590 1.00 44.15 261 ALA R C 1
ATOM 5876 O O . ALA D 4 261 ? 94.846 115.818 104.419 1.00 44.95 261 ALA R O 1
ATOM 5878 N N . TYR D 4 262 ? 96.064 115.307 102.598 1.00 43.36 262 TYR R N 1
ATOM 5879 C CA . TYR D 4 262 ? 96.650 116.642 102.534 1.00 35.40 262 TYR R CA 1
ATOM 5880 C C . TYR D 4 262 ? 95.636 117.683 102.075 1.00 39.31 262 TYR R C 1
ATOM 5881 O O . TYR D 4 262 ? 95.619 118.805 102.593 1.00 45.16 262 TYR R O 1
ATOM 5890 N N . VAL D 4 263 ? 94.785 117.342 101.106 1.00 37.83 263 VAL R N 1
ATOM 5891 C CA . VAL D 4 263 ? 93.754 118.285 100.684 1.00 39.32 263 VAL R CA 1
ATOM 5892 C C . VAL D 4 263 ? 92.756 118.516 101.811 1.00 48.66 263 VAL R C 1
ATOM 5893 O O . VAL D 4 263 ? 92.280 119.639 102.016 1.00 55.78 263 VAL R O 1
ATOM 5897 N N . LEU D 4 264 ? 92.420 117.462 102.558 1.00 45.56 264 LEU R N 1
ATOM 5898 C CA . LEU D 4 264 ? 91.544 117.631 103.712 1.00 44.70 264 LEU R CA 1
ATOM 5899 C C . LEU D 4 264 ? 92.190 118.529 104.758 1.00 52.59 264 LEU R C 1
ATOM 5900 O O . LEU D 4 264 ? 91.506 119.330 105.406 1.00 59.60 264 LEU R O 1
ATOM 5905 N N . MET D 4 265 ? 93.506 118.409 104.939 1.00 51.28 265 MET R N 1
ATOM 5906 C CA . MET D 4 265 ? 94.208 119.305 105.852 1.00 48.29 265 MET R CA 1
ATOM 5907 C C . MET D 4 265 ? 94.027 120.755 105.430 1.00 47.49 265 MET R C 1
ATOM 5908 O O . MET D 4 265 ? 93.640 121.607 106.237 1.00 55.99 265 MET R O 1
ATOM 5913 N N . ILE D 4 266 ? 94.300 121.055 104.159 1.00 41.66 266 ILE R N 1
ATOM 5914 C CA . ILE D 4 266 ? 94.192 122.430 103.686 1.00 43.36 266 ILE R CA 1
ATOM 5915 C C . ILE D 4 266 ? 92.752 122.908 103.773 1.00 52.77 266 ILE R C 1
ATOM 5916 O O . ILE D 4 266 ? 92.497 124.100 103.987 1.00 62.96 266 ILE R O 1
ATOM 5921 N N . ARG D 4 267 ? 91.790 122.000 103.613 1.00 51.92 267 ARG R N 1
ATOM 5922 C CA . ARG D 4 267 ? 90.390 122.385 103.730 1.00 58.76 267 ARG R CA 1
ATOM 5923 C C . ARG D 4 267 ? 90.051 122.876 105.129 1.00 60.78 267 ARG R C 1
ATOM 5924 O O . ARG D 4 267 ? 89.027 123.545 105.306 1.00 67.37 267 ARG R O 1
ATOM 5932 N N . MET D 4 268 ? 90.882 122.563 106.123 1.00 59.80 268 MET R N 1
ATOM 5933 C CA . MET D 4 268 ? 90.655 123.024 107.487 1.00 64.98 268 MET R CA 1
ATOM 5934 C C . MET D 4 268 ? 91.584 124.159 107.890 1.00 65.60 268 MET R C 1
ATOM 5935 O O . MET D 4 268 ? 91.168 125.041 108.649 1.00 72.22 268 MET R O 1
ATOM 5940 N N . LEU D 4 269 ? 92.828 124.163 107.411 1.00 55.19 269 LEU R N 1
ATOM 5941 C CA . LEU D 4 269 ? 93.740 125.263 107.702 1.00 53.18 269 LEU R CA 1
ATOM 5942 C C . LEU D 4 269 ? 93.314 126.570 107.046 1.00 58.94 269 LEU R C 1
ATOM 5943 O O . LEU D 4 269 ? 94.005 127.578 107.214 1.00 67.57 269 LEU R O 1
ATOM 5948 N N . ARG D 4 270 ? 92.213 126.574 106.298 1.00 61.59 270 ARG R N 1
ATOM 5949 C CA . ARG D 4 270 ? 91.551 127.796 105.856 1.00 64.74 270 ARG R CA 1
ATOM 5950 C C . ARG D 4 270 ? 90.063 127.621 106.120 1.00 73.69 270 ARG R C 1
ATOM 5951 O O . ARG D 4 270 ? 89.418 126.770 105.498 1.00 76.11 270 ARG R O 1
ATOM 5959 N N . SER D 4 271 ? 89.514 128.415 107.034 1.00 83.28 271 SER R N 1
ATOM 5960 C CA . SER D 4 271 ? 88.100 128.308 107.370 1.00 85.19 271 SER R CA 1
ATOM 5961 C C . SER D 4 271 ? 87.757 129.411 108.362 1.00 81.76 271 SER R C 1
ATOM 5962 O O . SER D 4 271 ? 88.639 130.044 108.949 1.00 80.11 271 SER R O 1
ATOM 5965 N N . SER D 4 272 ? 86.454 129.633 108.539 1.00 82.25 272 SER R N 1
ATOM 5966 C CA . SER D 4 272 ? 85.982 130.581 109.537 1.00 91.63 272 SER R CA 1
ATOM 5967 C C . SER D 4 272 ? 86.061 130.014 110.947 1.00 94.01 272 SER R C 1
ATOM 5968 O O . SER D 4 272 ? 86.048 130.784 111.913 1.00 92.38 272 SER R O 1
ATOM 5971 N N . ALA D 4 273 ? 86.141 128.690 111.085 1.00 95.35 273 ALA R N 1
ATOM 5972 C CA . ALA D 4 273 ? 86.307 128.034 112.374 1.00 93.99 273 ALA R CA 1
ATOM 5973 C C . ALA D 4 273 ? 87.759 127.991 112.825 1.00 84.02 273 ALA R C 1
ATOM 5974 O O . ALA D 4 273 ? 88.101 127.208 113.718 1.00 84.98 273 ALA R O 1
ATOM 5976 N N . MET D 4 274 ? 88.611 128.816 112.225 1.00 72.67 274 MET R N 1
ATOM 5977 C CA . MET D 4 274 ? 90.029 128.883 112.539 1.00 63.05 274 MET R CA 1
ATOM 5978 C C . MET D 4 274 ? 90.368 130.309 112.945 1.00 67.43 274 MET R C 1
ATOM 5979 O O . MET D 4 274 ? 89.842 131.266 112.369 1.00 72.43 274 MET R O 1
ATOM 5984 N N . ASP D 4 275 ? 91.245 130.453 113.935 1.00 66.25 275 ASP R N 1
ATOM 5985 C CA . ASP D 4 275 ? 91.501 131.764 114.520 1.00 66.58 275 ASP R CA 1
ATOM 5986 C C . ASP D 4 275 ? 92.136 132.704 113.505 1.00 71.75 275 ASP R C 1
ATOM 5987 O O . ASP D 4 275 ? 92.426 132.305 112.374 1.00 79.46 275 ASP R O 1
ATOM 5992 N N . GLU D 4 276 ? 92.353 133.958 113.903 1.00 74.24 276 GLU R N 1
ATOM 5993 C CA . GLU D 4 276 ? 92.747 135.002 112.965 1.00 72.76 276 GLU R CA 1
ATOM 5994 C C . GLU D 4 276 ? 94.251 135.062 112.729 1.00 71.48 276 GLU R C 1
ATOM 5995 O O . GLU D 4 276 ? 94.679 135.490 111.651 1.00 75.28 276 GLU R O 1
ATOM 6001 N N . ASN D 4 277 ? 95.064 134.658 113.701 1.00 65.66 277 ASN R N 1
ATOM 6002 C CA . ASN D 4 277 ? 96.516 134.784 113.590 1.00 62.35 277 ASN R CA 1
ATOM 6003 C C . ASN D 4 277 ? 97.026 133.671 112.682 1.00 73.32 277 ASN R C 1
ATOM 6004 O O . ASN D 4 277 ? 97.137 132.514 113.096 1.00 67.42 277 ASN R O 1
ATOM 6009 N N . SER D 4 278 ? 97.338 134.023 111.432 1.00 85.57 278 SER R N 1
ATOM 6010 C CA . SER D 4 278 ? 97.579 133.029 110.391 1.00 74.44 278 SER R CA 1
ATOM 6011 C C . SER D 4 278 ? 98.871 133.267 109.618 1.00 68.46 278 SER R C 1
ATOM 6012 O O . SER D 4 278 ? 99.539 132.312 109.210 1.00 65.54 278 SER R O 1
ATOM 6015 N N . GLU D 4 279 ? 99.232 134.535 109.416 1.00 78.01 279 GLU R N 1
ATOM 6016 C CA . GLU D 4 279 ? 100.200 134.879 108.378 1.00 84.32 279 GLU R CA 1
ATOM 6017 C C . GLU D 4 279 ? 101.491 134.081 108.505 1.00 84.65 279 GLU R C 1
ATOM 6018 O O . GLU D 4 279 ? 102.099 133.710 107.494 1.00 85.19 279 GLU R O 1
ATOM 6024 N N . LYS D 4 280 ? 101.930 133.803 109.731 1.00 86.52 280 LYS R N 1
ATOM 6025 C CA . LYS D 4 280 ? 103.200 133.111 109.923 1.00 92.32 280 LYS R CA 1
ATOM 6026 C C . LYS D 4 280 ? 103.073 131.593 109.989 1.00 88.24 280 LYS R C 1
ATOM 6027 O O . LYS D 4 280 ? 104.030 130.895 109.634 1.00 84.94 280 LYS R O 1
ATOM 6033 N N . LYS D 4 281 ? 101.934 131.051 110.427 1.00 85.01 281 LYS R N 1
ATOM 6034 C CA . LYS D 4 281 ? 101.829 129.620 110.695 1.00 77.60 281 LYS R CA 1
ATOM 6035 C C . LYS D 4 281 ? 100.980 128.887 109.663 1.00 68.49 281 LYS R C 1
ATOM 6036 O O . LYS D 4 281 ? 101.473 127.965 109.009 1.00 69.44 281 LYS R O 1
ATOM 6042 N N . ARG D 4 282 ? 99.713 129.266 109.493 1.00 62.44 282 ARG R N 1
ATOM 6043 C CA . ARG D 4 282 ? 98.829 128.462 108.654 1.00 56.51 282 ARG R CA 1
ATOM 6044 C C . ARG D 4 282 ? 99.120 128.662 107.173 1.00 63.39 282 ARG R C 1
ATOM 6045 O O . ARG D 4 282 ? 99.131 127.694 106.406 1.00 67.49 282 ARG R O 1
ATOM 6053 N N . LYS D 4 283 ? 99.354 129.906 106.752 1.00 64.69 283 LYS R N 1
ATOM 6054 C CA . LYS D 4 283 ? 99.646 130.157 105.345 1.00 63.67 283 LYS R CA 1
ATOM 6055 C C . LYS D 4 283 ? 100.916 129.436 104.917 1.00 60.20 283 LYS R C 1
ATOM 6056 O O . LYS D 4 283 ? 100.973 128.863 103.823 1.00 63.90 283 LYS R O 1
ATOM 6062 N N . ARG D 4 284 ? 101.943 129.446 105.768 1.00 54.50 284 ARG R N 1
ATOM 6063 C CA . ARG D 4 284 ? 103.170 128.728 105.444 1.00 52.31 284 ARG R CA 1
ATOM 6064 C C . ARG D 4 284 ? 102.919 127.232 105.315 1.00 56.37 284 ARG R C 1
ATOM 6065 O O . ARG D 4 284 ? 103.436 126.585 104.397 1.00 58.59 284 ARG R O 1
ATOM 6073 N N . ALA D 4 285 ? 102.128 126.664 106.226 1.00 51.05 285 ALA R N 1
ATOM 6074 C CA . ALA D 4 285 ? 101.916 125.222 106.217 1.00 49.45 285 ALA R CA 1
ATOM 6075 C C . ALA D 4 285 ? 101.243 124.773 104.930 1.00 46.60 285 ALA R C 1
ATOM 6076 O O . ALA D 4 285 ? 101.582 123.721 104.377 1.00 55.61 285 ALA R O 1
ATOM 6078 N N . ILE D 4 286 ? 100.282 125.554 104.439 1.00 41.36 286 ILE R N 1
ATOM 6079 C CA . ILE D 4 286 ? 99.561 125.169 103.231 1.00 44.72 286 ILE R CA 1
ATOM 6080 C C . ILE D 4 286 ? 100.525 125.013 102.064 1.00 49.44 286 ILE R C 1
ATOM 6081 O O . ILE D 4 286 ? 100.391 124.093 101.248 1.00 55.64 286 ILE R O 1
ATOM 6086 N N . LYS D 4 287 ? 101.515 125.901 101.966 1.00 48.06 287 LYS R N 1
ATOM 6087 C CA . LYS D 4 287 ? 102.480 125.801 100.876 1.00 50.96 287 LYS R CA 1
ATOM 6088 C C . LYS D 4 287 ? 103.280 124.509 100.970 1.00 53.00 287 LYS R C 1
ATOM 6089 O O . LYS D 4 287 ? 103.505 123.835 99.958 1.00 52.41 287 LYS R O 1
ATOM 6095 N N . LEU D 4 288 ? 103.720 124.146 102.176 1.00 52.34 288 LEU R N 1
ATOM 6096 C CA . LEU D 4 288 ? 104.505 122.924 102.337 1.00 49.27 288 LEU R CA 1
ATOM 6097 C C . LEU D 4 288 ? 103.670 121.686 102.032 1.00 50.97 288 LEU R C 1
ATOM 6098 O O . LEU D 4 288 ? 104.168 120.731 101.425 1.00 51.47 288 LEU R O 1
ATOM 6103 N N . ILE D 4 289 ? 102.401 121.680 102.445 1.00 44.92 289 ILE R N 1
ATOM 6104 C CA . ILE D 4 289 ? 101.539 120.536 102.165 1.00 39.83 289 ILE R CA 1
ATOM 6105 C C . ILE D 4 289 ? 101.400 120.338 100.663 1.00 41.35 289 ILE R C 1
ATOM 6106 O O . ILE D 4 289 ? 101.493 119.212 100.159 1.00 48.19 289 ILE R O 1
ATOM 6111 N N . VAL D 4 290 ? 101.179 121.424 99.922 1.00 35.13 290 VAL R N 1
ATOM 6112 C CA . VAL D 4 290 ? 101.082 121.316 98.471 1.00 34.62 290 VAL R CA 1
ATOM 6113 C C . VAL D 4 290 ? 102.415 120.867 97.888 1.00 38.18 290 VAL R C 1
ATOM 6114 O O . VAL D 4 290 ? 102.460 120.074 96.941 1.00 45.82 290 VAL R O 1
ATOM 6118 N N . THR D 4 291 ? 103.520 121.365 98.443 1.00 36.44 291 THR R N 1
ATOM 6119 C CA . THR D 4 291 ? 104.836 120.957 97.965 1.00 36.29 291 THR R CA 1
ATOM 6120 C C . THR D 4 291 ? 105.047 119.461 98.153 1.00 43.81 291 THR R C 1
ATOM 6121 O O . THR D 4 291 ? 105.465 118.759 97.225 1.00 52.96 291 THR R O 1
ATOM 6125 N N . VAL D 4 292 ? 104.760 118.953 99.353 1.00 43.80 292 VAL R N 1
ATOM 6126 C CA . VAL D 4 292 ? 104.967 117.533 99.624 1.00 42.40 292 VAL R CA 1
ATOM 6127 C C . VAL D 4 292 ? 104.061 116.689 98.741 1.00 36.37 292 VAL R C 1
ATOM 6128 O O . VAL D 4 292 ? 104.489 115.678 98.172 1.00 39.05 292 VAL R O 1
ATOM 6132 N N . LEU D 4 293 ? 102.795 117.082 98.616 1.00 30.65 293 LEU R N 1
ATOM 6133 C CA . LEU D 4 293 ? 101.892 116.362 97.729 1.00 31.89 293 LEU R CA 1
ATOM 6134 C C . LEU D 4 293 ? 102.309 116.527 96.273 1.00 40.02 293 LEU R C 1
ATOM 6135 O O . LEU D 4 293 ? 102.199 115.584 95.481 1.00 48.06 293 LEU R O 1
ATOM 6140 N N . ALA D 4 294 ? 102.793 117.714 95.902 1.00 41.61 294 ALA R N 1
ATOM 6141 C CA . ALA D 4 294 ? 103.229 117.936 94.528 1.00 39.48 294 ALA R CA 1
ATOM 6142 C C . ALA D 4 294 ? 104.395 117.025 94.169 1.00 41.33 294 ALA R C 1
ATOM 6143 O O . ALA D 4 294 ? 104.390 116.375 93.119 1.00 48.85 294 ALA R O 1
ATOM 6145 N N . MET D 4 295 ? 105.405 116.954 95.037 1.00 36.77 295 MET R N 1
ATOM 6146 C CA . MET D 4 295 ? 106.537 116.076 94.765 1.00 39.11 295 MET R CA 1
ATOM 6147 C C . MET D 4 295 ? 106.094 114.621 94.693 1.00 45.38 295 MET R C 1
ATOM 6148 O O . MET D 4 295 ? 106.525 113.876 93.806 1.00 53.12 295 MET R O 1
ATOM 6153 N N . TYR D 4 296 ? 105.224 114.201 95.612 1.00 41.07 296 TYR R N 1
ATOM 6154 C CA . TYR D 4 296 ? 104.770 112.814 95.636 1.00 38.01 296 TYR R CA 1
ATOM 6155 C C . TYR D 4 296 ? 104.058 112.444 94.341 1.00 37.41 296 TYR R C 1
ATOM 6156 O O . TYR D 4 296 ? 104.309 111.382 93.762 1.00 47.17 296 TYR R O 1
ATOM 6165 N N . LEU D 4 297 ? 103.164 113.311 93.870 1.00 32.61 297 LEU R N 1
ATOM 6166 C CA . LEU D 4 297 ? 102.341 112.970 92.715 1.00 35.31 297 LEU R CA 1
ATOM 6167 C C . LEU D 4 297 ? 103.152 112.978 91.423 1.00 44.18 297 LEU R C 1
ATOM 6168 O O . LEU D 4 297 ? 103.053 112.048 90.615 1.00 55.09 297 LEU R O 1
ATOM 6173 N N . ILE D 4 298 ? 103.962 114.015 91.207 1.00 41.45 298 ILE R N 1
ATOM 6174 C CA . ILE D 4 298 ? 104.670 114.134 89.935 1.00 43.35 298 ILE R CA 1
ATOM 6175 C C . ILE D 4 298 ? 105.923 113.265 89.890 1.00 47.20 298 ILE R C 1
ATOM 6176 O O . ILE D 4 298 ? 106.379 112.894 88.803 1.00 51.08 298 ILE R O 1
ATOM 6181 N N . CYS D 4 299 ? 106.513 112.934 91.039 1.00 47.82 299 CYS R N 1
ATOM 6182 C CA . CYS D 4 299 ? 107.735 112.137 91.013 1.00 49.29 299 CYS R CA 1
ATOM 6183 C C . CYS D 4 299 ? 107.449 110.678 90.679 1.00 51.30 299 CYS R C 1
ATOM 6184 O O . CYS D 4 299 ? 108.248 110.027 89.996 1.00 56.42 299 CYS R O 1
ATOM 6187 N N . PHE D 4 300 ? 106.322 110.146 91.145 1.00 44.35 300 PHE R N 1
ATOM 6188 C CA . PHE D 4 300 ? 106.016 108.728 91.007 1.00 43.93 300 PHE R CA 1
ATOM 6189 C C . PHE D 4 300 ? 104.918 108.422 90.005 1.00 46.23 300 PHE R C 1
ATOM 6190 O O . PHE D 4 300 ? 104.984 107.393 89.330 1.00 54.87 300 PHE R O 1
ATOM 6198 N N . THR D 4 301 ? 103.904 109.275 89.883 1.00 43.31 301 THR R N 1
ATOM 6199 C CA . THR D 4 301 ? 102.818 108.984 88.949 1.00 45.86 301 THR R CA 1
ATOM 6200 C C . THR D 4 301 ? 103.306 108.790 87.520 1.00 55.45 301 THR R C 1
ATOM 6201 O O . THR D 4 301 ? 102.883 107.814 86.877 1.00 66.52 301 THR R O 1
ATOM 6205 N N . PRO D 4 302 ? 104.167 109.645 86.960 1.00 51.19 302 PRO R N 1
ATOM 6206 C CA . PRO D 4 302 ? 104.622 109.395 85.583 1.00 55.61 302 PRO R CA 1
ATOM 6207 C C . PRO D 4 302 ? 105.358 108.079 85.422 1.00 61.50 302 PRO R C 1
ATOM 6208 O O . PRO D 4 302 ? 105.263 107.454 84.358 1.00 65.11 302 PRO R O 1
ATOM 6212 N N . SER D 4 303 ? 106.088 107.635 86.444 1.00 60.60 303 SER R N 1
ATOM 6213 C CA . SER D 4 303 ? 106.812 106.373 86.339 1.00 57.78 303 SER R CA 1
ATOM 6214 C C . SER D 4 303 ? 105.857 105.191 86.426 1.00 51.82 303 SER R C 1
ATOM 6215 O O . SER D 4 303 ? 105.767 104.380 85.498 1.00 58.84 303 SER R O 1
ATOM 6218 N N . ASN D 4 304 ? 105.125 105.081 87.535 1.00 48.97 304 ASN R N 1
ATOM 6219 C CA . ASN D 4 304 ? 104.203 103.966 87.701 1.00 50.94 304 ASN R CA 1
ATOM 6220 C C . ASN D 4 304 ? 103.110 103.972 86.645 1.00 56.21 304 ASN R C 1
ATOM 6221 O O . ASN D 4 304 ? 102.544 102.915 86.349 1.00 65.44 304 ASN R O 1
ATOM 6226 N N . LEU D 4 305 ? 102.796 105.135 86.074 1.00 53.34 305 LEU R N 1
ATOM 6227 C CA . LEU D 4 305 ? 101.846 105.179 84.969 1.00 62.69 305 LEU R CA 1
ATOM 6228 C C . LEU D 4 305 ? 102.427 104.503 83.734 1.00 67.69 305 LEU R C 1
ATOM 6229 O O . LEU D 4 305 ? 101.763 103.682 83.090 1.00 72.41 305 LEU R O 1
ATOM 6234 N N . LEU D 4 306 ? 103.672 104.837 83.389 1.00 63.52 306 LEU R N 1
ATOM 6235 C CA . LEU D 4 306 ? 104.313 104.206 82.242 1.00 62.19 306 LEU R CA 1
ATOM 6236 C C . LEU D 4 306 ? 104.616 102.738 82.509 1.00 68.60 306 LEU R C 1
ATOM 6237 O O . LEU D 4 306 ? 104.659 101.936 81.569 1.00 69.60 306 LEU R O 1
ATOM 6242 N N . LEU D 4 307 ? 104.830 102.365 83.774 1.00 70.95 307 LEU R N 1
ATOM 6243 C CA . LEU D 4 307 ? 105.014 100.955 84.101 1.00 57.95 307 LEU R CA 1
ATOM 6244 C C . LEU D 4 307 ? 103.776 100.149 83.744 1.00 56.97 307 LEU R C 1
ATOM 6245 O O . LEU D 4 307 ? 103.877 99.063 83.161 1.00 65.75 307 LEU R O 1
ATOM 6250 N N . VAL D 4 308 ? 102.595 100.663 84.088 1.00 51.90 308 VAL R N 1
ATOM 6251 C CA . VAL D 4 308 ? 101.362 99.979 83.723 1.00 59.61 308 VAL R CA 1
ATOM 6252 C C . VAL D 4 308 ? 101.193 99.974 82.212 1.00 69.05 308 VAL R C 1
ATOM 6253 O O . VAL D 4 308 ? 100.695 99.002 81.631 1.00 77.09 308 VAL R O 1
ATOM 6257 N N . VAL D 4 309 ? 101.606 101.056 81.549 1.00 64.88 309 VAL R N 1
ATOM 6258 C CA . VAL D 4 309 ? 101.493 101.116 80.095 1.00 73.47 309 VAL R CA 1
ATOM 6259 C C . VAL D 4 309 ? 102.382 100.062 79.451 1.00 75.05 309 VAL R C 1
ATOM 6260 O O . VAL D 4 309 ? 101.969 99.368 78.514 1.00 76.64 309 VAL R O 1
ATOM 6264 N N . HIS D 4 310 ? 103.616 99.923 79.939 1.00 70.98 310 HIS R N 1
ATOM 6265 C CA . HIS D 4 310 ? 104.549 98.975 79.340 1.00 63.47 310 HIS R CA 1
ATOM 6266 C C . HIS D 4 310 ? 104.009 97.554 79.411 1.00 65.21 310 HIS R C 1
ATOM 6267 O O . HIS D 4 310 ? 103.731 96.926 78.384 1.00 73.21 310 HIS R O 1
ATOM 6274 N N . TYR D 4 311 ? 103.846 97.030 80.626 1.00 62.63 311 TYR R N 1
ATOM 6275 C CA . TYR D 4 311 ? 103.432 95.642 80.773 1.00 64.82 311 TYR R CA 1
ATOM 6276 C C . TYR D 4 311 ? 102.035 95.406 80.223 1.00 68.33 311 TYR R C 1
ATOM 6277 O O . TYR D 4 311 ? 101.674 94.255 79.955 1.00 78.37 311 TYR R O 1
ATOM 6286 N N . PHE D 4 312 ? 101.240 96.463 80.049 1.00 64.55 312 PHE R N 1
ATOM 6287 C CA . PHE D 4 312 ? 99.946 96.301 79.398 1.00 75.42 312 PHE R CA 1
ATOM 6288 C C . PHE D 4 312 ? 100.119 95.959 77.924 1.00 84.87 312 PHE R C 1
ATOM 6289 O O . PHE D 4 312 ? 99.425 95.081 77.397 1.00 94.05 312 PHE R O 1
ATOM 6297 N N . LEU D 4 313 ? 101.040 96.642 77.243 1.00 80.22 313 LEU R N 1
ATOM 6298 C CA . LEU D 4 313 ? 101.290 96.352 75.836 1.00 79.81 313 LEU R CA 1
ATOM 6299 C C . LEU D 4 313 ? 101.892 94.964 75.658 1.00 86.39 313 LEU R C 1
ATOM 6300 O O . LEU D 4 313 ? 101.544 94.247 74.712 1.00 89.47 313 LEU R O 1
ATOM 6305 N N . ILE D 4 314 ? 102.799 94.571 76.554 1.00 82.16 314 ILE R N 1
ATOM 6306 C CA . ILE D 4 314 ? 103.484 93.288 76.414 1.00 74.27 314 ILE R CA 1
ATOM 6307 C C . ILE D 4 314 ? 102.476 92.147 76.403 1.00 74.96 314 ILE R C 1
ATOM 6308 O O . ILE D 4 314 ? 102.528 91.256 75.546 1.00 83.89 314 ILE R O 1
ATOM 6313 N N . LYS D 4 315 ? 101.544 92.155 77.353 1.00 72.09 315 LYS R N 1
ATOM 6314 C CA . LYS D 4 315 ? 100.620 91.042 77.514 1.00 82.08 315 LYS R CA 1
ATOM 6315 C C . LYS D 4 315 ? 99.475 91.066 76.512 1.00 85.46 315 LYS R C 1
ATOM 6316 O O . LYS D 4 315 ? 98.689 90.113 76.476 1.00 90.16 315 LYS R O 1
ATOM 6322 N N . SER D 4 316 ? 99.360 92.115 75.699 1.00 81.85 316 SER R N 1
ATOM 6323 C CA . SER D 4 316 ? 98.252 92.219 74.754 1.00 89.95 316 SER R CA 1
ATOM 6324 C C . SER D 4 316 ? 98.662 92.650 73.356 1.00 95.92 316 SER R C 1
ATOM 6325 O O . SER D 4 316 ? 97.935 92.340 72.407 1.00 101.61 316 SER R O 1
ATOM 6328 N N . GLN D 4 317 ? 99.781 93.351 73.181 1.00 93.14 317 GLN R N 1
ATOM 6329 C CA . GLN D 4 317 ? 100.176 93.870 71.878 1.00 93.92 317 GLN R CA 1
ATOM 6330 C C . GLN D 4 317 ? 101.633 93.608 71.528 1.00 90.09 317 GLN R C 1
ATOM 6331 O O . GLN D 4 317 ? 101.995 93.745 70.354 1.00 96.11 317 GLN R O 1
ATOM 6337 N N . GLY D 4 318 ? 102.476 93.239 72.492 1.00 83.31 318 GLY R N 1
ATOM 6338 C CA . GLY D 4 318 ? 103.873 92.951 72.247 1.00 81.81 318 GLY R CA 1
ATOM 6339 C C . GLY D 4 318 ? 104.745 94.138 71.904 1.00 89.81 318 GLY R C 1
ATOM 6340 O O . GLY D 4 318 ? 105.973 93.990 71.881 1.00 87.21 318 GLY R O 1
ATOM 6341 N N . GLN D 4 319 ? 104.167 95.310 71.638 1.00 98.26 319 GLN R N 1
ATOM 6342 C CA . GLN D 4 319 ? 104.940 96.509 71.312 1.00 94.70 319 GLN R CA 1
ATOM 6343 C C . GLN D 4 319 ? 105.559 97.053 72.596 1.00 84.21 319 GLN R C 1
ATOM 6344 O O . GLN D 4 319 ? 105.033 97.955 73.252 1.00 86.34 319 GLN R O 1
ATOM 6350 N N . SER D 4 320 ? 106.709 96.484 72.962 1.00 66.54 320 SER R N 1
ATOM 6351 C CA . SER D 4 320 ? 107.310 96.721 74.268 1.00 65.10 320 SER R CA 1
ATOM 6352 C C . SER D 4 320 ? 108.348 97.836 74.250 1.00 66.83 320 SER R C 1
ATOM 6353 O O . SER D 4 320 ? 109.298 97.801 75.043 1.00 68.45 320 SER R O 1
ATOM 6356 N N . HIS D 4 321 ? 108.194 98.829 73.376 1.00 69.54 321 HIS R N 1
ATOM 6357 C CA . HIS D 4 321 ? 109.139 99.937 73.317 1.00 66.57 321 HIS R CA 1
ATOM 6358 C C . HIS D 4 321 ? 108.909 100.984 74.399 1.00 68.67 321 HIS R C 1
ATOM 6359 O O . HIS D 4 321 ? 109.777 101.842 74.596 1.00 69.98 321 HIS R O 1
ATOM 6366 N N . VAL D 4 322 ? 107.781 100.934 75.111 1.00 70.66 322 VAL R N 1
ATOM 6367 C CA . VAL D 4 322 ? 107.488 101.948 76.118 1.00 65.25 322 VAL R CA 1
ATOM 6368 C C . VAL D 4 322 ? 108.558 101.984 77.197 1.00 59.15 322 VAL R C 1
ATOM 6369 O O . VAL D 4 322 ? 108.665 102.973 77.929 1.00 68.07 322 VAL R O 1
ATOM 6373 N N . TYR D 4 323 ? 109.368 100.931 77.307 1.00 55.70 323 TYR R N 1
ATOM 6374 C CA . TYR D 4 323 ? 110.444 100.935 78.289 1.00 60.48 323 TYR R CA 1
ATOM 6375 C C . TYR D 4 323 ? 111.371 102.124 78.089 1.00 59.54 323 TYR R C 1
ATOM 6376 O O . TYR D 4 323 ? 112.001 102.588 79.046 1.00 67.37 323 TYR R O 1
ATOM 6385 N N . ALA D 4 324 ? 111.470 102.632 76.858 1.00 57.47 324 ALA R N 1
ATOM 6386 C CA . ALA D 4 324 ? 112.308 103.799 76.608 1.00 63.99 324 ALA R CA 1
ATOM 6387 C C . ALA D 4 324 ? 111.816 105.008 77.392 1.00 67.63 324 ALA R C 1
ATOM 6388 O O . ALA D 4 324 ? 112.618 105.770 77.943 1.00 69.74 324 ALA R O 1
ATOM 6390 N N . LEU D 4 325 ? 110.499 105.206 77.445 1.00 69.14 325 LEU R N 1
ATOM 6391 C CA . LEU D 4 325 ? 109.944 106.289 78.246 1.00 66.61 325 LEU R CA 1
ATOM 6392 C C . LEU D 4 325 ? 109.952 105.953 79.730 1.00 66.12 325 LEU R C 1
ATOM 6393 O O . LEU D 4 325 ? 110.141 106.846 80.564 1.00 68.91 325 LEU R O 1
ATOM 6398 N N . TYR D 4 326 ? 109.748 104.681 80.074 1.00 66.41 326 TYR R N 1
ATOM 6399 C CA . TYR D 4 326 ? 109.690 104.289 81.478 1.00 59.55 326 TYR R CA 1
ATOM 6400 C C . TYR D 4 326 ? 111.028 104.503 82.174 1.00 56.89 326 TYR R C 1
ATOM 6401 O O . TYR D 4 326 ? 111.072 104.968 83.318 1.00 60.73 326 TYR R O 1
ATOM 6410 N N . ILE D 4 327 ? 112.131 104.168 81.505 1.00 61.45 327 ILE R N 1
ATOM 6411 C CA . ILE D 4 327 ? 113.439 104.275 82.144 1.00 61.63 327 ILE R CA 1
ATOM 6412 C C . ILE D 4 327 ? 113.753 105.727 82.480 1.00 68.71 327 ILE R C 1
ATOM 6413 O O . ILE D 4 327 ? 114.275 106.031 83.559 1.00 73.59 327 ILE R O 1
ATOM 6418 N N . VAL D 4 328 ? 113.443 106.648 81.565 1.00 72.04 328 VAL R N 1
ATOM 6419 C CA . VAL D 4 328 ? 113.673 108.064 81.838 1.00 70.85 328 VAL R CA 1
ATOM 6420 C C . VAL D 4 328 ? 112.676 108.580 82.868 1.00 65.27 328 VAL R C 1
ATOM 6421 O O . VAL D 4 328 ? 113.026 109.382 83.741 1.00 69.62 328 VAL R O 1
ATOM 6425 N N . ALA D 4 329 ? 111.421 108.135 82.787 1.00 64.60 329 ALA R N 1
ATOM 6426 C CA . ALA D 4 329 ? 110.428 108.570 83.762 1.00 62.97 329 ALA R CA 1
ATOM 6427 C C . ALA D 4 329 ? 110.789 108.091 85.159 1.00 55.23 329 ALA R C 1
ATOM 6428 O O . ALA D 4 329 ? 110.549 108.794 86.147 1.00 57.43 329 ALA R O 1
ATOM 6430 N N . LEU D 4 330 ? 111.365 106.896 85.264 1.00 56.96 330 LEU R N 1
ATOM 6431 C CA . LEU D 4 330 ? 111.775 106.372 86.557 1.00 57.67 330 LEU R CA 1
ATOM 6432 C C . LEU D 4 330 ? 112.891 107.189 87.189 1.00 59.04 330 LEU R C 1
ATOM 6433 O O . LEU D 4 330 ? 113.153 107.026 88.385 1.00 67.56 330 LEU R O 1
ATOM 6438 N N . CYS D 4 331 ? 113.552 108.056 86.420 1.00 55.17 331 CYS R N 1
ATOM 6439 C CA . CYS D 4 331 ? 114.552 108.945 87.001 1.00 63.08 331 CYS R CA 1
ATOM 6440 C C . CYS D 4 331 ? 113.923 109.894 88.012 1.00 67.25 331 CYS R C 1
ATOM 6441 O O . CYS D 4 331 ? 114.519 110.184 89.056 1.00 66.81 331 CYS R O 1
ATOM 6444 N N . LEU D 4 332 ? 112.721 110.393 87.718 1.00 67.87 332 LEU R N 1
ATOM 6445 C CA . LEU D 4 332 ? 112.047 111.285 88.654 1.00 60.48 332 LEU R CA 1
ATOM 6446 C C . LEU D 4 332 ? 111.796 110.589 89.985 1.00 64.15 332 LEU R C 1
ATOM 6447 O O . LEU D 4 332 ? 112.010 111.177 91.052 1.00 68.42 332 LEU R O 1
ATOM 6452 N N . SER D 4 333 ? 111.342 109.335 89.943 1.00 58.30 333 SER R N 1
ATOM 6453 C CA . SER D 4 333 ? 111.136 108.589 91.179 1.00 52.42 333 SER R CA 1
ATOM 6454 C C . SER D 4 333 ? 112.444 108.423 91.938 1.00 56.70 333 SER R C 1
ATOM 6455 O O . SER D 4 333 ? 112.482 108.562 93.166 1.00 63.84 333 SER R O 1
ATOM 6458 N N . THR D 4 334 ? 113.530 108.124 91.224 1.00 58.57 334 THR R N 1
ATOM 6459 C CA . THR D 4 334 ? 114.837 108.077 91.868 1.00 60.94 334 THR R CA 1
ATOM 6460 C C . THR D 4 334 ? 115.222 109.445 92.413 1.00 65.88 334 THR R C 1
ATOM 6461 O O . THR D 4 334 ? 115.723 109.556 93.538 1.00 69.08 334 THR R O 1
ATOM 6465 N N . LEU D 4 335 ? 114.984 110.502 91.632 1.00 70.85 335 LEU R N 1
ATOM 6466 C CA . LEU D 4 335 ? 115.308 111.849 92.091 1.00 70.59 335 LEU R CA 1
ATOM 6467 C C . LEU D 4 335 ? 114.560 112.193 93.369 1.00 70.93 335 LEU R C 1
ATOM 6468 O O . LEU D 4 335 ? 115.057 112.972 94.190 1.00 74.43 335 LEU R O 1
ATOM 6473 N N . ASN D 4 336 ? 113.366 111.631 93.558 1.00 66.54 336 ASN R N 1
ATOM 6474 C CA . ASN D 4 336 ? 112.591 111.933 94.752 1.00 58.80 336 ASN R CA 1
ATOM 6475 C C . ASN D 4 336 ? 113.312 111.463 96.008 1.00 58.24 336 ASN R C 1
ATOM 6476 O O . ASN D 4 336 ? 113.095 112.025 97.085 1.00 67.66 336 ASN R O 1
ATOM 6481 N N . SER D 4 337 ? 114.204 110.479 95.884 1.00 52.15 337 SER R N 1
ATOM 6482 C CA . SER D 4 337 ? 114.946 110.003 97.043 1.00 55.48 337 SER R CA 1
ATOM 6483 C C . SER D 4 337 ? 115.794 111.098 97.674 1.00 64.52 337 SER R C 1
ATOM 6484 O O . SER D 4 337 ? 116.141 110.990 98.855 1.00 67.44 337 SER R O 1
ATOM 6487 N N . CYS D 4 338 ? 116.138 112.147 96.921 1.00 68.36 338 CYS R N 1
ATOM 6488 C CA . CYS D 4 338 ? 116.888 113.271 97.465 1.00 70.11 338 CYS R CA 1
ATOM 6489 C C . CYS D 4 338 ? 116.047 114.523 97.657 1.00 69.19 338 CYS R C 1
ATOM 6490 O O . CYS D 4 338 ? 116.478 115.430 98.375 1.00 68.25 338 CYS R O 1
ATOM 6493 N N . ILE D 4 339 ? 114.870 114.600 97.033 1.00 68.28 339 ILE R N 1
ATOM 6494 C CA . ILE D 4 339 ? 113.955 115.703 97.307 1.00 63.44 339 ILE R CA 1
ATOM 6495 C C . ILE D 4 339 ? 113.344 115.556 98.696 1.00 65.04 339 ILE R C 1
ATOM 6496 O O . ILE D 4 339 ? 113.147 116.547 99.409 1.00 69.63 339 ILE R O 1
ATOM 6501 N N . ASP D 4 340 ? 113.032 114.325 99.101 1.00 63.13 340 ASP R N 1
ATOM 6502 C CA . ASP D 4 340 ? 112.390 114.092 100.394 1.00 62.09 340 ASP R CA 1
ATOM 6503 C C . ASP D 4 340 ? 113.144 114.697 101.567 1.00 64.64 340 ASP R C 1
ATOM 6504 O O . ASP D 4 340 ? 112.515 115.389 102.382 1.00 71.03 340 ASP R O 1
ATOM 6509 N N . PRO D 4 341 ? 114.450 114.483 101.727 1.00 65.89 341 PRO R N 1
ATOM 6510 C CA . PRO D 4 341 ? 115.134 115.087 102.883 1.00 72.78 341 PRO R CA 1
ATOM 6511 C C . PRO D 4 341 ? 114.999 116.596 102.934 1.00 74.24 341 PRO R C 1
ATOM 6512 O O . PRO D 4 341 ? 114.856 117.163 104.024 1.00 72.90 341 PRO R O 1
ATOM 6516 N N . PHE D 4 342 ? 115.021 117.266 101.782 1.00 71.39 342 PHE R N 1
ATOM 6517 C CA . PHE D 4 342 ? 114.942 118.720 101.784 1.00 65.89 342 PHE R CA 1
ATOM 6518 C C . PHE D 4 342 ? 113.535 119.204 102.105 1.00 65.92 342 PHE R C 1
ATOM 6519 O O . PHE D 4 342 ? 113.373 120.250 102.744 1.00 76.32 342 PHE R O 1
ATOM 6527 N N . VAL D 4 343 ? 112.514 118.466 101.678 1.00 52.57 343 VAL R N 1
ATOM 6528 C CA . VAL D 4 343 ? 111.146 118.957 101.790 1.00 46.02 343 VAL R CA 1
ATOM 6529 C C . VAL D 4 343 ? 110.474 118.507 103.084 1.00 49.62 343 VAL R C 1
ATOM 6530 O O . VAL D 4 343 ? 109.601 119.213 103.599 1.00 62.91 343 VAL R O 1
ATOM 6534 N N . TYR D 4 344 ? 110.854 117.352 103.627 1.00 50.26 344 TYR R N 1
ATOM 6535 C CA . TYR D 4 344 ? 110.198 116.827 104.821 1.00 53.11 344 TYR R CA 1
ATOM 6536 C C . TYR D 4 344 ? 110.885 117.294 106.100 1.00 59.42 344 TYR R C 1
ATOM 6537 O O . TYR D 4 344 ? 110.263 117.950 106.941 1.00 64.48 344 TYR R O 1
ATOM 6546 N N . TYR D 4 345 ? 112.165 116.966 106.261 1.00 66.30 345 TYR R N 1
ATOM 6547 C CA . TYR D 4 345 ? 112.838 117.202 107.531 1.00 78.04 345 TYR R CA 1
ATOM 6548 C C . TYR D 4 345 ? 113.420 118.611 107.611 1.00 86.79 345 TYR R C 1
ATOM 6549 O O . TYR D 4 345 ? 113.210 119.315 108.603 1.00 90.18 345 TYR R O 1
ATOM 6558 N N . PHE D 4 346 ? 114.151 119.036 106.578 1.00 81.97 346 PHE R N 1
ATOM 6559 C CA . PHE D 4 346 ? 114.769 120.356 106.594 1.00 79.76 346 PHE R CA 1
ATOM 6560 C C . PHE D 4 346 ? 113.766 121.480 106.382 1.00 84.29 346 PHE R C 1
ATOM 6561 O O . PHE D 4 346 ? 114.112 122.643 106.614 1.00 95.94 346 PHE R O 1
ATOM 6569 N N . VAL D 4 347 ? 112.541 121.170 105.950 1.00 75.69 347 VAL R N 1
ATOM 6570 C CA . VAL D 4 347 ? 111.496 122.188 105.924 1.00 69.93 347 VAL R CA 1
ATOM 6571 C C . VAL D 4 347 ? 111.215 122.689 107.331 1.00 87.80 347 VAL R C 1
ATOM 6572 O O . VAL D 4 347 ? 110.748 123.819 107.518 1.00 89.00 347 VAL R O 1
ATOM 6574 N N . SER D 4 348 ? 111.493 121.867 108.340 1.00 86.84 348 SER R N 1
ATOM 6575 C CA . SER D 4 348 ? 111.267 122.265 109.721 1.00 85.19 348 SER R CA 1
ATOM 6576 C C . SER D 4 348 ? 112.202 123.400 110.114 1.00 93.35 348 SER R C 1
ATOM 6577 O O . SER D 4 348 ? 113.352 123.465 109.672 1.00 93.79 348 SER R O 1
ATOM 6579 N N . HIS D 4 349 ? 111.693 124.303 110.953 1.00 101.69 349 HIS R N 1
ATOM 6580 C CA . HIS D 4 349 ? 112.510 125.408 111.440 1.00 110.85 349 HIS R CA 1
ATOM 6581 C C . HIS D 4 349 ? 113.573 124.915 112.415 1.00 112.93 349 HIS R C 1
ATOM 6582 O O . HIS D 4 349 ? 114.742 125.304 112.324 1.00 117.27 349 HIS R O 1
ATOM 6589 N N . ASP D 4 350 ? 113.181 124.054 113.357 1.00 112.13 350 ASP R N 1
ATOM 6590 C CA . ASP D 4 350 ? 114.112 123.582 114.375 1.00 113.79 350 ASP R CA 1
ATOM 6591 C C . ASP D 4 350 ? 114.978 122.428 113.887 1.00 107.80 350 ASP R C 1
ATOM 6592 O O . ASP D 4 350 ? 116.094 122.248 114.386 1.00 108.86 350 ASP R O 1
ATOM 6597 N N . PHE D 4 351 ? 114.493 121.640 112.925 1.00 102.56 351 PHE R N 1
ATOM 6598 C CA . PHE D 4 351 ? 115.292 120.531 112.414 1.00 99.39 351 PHE R CA 1
ATOM 6599 C C . PHE D 4 351 ? 116.653 121.010 111.935 1.00 99.26 351 PHE R C 1
ATOM 6600 O O . PHE D 4 351 ? 117.664 120.323 112.122 1.00 106.29 351 PHE R O 1
ATOM 6608 N N . ARG D 4 352 ? 116.701 122.189 111.316 1.00 100.45 352 ARG R N 1
ATOM 6609 C CA . ARG D 4 352 ? 117.983 122.761 110.920 1.00 103.78 352 ARG R CA 1
ATOM 6610 C C . ARG D 4 352 ? 118.865 123.011 112.135 1.00 113.39 352 ARG R C 1
ATOM 6611 O O . ARG D 4 352 ? 120.073 122.751 112.101 1.00 114.82 352 ARG R O 1
ATOM 6619 N N . ASP D 4 353 ? 118.277 123.517 113.222 1.00 120.32 353 ASP R N 1
ATOM 6620 C CA . ASP D 4 353 ? 119.037 123.706 114.453 1.00 128.22 353 ASP R CA 1
ATOM 6621 C C . ASP D 4 353 ? 119.498 122.373 115.027 1.00 127.71 353 ASP R C 1
ATOM 6622 O O . ASP D 4 353 ? 120.646 122.244 115.470 1.00 130.10 353 ASP R O 1
ATOM 6627 N N . HIS D 4 354 ? 118.621 121.366 115.027 1.00 118.68 354 HIS R N 1
ATOM 6628 C CA . HIS D 4 354 ? 119.016 120.052 115.524 1.00 112.37 354 HIS R CA 1
ATOM 6629 C C . HIS D 4 354 ? 120.166 119.481 114.707 1.00 112.35 354 HIS R C 1
ATOM 6630 O O . HIS D 4 354 ? 121.118 118.923 115.264 1.00 112.91 354 HIS R O 1
ATOM 6637 N N . ALA D 4 355 ? 120.096 119.610 113.381 1.00 116.51 355 ALA R N 1
ATOM 6638 C CA . ALA D 4 355 ? 121.203 119.167 112.542 1.00 115.16 355 ALA R CA 1
ATOM 6639 C C . ALA D 4 355 ? 122.464 119.965 112.839 1.00 118.27 355 ALA R C 1
ATOM 6640 O O . ALA D 4 355 ? 123.570 119.413 112.847 1.00 121.61 355 ALA R O 1
ATOM 6642 N N . LYS D 4 356 ? 122.318 121.269 113.087 1.00 117.43 356 LYS R N 1
ATOM 6643 C CA . LYS D 4 356 ? 123.479 122.090 113.408 1.00 125.10 356 LYS R CA 1
ATOM 6644 C C . LYS D 4 356 ? 124.163 121.599 114.677 1.00 131.64 356 LYS R C 1
ATOM 6645 O O . LYS D 4 356 ? 125.395 121.521 114.738 1.00 131.46 356 LYS R O 1
ATOM 6651 N N . ASN D 4 357 ? 123.378 121.261 115.703 1.00 132.45 357 ASN R N 1
ATOM 6652 C CA . ASN D 4 357 ? 123.956 120.676 116.909 1.00 133.29 357 ASN R CA 1
ATOM 6653 C C . ASN D 4 357 ? 124.546 119.301 116.622 1.00 135.43 357 ASN R C 1
ATOM 6654 O O . ASN D 4 357 ? 125.569 118.923 117.205 1.00 135.34 357 ASN R O 1
ATOM 6659 N N . ALA D 4 358 ? 123.913 118.539 115.727 1.00 136.22 358 ALA R N 1
ATOM 6660 C CA . ALA D 4 358 ? 124.439 117.225 115.373 1.00 134.25 358 ALA R CA 1
ATOM 6661 C C . ALA D 4 358 ? 125.816 117.336 114.732 1.00 133.20 358 ALA R C 1
ATOM 6662 O O . ALA D 4 358 ? 126.690 116.493 114.970 1.00 132.60 358 ALA R O 1
ATOM 6664 N N . LEU D 4 359 ? 126.029 118.366 113.919 1.00 130.53 359 LEU R N 1
ATOM 6665 C CA . LEU D 4 359 ? 127.312 118.571 113.256 1.00 129.28 359 LEU R CA 1
ATOM 6666 C C . LEU D 4 359 ? 127.851 119.965 113.551 1.00 122.82 359 LEU R C 1
ATOM 6667 O O . LEU D 4 359 ? 127.435 120.945 112.935 1.00 119.71 359 LEU R O 1
ATOM 6672 N N . SER E 5 6 ? 117.106 85.012 145.723 1.00 64.54 12 SER A N 1
ATOM 6673 C CA . SER E 5 6 ? 116.623 85.816 144.565 1.00 64.53 12 SER A CA 1
ATOM 6674 C C . SER E 5 6 ? 115.106 85.737 144.436 1.00 60.35 12 SER A C 1
ATOM 6675 O O . SER E 5 6 ? 114.502 86.482 143.667 1.00 61.67 12 SER A O 1
ATOM 6678 N N . ALA E 5 7 ? 114.491 84.822 145.186 1.00 60.88 13 ALA A N 1
ATOM 6679 C CA . ALA E 5 7 ? 113.036 84.731 145.174 1.00 61.52 13 ALA A CA 1
ATOM 6680 C C . ALA E 5 7 ? 112.405 85.965 145.804 1.00 59.62 13 ALA A C 1
ATOM 6681 O O . ALA E 5 7 ? 111.421 86.501 145.284 1.00 66.01 13 ALA A O 1
ATOM 6683 N N . GLU E 5 8 ? 112.959 86.429 146.925 1.00 56.72 14 GLU A N 1
ATOM 6684 C CA . GLU E 5 8 ? 112.436 87.632 147.562 1.00 59.57 14 GLU A CA 1
ATOM 6685 C C . GLU E 5 8 ? 112.736 88.874 146.731 1.00 65.99 14 GLU A C 1
ATOM 6686 O O . GLU E 5 8 ? 111.919 89.801 146.674 1.00 64.54 14 GLU A O 1
ATOM 6688 N N . ASP E 5 9 ? 113.901 88.914 146.080 1.00 64.32 15 ASP A N 1
ATOM 6689 C CA . ASP E 5 9 ? 114.247 90.071 145.262 1.00 61.59 15 ASP A CA 1
ATOM 6690 C C . ASP E 5 9 ? 113.383 90.151 144.011 1.00 59.61 15 ASP A C 1
ATOM 6691 O O . ASP E 5 9 ? 113.050 91.251 143.559 1.00 63.89 15 ASP A O 1
ATOM 6696 N N . LYS E 5 10 ? 113.019 89.005 143.436 1.00 59.49 16 LYS A N 1
ATOM 6697 C CA . LYS E 5 10 ? 112.118 89.018 142.291 1.00 59.37 16 LYS A CA 1
ATOM 6698 C C . LYS E 5 10 ? 110.732 89.508 142.683 1.00 55.60 16 LYS A C 1
ATOM 6699 O O . LYS E 5 10 ? 110.056 90.160 141.880 1.00 62.19 16 LYS A O 1
ATOM 6705 N N . ALA E 5 11 ? 110.290 89.203 143.904 1.00 50.45 17 ALA A N 1
ATOM 6706 C CA . ALA E 5 11 ? 109.011 89.723 144.369 1.00 50.56 17 ALA A CA 1
ATOM 6707 C C . ALA E 5 11 ? 109.015 91.243 144.408 1.00 58.88 17 ALA A C 1
ATOM 6708 O O . ALA E 5 11 ? 107.971 91.873 144.203 1.00 66.27 17 ALA A O 1
ATOM 6710 N N . ALA E 5 12 ? 110.174 91.851 144.667 1.00 61.07 18 ALA A N 1
ATOM 6711 C CA . ALA E 5 12 ? 110.265 93.305 144.630 1.00 58.00 18 ALA A CA 1
ATOM 6712 C C . ALA E 5 12 ? 110.048 93.840 143.222 1.00 56.55 18 ALA A C 1
ATOM 6713 O O . ALA E 5 12 ? 109.547 94.958 143.057 1.00 62.42 18 ALA A O 1
ATOM 6715 N N . VAL E 5 13 ? 110.413 93.065 142.200 1.00 52.28 19 VAL A N 1
ATOM 6716 C CA . VAL E 5 13 ? 110.184 93.502 140.827 1.00 50.98 19 VAL A CA 1
ATOM 6717 C C . VAL E 5 13 ? 108.692 93.588 140.544 1.00 51.19 19 VAL A C 1
ATOM 6718 O O . VAL E 5 13 ? 108.237 94.464 139.801 1.00 58.11 19 VAL A O 1
ATOM 6722 N N . GLU E 5 14 ? 107.908 92.679 141.124 1.00 48.52 20 GLU A N 1
ATOM 6723 C CA . GLU E 5 14 ? 106.461 92.760 140.973 1.00 55.08 20 GLU A CA 1
ATOM 6724 C C . GLU E 5 14 ? 105.924 94.044 141.587 1.00 59.27 20 GLU A C 1
ATOM 6725 O O . GLU E 5 14 ? 105.038 94.693 141.018 1.00 66.65 20 GLU A O 1
ATOM 6731 N N . ARG E 5 15 ? 106.442 94.424 142.755 1.00 56.93 21 ARG A N 1
ATOM 6732 C CA . ARG E 5 15 ? 106.032 95.682 143.367 1.00 57.32 21 ARG A CA 1
ATOM 6733 C C . ARG E 5 15 ? 106.503 96.872 142.540 1.00 59.41 21 ARG A C 1
ATOM 6734 O O . ARG E 5 15 ? 105.804 97.887 142.447 1.00 61.48 21 ARG A O 1
ATOM 6742 N N . SER E 5 16 ? 107.688 96.766 141.934 1.00 54.60 22 SER A N 1
ATOM 6743 C CA . SER E 5 16 ? 108.199 97.858 141.113 1.00 47.86 22 SER A CA 1
ATOM 6744 C C . SER E 5 16 ? 107.361 98.046 139.857 1.00 53.68 22 SER A C 1
ATOM 6745 O O . SER E 5 16 ? 107.031 99.179 139.488 1.00 60.24 22 SER A O 1
ATOM 6748 N N . LYS E 5 17 ? 107.009 96.950 139.181 1.00 60.64 23 LYS A N 1
ATOM 6749 C CA . LYS E 5 17 ? 106.182 97.063 137.985 1.00 63.55 23 LYS A CA 1
ATOM 6750 C C . LYS E 5 17 ? 104.742 97.407 138.339 1.00 59.87 23 LYS A C 1
ATOM 6751 O O . LYS E 5 17 ? 104.039 98.027 137.533 1.00 62.01 23 LYS A O 1
ATOM 6757 N N . MET E 5 18 ? 104.286 97.014 139.529 1.00 54.30 24 MET A N 1
ATOM 6758 C CA . MET E 5 18 ? 102.966 97.432 139.983 1.00 54.53 24 MET A CA 1
ATOM 6759 C C . MET E 5 18 ? 102.897 98.945 140.132 1.00 63.04 24 MET A C 1
ATOM 6760 O O . MET E 5 18 ? 101.904 99.572 139.743 1.00 73.27 24 MET A O 1
ATOM 6765 N N . ILE E 5 19 ? 103.944 99.551 140.695 1.00 58.83 25 ILE A N 1
ATOM 6766 C CA . ILE E 5 19 ? 103.968 101.002 140.844 1.00 55.76 25 ILE A CA 1
ATOM 6767 C C . ILE E 5 19 ? 103.944 101.672 139.479 1.00 61.04 25 ILE A C 1
ATOM 6768 O O . ILE E 5 19 ? 103.198 102.634 139.254 1.00 67.14 25 ILE A O 1
ATOM 6773 N N . ASP E 5 20 ? 104.753 101.175 138.542 1.00 59.67 26 ASP A N 1
ATOM 6774 C CA . ASP E 5 20 ? 104.795 101.778 137.215 1.00 63.96 26 ASP A CA 1
ATOM 6775 C C . ASP E 5 20 ? 103.450 101.668 136.515 1.00 62.84 26 ASP A C 1
ATOM 6776 O O . ASP E 5 20 ? 103.084 102.549 135.730 1.00 64.67 26 ASP A O 1
ATOM 6781 N N . ARG E 5 21 ? 102.701 100.598 136.782 1.00 61.63 27 ARG A N 1
ATOM 6782 C CA . ARG E 5 21 ? 101.382 100.453 136.179 1.00 63.13 27 ARG A CA 1
ATOM 6783 C C . ARG E 5 21 ? 100.451 101.567 136.637 1.00 65.75 27 ARG A C 1
ATOM 6784 O O . ARG E 5 21 ? 99.731 102.165 135.829 1.00 76.57 27 ARG A O 1
ATOM 6792 N N . ASN E 5 22 ? 100.451 101.862 137.939 1.00 61.98 28 ASN A N 1
ATOM 6793 C CA . ASN E 5 22 ? 99.575 102.907 138.455 1.00 69.17 28 ASN A CA 1
ATOM 6794 C C . ASN E 5 22 ? 100.048 104.293 138.039 1.00 71.17 28 ASN A C 1
ATOM 6795 O O . ASN E 5 22 ? 99.221 105.183 137.808 1.00 75.94 28 ASN A O 1
ATOM 6800 N N . LEU E 5 23 ? 101.362 104.499 137.938 1.00 65.52 29 LEU A N 1
ATOM 6801 C CA . LEU E 5 23 ? 101.875 105.800 137.526 1.00 64.83 29 LEU A CA 1
ATOM 6802 C C . LEU E 5 23 ? 101.387 106.162 136.129 1.00 70.30 29 LEU A C 1
ATOM 6803 O O . LEU E 5 23 ? 100.901 107.275 135.897 1.00 79.21 29 LEU A O 1
ATOM 6808 N N . ARG E 5 24 ? 101.508 105.231 135.181 1.00 66.81 30 ARG A N 1
ATOM 6809 C CA . ARG E 5 24 ? 101.004 105.491 133.838 1.00 65.71 30 ARG A CA 1
ATOM 6810 C C . ARG E 5 24 ? 99.484 105.553 133.818 1.00 67.20 30 ARG A C 1
ATOM 6811 O O . ARG E 5 24 ? 98.906 106.314 133.034 1.00 74.07 30 ARG A O 1
ATOM 6819 N N . GLU E 5 25 ? 98.820 104.765 134.665 1.00 64.84 31 GLU A N 1
ATOM 6820 C CA . GLU E 5 25 ? 97.371 104.873 134.782 1.00 69.14 31 GLU A CA 1
ATOM 6821 C C . GLU E 5 25 ? 96.976 106.256 135.280 1.00 75.75 31 GLU A C 1
ATOM 6822 O O . GLU E 5 25 ? 96.015 106.854 134.782 1.00 81.85 31 GLU A O 1
ATOM 6828 N N . ASP E 5 26 ? 97.707 106.782 136.265 1.00 77.68 32 ASP A N 1
ATOM 6829 C CA . ASP E 5 26 ? 97.453 108.135 136.742 1.00 84.32 32 ASP A CA 1
ATOM 6830 C C . ASP E 5 26 ? 97.991 109.182 135.777 1.00 83.02 32 ASP A C 1
ATOM 6831 O O . ASP E 5 26 ? 97.428 110.278 135.680 1.00 85.53 32 ASP A O 1
ATOM 6836 N N . GLY E 5 27 ? 99.071 108.869 135.062 1.00 79.14 33 GLY A N 1
ATOM 6837 C CA . GLY E 5 27 ? 99.651 109.807 134.120 1.00 73.73 33 GLY A CA 1
ATOM 6838 C C . GLY E 5 27 ? 98.843 110.004 132.856 1.00 84.59 33 GLY A C 1
ATOM 6839 O O . GLY E 5 27 ? 99.142 110.928 132.091 1.00 85.17 33 GLY A O 1
ATOM 6840 N N . GLU E 5 28 ? 97.839 109.162 132.613 1.00 89.08 34 GLU A N 1
ATOM 6841 C CA . GLU E 5 28 ? 96.944 109.335 131.477 1.00 86.22 34 GLU A CA 1
ATOM 6842 C C . GLU E 5 28 ? 95.722 110.178 131.813 1.00 83.98 34 GLU A C 1
ATOM 6843 O O . GLU E 5 28 ? 94.934 110.484 130.913 1.00 87.66 34 GLU A O 1
ATOM 6849 N N . LYS E 5 29 ? 95.547 110.555 133.081 1.00 81.88 35 LYS A N 1
ATOM 6850 C CA . LYS E 5 29 ? 94.522 111.508 133.478 1.00 80.88 35 LYS A CA 1
ATOM 6851 C C . LYS E 5 29 ? 95.097 112.817 133.993 1.00 86.59 35 LYS A C 1
ATOM 6852 O O . LYS E 5 29 ? 94.407 113.839 133.934 1.00 92.38 35 LYS A O 1
ATOM 6858 N N . ALA E 5 30 ? 96.336 112.814 134.491 1.00 88.39 36 ALA A N 1
ATOM 6859 C CA . ALA E 5 30 ? 97.049 114.059 134.744 1.00 93.59 36 ALA A CA 1
ATOM 6860 C C . ALA E 5 30 ? 97.460 114.744 133.451 1.00 92.62 36 ALA A C 1
ATOM 6861 O O . ALA E 5 30 ? 97.911 115.893 133.487 1.00 94.55 36 ALA A O 1
ATOM 6863 N N . ARG E 5 31 ? 97.321 114.056 132.324 1.00 89.55 37 ARG A N 1
ATOM 6864 C CA . ARG E 5 31 ? 97.422 114.629 130.995 1.00 88.19 37 ARG A CA 1
ATOM 6865 C C . ARG E 5 31 ? 96.057 114.476 130.336 1.00 90.27 37 ARG A C 1
ATOM 6866 O O . ARG E 5 31 ? 95.206 113.717 130.807 1.00 91.84 37 ARG A O 1
ATOM 6874 N N . ARG E 5 32 ? 95.844 115.208 129.247 1.00 87.61 38 ARG A N 1
ATOM 6875 C CA . ARG E 5 32 ? 94.560 115.364 128.571 1.00 90.19 38 ARG A CA 1
ATOM 6876 C C . ARG E 5 32 ? 93.699 116.415 129.262 1.00 81.52 38 ARG A C 1
ATOM 6877 O O . ARG E 5 32 ? 92.604 116.711 128.769 1.00 80.82 38 ARG A O 1
ATOM 6885 N N . GLU E 5 33 ? 94.145 116.984 130.377 1.00 76.13 39 GLU A N 1
ATOM 6886 C CA . GLU E 5 33 ? 93.594 118.221 130.907 1.00 71.80 39 GLU A CA 1
ATOM 6887 C C . GLU E 5 33 ? 94.588 119.342 130.641 1.00 76.31 39 GLU A C 1
ATOM 6888 O O . GLU E 5 33 ? 95.803 119.128 130.681 1.00 86.86 39 GLU A O 1
ATOM 6894 N N . LEU E 5 34 ? 94.069 120.532 130.358 1.00 67.89 40 LEU A N 1
ATOM 6895 C CA . LEU E 5 34 ? 94.884 121.654 129.906 1.00 58.07 40 LEU A CA 1
ATOM 6896 C C . LEU E 5 34 ? 95.094 122.612 131.073 1.00 52.79 40 LEU A C 1
ATOM 6897 O O . LEU E 5 34 ? 94.140 123.228 131.557 1.00 61.01 40 LEU A O 1
ATOM 6902 N N . LYS E 5 35 ? 96.338 122.738 131.523 1.00 52.98 41 LYS A N 1
ATOM 6903 C CA . LYS E 5 35 ? 96.666 123.683 132.579 1.00 62.75 41 LYS A CA 1
ATOM 6904 C C . LYS E 5 35 ? 96.690 125.103 132.027 1.00 67.41 41 LYS A C 1
ATOM 6905 O O . LYS E 5 35 ? 97.162 125.344 130.913 1.00 71.94 41 LYS A O 1
ATOM 6911 N N . LEU E 5 36 ? 96.178 126.045 132.817 1.00 57.16 42 LEU A N 1
ATOM 6912 C CA . LEU E 5 36 ? 96.165 127.453 132.450 1.00 48.93 42 LEU A CA 1
ATOM 6913 C C . LEU E 5 36 ? 96.579 128.285 133.651 1.00 50.45 42 LEU A C 1
ATOM 6914 O O . LEU E 5 36 ? 96.230 127.959 134.788 1.00 62.19 42 LEU A O 1
ATOM 6919 N N . LEU E 5 37 ? 97.322 129.357 133.395 1.00 50.81 43 LEU A N 1
ATOM 6920 C CA . LEU E 5 37 ? 97.801 130.251 134.440 1.00 57.32 43 LEU A CA 1
ATOM 6921 C C . LEU E 5 37 ? 97.171 131.623 134.247 1.00 60.29 43 LEU A C 1
ATOM 6922 O O . LEU E 5 37 ? 97.258 132.203 133.160 1.00 62.18 43 LEU A O 1
ATOM 6927 N N . LEU E 5 38 ? 96.542 132.136 135.302 1.00 58.79 44 LEU A N 1
ATOM 6928 C CA . LEU E 5 38 ? 95.872 133.431 135.281 1.00 50.01 44 LEU A CA 1
ATOM 6929 C C . LEU E 5 38 ? 96.765 134.445 135.987 1.00 58.65 44 LEU A C 1
ATOM 6930 O O . LEU E 5 38 ? 96.997 134.338 137.196 1.00 64.79 44 LEU A O 1
ATOM 6935 N N . LEU E 5 39 ? 97.264 135.426 135.238 1.00 61.70 45 LEU A N 1
ATOM 6936 C CA . LEU E 5 39 ? 98.125 136.477 135.770 1.00 65.10 45 LEU A CA 1
ATOM 6937 C C . LEU E 5 39 ? 97.497 137.853 135.594 1.00 66.75 45 LEU A C 1
ATOM 6938 O O . LEU E 5 39 ? 98.164 138.814 135.206 1.00 77.67 45 LEU A O 1
ATOM 6943 N N . GLY E 5 40 ? 96.203 137.971 135.872 1.00 65.57 46 GLY A N 1
ATOM 6944 C CA . GLY E 5 40 ? 95.579 139.279 135.851 1.00 76.91 46 GLY A CA 1
ATOM 6945 C C . GLY E 5 40 ? 96.171 140.194 136.905 1.00 83.37 46 GLY A C 1
ATOM 6946 O O . GLY E 5 40 ? 96.583 139.760 137.981 1.00 82.74 46 GLY A O 1
ATOM 6947 N N . THR E 5 41 ? 96.218 141.482 136.581 1.00 89.33 47 THR A N 1
ATOM 6948 C CA . THR E 5 41 ? 96.816 142.456 137.478 1.00 96.09 47 THR A CA 1
ATOM 6949 C C . THR E 5 41 ? 95.864 142.779 138.625 1.00 93.38 47 THR A C 1
ATOM 6950 O O . THR E 5 41 ? 94.658 142.528 138.557 1.00 90.68 47 THR A O 1
ATOM 6954 N N . GLY E 5 42 ? 96.426 143.345 139.690 1.00 95.41 48 GLY A N 1
ATOM 6955 C CA . GLY E 5 42 ? 95.612 143.710 140.832 1.00 96.10 48 GLY A CA 1
ATOM 6956 C C . GLY E 5 42 ? 94.527 144.698 140.449 1.00 107.08 48 GLY A C 1
ATOM 6957 O O . GLY E 5 42 ? 94.693 145.524 139.550 1.00 112.77 48 GLY A O 1
ATOM 6958 N N . GLU E 5 43 ? 93.395 144.606 141.147 1.00 108.88 49 GLU A N 1
ATOM 6959 C CA . GLU E 5 43 ? 92.225 145.430 140.854 1.00 112.86 49 GLU A CA 1
ATOM 6960 C C . GLU E 5 43 ? 91.751 145.195 139.417 1.00 95.29 49 GLU A C 1
ATOM 6961 O O . GLU E 5 43 ? 91.770 146.086 138.567 1.00 83.30 49 GLU A O 1
ATOM 6967 N N . SER E 5 44 ? 91.331 143.958 139.162 1.00 92.26 50 SER A N 1
ATOM 6968 C CA . SER E 5 44 ? 90.871 143.552 137.843 1.00 89.20 50 SER A CA 1
ATOM 6969 C C . SER E 5 44 ? 89.842 142.442 137.999 1.00 85.79 50 SER A C 1
ATOM 6970 O O . SER E 5 44 ? 89.590 141.947 139.100 1.00 87.05 50 SER A O 1
ATOM 6973 N N . GLY E 5 45 ? 89.246 142.055 136.875 1.00 79.39 51 GLY A N 1
ATOM 6974 C CA . GLY E 5 45 ? 88.181 141.071 136.868 1.00 76.05 51 GLY A CA 1
ATOM 6975 C C . GLY E 5 45 ? 88.657 139.639 136.745 1.00 76.24 51 GLY A C 1
ATOM 6976 O O . GLY E 5 45 ? 88.052 138.844 136.020 1.00 82.91 51 GLY A O 1
ATOM 6977 N N . LYS E 5 46 ? 89.741 139.295 137.443 1.00 78.76 52 LYS A N 1
ATOM 6978 C CA . LYS E 5 46 ? 90.280 137.940 137.364 1.00 82.07 52 LYS A CA 1
ATOM 6979 C C . LYS E 5 46 ? 89.221 136.895 137.694 1.00 78.54 52 LYS A C 1
ATOM 6980 O O . LYS E 5 46 ? 89.007 135.946 136.933 1.00 78.28 52 LYS A O 1
ATOM 6986 N N . SER E 5 47 ? 88.551 137.050 138.830 1.00 72.08 53 SER A N 1
ATOM 6987 C CA . SER E 5 47 ? 87.632 136.033 139.321 1.00 71.47 53 SER A CA 1
ATOM 6988 C C . SER E 5 47 ? 86.282 136.053 138.617 1.00 81.01 53 SER A C 1
ATOM 6989 O O . SER E 5 47 ? 85.450 135.181 138.892 1.00 86.10 53 SER A O 1
ATOM 6992 N N . THR E 5 48 ? 86.040 137.011 137.725 1.00 85.82 54 THR A N 1
ATOM 6993 C CA . THR E 5 48 ? 84.708 137.201 137.164 1.00 91.26 54 THR A CA 1
ATOM 6994 C C . THR E 5 48 ? 84.464 136.411 135.884 1.00 88.62 54 THR A C 1
ATOM 6995 O O . THR E 5 48 ? 83.308 136.098 135.579 1.00 91.83 54 THR A O 1
ATOM 6999 N N . PHE E 5 49 ? 85.508 136.072 135.127 1.00 79.74 55 PHE A N 1
ATOM 7000 C CA . PHE E 5 49 ? 85.328 135.518 133.791 1.00 77.58 55 PHE A CA 1
ATOM 7001 C C . PHE E 5 49 ? 85.186 133.998 133.789 1.00 72.39 55 PHE A C 1
ATOM 7002 O O . PHE E 5 49 ? 85.402 133.367 132.749 1.00 69.13 55 PHE A O 1
ATOM 7010 N N . ILE E 5 50 ? 84.817 133.401 134.917 1.00 71.88 56 ILE A N 1
ATOM 7011 C CA . ILE E 5 50 ? 84.466 131.987 134.953 1.00 72.83 56 ILE A CA 1
ATOM 7012 C C . ILE E 5 50 ? 83.229 131.801 135.820 1.00 68.01 56 ILE A C 1
ATOM 7013 O O . ILE E 5 50 ? 82.798 132.727 136.504 1.00 66.78 56 ILE A O 1
ATOM 7018 N N . THR E 5 181 ? 95.422 127.915 150.843 1.00 58.35 187 THR A N 1
ATOM 7019 C CA . THR E 5 181 ? 96.682 127.648 150.162 1.00 65.90 187 THR A CA 1
ATOM 7020 C C . THR E 5 181 ? 97.081 128.826 149.282 1.00 68.93 187 THR A C 1
ATOM 7021 O O . THR E 5 181 ? 96.236 129.620 148.872 1.00 68.17 187 THR A O 1
ATOM 7025 N N . GLY E 5 182 ? 98.380 128.935 148.998 1.00 70.26 188 GLY A N 1
ATOM 7026 C CA . GLY E 5 182 ? 98.846 130.005 148.132 1.00 70.81 188 GLY A CA 1
ATOM 7027 C C . GLY E 5 182 ? 98.254 129.929 146.738 1.00 76.10 188 GLY A C 1
ATOM 7028 O O . GLY E 5 182 ? 97.863 130.947 146.163 1.00 75.61 188 GLY A O 1
ATOM 7029 N N . ILE E 5 183 ? 98.178 128.726 146.179 1.00 70.13 189 ILE A N 1
ATOM 7030 C CA . ILE E 5 183 ? 97.584 128.531 144.862 1.00 59.50 189 ILE A CA 1
ATOM 7031 C C . ILE E 5 183 ? 96.068 128.484 144.985 1.00 62.28 189 ILE A C 1
ATOM 7032 O O . ILE E 5 183 ? 95.519 127.972 145.967 1.00 73.47 189 ILE A O 1
ATOM 7037 N N . ILE E 5 184 ? 95.387 129.041 143.989 1.00 65.97 190 ILE A N 1
ATOM 7038 C CA . ILE E 5 184 ? 93.934 129.007 143.896 1.00 68.64 190 ILE A CA 1
ATOM 7039 C C . ILE E 5 184 ? 93.575 128.392 142.552 1.00 73.56 190 ILE A C 1
ATOM 7040 O O . ILE E 5 184 ? 94.063 128.844 141.509 1.00 82.64 190 ILE A O 1
ATOM 7045 N N . GLU E 5 185 ? 92.727 127.370 142.575 1.00 70.44 191 GLU A N 1
ATOM 7046 C CA . GLU E 5 185 ? 92.373 126.621 141.381 1.00 66.61 191 GLU A CA 1
ATOM 7047 C C . GLU E 5 185 ? 90.900 126.820 141.055 1.00 74.79 191 GLU A C 1
ATOM 7048 O O . GLU E 5 185 ? 90.072 127.031 141.945 1.00 82.27 191 GLU A O 1
ATOM 7054 N N . TYR E 5 186 ? 90.580 126.750 139.764 1.00 76.20 192 TYR A N 1
ATOM 7055 C CA . TYR E 5 186 ? 89.197 126.794 139.293 1.00 76.65 192 TYR A CA 1
ATOM 7056 C C . TYR E 5 186 ? 89.057 125.865 138.094 1.00 76.70 192 TYR A C 1
ATOM 7057 O O . TYR E 5 186 ? 89.423 126.241 136.968 1.00 80.17 192 TYR A O 1
ATOM 7066 N N . PRO E 5 187 ? 88.541 124.655 138.285 1.00 72.28 193 PRO A N 1
ATOM 7067 C CA . PRO E 5 187 ? 88.337 123.762 137.144 1.00 68.19 193 PRO A CA 1
ATOM 7068 C C . PRO E 5 187 ? 87.046 124.074 136.405 1.00 73.68 193 PRO A C 1
ATOM 7069 O O . PRO E 5 187 ? 86.042 124.485 136.991 1.00 78.70 193 PRO A O 1
ATOM 7073 N N . PHE E 5 188 ? 87.092 123.873 135.091 1.00 74.55 194 PHE A N 1
ATOM 7074 C CA . PHE E 5 188 ? 85.922 124.017 134.238 1.00 68.85 194 PHE A CA 1
ATOM 7075 C C . PHE E 5 188 ? 86.164 123.204 132.977 1.00 68.42 194 PHE A C 1
ATOM 7076 O O . PHE E 5 188 ? 87.307 122.896 132.632 1.00 78.85 194 PHE A O 1
ATOM 7084 N N . ASP E 5 189 ? 85.078 122.851 132.297 1.00 62.32 195 ASP A N 1
ATOM 7085 C CA . ASP E 5 189 ? 85.188 121.994 131.125 1.00 75.00 195 ASP A CA 1
ATOM 7086 C C . ASP E 5 189 ? 84.098 122.336 130.122 1.00 82.27 195 ASP A C 1
ATOM 7087 O O . ASP E 5 189 ? 82.924 122.447 130.486 1.00 88.88 195 ASP A O 1
ATOM 7092 N N . LEU E 5 190 ? 84.498 122.481 128.860 1.00 77.81 196 LEU A N 1
ATOM 7093 C CA . LEU E 5 190 ? 83.594 122.693 127.739 1.00 75.71 196 LEU A CA 1
ATOM 7094 C C . LEU E 5 190 ? 83.897 121.657 126.670 1.00 77.62 196 LEU A C 1
ATOM 7095 O O . LEU E 5 190 ? 85.063 121.380 126.380 1.00 80.26 196 LEU A O 1
ATOM 7100 N N . GLN E 5 191 ? 82.848 121.093 126.076 1.00 81.06 197 GLN A N 1
ATOM 7101 C CA . GLN E 5 191 ? 83.002 120.083 125.032 1.00 88.45 197 GLN A CA 1
ATOM 7102 C C . GLN E 5 191 ? 83.804 118.885 125.532 1.00 92.46 197 GLN A C 1
ATOM 7103 O O . GLN E 5 191 ? 84.491 118.214 124.758 1.00 92.08 197 GLN A O 1
ATOM 7109 N N . LYS E 5 192 ? 83.722 118.613 126.835 1.00 89.64 198 LYS A N 1
ATOM 7110 C CA . LYS E 5 192 ? 84.347 117.438 127.442 1.00 88.84 198 LYS A CA 1
ATOM 7111 C C . LYS E 5 192 ? 85.874 117.494 127.362 1.00 80.06 198 LYS A C 1
ATOM 7112 O O . LYS E 5 192 ? 86.532 116.475 127.155 1.00 77.71 198 LYS A O 1
ATOM 7118 N N . VAL E 5 193 ? 86.443 118.686 127.526 1.00 71.83 199 VAL A N 1
ATOM 7119 C CA . VAL E 5 193 ? 87.874 118.853 127.757 1.00 65.78 199 VAL A CA 1
ATOM 7120 C C . VAL E 5 193 ? 88.045 119.597 129.075 1.00 70.57 199 VAL A C 1
ATOM 7121 O O . VAL E 5 193 ? 87.552 120.721 129.230 1.00 73.55 199 VAL A O 1
ATOM 7125 N N . ASN E 5 194 ? 88.735 118.969 130.022 1.00 70.41 200 ASN A N 1
ATOM 7126 C CA . ASN E 5 194 ? 88.825 119.497 131.377 1.00 68.55 200 ASN A CA 1
ATOM 7127 C C . ASN E 5 194 ? 89.934 120.537 131.458 1.00 62.38 200 ASN A C 1
ATOM 7128 O O . ASN E 5 194 ? 91.097 120.238 131.168 1.00 75.55 200 ASN A O 1
ATOM 7133 N N . PHE E 5 195 ? 89.574 121.752 131.850 1.00 57.06 201 PHE A N 1
ATOM 7134 C CA . PHE E 5 195 ? 90.534 122.817 132.088 1.00 64.82 201 PHE A CA 1
ATOM 7135 C C . PHE E 5 195 ? 90.804 122.944 133.580 1.00 58.65 201 PHE A C 1
ATOM 7136 O O . PHE E 5 195 ? 89.917 122.736 134.411 1.00 64.72 201 PHE A O 1
ATOM 7144 N N . HIS E 5 196 ? 92.044 123.287 133.914 1.00 56.75 202 HIS A N 1
ATOM 7145 C CA . HIS E 5 196 ? 92.462 123.483 135.299 1.00 65.47 202 HIS A CA 1
ATOM 7146 C C . HIS E 5 196 ? 93.253 124.786 135.351 1.00 65.61 202 HIS A C 1
ATOM 7147 O O . HIS E 5 196 ? 94.439 124.814 135.010 1.00 70.14 202 HIS A O 1
ATOM 7154 N N . MET E 5 197 ? 92.594 125.861 135.773 1.00 66.91 203 MET A N 1
ATOM 7155 C CA . MET E 5 197 ? 93.212 127.177 135.828 1.00 64.56 203 MET A CA 1
ATOM 7156 C C . MET E 5 197 ? 93.802 127.414 137.209 1.00 58.11 203 MET A C 1
ATOM 7157 O O . MET E 5 197 ? 93.200 127.061 138.225 1.00 68.62 203 MET A O 1
ATOM 7162 N N . PHE E 5 198 ? 94.984 128.017 137.238 1.00 55.62 204 PHE A N 1
ATOM 7163 C CA . PHE E 5 198 ? 95.736 128.211 138.465 1.00 59.88 204 PHE A CA 1
ATOM 7164 C C . PHE E 5 198 ? 96.001 129.692 138.689 1.00 62.08 204 PHE A C 1
ATOM 7165 O O . PHE E 5 198 ? 96.341 130.423 137.753 1.00 67.08 204 PHE A O 1
ATOM 7173 N N . ASP E 5 199 ? 95.839 130.123 139.936 1.00 63.07 205 ASP A N 1
ATOM 7174 C CA . ASP E 5 199 ? 96.137 131.481 140.357 1.00 61.25 205 ASP A CA 1
ATOM 7175 C C . ASP E 5 199 ? 97.031 131.423 141.584 1.00 69.30 205 ASP A C 1
ATOM 7176 O O . ASP E 5 199 ? 96.972 130.471 142.366 1.00 77.25 205 ASP A O 1
ATOM 7181 N N . VAL E 5 200 ? 97.864 132.445 141.748 1.00 69.73 206 VAL A N 1
ATOM 7182 C CA . VAL E 5 200 ? 98.816 132.508 142.850 1.00 68.98 206 VAL A CA 1
ATOM 7183 C C . VAL E 5 200 ? 98.703 133.875 143.507 1.00 73.25 206 VAL A C 1
ATOM 7184 O O . VAL E 5 200 ? 98.844 134.904 142.836 1.00 75.65 206 VAL A O 1
ATOM 7188 N N . GLY E 5 201 ? 98.450 133.884 144.813 1.00 76.08 207 GLY A N 1
ATOM 7189 C CA . GLY E 5 201 ? 98.482 135.107 145.589 1.00 73.51 207 GLY A CA 1
ATOM 7190 C C . GLY E 5 201 ? 99.783 135.264 146.349 1.00 73.18 207 GLY A C 1
ATOM 7191 O O . GLY E 5 201 ? 100.043 136.315 146.940 1.00 75.01 207 GLY A O 1
ATOM 7192 N N . GLY E 5 202 ? 100.608 134.221 146.341 1.00 76.46 208 GLY A N 1
ATOM 7193 C CA . GLY E 5 202 ? 101.883 134.247 147.031 1.00 74.62 208 GLY A CA 1
ATOM 7194 C C . GLY E 5 202 ? 102.896 133.303 146.414 1.00 71.92 208 GLY A C 1
ATOM 7195 O O . GLY E 5 202 ? 102.744 132.084 146.477 1.00 65.47 208 GLY A O 1
ATOM 7196 N N . ARG E 5 208 ? 106.448 135.627 139.315 1.00 51.61 214 ARG A N 1
ATOM 7197 C CA . ARG E 5 208 ? 107.648 136.448 139.394 1.00 52.12 214 ARG A CA 1
ATOM 7198 C C . ARG E 5 208 ? 108.895 135.573 139.331 1.00 54.09 214 ARG A C 1
ATOM 7199 O O . ARG E 5 208 ? 109.733 135.731 138.443 1.00 57.42 214 ARG A O 1
ATOM 7207 N N . LYS E 5 209 ? 109.009 134.650 140.282 1.00 66.00 215 LYS A N 1
ATOM 7208 C CA . LYS E 5 209 ? 110.065 133.647 140.297 1.00 68.48 215 LYS A CA 1
ATOM 7209 C C . LYS E 5 209 ? 109.534 132.226 140.232 1.00 64.21 215 LYS A C 1
ATOM 7210 O O . LYS E 5 209 ? 110.177 131.369 139.625 1.00 64.92 215 LYS A O 1
ATOM 7216 N N . TRP E 5 210 ? 108.380 131.959 140.839 1.00 58.78 216 TRP A N 1
ATOM 7217 C CA . TRP E 5 210 ? 107.720 130.669 140.709 1.00 54.41 216 TRP A CA 1
ATOM 7218 C C . TRP E 5 210 ? 107.176 130.436 139.310 1.00 55.74 216 TRP A C 1
ATOM 7219 O O . TRP E 5 210 ? 106.750 129.317 139.008 1.00 60.17 216 TRP A O 1
ATOM 7230 N N . ILE E 5 211 ? 107.179 131.461 138.456 1.00 60.14 217 ILE A N 1
ATOM 7231 C CA . ILE E 5 211 ? 106.606 131.335 137.124 1.00 62.07 217 ILE A CA 1
ATOM 7232 C C . ILE E 5 211 ? 107.278 130.228 136.330 1.00 67.01 217 ILE A C 1
ATOM 7233 O O . ILE E 5 211 ? 106.672 129.679 135.403 1.00 71.55 217 ILE A O 1
ATOM 7238 N N . GLN E 5 212 ? 108.523 129.883 136.664 1.00 64.32 218 GLN A N 1
ATOM 7239 C CA . GLN E 5 212 ? 109.207 128.822 135.938 1.00 63.76 218 GLN A CA 1
ATOM 7240 C C . GLN E 5 212 ? 108.474 127.493 136.052 1.00 64.74 218 GLN A C 1
ATOM 7241 O O . GLN E 5 212 ? 108.635 126.631 135.182 1.00 66.88 218 GLN A O 1
ATOM 7247 N N . CYS E 5 213 ? 107.675 127.308 137.105 1.00 60.59 219 CYS A N 1
ATOM 7248 C CA . CYS E 5 213 ? 106.944 126.060 137.278 1.00 58.11 219 CYS A CA 1
ATOM 7249 C C . CYS E 5 213 ? 105.889 125.859 136.204 1.00 55.16 219 CYS A C 1
ATOM 7250 O O . CYS E 5 213 ? 105.468 124.722 135.972 1.00 66.71 219 CYS A O 1
ATOM 7253 N N . PHE E 5 214 ? 105.461 126.930 135.542 1.00 50.04 220 PHE A N 1
ATOM 7254 C CA . PHE E 5 214 ? 104.302 126.896 134.662 1.00 53.36 220 PHE A CA 1
ATOM 7255 C C . PHE E 5 214 ? 104.677 126.937 133.186 1.00 57.01 220 PHE A C 1
ATOM 7256 O O . PHE E 5 214 ? 103.930 127.485 132.376 1.00 64.48 220 PHE A O 1
ATOM 7264 N N . ASN E 5 215 ? 105.831 126.393 132.809 1.00 56.99 221 ASN A N 1
ATOM 7265 C CA . ASN E 5 215 ? 106.202 126.412 131.403 1.00 55.44 221 ASN A CA 1
ATOM 7266 C C . ASN E 5 215 ? 105.616 125.233 130.634 1.00 55.31 221 ASN A C 1
ATOM 7267 O O . ASN E 5 215 ? 105.994 125.013 129.481 1.00 62.36 221 ASN A O 1
ATOM 7272 N N . ASP E 5 216 ? 104.718 124.463 131.256 1.00 55.73 222 ASP A N 1
ATOM 7273 C CA . ASP E 5 216 ? 103.958 123.422 130.577 1.00 61.44 222 ASP A CA 1
ATOM 7274 C C . ASP E 5 216 ? 102.546 123.846 130.207 1.00 60.44 222 ASP A C 1
ATOM 7275 O O . ASP E 5 216 ? 101.921 123.184 129.372 1.00 71.56 222 ASP A O 1
ATOM 7280 N N . VAL E 5 217 ? 102.026 124.919 130.808 1.00 52.25 223 VAL A N 1
ATOM 7281 C CA . VAL E 5 217 ? 100.618 125.240 130.630 1.00 52.05 223 VAL A CA 1
ATOM 7282 C C . VAL E 5 217 ? 100.324 125.414 129.148 1.00 53.33 223 VAL A C 1
ATOM 7283 O O . VAL E 5 217 ? 101.209 125.729 128.344 1.00 53.50 223 VAL A O 1
ATOM 7287 N N . THR E 5 218 ? 99.062 125.191 128.780 1.00 55.70 224 THR A N 1
ATOM 7288 C CA . THR E 5 218 ? 98.642 125.450 127.409 1.00 54.69 224 THR A CA 1
ATOM 7289 C C . THR E 5 218 ? 98.733 126.933 127.073 1.00 58.78 224 THR A C 1
ATOM 7290 O O . THR E 5 218 ? 99.163 127.302 125.974 1.00 63.08 224 THR A O 1
ATOM 7294 N N . ALA E 5 219 ? 98.335 127.797 128.003 1.00 48.31 225 ALA A N 1
ATOM 7295 C CA . ALA E 5 219 ? 98.316 129.229 127.744 1.00 51.84 225 ALA A CA 1
ATOM 7296 C C . ALA E 5 219 ? 98.333 129.981 129.065 1.00 52.54 225 ALA A C 1
ATOM 7297 O O . ALA E 5 219 ? 98.040 129.422 130.124 1.00 61.94 225 ALA A O 1
ATOM 7299 N N . ILE E 5 220 ? 98.687 131.261 128.982 1.00 47.77 226 ILE A N 1
ATOM 7300 C CA . ILE E 5 220 ? 98.573 132.197 130.093 1.00 42.30 226 ILE A CA 1
ATOM 7301 C C . ILE E 5 220 ? 97.423 133.145 129.795 1.00 50.52 226 ILE A C 1
ATOM 7302 O O . ILE E 5 220 ? 97.290 133.639 128.670 1.00 59.22 226 ILE A O 1
ATOM 7307 N N . ILE E 5 221 ? 96.592 133.399 130.799 1.00 51.06 227 ILE A N 1
ATOM 7308 C CA . ILE E 5 221 ? 95.458 134.306 130.668 1.00 46.66 227 ILE A CA 1
ATOM 7309 C C . ILE E 5 221 ? 95.790 135.565 131.453 1.00 58.51 227 ILE A C 1
ATOM 7310 O O . ILE E 5 221 ? 95.860 135.541 132.688 1.00 67.95 227 ILE A O 1
ATOM 7315 N N . PHE E 5 222 ? 95.993 136.667 130.736 1.00 57.23 228 PHE A N 1
ATOM 7316 C CA . PHE E 5 222 ? 96.312 137.961 131.328 1.00 52.61 228 PHE A CA 1
ATOM 7317 C C . PHE E 5 222 ? 95.081 138.846 131.199 1.00 69.50 228 PHE A C 1
ATOM 7318 O O . PHE E 5 222 ? 94.698 139.228 130.088 1.00 77.76 228 PHE A O 1
ATOM 7326 N N . VAL E 5 223 ? 94.465 139.173 132.332 1.00 76.45 229 VAL A N 1
ATOM 7327 C CA . VAL E 5 223 ? 93.209 139.912 132.369 1.00 72.55 229 VAL A CA 1
ATOM 7328 C C . VAL E 5 223 ? 93.492 141.308 132.897 1.00 77.69 229 VAL A C 1
ATOM 7329 O O . VAL E 5 223 ? 94.082 141.466 133.972 1.00 82.30 229 VAL A O 1
ATOM 7333 N N . VAL E 5 224 ? 93.073 142.319 132.140 1.00 80.99 230 VAL A N 1
ATOM 7334 C CA . VAL E 5 224 ? 93.256 143.712 132.522 1.00 81.26 230 VAL A CA 1
ATOM 7335 C C . VAL E 5 224 ? 91.975 144.467 132.205 1.00 86.26 230 VAL A C 1
ATOM 7336 O O . VAL E 5 224 ? 91.412 144.315 131.117 1.00 86.11 230 VAL A O 1
ATOM 7340 N N . ASP E 5 225 ? 91.511 145.273 133.155 1.00 95.68 231 ASP A N 1
ATOM 7341 C CA . ASP E 5 225 ? 90.397 146.171 132.888 1.00 98.07 231 ASP A CA 1
ATOM 7342 C C . ASP E 5 225 ? 90.874 147.319 132.011 1.00 100.42 231 ASP A C 1
ATOM 7343 O O . ASP E 5 225 ? 91.868 147.980 132.325 1.00 104.50 231 ASP A O 1
ATOM 7348 N N . SER E 5 226 ? 90.166 147.559 130.910 1.00 93.17 232 SER A N 1
ATOM 7349 C CA . SER E 5 226 ? 90.589 148.543 129.925 1.00 99.12 232 SER A CA 1
ATOM 7350 C C . SER E 5 226 ? 90.110 149.949 130.267 1.00 97.31 232 SER A C 1
ATOM 7351 O O . SER E 5 226 ? 90.140 150.831 129.403 1.00 97.59 232 SER A O 1
ATOM 7354 N N . SER E 5 227 ? 89.687 150.180 131.508 1.00 88.04 233 SER A N 1
ATOM 7355 C CA . SER E 5 227 ? 89.066 151.438 131.894 1.00 84.91 233 SER A CA 1
ATOM 7356 C C . SER E 5 227 ? 89.995 152.366 132.659 1.00 90.95 233 SER A C 1
ATOM 7357 O O . SER E 5 227 ? 89.795 153.584 132.622 1.00 100.64 233 SER A O 1
ATOM 7360 N N . ASP E 5 228 ? 90.999 151.836 133.345 1.00 87.87 234 ASP A N 1
ATOM 7361 C CA . ASP E 5 228 ? 91.946 152.676 134.060 1.00 89.12 234 ASP A CA 1
ATOM 7362 C C . ASP E 5 228 ? 93.113 153.055 133.155 1.00 99.91 234 ASP A C 1
ATOM 7363 O O . ASP E 5 228 ? 93.404 152.386 132.161 1.00 106.94 234 ASP A O 1
ATOM 7368 N N . TYR E 5 229 ? 93.771 154.156 133.505 1.00 97.55 235 TYR A N 1
ATOM 7369 C CA . TYR E 5 229 ? 94.926 154.645 132.761 1.00 97.25 235 TYR A CA 1
ATOM 7370 C C . TYR E 5 229 ? 96.180 154.768 133.607 1.00 96.22 235 TYR A C 1
ATOM 7371 O O . TYR E 5 229 ? 97.264 154.405 133.145 1.00 97.85 235 TYR A O 1
ATOM 7380 N N . ASN E 5 230 ? 96.067 155.272 134.837 1.00 98.95 236 ASN A N 1
ATOM 7381 C CA . ASN E 5 230 ? 97.257 155.541 135.633 1.00 106.62 236 ASN A CA 1
ATOM 7382 C C . ASN E 5 230 ? 98.095 154.290 135.852 1.00 112.39 236 ASN A C 1
ATOM 7383 O O . ASN E 5 230 ? 99.302 154.401 136.092 1.00 114.30 236 ASN A O 1
ATOM 7388 N N . ARG E 5 231 ? 97.485 153.107 135.776 1.00 110.92 237 ARG A N 1
ATOM 7389 C CA . ARG E 5 231 ? 98.213 151.845 135.842 1.00 111.47 237 ARG A CA 1
ATOM 7390 C C . ARG E 5 231 ? 98.031 151.005 134.584 1.00 109.43 237 ARG A C 1
ATOM 7391 O O . ARG E 5 231 ? 98.372 149.816 134.591 1.00 105.41 237 ARG A O 1
ATOM 7399 N N . LEU E 5 232 ? 97.496 151.583 133.505 1.00 106.94 238 LEU A N 1
ATOM 7400 C CA . LEU E 5 232 ? 97.398 150.842 132.252 1.00 97.83 238 LEU A CA 1
ATOM 7401 C C . LEU E 5 232 ? 98.766 150.696 131.600 1.00 87.93 238 LEU A C 1
ATOM 7402 O O . LEU E 5 232 ? 99.110 149.620 131.099 1.00 87.40 238 LEU A O 1
ATOM 7407 N N . GLN E 5 233 ? 99.561 151.767 131.596 1.00 84.07 239 GLN A N 1
ATOM 7408 C CA . GLN E 5 233 ? 100.959 151.626 131.211 1.00 85.68 239 GLN A CA 1
ATOM 7409 C C . GLN E 5 233 ? 101.673 150.655 132.136 1.00 89.95 239 GLN A C 1
ATOM 7410 O O . GLN E 5 233 ? 102.587 149.942 131.706 1.00 95.28 239 GLN A O 1
ATOM 7416 N N . GLU E 5 234 ? 101.269 150.610 133.408 1.00 91.44 240 GLU A N 1
ATOM 7417 C CA . GLU E 5 234 ? 101.774 149.581 134.308 1.00 95.24 240 GLU A CA 1
ATOM 7418 C C . GLU E 5 234 ? 101.285 148.201 133.887 1.00 96.65 240 GLU A C 1
ATOM 7419 O O . GLU E 5 234 ? 102.027 147.217 133.980 1.00 93.21 240 GLU A O 1
ATOM 7425 N N . ALA E 5 235 ? 100.037 148.111 133.420 1.00 96.41 241 ALA A N 1
ATOM 7426 C CA . ALA E 5 235 ? 99.530 146.843 132.905 1.00 91.01 241 ALA A CA 1
ATOM 7427 C C . ALA E 5 235 ? 100.303 146.402 131.669 1.00 89.69 241 ALA A C 1
ATOM 7428 O O . ALA E 5 235 ? 100.602 145.213 131.506 1.00 87.66 241 ALA A O 1
ATOM 7430 N N . LEU E 5 236 ? 100.634 147.344 130.784 1.00 91.64 242 LEU A N 1
ATOM 7431 C CA . LEU E 5 236 ? 101.445 147.006 129.619 1.00 88.23 242 LEU A CA 1
ATOM 7432 C C . LEU E 5 236 ? 102.828 146.518 130.034 1.00 83.87 242 LEU A C 1
ATOM 7433 O O . LEU E 5 236 ? 103.386 145.610 129.408 1.00 82.96 242 LEU A O 1
ATOM 7438 N N . ASN E 5 237 ? 103.399 147.110 131.085 1.00 80.85 243 ASN A N 1
ATOM 7439 C CA . ASN E 5 237 ? 104.649 146.589 131.624 1.00 73.96 243 ASN A CA 1
ATOM 7440 C C . ASN E 5 237 ? 104.475 145.155 132.103 1.00 82.54 243 ASN A C 1
ATOM 7441 O O . ASN E 5 237 ? 105.352 144.309 131.893 1.00 87.98 243 ASN A O 1
ATOM 7446 N N . ASP E 5 238 ? 103.346 144.863 132.753 1.00 87.28 244 ASP A N 1
ATOM 7447 C CA . ASP E 5 238 ? 103.095 143.507 133.228 1.00 93.51 244 ASP A CA 1
ATOM 7448 C C . ASP E 5 238 ? 103.039 142.521 132.069 1.00 82.97 244 ASP A C 1
ATOM 7449 O O . ASP E 5 238 ? 103.599 141.422 132.151 1.00 81.95 244 ASP A O 1
ATOM 7454 N N . PHE E 5 239 ? 102.366 142.896 130.980 1.00 77.85 245 PHE A N 1
ATOM 7455 C CA . PHE E 5 239 ? 102.258 141.997 129.837 1.00 75.07 245 PHE A CA 1
ATOM 7456 C C . PHE E 5 239 ? 103.620 141.731 129.212 1.00 71.70 245 PHE A C 1
ATOM 7457 O O . PHE E 5 239 ? 103.941 140.589 128.863 1.00 70.58 245 PHE A O 1
ATOM 7465 N N . LYS E 5 240 ? 104.436 142.774 129.058 1.00 75.31 246 LYS A N 1
ATOM 7466 C CA . LYS E 5 240 ? 105.754 142.594 128.462 1.00 78.55 246 LYS A CA 1
ATOM 7467 C C . LYS E 5 240 ? 106.616 141.666 129.307 1.00 76.91 246 LYS A C 1
ATOM 7468 O O . LYS E 5 240 ? 107.338 140.817 128.771 1.00 78.61 246 LYS A O 1
ATOM 7474 N N . SER E 5 241 ? 106.554 141.811 130.633 1.00 72.43 247 SER A N 1
ATOM 7475 C CA . SER E 5 241 ? 107.338 140.943 131.503 1.00 72.37 247 SER A CA 1
ATOM 7476 C C . SER E 5 241 ? 106.949 139.482 131.330 1.00 73.93 247 SER A C 1
ATOM 7477 O O . SER E 5 241 ? 107.789 138.591 131.502 1.00 79.66 247 SER A O 1
ATOM 7480 N N . ILE E 5 242 ? 105.688 139.215 130.993 1.00 69.01 248 ILE A N 1
ATOM 7481 C CA . ILE E 5 242 ? 105.251 137.842 130.774 1.00 63.69 248 ILE A CA 1
ATOM 7482 C C . ILE E 5 242 ? 105.612 137.383 129.369 1.00 68.72 248 ILE A C 1
ATOM 7483 O O . ILE E 5 242 ? 106.079 136.256 129.172 1.00 75.10 248 ILE A O 1
ATOM 7488 N N . TRP E 5 243 ? 105.403 138.245 128.373 1.00 70.59 249 TRP A N 1
ATOM 7489 C CA . TRP E 5 243 ? 105.641 137.853 126.989 1.00 65.56 249 TRP A CA 1
ATOM 7490 C C . TRP E 5 243 ? 107.114 137.575 126.721 1.00 66.50 249 TRP A C 1
ATOM 7491 O O . TRP E 5 243 ? 107.439 136.735 125.876 1.00 70.21 249 TRP A O 1
ATOM 7502 N N . ASN E 5 244 ? 108.013 138.262 127.421 1.00 67.56 250 ASN A N 1
ATOM 7503 C CA . ASN E 5 244 ? 109.446 138.133 127.197 1.00 71.52 250 ASN A CA 1
ATOM 7504 C C . ASN E 5 244 ? 110.141 137.272 128.243 1.00 68.99 250 ASN A C 1
ATOM 7505 O O . ASN E 5 244 ? 111.368 137.147 128.202 1.00 73.74 250 ASN A O 1
ATOM 7510 N N . ASN E 5 245 ? 109.400 136.682 129.175 1.00 66.36 251 ASN A N 1
ATOM 7511 C CA . ASN E 5 245 ? 110.025 135.842 130.185 1.00 70.17 251 ASN A CA 1
ATOM 7512 C C . ASN E 5 245 ? 110.711 134.653 129.525 1.00 76.10 251 ASN A C 1
ATOM 7513 O O . ASN E 5 245 ? 110.216 134.095 128.542 1.00 78.62 251 ASN A O 1
ATOM 7518 N N . ARG E 5 246 ? 111.865 134.269 130.073 1.00 75.73 252 ARG A N 1
ATOM 7519 C CA . ARG E 5 246 ? 112.663 133.211 129.462 1.00 75.96 252 ARG A CA 1
ATOM 7520 C C . ARG E 5 246 ? 111.863 131.920 129.325 1.00 72.64 252 ARG A C 1
ATOM 7521 O O . ARG E 5 246 ? 111.865 131.285 128.264 1.00 71.56 252 ARG A O 1
ATOM 7529 N N . TRP E 5 247 ? 111.176 131.515 130.388 1.00 70.22 253 TRP A N 1
ATOM 7530 C CA . TRP E 5 247 ? 110.508 130.220 130.421 1.00 67.41 253 TRP A CA 1
ATOM 7531 C C . TRP E 5 247 ? 109.132 130.233 129.771 1.00 63.18 253 TRP A C 1
ATOM 7532 O O . TRP E 5 247 ? 108.492 129.180 129.709 1.00 67.40 253 TRP A O 1
ATOM 7543 N N . LEU E 5 248 ? 108.662 131.382 129.290 1.00 60.55 254 LEU A N 1
ATOM 7544 C CA . LEU E 5 248 ? 107.323 131.502 128.729 1.00 65.16 254 LEU A CA 1
ATOM 7545 C C . LEU E 5 248 ? 107.328 131.768 127.229 1.00 73.39 254 LEU A C 1
ATOM 7546 O O . LEU E 5 248 ? 106.270 132.053 126.660 1.00 75.88 254 LEU A O 1
ATOM 7551 N N . ARG E 5 249 ? 108.485 131.678 126.572 1.00 76.27 255 ARG A N 1
ATOM 7552 C CA . ARG E 5 249 ? 108.562 132.017 125.156 1.00 73.93 255 ARG A CA 1
ATOM 7553 C C . ARG E 5 249 ? 107.907 130.976 124.261 1.00 65.23 255 ARG A C 1
ATOM 7554 O O . ARG E 5 249 ? 107.735 131.238 123.066 1.00 74.26 255 ARG A O 1
ATOM 7562 N N . THR E 5 250 ? 107.540 129.815 124.797 1.00 51.31 256 THR A N 1
ATOM 7563 C CA . THR E 5 250 ? 106.803 128.808 124.048 1.00 53.11 256 THR A CA 1
ATOM 7564 C C . THR E 5 250 ? 105.332 128.753 124.438 1.00 61.80 256 THR A C 1
ATOM 7565 O O . THR E 5 250 ? 104.631 127.818 124.038 1.00 69.71 256 THR A O 1
ATOM 7569 N N . ILE E 5 251 ? 104.850 129.729 125.203 1.00 61.19 257 ILE A N 1
ATOM 7570 C CA . ILE E 5 251 ? 103.498 129.724 125.747 1.00 56.79 257 ILE A CA 1
ATOM 7571 C C . ILE E 5 251 ? 102.728 130.891 125.149 1.00 53.65 257 ILE A C 1
ATOM 7572 O O . ILE E 5 251 ? 103.174 132.041 125.229 1.00 59.46 257 ILE A O 1
ATOM 7577 N N . SER E 5 252 ? 101.579 130.595 124.553 1.00 56.35 258 SER A N 1
ATOM 7578 C CA . SER E 5 252 ? 100.689 131.635 124.070 1.00 58.57 258 SER A CA 1
ATOM 7579 C C . SER E 5 252 ? 99.958 132.290 125.238 1.00 59.86 258 SER A C 1
ATOM 7580 O O . SER E 5 252 ? 99.800 131.707 126.313 1.00 70.68 258 SER A O 1
ATOM 7583 N N . VAL E 5 253 ? 99.510 133.521 125.012 1.00 46.55 259 VAL A N 1
ATOM 7584 C CA . VAL E 5 253 ? 98.839 134.320 126.030 1.00 40.25 259 VAL A CA 1
ATOM 7585 C C . VAL E 5 253 ? 97.475 134.724 125.495 1.00 47.01 259 VAL A C 1
ATOM 7586 O O . VAL E 5 253 ? 97.379 135.326 124.419 1.00 60.17 259 VAL A O 1
ATOM 7590 N N . ILE E 5 254 ? 96.424 134.398 126.241 1.00 45.87 260 ILE A N 1
ATOM 7591 C CA . ILE E 5 254 ? 95.086 134.903 125.960 1.00 52.22 260 ILE A CA 1
ATOM 7592 C C . ILE E 5 254 ? 94.880 136.165 126.788 1.00 62.16 260 ILE A C 1
ATOM 7593 O O . ILE E 5 254 ? 94.958 136.127 128.020 1.00 65.88 260 ILE A O 1
ATOM 7598 N N . LEU E 5 255 ? 94.617 137.282 126.116 1.00 59.63 261 LEU A N 1
ATOM 7599 C CA . LEU E 5 255 ? 94.461 138.577 126.766 1.00 53.21 261 LEU A CA 1
ATOM 7600 C C . LEU E 5 255 ? 92.984 138.941 126.780 1.00 66.33 261 LEU A C 1
ATOM 7601 O O . LEU E 5 255 ? 92.351 139.014 125.722 1.00 76.20 261 LEU A O 1
ATOM 7606 N N . PHE E 5 256 ? 92.441 139.169 127.973 1.00 70.67 262 PHE A N 1
ATOM 7607 C CA . PHE E 5 256 ? 91.044 139.544 128.151 1.00 67.15 262 PHE A CA 1
ATOM 7608 C C . PHE E 5 256 ? 90.976 141.013 128.538 1.00 69.34 262 PHE A C 1
ATOM 7609 O O . PHE E 5 256 ? 91.457 141.399 129.609 1.00 75.45 262 PHE A O 1
ATOM 7617 N N . LEU E 5 257 ? 90.379 141.829 127.669 1.00 69.03 263 LEU A N 1
ATOM 7618 C CA . LEU E 5 257 ? 90.176 143.248 127.957 1.00 82.30 263 LEU A CA 1
ATOM 7619 C C . LEU E 5 257 ? 88.806 143.409 128.608 1.00 89.41 263 LEU A C 1
ATOM 7620 O O . LEU E 5 257 ? 87.802 143.725 127.966 1.00 91.88 263 LEU A O 1
ATOM 7625 N N . ASN E 5 258 ? 88.777 143.184 129.917 1.00 92.60 264 ASN A N 1
ATOM 7626 C CA . ASN E 5 258 ? 87.539 143.244 130.673 1.00 90.52 264 ASN A CA 1
ATOM 7627 C C . ASN E 5 258 ? 87.145 144.694 130.947 1.00 93.79 264 ASN A C 1
ATOM 7628 O O . ASN E 5 258 ? 87.898 145.638 130.690 1.00 83.61 264 ASN A O 1
ATOM 7633 N N . LYS E 5 259 ? 85.937 144.859 131.484 1.00 95.32 265 LYS A N 1
ATOM 7634 C CA . LYS E 5 259 ? 85.416 146.173 131.854 1.00 95.00 265 LYS A CA 1
ATOM 7635 C C . LYS E 5 259 ? 85.416 147.121 130.658 1.00 94.63 265 LYS A C 1
ATOM 7636 O O . LYS E 5 259 ? 85.702 148.313 130.784 1.00 93.24 265 LYS A O 1
ATOM 7642 N N . GLN E 5 260 ? 85.086 146.586 129.479 1.00 96.12 266 GLN A N 1
ATOM 7643 C CA . GLN E 5 260 ? 84.855 147.455 128.331 1.00 89.52 266 GLN A CA 1
ATOM 7644 C C . GLN E 5 260 ? 83.673 148.377 128.581 1.00 89.55 266 GLN A C 1
ATOM 7645 O O . GLN E 5 260 ? 83.655 149.513 128.094 1.00 90.17 266 GLN A O 1
ATOM 7651 N N . ASP E 5 261 ? 82.681 147.906 129.338 1.00 90.51 267 ASP A N 1
ATOM 7652 C CA . ASP E 5 261 ? 81.550 148.755 129.693 1.00 90.27 267 ASP A CA 1
ATOM 7653 C C . ASP E 5 261 ? 82.024 150.017 130.398 1.00 89.72 267 ASP A C 1
ATOM 7654 O O . ASP E 5 261 ? 81.616 151.131 130.048 1.00 97.39 267 ASP A O 1
ATOM 7659 N N . LEU E 5 262 ? 82.896 149.862 131.395 1.00 85.22 268 LEU A N 1
ATOM 7660 C CA . LEU E 5 262 ? 83.384 151.024 132.127 1.00 93.97 268 LEU A CA 1
ATOM 7661 C C . LEU E 5 262 ? 84.163 151.960 131.214 1.00 99.45 268 LEU A C 1
ATOM 7662 O O . LEU E 5 262 ? 83.970 153.181 131.255 1.00 100.65 268 LEU A O 1
ATOM 7667 N N . LEU E 5 263 ? 85.046 151.410 130.377 1.00 96.07 269 LEU A N 1
ATOM 7668 C CA . LEU E 5 263 ? 85.753 152.247 129.413 1.00 93.31 269 LEU A CA 1
ATOM 7669 C C . LEU E 5 263 ? 84.784 152.871 128.421 1.00 96.75 269 LEU A C 1
ATOM 7670 O O . LEU E 5 263 ? 84.899 154.057 128.091 1.00 98.85 269 LEU A O 1
ATOM 7675 N N . ALA E 5 264 ? 83.823 152.086 127.929 1.00 99.07 270 ALA A N 1
ATOM 7676 C CA . ALA E 5 264 ? 82.869 152.614 126.961 1.00 99.73 270 ALA A CA 1
ATOM 7677 C C . ALA E 5 264 ? 82.088 153.775 127.559 1.00 94.92 270 ALA A C 1
ATOM 7678 O O . ALA E 5 264 ? 82.032 154.865 126.981 1.00 95.20 270 ALA A O 1
ATOM 7680 N N . GLU E 5 265 ? 81.494 153.564 128.734 1.00 84.94 271 GLU A N 1
ATOM 7681 C CA . GLU E 5 265 ? 80.746 154.633 129.381 1.00 84.35 271 GLU A CA 1
ATOM 7682 C C . GLU E 5 265 ? 81.664 155.790 129.753 1.00 89.01 271 GLU A C 1
ATOM 7683 O O . GLU E 5 265 ? 81.271 156.959 129.669 1.00 99.07 271 GLU A O 1
ATOM 7689 N N . LYS E 5 266 ? 82.891 155.480 130.170 1.00 84.92 272 LYS A N 1
ATOM 7690 C CA . LYS E 5 266 ? 83.793 156.508 130.677 1.00 92.83 272 LYS A CA 1
ATOM 7691 C C . LYS E 5 266 ? 84.194 157.485 129.578 1.00 94.84 272 LYS A C 1
ATOM 7692 O O . LYS E 5 266 ? 84.114 158.706 129.759 1.00 92.27 272 LYS A O 1
ATOM 7698 N N . VAL E 5 267 ? 84.625 156.968 128.426 1.00 95.93 273 VAL A N 1
ATOM 7699 C CA . VAL E 5 267 ? 84.966 157.842 127.306 1.00 97.73 273 VAL A CA 1
ATOM 7700 C C . VAL E 5 267 ? 83.714 158.485 126.720 1.00 99.45 273 VAL A C 1
ATOM 7701 O O . VAL E 5 267 ? 83.745 159.641 126.282 1.00 100.36 273 VAL A O 1
ATOM 7705 N N . LEU E 5 268 ? 82.595 157.755 126.696 1.00 96.10 274 LEU A N 1
ATOM 7706 C CA . LEU E 5 268 ? 81.355 158.339 126.192 1.00 92.11 274 LEU A CA 1
ATOM 7707 C C . LEU E 5 268 ? 80.984 159.593 126.971 1.00 91.26 274 LEU A C 1
ATOM 7708 O O . LEU E 5 268 ? 80.591 160.606 126.382 1.00 94.59 274 LEU A O 1
ATOM 7713 N N . ALA E 5 269 ? 81.102 159.545 128.299 1.00 91.47 275 ALA A N 1
ATOM 7714 C CA . ALA E 5 269 ? 80.914 160.751 129.097 1.00 92.64 275 ALA A CA 1
ATOM 7715 C C . ALA E 5 269 ? 82.045 161.744 128.866 1.00 95.72 275 ALA A C 1
ATOM 7716 O O . ALA E 5 269 ? 81.813 162.957 128.809 1.00 100.62 275 ALA A O 1
ATOM 7718 N N . GLY E 5 270 ? 83.274 161.251 128.731 1.00 93.94 276 GLY A N 1
ATOM 7719 C CA . GLY E 5 270 ? 84.395 162.126 128.452 1.00 100.83 276 GLY A CA 1
ATOM 7720 C C . GLY E 5 270 ? 84.825 162.985 129.616 1.00 106.18 276 GLY A C 1
ATOM 7721 O O . GLY E 5 270 ? 85.414 164.048 129.405 1.00 105.55 276 GLY A O 1
ATOM 7722 N N . LYS E 5 271 ? 84.549 162.554 130.848 1.00 113.01 277 LYS A N 1
ATOM 7723 C CA . LYS E 5 271 ? 84.923 163.344 132.016 1.00 120.39 277 LYS A CA 1
ATOM 7724 C C . LYS E 5 271 ? 86.433 163.483 132.162 1.00 120.75 277 LYS A C 1
ATOM 7725 O O . LYS E 5 271 ? 86.894 164.398 132.853 1.00 123.03 277 LYS A O 1
ATOM 7731 N N . SER E 5 272 ? 87.210 162.602 131.534 1.00 117.87 278 SER A N 1
ATOM 7732 C CA . SER E 5 272 ? 88.661 162.704 131.534 1.00 113.74 278 SER A CA 1
ATOM 7733 C C . SER E 5 272 ? 89.179 162.404 130.136 1.00 112.44 278 SER A C 1
ATOM 7734 O O . SER E 5 272 ? 88.532 161.699 129.357 1.00 116.38 278 SER A O 1
ATOM 7737 N N . LYS E 5 273 ? 90.354 162.944 129.826 1.00 109.42 279 LYS A N 1
ATOM 7738 C CA . LYS E 5 273 ? 90.903 162.900 128.478 1.00 114.57 279 LYS A CA 1
ATOM 7739 C C . LYS E 5 273 ? 91.979 161.827 128.385 1.00 111.86 279 LYS A C 1
ATOM 7740 O O . LYS E 5 273 ? 92.915 161.805 129.191 1.00 109.43 279 LYS A O 1
ATOM 7746 N N . ILE E 5 274 ? 91.841 160.942 127.395 1.00 109.70 280 ILE A N 1
ATOM 7747 C CA . ILE E 5 274 ? 92.833 159.892 127.182 1.00 103.34 280 ILE A CA 1
ATOM 7748 C C . ILE E 5 274 ? 94.179 160.500 126.812 1.00 103.53 280 ILE A C 1
ATOM 7749 O O . ILE E 5 274 ? 95.234 160.026 127.251 1.00 102.80 280 ILE A O 1
ATOM 7754 N N . GLU E 5 275 ? 94.164 161.557 125.998 1.00 108.89 281 GLU A N 1
ATOM 7755 C CA . GLU E 5 275 ? 95.408 162.140 125.508 1.00 111.58 281 GLU A CA 1
ATOM 7756 C C . GLU E 5 275 ? 96.319 162.582 126.646 1.00 114.27 281 GLU A C 1
ATOM 7757 O O . GLU E 5 275 ? 97.543 162.626 126.475 1.00 115.90 281 GLU A O 1
ATOM 7763 N N . ASP E 5 276 ? 95.752 162.910 127.809 1.00 113.61 282 ASP A N 1
ATOM 7764 C CA . ASP E 5 276 ? 96.586 163.293 128.944 1.00 116.86 282 ASP A CA 1
ATOM 7765 C C . ASP E 5 276 ? 97.520 162.163 129.355 1.00 117.63 282 ASP A C 1
ATOM 7766 O O . ASP E 5 276 ? 98.622 162.420 129.854 1.00 116.97 282 ASP A O 1
ATOM 7771 N N . TYR E 5 277 ? 97.103 160.915 129.154 1.00 114.66 283 TYR A N 1
ATOM 7772 C CA . TYR E 5 277 ? 97.917 159.754 129.489 1.00 108.12 283 TYR A CA 1
ATOM 7773 C C . TYR E 5 277 ? 98.545 159.098 128.270 1.00 98.19 283 TYR A C 1
ATOM 7774 O O . TYR E 5 277 ? 99.662 158.579 128.367 1.00 97.09 283 TYR A O 1
ATOM 7783 N N . PHE E 5 278 ? 97.857 159.112 127.130 1.00 100.71 284 PHE A N 1
ATOM 7784 C CA . PHE E 5 278 ? 98.338 158.501 125.891 1.00 105.93 284 PHE A CA 1
ATOM 7785 C C . PHE E 5 278 ? 98.261 159.544 124.785 1.00 109.81 284 PHE A C 1
ATOM 7786 O O . PHE E 5 278 ? 97.317 159.550 123.983 1.00 111.77 284 PHE A O 1
ATOM 7794 N N . PRO E 5 279 ? 99.240 160.451 124.715 1.00 105.58 285 PRO A N 1
ATOM 7795 C CA . PRO E 5 279 ? 99.183 161.503 123.688 1.00 104.81 285 PRO A CA 1
ATOM 7796 C C . PRO E 5 279 ? 99.082 160.963 122.274 1.00 105.73 285 PRO A C 1
ATOM 7797 O O . PRO E 5 279 ? 98.421 161.581 121.430 1.00 103.83 285 PRO A O 1
ATOM 7801 N N . GLU E 5 280 ? 99.717 159.827 121.987 1.00 104.83 286 GLU A N 1
ATOM 7802 C CA . GLU E 5 280 ? 99.686 159.259 120.646 1.00 102.82 286 GLU A CA 1
ATOM 7803 C C . GLU E 5 280 ? 98.304 158.761 120.246 1.00 101.56 286 GLU A C 1
ATOM 7804 O O . GLU E 5 280 ? 98.095 158.455 119.068 1.00 99.16 286 GLU A O 1
ATOM 7810 N N . PHE E 5 281 ? 97.364 158.663 121.188 1.00 101.28 287 PHE A N 1
ATOM 7811 C CA . PHE E 5 281 ? 96.011 158.250 120.835 1.00 100.74 287 PHE A CA 1
ATOM 7812 C C . PHE E 5 281 ? 95.331 159.262 119.923 1.00 113.69 287 PHE A C 1
ATOM 7813 O O . PHE E 5 281 ? 94.451 158.894 119.137 1.00 113.90 287 PHE A O 1
ATOM 7821 N N . ALA E 5 282 ? 95.719 160.537 120.010 1.00 118.16 288 ALA A N 1
ATOM 7822 C CA . ALA E 5 282 ? 95.096 161.561 119.180 1.00 109.08 288 ALA A CA 1
ATOM 7823 C C . ALA E 5 282 ? 95.269 161.282 117.695 1.00 104.33 288 ALA A C 1
ATOM 7824 O O . ALA E 5 282 ? 94.478 161.777 116.885 1.00 100.73 288 ALA A O 1
ATOM 7826 N N . ARG E 5 283 ? 96.281 160.503 117.320 1.00 108.06 289 ARG A N 1
ATOM 7827 C CA . ARG E 5 283 ? 96.546 160.188 115.924 1.00 110.83 289 ARG A CA 1
ATOM 7828 C C . ARG E 5 283 ? 95.796 158.956 115.436 1.00 111.78 289 ARG A C 1
ATOM 7829 O O . ARG E 5 283 ? 95.802 158.686 114.230 1.00 116.09 289 ARG A O 1
ATOM 7837 N N . TYR E 5 284 ? 95.148 158.211 116.327 1.00 103.71 290 TYR A N 1
ATOM 7838 C CA . TYR E 5 284 ? 94.594 156.920 115.948 1.00 99.26 290 TYR A CA 1
ATOM 7839 C C . TYR E 5 284 ? 93.341 157.077 115.097 1.00 95.41 290 TYR A C 1
ATOM 7840 O O . TYR E 5 284 ? 92.585 158.043 115.226 1.00 93.33 290 TYR A O 1
ATOM 7849 N N . THR E 5 285 ? 93.128 156.100 114.218 1.00 96.18 291 THR A N 1
ATOM 7850 C CA . THR E 5 285 ? 91.911 155.996 113.430 1.00 99.66 291 THR A CA 1
ATOM 7851 C C . THR E 5 285 ? 91.491 154.535 113.381 1.00 97.96 291 THR A C 1
ATOM 7852 O O . THR E 5 285 ? 92.332 153.633 113.392 1.00 93.66 291 THR A O 1
ATOM 7856 N N . THR E 5 286 ? 90.183 154.310 113.326 1.00 101.49 292 THR A N 1
ATOM 7857 C CA . THR E 5 286 ? 89.668 152.955 113.425 1.00 103.84 292 THR A CA 1
ATOM 7858 C C . THR E 5 286 ? 90.082 152.131 112.205 1.00 98.76 292 THR A C 1
ATOM 7859 O O . THR E 5 286 ? 90.195 152.661 111.097 1.00 95.78 292 THR A O 1
ATOM 7863 N N . PRO E 5 287 ? 90.320 150.832 112.384 1.00 100.74 293 PRO A N 1
ATOM 7864 C CA . PRO E 5 287 ? 90.522 149.937 111.238 1.00 102.29 293 PRO A CA 1
ATOM 7865 C C . PRO E 5 287 ? 89.262 149.232 110.762 1.00 100.12 293 PRO A C 1
ATOM 7866 O O . PRO E 5 287 ? 89.323 148.506 109.763 1.00 89.92 293 PRO A O 1
ATOM 7870 N N . GLU E 5 288 ? 88.138 149.424 111.446 1.00 103.78 294 GLU A N 1
ATOM 7871 C CA . GLU E 5 288 ? 86.895 148.742 111.108 1.00 106.96 294 GLU A CA 1
ATOM 7872 C C . GLU E 5 288 ? 85.763 149.752 110.946 1.00 111.50 294 GLU A C 1
ATOM 7873 O O . GLU E 5 288 ? 85.231 150.265 111.931 1.00 108.69 294 GLU A O 1
ATOM 7879 N N . GLY E 5 295 ? 73.229 147.269 119.412 1.00 92.73 301 GLY A N 1
ATOM 7880 C CA . GLY E 5 295 ? 73.806 148.197 118.457 1.00 91.95 301 GLY A CA 1
ATOM 7881 C C . GLY E 5 295 ? 75.311 148.305 118.588 1.00 84.84 301 GLY A C 1
ATOM 7882 O O . GLY E 5 295 ? 75.918 147.640 119.426 1.00 88.56 301 GLY A O 1
ATOM 7883 N N . GLU E 5 296 ? 75.917 149.145 117.753 1.00 77.26 302 GLU A N 1
ATOM 7884 C CA . GLU E 5 296 ? 77.357 149.355 117.758 1.00 79.64 302 GLU A CA 1
ATOM 7885 C C . GLU E 5 296 ? 77.641 150.848 117.786 1.00 87.96 302 GLU A C 1
ATOM 7886 O O . GLU E 5 296 ? 77.080 151.605 116.988 1.00 93.25 302 GLU A O 1
ATOM 7892 N N . ASP E 5 297 ? 78.516 151.265 118.702 1.00 91.40 303 ASP A N 1
ATOM 7893 C CA . ASP E 5 297 ? 78.842 152.672 118.876 1.00 95.99 303 ASP A CA 1
ATOM 7894 C C . ASP E 5 297 ? 80.161 152.977 118.186 1.00 104.81 303 ASP A C 1
ATOM 7895 O O . ASP E 5 297 ? 81.187 152.387 118.560 1.00 104.49 303 ASP A O 1
ATOM 7900 N N . PRO E 5 298 ? 80.201 153.870 117.193 1.00 108.90 304 PRO A N 1
ATOM 7901 C CA . PRO E 5 298 ? 81.477 154.202 116.549 1.00 100.41 304 PRO A CA 1
ATOM 7902 C C . PRO E 5 298 ? 82.327 155.191 117.328 1.00 92.70 304 PRO A C 1
ATOM 7903 O O . PRO E 5 298 ? 83.455 155.473 116.909 1.00 89.04 304 PRO A O 1
ATOM 7907 N N . ARG E 5 299 ? 81.826 155.731 118.438 1.00 91.19 305 ARG A N 1
ATOM 7908 C CA . ARG E 5 299 ? 82.590 156.714 119.198 1.00 91.18 305 ARG A CA 1
ATOM 7909 C C . ARG E 5 299 ? 83.692 156.047 120.012 1.00 89.02 305 ARG A C 1
ATOM 7910 O O . ARG E 5 299 ? 84.880 156.323 119.817 1.00 80.95 305 ARG A O 1
ATOM 7918 N N . VAL E 5 300 ? 83.307 155.163 120.933 1.00 95.40 306 VAL A N 1
ATOM 7919 C CA . VAL E 5 300 ? 84.280 154.547 121.828 1.00 95.21 306 VAL A CA 1
ATOM 7920 C C . VAL E 5 300 ? 85.052 153.432 121.135 1.00 96.07 306 VAL A C 1
ATOM 7921 O O . VAL E 5 300 ? 86.200 153.154 121.501 1.00 96.29 306 VAL A O 1
ATOM 7925 N N . THR E 5 301 ? 84.458 152.777 120.134 1.00 100.01 307 THR A N 1
ATOM 7926 C CA . THR E 5 301 ? 85.179 151.728 119.423 1.00 99.70 307 THR A CA 1
ATOM 7927 C C . THR E 5 301 ? 86.453 152.263 118.787 1.00 90.47 307 THR A C 1
ATOM 7928 O O . THR E 5 301 ? 87.390 151.492 118.550 1.00 82.53 307 THR A O 1
ATOM 7932 N N . ARG E 5 302 ? 86.510 153.566 118.511 1.00 88.63 308 ARG A N 1
ATOM 7933 C CA . ARG E 5 302 ? 87.770 154.178 118.110 1.00 86.49 308 ARG A CA 1
ATOM 7934 C C . ARG E 5 302 ? 88.815 154.010 119.204 1.00 86.55 308 ARG A C 1
ATOM 7935 O O . ARG E 5 302 ? 89.972 153.676 118.925 1.00 90.32 308 ARG A O 1
ATOM 7939 N N . ALA E 5 303 ? 88.422 154.237 120.457 1.00 79.63 309 ALA A N 1
ATOM 7940 C CA . ALA E 5 303 ? 89.342 154.076 121.575 1.00 75.52 309 ALA A CA 1
ATOM 7941 C C . ALA E 5 303 ? 89.552 152.613 121.938 1.00 74.87 309 ALA A C 1
ATOM 7942 O O . ALA E 5 303 ? 90.646 152.241 122.374 1.00 83.69 309 ALA A O 1
ATOM 7944 N N . LYS E 5 304 ? 88.527 151.776 121.770 1.00 77.04 310 LYS A N 1
ATOM 7945 C CA . LYS E 5 304 ? 88.616 150.396 122.238 1.00 79.68 310 LYS A CA 1
ATOM 7946 C C . LYS E 5 304 ? 89.764 149.658 121.562 1.00 86.95 310 LYS A C 1
ATOM 7947 O O . LYS E 5 304 ? 90.542 148.960 122.222 1.00 88.39 310 LYS A O 1
ATOM 7953 N N . TYR E 5 305 ? 89.887 149.799 120.241 1.00 89.18 311 TYR A N 1
ATOM 7954 C CA . TYR E 5 305 ? 90.939 149.090 119.524 1.00 81.32 311 TYR A CA 1
ATOM 7955 C C . TYR E 5 305 ? 92.318 149.666 119.798 1.00 73.58 311 TYR A C 1
ATOM 7956 O O . TYR E 5 305 ? 93.315 149.011 119.482 1.00 77.82 311 TYR A O 1
ATOM 7965 N N . PHE E 5 306 ? 92.403 150.865 120.373 1.00 72.12 312 PHE A N 1
ATOM 7966 C CA . PHE E 5 306 ? 93.707 151.417 120.720 1.00 75.57 312 PHE A CA 1
ATOM 7967 C C . PHE E 5 306 ? 94.354 150.624 121.845 1.00 80.17 312 PHE A C 1
ATOM 7968 O O . PHE E 5 306 ? 95.547 150.302 121.785 1.00 86.85 312 PHE A O 1
ATOM 7976 N N . ILE E 5 307 ? 93.584 150.302 122.885 1.00 78.02 313 ILE A N 1
ATOM 7977 C CA . ILE E 5 307 ? 94.140 149.552 124.006 1.00 78.80 313 ILE A CA 1
ATOM 7978 C C . ILE E 5 307 ? 94.559 148.160 123.553 1.00 85.56 313 ILE A C 1
ATOM 7979 O O . ILE E 5 307 ? 95.609 147.650 123.963 1.00 88.71 313 ILE A O 1
ATOM 7984 N N . ARG E 5 308 ? 93.751 147.521 122.703 1.00 85.59 314 ARG A N 1
ATOM 7985 C CA . ARG E 5 308 ? 94.185 146.265 122.102 1.00 83.34 314 ARG A CA 1
ATOM 7986 C C . ARG E 5 308 ? 95.426 146.481 121.247 1.00 85.62 314 ARG A C 1
ATOM 7987 O O . ARG E 5 308 ? 96.356 145.667 121.270 1.00 81.09 314 ARG A O 1
ATOM 7995 N N . LYS E 5 309 ? 95.455 147.574 120.480 1.00 89.56 315 LYS A N 1
ATOM 7996 C CA . LYS E 5 309 ? 96.622 147.860 119.655 1.00 85.16 315 LYS A CA 1
ATOM 7997 C C . LYS E 5 309 ? 97.875 147.957 120.511 1.00 84.43 315 LYS A C 1
ATOM 7998 O O . LYS E 5 309 ? 98.940 147.461 120.125 1.00 88.40 315 LYS A O 1
ATOM 8004 N N . GLU E 5 310 ? 97.767 148.587 121.680 1.00 78.37 316 GLU A N 1
ATOM 8005 C CA . GLU E 5 310 ? 98.932 148.732 122.544 1.00 77.76 316 GLU A CA 1
ATOM 8006 C C . GLU E 5 310 ? 99.467 147.373 122.972 1.00 76.68 316 GLU A C 1
ATOM 8007 O O . GLU E 5 310 ? 100.683 147.154 122.990 1.00 80.62 316 GLU A O 1
ATOM 8013 N N . PHE E 5 311 ? 98.573 146.445 123.321 1.00 72.80 317 PHE A N 1
ATOM 8014 C CA . PHE E 5 311 ? 99.022 145.137 123.784 1.00 79.60 317 PHE A CA 1
ATOM 8015 C C . PHE E 5 311 ? 99.585 144.303 122.640 1.00 85.27 317 PHE A C 1
ATOM 8016 O O . PHE E 5 311 ? 100.639 143.672 122.787 1.00 87.35 317 PHE A O 1
ATOM 8024 N N . VAL E 5 312 ? 98.902 144.285 121.493 1.00 85.04 318 VAL A N 1
ATOM 8025 C CA . VAL E 5 312 ? 99.375 143.474 120.376 1.00 80.81 318 VAL A CA 1
ATOM 8026 C C . VAL E 5 312 ? 100.702 144.003 119.852 1.00 79.21 318 VAL A C 1
ATOM 8027 O O . VAL E 5 312 ? 101.554 143.226 119.407 1.00 75.15 318 VAL A O 1
ATOM 8031 N N . ASP E 5 313 ? 100.905 145.321 119.887 1.00 82.30 319 ASP A N 1
ATOM 8032 C CA . ASP E 5 313 ? 102.195 145.870 119.485 1.00 84.68 319 ASP A CA 1
ATOM 8033 C C . ASP E 5 313 ? 103.318 145.284 120.330 1.00 80.06 319 ASP A C 1
ATOM 8034 O O . ASP E 5 313 ? 104.405 144.992 119.818 1.00 78.95 319 ASP A O 1
ATOM 8039 N N . ILE E 5 314 ? 103.074 145.105 121.629 1.00 77.24 320 ILE A N 1
ATOM 8040 C CA . ILE E 5 314 ? 104.058 144.443 122.477 1.00 70.03 320 ILE A CA 1
ATOM 8041 C C . ILE E 5 314 ? 104.231 142.992 122.055 1.00 69.13 320 ILE A C 1
ATOM 8042 O O . ILE E 5 314 ? 105.297 142.401 122.263 1.00 73.79 320 ILE A O 1
ATOM 8047 N N . SER E 5 315 ? 103.199 142.392 121.459 1.00 65.70 321 SER A N 1
ATOM 8048 C CA . SER E 5 315 ? 103.264 140.984 121.084 1.00 74.47 321 SER A CA 1
ATOM 8049 C C . SER E 5 315 ? 104.103 140.784 119.826 1.00 82.74 321 SER A C 1
ATOM 8050 O O . SER E 5 315 ? 105.094 140.046 119.838 1.00 80.78 321 SER A O 1
ATOM 8053 N N . THR E 5 316 ? 103.718 141.437 118.726 1.00 86.15 322 THR A N 1
ATOM 8054 C CA . THR E 5 316 ? 104.409 141.228 117.459 1.00 76.81 322 THR A CA 1
ATOM 8055 C C . THR E 5 316 ? 105.852 141.713 117.503 1.00 69.25 322 THR A C 1
ATOM 8056 O O . THR E 5 316 ? 106.657 141.299 116.664 1.00 64.62 322 THR A O 1
ATOM 8060 N N . ALA E 5 317 ? 106.203 142.561 118.470 1.00 72.69 323 ALA A N 1
ATOM 8061 C CA . ALA E 5 317 ? 107.571 143.048 118.576 1.00 72.36 323 ALA A CA 1
ATOM 8062 C C . ALA E 5 317 ? 108.549 141.940 118.939 1.00 67.46 323 ALA A C 1
ATOM 8063 O O . ALA E 5 317 ? 109.762 142.155 118.858 1.00 65.85 323 ALA A O 1
ATOM 8065 N N . SER E 5 318 ? 108.050 140.775 119.337 1.00 69.68 324 SER A N 1
ATOM 8066 C CA . SER E 5 318 ? 108.880 139.635 119.693 1.00 75.08 324 SER A CA 1
ATOM 8067 C C . SER E 5 318 ? 108.053 138.374 119.479 1.00 77.54 324 SER A C 1
ATOM 8068 O O . SER E 5 318 ? 106.991 138.409 118.849 1.00 82.24 324 SER A O 1
ATOM 8071 N N . GLY E 5 319 ? 108.536 137.262 119.996 1.00 78.03 325 GLY A N 1
ATOM 8072 C CA . GLY E 5 319 ? 107.854 135.985 119.813 1.00 79.63 325 GLY A CA 1
ATOM 8073 C C . GLY E 5 319 ? 108.290 135.267 118.558 1.00 85.75 325 GLY A C 1
ATOM 8074 O O . GLY E 5 319 ? 108.651 134.093 118.605 1.00 91.97 325 GLY A O 1
ATOM 8075 N N . ASP E 5 320 ? 108.262 135.967 117.425 1.00 86.15 326 ASP A N 1
ATOM 8076 C CA . ASP E 5 320 ? 108.745 135.425 116.157 1.00 96.70 326 ASP A CA 1
ATOM 8077 C C . ASP E 5 320 ? 108.048 134.112 115.810 1.00 93.45 326 ASP A C 1
ATOM 8078 O O . ASP E 5 320 ? 108.655 133.189 115.263 1.00 93.95 326 ASP A O 1
ATOM 8083 N N . GLY E 5 321 ? 106.759 134.025 116.132 1.00 81.08 327 GLY A N 1
ATOM 8084 C CA . GLY E 5 321 ? 105.953 132.885 115.756 1.00 78.48 327 GLY A CA 1
ATOM 8085 C C . GLY E 5 321 ? 106.035 131.694 116.682 1.00 76.65 327 GLY A C 1
ATOM 8086 O O . GLY E 5 321 ? 105.290 130.727 116.482 1.00 78.93 327 GLY A O 1
ATOM 8087 N N . ARG E 5 322 ? 106.911 131.719 117.688 1.00 78.92 328 ARG A N 1
ATOM 8088 C CA . ARG E 5 322 ? 106.927 130.634 118.662 1.00 73.00 328 ARG A CA 1
ATOM 8089 C C . ARG E 5 322 ? 105.676 130.658 119.528 1.00 74.92 328 ARG A C 1
ATOM 8090 O O . ARG E 5 322 ? 105.179 129.599 119.928 1.00 75.12 328 ARG A O 1
ATOM 8098 N N . HIS E 5 323 ? 105.158 131.847 119.825 1.00 66.56 329 HIS A N 1
ATOM 8099 C CA . HIS E 5 323 ? 103.923 131.987 120.579 1.00 56.64 329 HIS A CA 1
ATOM 8100 C C . HIS E 5 323 ? 103.202 133.236 120.100 1.00 53.74 329 HIS A C 1
ATOM 8101 O O . HIS E 5 323 ? 103.807 134.147 119.530 1.00 64.94 329 HIS A O 1
ATOM 8108 N N . ILE E 5 324 ? 101.894 133.266 120.339 1.00 48.73 330 ILE A N 1
ATOM 8109 C CA . ILE E 5 324 ? 101.022 134.307 119.817 1.00 49.32 330 ILE A CA 1
ATOM 8110 C C . ILE E 5 324 ? 100.203 134.889 120.960 1.00 55.82 330 ILE A C 1
ATOM 8111 O O . ILE E 5 324 ? 99.937 134.220 121.963 1.00 65.34 330 ILE A O 1
ATOM 8116 N N . CYS E 5 325 ? 99.804 136.148 120.803 1.00 53.43 331 CYS A N 1
ATOM 8117 C CA . CYS E 5 325 ? 98.906 136.822 121.731 1.00 51.36 331 CYS A CA 1
ATOM 8118 C C . CYS E 5 325 ? 97.525 136.928 121.104 1.00 49.80 331 CYS A C 1
ATOM 8119 O O . CYS E 5 325 ? 97.389 137.412 119.976 1.00 58.12 331 CYS A O 1
ATOM 8122 N N . TYR E 5 326 ? 96.506 136.481 121.836 1.00 49.95 332 TYR A N 1
ATOM 8123 C CA . TYR E 5 326 ? 95.132 136.450 121.344 1.00 61.14 332 TYR A CA 1
ATOM 8124 C C . TYR E 5 326 ? 94.298 137.458 122.129 1.00 66.25 332 TYR A C 1
ATOM 8125 O O . TYR E 5 326 ? 93.737 137.120 123.182 1.00 66.99 332 TYR A O 1
ATOM 8134 N N . PRO E 5 327 ? 94.183 138.701 121.668 1.00 59.65 333 PRO A N 1
ATOM 8135 C CA . PRO E 5 327 ? 93.414 139.698 122.417 1.00 56.83 333 PRO A CA 1
ATOM 8136 C C . PRO E 5 327 ? 91.918 139.427 122.372 1.00 61.88 333 PRO A C 1
ATOM 8137 O O . PRO E 5 327 ? 91.399 138.768 121.470 1.00 63.96 333 PRO A O 1
ATOM 8141 N N . HIS E 5 328 ? 91.223 139.954 123.379 1.00 64.05 334 HIS A N 1
ATOM 8142 C CA . HIS E 5 328 ? 89.783 139.788 123.501 1.00 63.32 334 HIS A CA 1
ATOM 8143 C C . HIS E 5 328 ? 89.187 140.972 124.249 1.00 70.09 334 HIS A C 1
ATOM 8144 O O . HIS E 5 328 ? 89.848 141.597 125.082 1.00 64.53 334 HIS A O 1
ATOM 8151 N N . PHE E 5 329 ? 87.924 141.268 123.943 1.00 81.94 335 PHE A N 1
ATOM 8152 C CA . PHE E 5 329 ? 87.108 142.199 124.710 1.00 81.01 335 PHE A CA 1
ATOM 8153 C C . PHE E 5 329 ? 85.980 141.430 125.387 1.00 83.59 335 PHE A C 1
ATOM 8154 O O . PHE E 5 329 ? 85.377 140.542 124.779 1.00 80.39 335 PHE A O 1
ATOM 8162 N N . THR E 5 330 ? 85.682 141.775 126.639 1.00 86.78 336 THR A N 1
ATOM 8163 C CA . THR E 5 330 ? 84.659 141.051 127.381 1.00 83.92 336 THR A CA 1
ATOM 8164 C C . THR E 5 330 ? 84.009 141.958 128.416 1.00 88.38 336 THR A C 1
ATOM 8165 O O . THR E 5 330 ? 84.569 142.980 128.821 1.00 89.07 336 THR A O 1
ATOM 8169 N N . CYS E 5 331 ? 82.811 141.557 128.840 1.00 89.74 337 CYS A N 1
ATOM 8170 C CA . CYS E 5 331 ? 82.087 142.183 129.937 1.00 91.64 337 CYS A CA 1
ATOM 8171 C C . CYS E 5 331 ? 81.891 141.163 131.048 1.00 93.16 337 CYS A C 1
ATOM 8172 O O . CYS E 5 331 ? 81.735 139.966 130.789 1.00 89.67 337 CYS A O 1
ATOM 8175 N N . ALA E 5 332 ? 81.880 141.641 132.292 1.00 90.97 338 ALA A N 1
ATOM 8176 C CA . ALA E 5 332 ? 81.768 140.728 133.421 1.00 81.78 338 ALA A CA 1
ATOM 8177 C C . ALA E 5 332 ? 80.319 140.336 133.674 1.00 83.31 338 ALA A C 1
ATOM 8178 O O . ALA E 5 332 ? 79.850 140.365 134.816 1.00 86.55 338 ALA A O 1
ATOM 8180 N N . VAL E 5 333 ? 79.605 139.971 132.612 1.00 88.03 339 VAL A N 1
ATOM 8181 C CA . VAL E 5 333 ? 78.333 139.265 132.714 1.00 99.10 339 VAL A CA 1
ATOM 8182 C C . VAL E 5 333 ? 78.330 138.124 131.703 1.00 97.46 339 VAL A C 1
ATOM 8183 O O . VAL E 5 333 ? 77.487 137.223 131.763 1.00 99.40 339 VAL A O 1
ATOM 8187 N N . ASP E 5 334 ? 79.278 138.161 130.771 1.00 88.22 340 ASP A N 1
ATOM 8188 C CA . ASP E 5 334 ? 79.219 137.333 129.579 1.00 87.92 340 ASP A CA 1
ATOM 8189 C C . ASP E 5 334 ? 79.572 135.886 129.899 1.00 79.36 340 ASP A C 1
ATOM 8190 O O . ASP E 5 334 ? 80.538 135.611 130.614 1.00 82.58 340 ASP A O 1
ATOM 8195 N N . THR E 5 335 ? 78.775 134.959 129.365 1.00 70.82 341 THR A N 1
ATOM 8196 C CA . THR E 5 335 ? 79.082 133.539 129.479 1.00 76.37 341 THR A CA 1
ATOM 8197 C C . THR E 5 335 ? 80.094 133.061 128.445 1.00 84.01 341 THR A C 1
ATOM 8198 O O . THR E 5 335 ? 80.557 131.919 128.541 1.00 86.29 341 THR A O 1
ATOM 8202 N N . GLU E 5 336 ? 80.447 133.895 127.466 1.00 83.09 342 GLU A N 1
ATOM 8203 C CA . GLU E 5 336 ? 81.354 133.480 126.403 1.00 80.19 342 GLU A CA 1
ATOM 8204 C C . GLU E 5 336 ? 82.796 133.364 126.871 1.00 74.90 342 GLU A C 1
ATOM 8205 O O . GLU E 5 336 ? 83.625 132.831 126.128 1.00 80.58 342 GLU A O 1
ATOM 8211 N N . ASN E 5 337 ? 83.116 133.841 128.074 1.00 68.29 343 ASN A N 1
ATOM 8212 C CA . ASN E 5 337 ? 84.499 133.804 128.534 1.00 66.91 343 ASN A CA 1
ATOM 8213 C C . ASN E 5 337 ? 85.046 132.385 128.517 1.00 75.47 343 ASN A C 1
ATOM 8214 O O . ASN E 5 337 ? 86.230 132.172 128.231 1.00 77.64 343 ASN A O 1
ATOM 8219 N N . ALA E 5 338 ? 84.202 131.400 128.820 1.00 80.98 344 ALA A N 1
ATOM 8220 C CA . ALA E 5 338 ? 84.679 130.026 128.915 1.00 81.22 344 ALA A CA 1
ATOM 8221 C C . ALA E 5 338 ? 85.039 129.471 127.542 1.00 75.80 344 ALA A C 1
ATOM 8222 O O . ALA E 5 338 ? 86.099 128.859 127.369 1.00 76.85 344 ALA A O 1
ATOM 8224 N N . ARG E 5 339 ? 84.169 129.669 126.549 1.00 71.81 345 ARG A N 1
ATOM 8225 C CA . ARG E 5 339 ? 84.395 129.067 125.240 1.00 71.41 345 ARG A CA 1
ATOM 8226 C C . ARG E 5 339 ? 85.420 129.821 124.410 1.00 69.91 345 ARG A C 1
ATOM 8227 O O . ARG E 5 339 ? 85.962 129.250 123.458 1.00 73.06 345 ARG A O 1
ATOM 8235 N N . ARG E 5 340 ? 85.697 131.082 124.737 1.00 69.89 346 ARG A N 1
ATOM 8236 C CA . ARG E 5 340 ? 86.774 131.788 124.052 1.00 72.78 346 ARG A CA 1
ATOM 8237 C C . ARG E 5 340 ? 88.113 131.119 124.321 1.00 70.03 346 ARG A C 1
ATOM 8238 O O . ARG E 5 340 ? 88.944 130.984 123.415 1.00 74.14 346 ARG A O 1
ATOM 8246 N N . ILE E 5 341 ? 88.341 130.694 125.564 1.00 61.52 347 ILE A N 1
ATOM 8247 C CA . ILE E 5 341 ? 89.588 130.018 125.901 1.00 60.00 347 ILE A CA 1
ATOM 8248 C C . ILE E 5 341 ? 89.659 128.663 125.209 1.00 66.92 347 ILE A C 1
ATOM 8249 O O . ILE E 5 341 ? 90.733 128.231 124.774 1.00 74.22 347 ILE A O 1
ATOM 8254 N N . PHE E 5 342 ? 88.525 127.969 125.099 1.00 62.21 348 PHE A N 1
ATOM 8255 C CA . PHE E 5 342 ? 88.524 126.664 124.445 1.00 62.52 348 PHE A CA 1
ATOM 8256 C C . PHE E 5 342 ? 88.913 126.784 122.978 1.00 67.16 348 PHE A C 1
ATOM 8257 O O . PHE E 5 342 ? 89.727 126.002 122.473 1.00 67.87 348 PHE A O 1
ATOM 8265 N N . ASN E 5 343 ? 88.342 127.762 122.273 1.00 66.24 349 ASN A N 1
ATOM 8266 C CA . ASN E 5 343 ? 88.736 127.985 120.888 1.00 56.09 349 ASN A CA 1
ATOM 8267 C C . ASN E 5 343 ? 90.206 128.360 120.802 1.00 54.32 349 ASN A C 1
ATOM 8268 O O . ASN E 5 343 ? 90.922 127.909 119.901 1.00 60.83 349 ASN A O 1
ATOM 8273 N N . ASP E 5 344 ? 90.674 129.185 121.739 1.00 55.13 350 ASP A N 1
ATOM 8274 C CA . ASP E 5 344 ? 92.035 129.697 121.672 1.00 58.98 350 ASP A CA 1
ATOM 8275 C C . ASP E 5 344 ? 93.057 128.615 121.988 1.00 56.57 350 ASP A C 1
ATOM 8276 O O . ASP E 5 344 ? 94.158 128.623 121.427 1.00 60.35 350 ASP A O 1
ATOM 8281 N N . CYS E 5 345 ? 92.721 127.687 122.885 1.00 52.71 351 CYS A N 1
ATOM 8282 C CA . CYS E 5 345 ? 93.647 126.606 123.198 1.00 56.10 351 CYS A CA 1
ATOM 8283 C C . CYS E 5 345 ? 93.690 125.570 122.082 1.00 67.17 351 CYS A C 1
ATOM 8284 O O . CYS E 5 345 ? 94.728 124.933 121.871 1.00 67.59 351 CYS A O 1
ATOM 8287 N N . LYS E 5 346 ? 92.580 125.385 121.361 1.00 65.20 352 LYS A N 1
ATOM 8288 C CA . LYS E 5 346 ? 92.602 124.518 120.188 1.00 50.64 352 LYS A CA 1
ATOM 8289 C C . LYS E 5 346 ? 93.579 125.043 119.148 1.00 52.09 352 LYS A C 1
ATOM 8290 O O . LYS E 5 346 ? 94.320 124.268 118.533 1.00 56.32 352 LYS A O 1
ATOM 8296 N N . ASP E 5 347 ? 93.592 126.359 118.936 1.00 55.22 353 ASP A N 1
ATOM 8297 C CA . ASP E 5 347 ? 94.575 126.947 118.035 1.00 56.15 353 ASP A CA 1
ATOM 8298 C C . ASP E 5 347 ? 95.990 126.710 118.544 1.00 58.43 353 ASP A C 1
ATOM 8299 O O . ASP E 5 347 ? 96.878 126.327 117.775 1.00 66.95 353 ASP A O 1
ATOM 8304 N N . ILE E 5 348 ? 96.217 126.916 119.841 1.00 55.70 354 ILE A N 1
ATOM 8305 C CA . ILE E 5 348 ? 97.547 126.700 120.401 1.00 51.57 354 ILE A CA 1
ATOM 8306 C C . ILE E 5 348 ? 97.959 125.245 120.231 1.00 50.28 354 ILE A C 1
ATOM 8307 O O . ILE E 5 348 ? 99.086 124.943 119.820 1.00 58.13 354 ILE A O 1
ATOM 8312 N N . ILE E 5 349 ? 97.051 124.320 120.542 1.00 48.02 355 ILE A N 1
ATOM 8313 C CA . ILE E 5 349 ? 97.368 122.903 120.401 1.00 54.37 355 ILE A CA 1
ATOM 8314 C C . ILE E 5 349 ? 97.560 122.541 118.935 1.00 63.50 355 ILE A C 1
ATOM 8315 O O . ILE E 5 349 ? 98.488 121.805 118.581 1.00 69.58 355 ILE A O 1
ATOM 8320 N N . LEU E 5 350 ? 96.691 123.048 118.058 1.00 61.26 356 LEU A N 1
ATOM 8321 C CA . LEU E 5 350 ? 96.852 122.781 116.633 1.00 56.20 356 LEU A CA 1
ATOM 8322 C C . LEU E 5 350 ? 98.179 123.324 116.128 1.00 46.56 356 LEU A C 1
ATOM 8323 O O . LEU E 5 350 ? 98.877 122.662 115.353 1.00 52.96 356 LEU A O 1
ATOM 8328 N N . GLN E 5 351 ? 98.545 124.530 116.557 1.00 43.89 357 GLN A N 1
ATOM 8329 C CA . GLN E 5 351 ? 99.820 125.099 116.141 1.00 55.89 357 GLN A CA 1
ATOM 8330 C C . GLN E 5 351 ? 100.984 124.251 116.632 1.00 57.61 357 GLN A C 1
ATOM 8331 O O . GLN E 5 351 ? 101.966 124.054 115.908 1.00 62.89 357 GLN A O 1
ATOM 8337 N N . MET E 5 352 ? 100.892 123.738 117.860 1.00 51.88 358 MET A N 1
ATOM 8338 C CA . MET E 5 352 ? 101.972 122.915 118.394 1.00 52.70 358 MET A CA 1
ATOM 8339 C C . MET E 5 352 ? 102.193 121.684 117.528 1.00 61.41 358 MET A C 1
ATOM 8340 O O . MET E 5 352 ? 103.337 121.282 117.285 1.00 69.16 358 MET A O 1
ATOM 8345 N N . ASN E 5 353 ? 101.108 121.071 117.055 1.00 58.60 359 ASN A N 1
ATOM 8346 C CA . ASN E 5 353 ? 101.238 119.923 116.167 1.00 56.25 359 ASN A CA 1
ATOM 8347 C C . ASN E 5 353 ? 101.906 120.317 114.856 1.00 57.64 359 ASN A C 1
ATOM 8348 O O . ASN E 5 353 ? 102.725 119.564 114.317 1.00 64.60 359 ASN A O 1
ATOM 8353 N N . LEU E 5 354 ? 101.570 121.495 114.326 1.00 51.55 360 LEU A N 1
ATOM 8354 C CA . LEU E 5 354 ? 102.120 121.907 113.039 1.00 47.11 360 LEU A CA 1
ATOM 8355 C C . LEU E 5 354 ? 103.638 121.996 113.078 1.00 50.96 360 LEU A C 1
ATOM 8356 O O . LEU E 5 354 ? 104.296 121.767 112.058 1.00 59.36 360 LEU A O 1
ATOM 8361 N N . ARG E 5 355 ? 104.213 122.323 114.233 1.00 52.02 361 ARG A N 1
ATOM 8362 C CA . ARG E 5 355 ? 105.661 122.477 114.320 1.00 54.82 361 ARG A CA 1
ATOM 8363 C C . ARG E 5 355 ? 106.351 121.174 114.692 1.00 50.85 361 ARG A C 1
ATOM 8364 O O . ARG E 5 355 ? 107.457 120.904 114.211 1.00 56.08 361 ARG A O 1
ATOM 8372 N N . GLU E 5 356 ? 105.730 120.358 115.539 1.00 51.63 362 GLU A N 1
ATOM 8373 C CA . GLU E 5 356 ? 106.338 119.107 115.964 1.00 61.17 362 GLU A CA 1
ATOM 8374 C C . GLU E 5 356 ? 106.077 117.965 114.988 1.00 63.55 362 GLU A C 1
ATOM 8375 O O . GLU E 5 356 ? 106.669 116.892 115.145 1.00 64.89 362 GLU A O 1
ATOM 8381 N N . TYR E 5 357 ? 105.212 118.169 113.994 1.00 56.08 363 TYR A N 1
ATOM 8382 C CA . TYR E 5 357 ? 105.036 117.233 112.891 1.00 50.07 363 TYR A CA 1
ATOM 8383 C C . TYR E 5 357 ? 105.558 117.795 111.574 1.00 49.71 363 TYR A C 1
ATOM 8384 O O . TYR E 5 357 ? 105.265 117.241 110.511 1.00 53.29 363 TYR A O 1
ATOM 8393 N N . ASN E 5 358 ? 106.322 118.884 111.626 1.00 53.14 364 ASN A N 1
ATOM 8394 C CA . ASN E 5 358 ? 107.019 119.440 110.467 1.00 54.31 364 ASN A CA 1
ATOM 8395 C C . ASN E 5 358 ? 106.054 119.783 109.331 1.00 53.24 364 ASN A C 1
ATOM 8396 O O . ASN E 5 358 ? 106.117 119.229 108.232 1.00 63.10 364 ASN A O 1
ATOM 8401 N N . LEU E 5 359 ? 105.151 120.720 109.619 1.00 49.05 365 LEU A N 1
ATOM 8402 C CA . LEU E 5 359 ? 104.382 121.407 108.588 1.00 50.95 365 LEU A CA 1
ATOM 8403 C C . LEU E 5 359 ? 104.549 122.920 108.676 1.00 65.32 365 LEU A C 1
ATOM 8404 O O . LEU E 5 359 ? 103.728 123.664 108.131 1.00 71.93 365 LEU A O 1
ATOM 8409 N N . VAL E 5 360 ? 105.590 123.391 109.353 1.00 70.59 366 VAL A N 1
ATOM 8410 C CA . VAL E 5 360 ? 105.841 124.819 109.479 1.00 69.46 366 VAL A CA 1
ATOM 8411 C C . VAL E 5 360 ? 107.221 125.044 110.083 1.00 77.28 366 VAL A C 1
ATOM 8412 O O . VAL E 5 360 ? 107.885 126.041 109.796 1.00 77.68 366 VAL A O 1
#

Organism: Homo sapiens (NCBI:txid9606)

GO terms:
  GO:0099524 postsynaptic cytosol (C, IDA)
  GO:0034695 response to prostaglandin E (P, IDA)
  GO:0005886 plasma membrane (C, IDA)
  GO:0009898 cytoplasmic side of plasma membrane (C, IDA)
  GO:0043303 mast cell degranulation (P, IDA)
  GO:0003925 G protein activity (F, IDA)
  GO:0009755 hormone-mediated signaling pathway (P, IDA)
  GO:0160025 sensory perception of itch (P, IDA)
  GO:0032278 positive regulation of gonadotropin secretion (P, IDA)
  GO:0071468 cellular response to acidic pH (P, IDA)
  GO:0007186 G protein-coupled receptor signaling pathway (P, IDA)
  GO:0007200 phospholipase C-activating G protein-coupled receptor signaling pathway (P, IDA)
  GO:0007206 phospholipase C-activating G protein-coupled glutamate receptor signaling pathway (P, IDA)
  GO:0007208 phospholipase C-activating serotonin receptor signaling pathway (P, IDA)
  GO:0007209 phospholipase C-activating tachykinin receptor signaling pathway (P, IDA)
  GO:0007218 neuropeptide signaling pathway (P, IDA)
  GO:0005737 cytoplasm (C, TAS)
  GO:1904181 positive regulation of membrane depolarization (P, TAS)
  GO:0032278 positive regulation of gonadotropin secretion (P, IMP)
  GO:0005096 GTPase activator activity (F, IDA)

InterPro domains:
  IPR000654 G-protein alpha subunit, group Q [PR00442] (9-23)
  IPR000654 G-protein alpha subunit, group Q [PR00442] (81-91)
  IPR000654 G-protein alpha subunit, group Q [PR00442] (259-269)
  IPR000654 G-protein alpha subunit, group Q [PR00442] (297-307)
  IPR000654 G-protein alpha subunit, group Q [PR00442] (311-322)
  IPR001019 Guanine nucleotide binding protein, alpha subunit [PF00503] (20-348)
  IPR001019 Guanine nucleotide binding protein, alpha subunit [PR00318] (41-56)
  IPR001019 Guanine nucleotide binding protein, alpha subunit [PR00318] (172-194)
  IPR001019 Guanine nucleotide binding protein, alpha subunit [PR00318] (201-218)
  IPR001019 Guanine nucleotide binding protein, alpha subunit [PR00318] (223-251)
  IPR001019 Guanine nucleotide binding protein, alpha subunit [PR00318] (269-278)
  IPR001019 Guanine nucleotide binding protein, alpha subunit [PS51882] (38-359)
  IPR001019 Guanine nucleotide binding protein, alpha subunit [PTHR10218] (9-356)
  IPR001019 Guanine nucleotide binding protein, alpha subunit [SM00275] (19-358)
  IPR001019 Guanine nucleotide binding protein, alpha subunit [cd00066] (40-353)
  IPR011025 G protein alpha subunit, helical insertion [G3DSA:1.10.400.10] (68-185)
  IPR011025 G protein alpha subunit, helical insertion [SSF47895] (67-186)
  IPR027417 P-loop containing nucleoside triphosphate hydrolase [G3DSA:3.40.50.300] (41-347)
  IPR027417 P-loop containing nucleoside triphosphate hydrolase [SSF52540] (38-353)

B-factor: mean 78.28, std 20.5, range [19.1, 145.94]

Solvent-accessible surface area: 46089 Å² total; per-residue (Å²): 130,112,30,54,189,16,129,14,172,43,98,60,41,0,149,14,9,41,21,12,0,24,14,10,49,17,2,84,55,10,49,23,0,0,0,0,0,13,14,7,19,0,0,0,3,6,0,60,54,52,10,4,5,9,34,3,90,18,200,18,38,8,3,22,4,1,0,11,0,64,63,17,50,52,0,0,8,2,1,1,10,19,32,0,9,0,9,25,6,107,12,90,51,7,76,29,117,55,54,18,92,0,61,56,11,108,3,4,0,10,11,0,52,14,10,87,45,79,56,0,0,0,0,0,9,30,44,26,0,0,2,0,29,16,150,95,28,102,53,70,28,76,1,88,47,12,118,14,31,0,22,7,3,11,29,5,77,90,45,153,43,0,0,0,0,0,33,38,14,8,1,15,2,2,15,16,70,107,24,85,46,104,43,74,20,80,29,8,140,37,38,1,15,9,13,12,21,0,38,57,16,35,0,0,0,0,0,0,48,29,2,28,0,38,5,2,4,32,191,6,75,100,59,42,67,64,0,54,95,146,114,8,144,25,4,1,15,17,10,18,13,10,62,0,0,35,9,0,7,0,0,0,3,50,86,24,0,0,3,5,4,2,25,89,32,93,65,14,10,65,5,61,34,3,61,56,12,0,3,6,12,13,25,11,65,53,3,39,2,9,0,0,0,0,13,23,18,58,0,31,0,7,20,106,96,138,5,30,47,86,5,101,44,46,4,130,75,61,28,167,78,3,7,14,38,43,113,52,83,82,112,132,28,37,46,130,8,93,4,81,14,68,23,10,31,139,15,145,89,69,22,65,99,99,0,28,0,56,11,46,49,15,32,0,60,27,7,2,0,0,0,0,24,34,22,94,155,172,11,11,55,1,1,0,3,4,1,17,29,82,65,46,65,86,37,5,110,70,4,128,50,47,4,70,11,44,37,41,29,126,154,57,21,0,53,0,63,10,71,61,44,131,72,101,6,38,1,48,0,15,0,0,7,1,17,18,34,76,32,5,26,5,0,18,44,14,1,105,13,19,64,5,46,18,76,134,93,24,80,4,68,12,110,47,70,77,46,81,1,57,86,61,71,73,25,54,3,49,2,125,7,74,112,61,0,100,62,107,67,50,49,9,2,1,0,4,0,13,11,6,110,82,98,13,4,62,0,2,1,25,47,29,57,45,70,8,48,77,16,51,119,55,9,54,7,57,45,92,22,37,36,8,50,0,43,2,36,158,5,90,72,107,1,25,9,44,0,12,0,0,5,0,25,86,39,39,3,31,17,6,75,1,0,39,14,104,68,145,0,3,88,85,96,157,10,36,72,20,14,91,29,162,68,3,45,79,82,0,6,95,29,3,43,94,0,44,83,56,0,65,65,9,0,23,72,0,24,126,4,13,109,126,115,28,111,104,134,28,4,2,25,9,15,3,7,31,0,0,65,0,1,27,42,5,0,68,60,0,54,32,11,38,21,9,2,103,98,28,3,42,8,110,110,32,130,81,45,0,21,38,1,9,2,68,1,8,6,5,10,2,0,6,0,16,0,2,10,23,1,0,53,20,2,49,135,5,0,24,73,38,107,37,25,24,176,64,69,21,121,101,3,82,45,76,2,96,58,26,44,96,78,10,88,118,50,10,81,44,4,76,101,14,168,1,40,58,109,42,112,90,86,107,12,23,0,2,6,10,7,0,38,57,157,29,0,60,52,66,3,25,82,22,4,58,62,3,2,76,34,12,6,64,128,10,7,117,102,2,26,49,5,1,80,65,0,30,176,51,0,152,64,124,100,30,46,154,54,16,149,141,26,20,92,88,0,22,130,26,0,80,52,4,20,33,44,3,62,102,7,3,50,40,1,6,107,36,3,55,54,0,4,124,32,12,107,86,118,35,108,4,72,24,11,22,104,7,8,52,10,3,9,75,2,3,62,1,10,7,49,1,0,103,20,5,0,38,15,1,148,71,10,153,88,88,11,148,114,7,128,44,18,12,47,143,10,14,68,25,32,10,134,64,19,36,132,66,3,156,84,45,12,92,123,45,76,166,33,31,50,0,0,5,34,11,27,45,135,31,2,48,92,69,4,93,120,9,12,76,74,96,99,26,79,38,88,180,30,90,2,54,3,7,14,19,76,33,239,22,31,10,14,1,1,35,73,8,19,0,0,0,0,0,1,10,3,16,30,15,117,81,3,102,107,1,12,68,47,0,104,76,13,3,54,38,116,39,2,110,104,4,6,2,0,0,0,2,1,50,38,67,93,4,33,121,66,22,105,84,46,198,49,108,6,62,101,112,25,88,122,26,79,211,46,107,71,97,153,120,169,84,116,143,14,31,40,2,54,45,7,5,68,78,46,0,48,86,40,8,114,86,43,2,124,16,125,9,22,2,5,22,39,26,2,20,56,136,56,127,85,4,22,110,41,0,31,76,3,0,84,6,10,26,5,2,92,8,0,75,62,4,16,1,14

Radius of gyration: 37.24 Å; Cα contacts (8 Å, |Δi|>4): 2424; chains: 5; bounding box: 74×105×119 Å

Sequence (1083 aa):
DPVGRIQMRTRRTLRGHLAKIYAMHWGTDSRLLVSASQDGKLIIWDSYTTNKVHAIPLRSSWVMTCAYAPSGNYVACGGLDNICSIYNLKTREGNVRVSRELAGHTGYLSCCRFLDDNQIVTSSGDTTCALWDIETGQQTTTFTGHTGDVMSLSLAPDTRLFVSGACDASAKLWDVREGMCRQTFTGHESDINAICFFPNGNAFATGSDDATCRLFDLRADQELMTYSHDNIICGITSVSFSKSGRLLLAGYDDFNCNVWDALKADRAGVLAGHDNRVSCLGVTDDGMAVATGSWDSFLKIWNVSKAAADLMAYCEAHAKEDPLLTPVPASENPFDVQLVESGGGLVQPGGSRKLSCSASGFAFSSFGMHWVRQAPEKGLEWVAYISSGSGTIYYADTVKGRFTISRDDPKNTLFLQMTSLRSEDTAMYYCVRSIYYYGSSPFDFWGQGTTLTVSSDIVMTQATSSVPVTPGESVSISCRSSKSLLHSNGNTYLYWFLQRPGQSPQLLIYRMSNLASGVPDRFSGSGSGTAFTLTISRLEAEDVGVYYCMQHLEYPLTFGAGTKLELKSLIDEFSASVLTGKLTTVFLPIVYTIVFVVGLPSNGMALWVFLFRTKKKHPAVIYMANLALADLLSVIWFPLKIAYHIHGNNWIYGEALCNVLIGFFYGNMYCSILFMTCLSVQRYWVIVNPMGHSRKKANIAIGISLAIWLLILLVTIPLYVVKQTIFIPALNITTCHDVLPEQLLVGDMFNYFLSLAIGVFLFPAFLTASAYVLMIRMLRSSAMDENSEKKRKRAIKLIVTVLAMYLICFTPSNLLLVVHYFLIKSQGQSHVYALYIVALCLSTLNSCIDPFVYYFVSHDFRDHAKNALSAEDKAAVERSKMIDRNLREDGEKARRELKLLLLGTGESGKSTFITGIIEYPFDLQKVNFHMFDVGGRKWIQCFNDVTAIIFVVDSSDYNRLQEALNDFKSIWNNRWLRTISVILFLNKQDLLAEKVLAGKSKIEDYFPEFARYTTPEGEDPRVTRAKYFIRKEFVDISTASGDGRHICYPHFTCAVDTENARRIFNDCKDIILQMNLREYNLV

Foldseek 3Di:
DDDAAPPKAFDDKLFDFPFWWAEKEAAQVLAWIWTAGLVQWTWTAGNVVSDTDAIDGHPHSAWHEKEAANVRFWIWIWGFQQWIWIWGCPDPVRHIDTQATQHDDPGGWAYWYDDPRFKIWTFGFSQKIFIDGRNVSDTPAIEHDGPGTWHEKEAAPVRQKIWIWGQVQWIWIAGPPVRYTDATAGDDPGGFHYKYAQNHRQWIKTWGQQQKIFIDGPVVSDTDDMAHDPVGRGTWQYWEAALRRQFIWIWTQVQWIQTAGRVPRDRNYIHHDGPGGWHYWYAGNVRPWIWTGGRSSMITIID/DVVVVVVVVVVCVVCVPVDCVSPPDDPVPDPD/DWAKAKEWADEDAAFGWIKIKIATDDDQLLQKKKWKKWQAPQFGIFGAKIAGSPRPDIGGAPVQPPQKDWDDDRVRRMTMITGHTDDQVVFTWMKMFIAHDDDPTFGRQDIHLTYGHHYDCPKEKAFPQQEDEDEFQDWDKGKIFIPFWQCDVVNFGAKFKWFQAVSGHTHTQDGSQFDGHPPHDPQWGKDDGTTMIITIGGRDDPRNFGWMWMWGVSDPPIYIYRTYHYDYD/DAQDDVLVCLLPDCLLQPVLLVLLVVLLVQLQCLLVLVLCLLPVNDPDLFLLSLLVNVLSVLLNQLNVLSVQVSVCRNVRLARPPDFQSLLRNVLSNLLSLLLSLVSLLVNLVVVVVPLVVNDPCRVPCSVVSVVVNVVSVVVSCVLSVLSNPDGQFDQDVVPSGTRRHPHDHLVCLQPPVLCSLLCSLVPSQPVSLVSNVVSLVVVLVPLDDPPDDDPRPPPSVLVNVLSCVSNVLSCQLPVQQSVLVNVQSVCSNPPNPNSSVSVNSVSNSSSSSVSNVCSCSPQVVDPCSVVSSVVSD/DVVVVVVVVVVVVVVVVVVVVVVVVPQAAEEEEDEDPPFCRVQLAVQKDWDWDDDPPRIYIYIYGPPLPCCLVVLRGLAYEYEYAPADQVCLVVSLVVLLCQCPPPSCLQHAYEYEHENVVNNVVCVVVPPDDVCVRVVCLVVFDDPDVPDPRCNSVVVVSVVSNQVSFVVDSPLSYHYHYYYDYSVDNCSVVVVVVVSVVSVVSVCCVVVPVD